Protein AF-0000000084335670 (afdb_homodimer)

Nearest PDB structures (foldseek):
  4fgm-assembly1_A  TM=8.171E-01  e=1.570E-47  Idiomarina loihiensis L2TR
  3mh6-assembly1_A  TM=8.857E-01  e=1.330E-04  Escherichia coli K-12
  7xs0-assembly1_A  TM=7.354E-01  e=5.506E-05  Helicobacter pylori 26695
  3pv2-assembly1_A  TM=9.060E-01  e=5.144E-04  Legionella fallonii
  3pv2-assembly1_B  TM=9.096E-01  e=7.763E-04  Legionella fallonii

Structure (mmCIF, N/CA/C/O backbone):
data_AF-0000000084335670-model_v1
#
loop_
_entity.id
_entity.type
_entity.pdbx_description
1 polymer 'PDZ domain-containing protein'
#
loop_
_atom_site.group_PDB
_atom_site.id
_atom_site.type_symbol
_atom_site.label_atom_id
_atom_site.label_alt_id
_atom_site.label_comp_id
_atom_site.label_asym_id
_atom_site.label_entity_id
_atom_site.label_seq_id
_atom_site.pdbx_PDB_ins_code
_atom_site.Cartn_x
_atom_site.Cartn_y
_atom_site.Cartn_z
_atom_site.occupancy
_atom_site.B_iso_or_equiv
_atom_site.auth_seq_id
_atom_site.auth_comp_id
_atom_site.auth_asym_id
_atom_site.auth_atom_id
_atom_site.pdbx_PDB_model_num
ATOM 1 N N . MET A 1 1 ? -22.891 -69.375 53.219 1 22.2 1 MET A N 1
ATOM 2 C CA . MET A 1 1 ? -23.625 -68.625 52.219 1 22.2 1 MET A CA 1
ATOM 3 C C . MET A 1 1 ? -23.125 -67.188 52.156 1 22.2 1 MET A C 1
ATOM 5 O O . MET A 1 1 ? -23.828 -66.312 51.688 1 22.2 1 MET A O 1
ATOM 9 N N . LYS A 1 2 ? -21.953 -67 52.844 1 28.08 2 LYS A N 1
ATOM 10 C CA . LYS A 1 2 ? -21.406 -65.625 52.938 1 28.08 2 LYS A CA 1
ATOM 11 C C . LYS A 1 2 ? -21.172 -65.062 51.562 1 28.08 2 LYS A C 1
ATOM 13 O O . LYS A 1 2 ? -20.328 -65.562 50.812 1 28.08 2 LYS A O 1
ATOM 18 N N . LYS A 1 3 ? -22.297 -64.375 51.094 1 28.55 3 LYS A N 1
ATOM 19 C CA . LYS A 1 3 ? -22.547 -63.625 49.844 1 28.55 3 LYS A CA 1
ATOM 20 C C . LYS A 1 3 ? -21.562 -62.5 49.656 1 28.55 3 LYS A C 1
ATOM 22 O O . LYS A 1 3 ? -21.328 -61.719 50.562 1 28.55 3 LYS A O 1
ATOM 27 N N . LEU A 1 4 ? -20.594 -62.656 48.719 1 33.5 4 LEU A N 1
ATOM 28 C CA . LEU A 1 4 ? -19.578 -61.75 48.188 1 33.5 4 LEU A CA 1
ATOM 29 C C . LEU A 1 4 ? -20.219 -60.469 47.688 1 33.5 4 LEU A C 1
ATOM 31 O O . LEU A 1 4 ? -21.156 -60.5 46.875 1 33.5 4 LEU A O 1
ATOM 35 N N . LEU A 1 5 ? -20.234 -59.406 48.469 1 34.69 5 LEU A N 1
ATOM 36 C CA . LEU A 1 5 ? -20.609 -58 48.219 1 34.69 5 LEU A CA 1
ATOM 37 C C . LEU A 1 5 ? -19.828 -57.438 47.031 1 34.69 5 LEU A C 1
ATOM 39 O O . LEU A 1 5 ? -18.594 -57.344 47.062 1 34.69 5 LEU A O 1
ATOM 43 N N . LEU A 1 6 ? -20.203 -57.781 45.781 1 31.58 6 LEU A N 1
ATOM 44 C CA . LEU A 1 6 ? -19.641 -57.125 44.594 1 31.58 6 LEU A CA 1
ATOM 45 C C . LEU A 1 6 ? -19.844 -55.625 44.625 1 31.58 6 LEU A C 1
ATOM 47 O O . LEU A 1 6 ? -20.969 -55.125 44.719 1 31.58 6 LEU A O 1
ATOM 51 N N . VAL A 1 7 ? -18.953 -54.875 45.25 1 35.75 7 VAL A N 1
ATOM 52 C CA . VAL A 1 7 ? -18.875 -53.406 45.188 1 35.75 7 VAL A CA 1
ATOM 53 C C . VAL A 1 7 ? -18.812 -52.969 43.719 1 35.75 7 VAL A C 1
ATOM 55 O O . VAL A 1 7 ? -17.891 -53.344 42.969 1 35.75 7 VAL A O 1
ATOM 58 N N . SER A 1 8 ? -19.969 -52.781 43.031 1 33.91 8 SER A N 1
ATOM 59 C CA . SER A 1 8 ? -20.031 -52.156 41.719 1 33.91 8 SER A CA 1
ATOM 60 C C . SER A 1 8 ? -19.453 -50.75 41.75 1 33.91 8 SER A C 1
ATOM 62 O O . SER A 1 8 ? -19.922 -49.906 42.531 1 33.91 8 SER A O 1
ATOM 64 N N . ALA A 1 9 ? -18.141 -50.562 41.625 1 36.66 9 ALA A N 1
ATOM 65 C CA . ALA A 1 9 ? -17.531 -49.25 41.344 1 36.66 9 ALA A CA 1
ATOM 66 C C . ALA A 1 9 ? -18.203 -48.562 40.156 1 36.66 9 ALA A C 1
ATOM 68 O O . ALA A 1 9 ? -18.062 -49.031 39 1 36.66 9 ALA A O 1
ATOM 69 N N . LEU A 1 10 ? -19.422 -48.031 40.281 1 36.09 10 LEU A N 1
ATOM 70 C CA . LEU A 1 10 ? -19.953 -47.125 39.312 1 36.09 10 LEU A CA 1
ATOM 71 C C . LEU A 1 10 ? -18.969 -46 39 1 36.09 10 LEU A C 1
ATOM 73 O O . LEU A 1 10 ? -18.641 -45.188 39.875 1 36.09 10 LEU A O 1
ATOM 77 N N . GLY A 1 11 ? -17.922 -46.25 38.188 1 34.91 11 GLY A N 1
ATOM 78 C CA . GLY A 1 11 ? -17.125 -45.156 37.656 1 34.91 11 GLY A CA 1
ATOM 79 C C . GLY A 1 11 ? -17.969 -44.062 37.062 1 34.91 11 GLY A C 1
ATOM 80 O O . GLY A 1 11 ? -18.781 -44.281 36.156 1 34.91 11 GLY A O 1
ATOM 81 N N . LEU A 1 12 ? -18.312 -43.062 37.875 1 37.19 12 LEU A N 1
ATOM 82 C CA . LEU A 1 12 ? -18.859 -41.781 37.375 1 37.19 12 LEU A CA 1
ATOM 83 C C . LEU A 1 12 ? -18 -41.25 36.219 1 37.19 12 LEU A C 1
ATOM 85 O O . LEU A 1 12 ? -16.844 -40.875 36.438 1 37.19 12 LEU A O 1
ATOM 89 N N . TRP A 1 13 ? -18.219 -41.719 35.031 1 36.41 13 TRP A N 1
ATOM 90 C CA . TRP A 1 13 ? -17.719 -40.938 33.906 1 36.41 13 TRP A CA 1
ATOM 91 C C . TRP A 1 13 ? -18.266 -39.531 33.938 1 36.41 13 TRP A C 1
ATOM 93 O O . TRP A 1 13 ? -19.469 -39.312 33.781 1 36.41 13 TRP A O 1
ATOM 103 N N . SER A 1 14 ? -17.672 -38.656 34.75 1 36.59 14 SER A N 1
ATOM 104 C CA . SER A 1 14 ? -17.922 -37.25 34.531 1 36.59 14 SER A CA 1
ATOM 105 C C . SER A 1 14 ? -17.797 -36.875 33.062 1 36.59 14 SER A C 1
ATOM 107 O O . SER A 1 14 ? -16.703 -36.969 32.5 1 36.59 14 SER A O 1
ATOM 109 N N . VAL A 1 15 ? -18.812 -37.094 32.344 1 37.12 15 VAL A N 1
ATOM 110 C CA . VAL A 1 15 ? -18.859 -36.344 31.078 1 37.12 15 VAL A CA 1
ATOM 111 C C . VAL A 1 15 ? -18.547 -34.875 31.328 1 37.12 15 VAL A C 1
ATOM 113 O O . VAL A 1 15 ? -19.344 -34.188 31.984 1 37.12 15 VAL A O 1
ATOM 116 N N . ALA A 1 16 ? -17.312 -34.531 31.562 1 36.41 16 ALA A N 1
ATOM 117 C CA . ALA A 1 16 ? -17.031 -33.094 31.359 1 36.41 16 ALA A CA 1
ATOM 118 C C . ALA A 1 16 ? -17.797 -32.562 30.156 1 36.41 16 ALA A C 1
ATOM 120 O O . ALA A 1 16 ? -17.562 -33 29.031 1 36.41 16 ALA A O 1
ATOM 121 N N . ALA A 1 17 ? -19.016 -32.25 30.344 1 38.31 17 ALA A N 1
ATOM 122 C CA . ALA A 1 17 ? -19.656 -31.422 29.328 1 38.31 17 ALA A CA 1
ATOM 123 C C . ALA A 1 17 ? -18.703 -30.359 28.812 1 38.31 17 ALA A C 1
ATOM 125 O O . ALA A 1 17 ? -18.328 -29.438 29.547 1 38.31 17 ALA A O 1
ATOM 126 N N . ILE A 1 18 ? -17.797 -30.625 27.969 1 41.66 18 ILE A N 1
ATOM 127 C CA . ILE A 1 18 ? -17.141 -29.531 27.266 1 41.66 18 ILE A CA 1
ATOM 128 C C . ILE A 1 18 ? -18.141 -28.391 27.047 1 41.66 18 ILE A C 1
ATOM 130 O O . ILE A 1 18 ? -19.125 -28.547 26.328 1 41.66 18 ILE A O 1
ATOM 134 N N . ALA A 1 19 ? -18.422 -27.672 28.016 1 45.56 19 ALA A N 1
ATOM 135 C CA . ALA A 1 19 ? -19.219 -26.469 27.828 1 45.56 19 ALA A CA 1
ATOM 136 C C . ALA A 1 19 ? -19.047 -2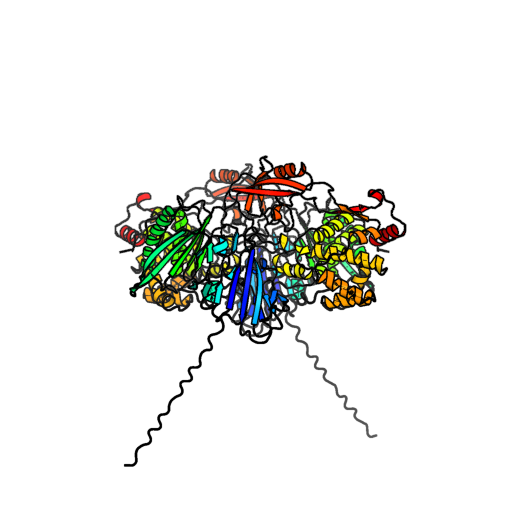5.891 26.422 1 45.56 19 ALA A C 1
ATOM 138 O O . ALA A 1 19 ? -17.938 -25.531 26.031 1 45.56 19 ALA A O 1
ATOM 139 N N . GLN A 1 20 ? -19.844 -26.344 25.562 1 60.56 20 GLN A N 1
ATOM 140 C CA . GLN A 1 20 ? -19.797 -25.797 24.203 1 60.56 20 GLN A CA 1
ATOM 141 C C . GLN A 1 20 ? -19.594 -24.281 24.234 1 60.56 20 GLN A C 1
ATOM 143 O O . GLN A 1 20 ? -20.359 -23.562 24.875 1 60.56 20 GLN A O 1
ATOM 148 N N . GLU A 1 21 ? -18.422 -23.734 23.859 1 78.31 21 GLU A N 1
ATOM 149 C CA . GLU A 1 21 ? -18.156 -22.297 23.812 1 78.31 21 GLU A CA 1
ATOM 150 C C . GLU A 1 21 ? -19.281 -21.547 23.078 1 78.31 21 GLU A C 1
ATOM 152 O O . GLU A 1 21 ? -19.781 -22.031 22.062 1 78.31 21 GLU A O 1
ATOM 157 N N . SER A 1 22 ? -19.875 -20.562 23.75 1 91.81 22 SER A N 1
ATOM 158 C CA . SER A 1 22 ? -20.922 -19.734 23.156 1 91.81 22 SER A CA 1
ATOM 159 C C . SER A 1 22 ? -20.484 -19.172 21.797 1 91.81 22 SER A C 1
ATOM 161 O O . SER A 1 22 ? -19.344 -18.75 21.641 1 91.81 22 SER A O 1
ATOM 163 N N . PRO A 1 23 ? -21.328 -19.297 20.797 1 96.94 23 PRO A N 1
ATOM 164 C CA . PRO A 1 23 ? -20.969 -18.797 19.469 1 96.94 23 PRO A CA 1
ATOM 165 C C . PRO A 1 23 ? -20.797 -17.281 19.422 1 96.94 23 PRO A C 1
ATOM 167 O O . PRO A 1 23 ? -21.312 -16.578 20.297 1 96.94 23 PRO A O 1
ATOM 170 N N . VAL A 1 24 ? -19.953 -16.812 18.562 1 98.5 24 VAL A N 1
ATOM 171 C CA . VAL A 1 24 ? -19.922 -15.414 18.156 1 98.5 24 VAL A CA 1
ATOM 172 C C . VAL A 1 24 ? -20.984 -15.172 17.078 1 98.5 24 VAL A C 1
ATOM 174 O O . VAL A 1 24 ? -21.016 -15.883 16.078 1 98.5 24 VAL A O 1
ATOM 177 N N . TYR A 1 25 ? -21.812 -14.18 17.297 1 98.44 25 TYR A N 1
ATOM 178 C CA . TYR A 1 25 ? -22.891 -13.906 16.344 1 98.44 25 TYR A CA 1
ATOM 179 C C . TYR A 1 25 ? -22.609 -12.641 15.539 1 98.44 25 TYR A C 1
ATOM 181 O O . TYR A 1 25 ? -22.344 -11.586 16.109 1 98.44 25 TYR A O 1
ATOM 189 N N . TYR A 1 26 ? -22.641 -12.758 14.242 1 98.88 26 TYR A N 1
ATOM 190 C CA . TYR A 1 26 ? -22.516 -11.609 13.359 1 98.88 26 TYR A CA 1
ATOM 191 C C . TYR A 1 26 ? -23.812 -11.328 12.633 1 98.88 26 TYR A C 1
ATOM 193 O O . TYR A 1 26 ? -24.562 -12.258 12.312 1 98.88 26 TYR A O 1
ATOM 201 N N . SER A 1 27 ? -24.141 -10.102 12.414 1 98.81 27 SER A N 1
ATOM 202 C CA . SER A 1 27 ? -25.156 -9.625 11.492 1 98.81 27 SER A CA 1
ATOM 203 C C . SER A 1 27 ? -24.594 -8.617 10.508 1 98.81 27 SER A C 1
ATOM 205 O O . SER A 1 27 ? -23.938 -7.652 10.906 1 98.81 27 SER A O 1
ATOM 207 N N . ILE A 1 28 ? -24.75 -8.828 9.219 1 98.88 28 ILE A N 1
ATOM 208 C CA . ILE A 1 28 ? -24.281 -7.914 8.18 1 98.88 28 ILE A CA 1
ATOM 209 C C . ILE A 1 28 ? -25.469 -7.383 7.383 1 98.88 28 ILE A C 1
ATOM 211 O O . ILE A 1 28 ? -26.094 -8.125 6.625 1 98.88 28 ILE A O 1
ATOM 215 N N . ALA A 1 29 ? -25.812 -6.102 7.527 1 98.81 29 ALA A N 1
ATOM 216 C CA . ALA A 1 29 ? -26.922 -5.434 6.84 1 98.81 29 ALA A CA 1
ATOM 217 C C . ALA A 1 29 ? -26.406 -4.43 5.812 1 98.81 29 ALA A C 1
ATOM 219 O O . ALA A 1 29 ? -25.234 -4.043 5.852 1 98.81 29 ALA A O 1
ATOM 220 N N . PHE A 1 30 ? -27.297 -4.055 4.84 1 98.5 30 PHE A N 1
ATOM 221 C CA . PHE A 1 30 ? -26.859 -3.184 3.754 1 98.5 30 PHE A CA 1
ATOM 222 C C . PHE A 1 30 ? -27.844 -2.029 3.564 1 98.5 30 PHE A C 1
ATOM 224 O O . PHE A 1 30 ? -28.391 -1.852 2.48 1 98.5 30 PHE A O 1
ATOM 231 N N . PRO A 1 31 ? -28 -1.181 4.582 1 97.88 31 PRO A N 1
ATOM 232 C CA . PRO A 1 31 ? -28.953 -0.078 4.465 1 97.88 31 PRO A CA 1
ATOM 233 C C . PRO A 1 31 ? -28.5 0.992 3.473 1 97.88 31 PRO A C 1
ATOM 235 O O . PRO A 1 31 ? -29.312 1.8 3.018 1 97.88 31 PRO A O 1
ATOM 238 N N . ASN A 1 32 ? -27.188 1.054 3.119 1 97.88 32 ASN A N 1
ATOM 239 C CA . ASN A 1 32 ? -26.641 2.094 2.262 1 97.88 32 ASN A CA 1
ATOM 240 C C . ASN A 1 32 ? -25.766 1.501 1.151 1 97.88 32 ASN A C 1
ATOM 242 O O . ASN A 1 32 ? -24.656 1.968 0.909 1 97.88 32 ASN A O 1
ATOM 246 N N . ALA A 1 33 ? -26.281 0.446 0.486 1 97.62 33 ALA A N 1
ATOM 247 C CA . ALA A 1 33 ? -25.562 -0.244 -0.585 1 97.62 33 ALA A CA 1
ATOM 248 C C . ALA A 1 33 ? -25.266 0.704 -1.742 1 97.62 33 ALA A C 1
ATOM 250 O O . ALA A 1 33 ? -24.25 0.543 -2.439 1 97.62 33 ALA A O 1
ATOM 251 N N . VAL A 1 34 ? -26.109 1.746 -1.92 1 96.5 34 VAL A N 1
ATOM 252 C CA . VAL A 1 34 ? -25.938 2.691 -3.02 1 96.5 34 VAL A CA 1
ATOM 253 C C . VAL A 1 34 ? -24.609 3.428 -2.873 1 96.5 34 VAL A C 1
ATOM 255 O O . VAL A 1 34 ? -23.984 3.811 -3.869 1 96.5 34 VAL A O 1
ATOM 258 N N . HIS A 1 35 ? -24.156 3.607 -1.642 1 97.25 35 HIS A N 1
ATOM 259 C CA . HIS A 1 35 ? -22.875 4.258 -1.376 1 97.25 35 HIS A CA 1
ATOM 260 C C . HIS A 1 35 ? -21.859 3.264 -0.826 1 97.25 35 HIS A C 1
ATOM 262 O O . HIS A 1 35 ? -21 3.631 -0.021 1 97.25 35 HIS A O 1
ATOM 268 N N . HIS A 1 36 ? -22.016 1.969 -1.097 1 97.75 36 HIS A N 1
ATOM 269 C CA . HIS A 1 36 ? -21.031 0.909 -0.942 1 97.75 36 HIS A CA 1
ATOM 270 C C . HIS A 1 36 ? -20.766 0.616 0.53 1 97.75 36 HIS A C 1
ATOM 272 O O . HIS A 1 36 ? -19.625 0.336 0.914 1 97.75 36 HIS A O 1
ATOM 278 N N . GLU A 1 37 ? -21.797 0.711 1.402 1 98.5 37 GLU A N 1
ATOM 279 C CA . GLU A 1 37 ? -21.609 0.504 2.836 1 98.5 37 GLU A CA 1
ATOM 280 C C . GLU A 1 37 ? -22.406 -0.707 3.32 1 98.5 37 GLU A C 1
ATOM 282 O O . GLU A 1 37 ? -23.484 -1.004 2.793 1 98.5 37 GLU A O 1
ATOM 287 N N . ALA A 1 38 ? -21.844 -1.383 4.285 1 98.81 38 ALA A N 1
ATOM 288 C CA . ALA A 1 38 ? -22.547 -2.35 5.129 1 98.81 38 ALA A CA 1
ATOM 289 C C . ALA A 1 38 ? -22.5 -1.932 6.594 1 98.81 38 ALA A C 1
ATOM 291 O O . ALA A 1 38 ? -21.641 -1.135 6.992 1 98.81 38 ALA A O 1
ATOM 292 N N . GLU A 1 39 ? -23.484 -2.346 7.355 1 98.88 39 GLU A N 1
ATOM 293 C CA . GLU A 1 39 ? -23.469 -2.26 8.812 1 98.88 39 GLU A CA 1
ATOM 294 C C . GLU A 1 39 ? -23.281 -3.637 9.445 1 98.88 39 GLU A C 1
ATOM 296 O O . GLU A 1 39 ? -24.109 -4.535 9.242 1 98.88 39 GLU A O 1
ATOM 301 N N . VAL A 1 40 ? -22.188 -3.811 10.188 1 98.94 40 VAL A N 1
ATOM 302 C CA . VAL A 1 40 ? -21.844 -5.102 10.773 1 98.94 40 VAL A CA 1
ATOM 303 C C . VAL A 1 40 ? -22.031 -5.047 12.289 1 98.94 40 VAL A C 1
ATOM 305 O O . VAL A 1 40 ? -21.656 -4.062 12.93 1 98.94 40 VAL A O 1
ATOM 308 N N . SER A 1 41 ? -22.656 -6.016 12.844 1 98.69 41 SER A N 1
ATOM 309 C CA . SER A 1 41 ? -22.781 -6.195 14.289 1 98.69 41 SER A CA 1
ATOM 310 C C . SER A 1 41 ? -22.172 -7.523 14.734 1 98.69 41 SER A C 1
ATOM 312 O O . SER A 1 41 ? -22.438 -8.562 14.125 1 98.69 41 SER A O 1
ATOM 314 N N . MET A 1 42 ? -21.328 -7.516 15.68 1 98.75 42 MET A N 1
ATOM 315 C CA . MET A 1 42 ? -20.766 -8.688 16.328 1 98.75 42 MET A CA 1
ATOM 316 C C . MET A 1 42 ? -21.234 -8.789 17.781 1 98.75 42 MET A C 1
ATOM 318 O O . MET A 1 42 ? -21.031 -7.863 18.562 1 98.75 42 MET A O 1
ATOM 322 N N . ARG A 1 43 ? -21.828 -9.844 18.141 1 98.5 43 ARG A N 1
ATOM 323 C CA . ARG A 1 43 ? -22.297 -10.062 19.5 1 98.5 43 ARG A CA 1
ATOM 324 C C . ARG A 1 43 ? -21.547 -11.211 20.156 1 98.5 43 ARG A C 1
ATOM 326 O O . ARG A 1 43 ? -21.469 -12.312 19.609 1 98.5 43 ARG A O 1
ATOM 333 N N . LEU A 1 44 ? -21.016 -10.953 21.281 1 98.06 44 LEU A N 1
ATOM 334 C CA . LEU A 1 44 ? -20.281 -11.906 22.109 1 98.06 44 LEU A CA 1
ATOM 335 C C . LEU A 1 44 ? -20.969 -12.125 23.438 1 98.06 44 LEU A C 1
ATOM 337 O O . LEU A 1 44 ? -21.484 -11.18 24.047 1 98.06 44 LEU A O 1
ATOM 341 N N . THR A 1 45 ? -21.062 -13.328 23.844 1 96.88 45 THR A N 1
ATOM 342 C CA . THR A 1 45 ? -21.5 -13.68 25.188 1 96.88 45 THR A CA 1
ATOM 343 C C . THR A 1 45 ? -20.406 -14.453 25.922 1 96.88 45 THR A C 1
ATOM 345 O O . THR A 1 45 ? -19.422 -14.883 25.312 1 96.88 45 THR A O 1
ATOM 348 N N . GLN A 1 46 ? -20.469 -14.492 27.234 1 96.31 46 GLN A N 1
ATOM 349 C CA . GLN A 1 46 ? -19.469 -15.148 28.062 1 96.31 46 GLN A CA 1
ATOM 350 C C . GLN A 1 46 ? -18.078 -14.602 27.781 1 96.31 46 GLN A C 1
ATOM 352 O O . GLN A 1 46 ? -17.125 -15.367 27.562 1 96.31 46 GLN A O 1
ATOM 357 N N . VAL A 1 47 ? -18.047 -13.328 27.672 1 96.62 47 VAL A N 1
ATOM 358 C CA . VAL A 1 47 ? -16.766 -12.672 27.438 1 96.62 47 VAL A CA 1
ATOM 359 C C . VAL A 1 47 ? -15.914 -12.719 28.719 1 96.62 47 VAL A C 1
ATOM 361 O O . VAL A 1 47 ? -16.375 -12.328 29.781 1 96.62 47 VAL A O 1
ATOM 364 N N . PRO A 1 48 ? -14.742 -13.273 28.578 1 94.69 48 PRO A N 1
ATOM 365 C CA . PRO A 1 48 ? -13.891 -13.32 29.766 1 94.69 48 PRO A CA 1
ATOM 366 C C . PRO A 1 48 ? -13.617 -11.938 30.359 1 94.69 48 PRO A C 1
ATOM 368 O O . PRO A 1 48 ? -13.719 -10.93 29.641 1 94.69 48 PRO A O 1
ATOM 371 N N . GLY A 1 49 ? -13.266 -11.883 31.688 1 94.06 49 GLY A N 1
ATOM 372 C CA . GLY A 1 49 ? -12.914 -10.633 32.344 1 94.06 49 GLY A CA 1
ATOM 373 C C . GLY A 1 49 ? -11.672 -9.984 31.75 1 94.06 49 GLY A C 1
ATOM 374 O O . GLY A 1 49 ? -10.961 -10.602 30.953 1 94.06 49 GLY A O 1
ATOM 375 N N . GLY A 1 50 ? -11.445 -8.68 32.094 1 96.06 50 GLY A N 1
ATOM 376 C CA . GLY A 1 50 ? -10.336 -7.93 31.516 1 96.06 50 GLY A CA 1
ATOM 377 C C . GLY A 1 50 ? -10.695 -7.223 30.234 1 96.06 50 GLY A C 1
ATOM 378 O O . GLY A 1 50 ? -11.836 -7.301 29.766 1 96.06 50 GLY A O 1
ATOM 379 N N . PRO A 1 51 ? -9.727 -6.527 29.672 1 98 51 PRO A N 1
ATOM 380 C CA . PRO A 1 51 ? -9.992 -5.801 28.422 1 98 51 PRO A CA 1
ATOM 381 C C . PRO A 1 51 ? -10.281 -6.734 27.25 1 98 51 PRO A C 1
ATOM 383 O O . PRO A 1 51 ? -9.641 -7.777 27.109 1 98 51 PRO A O 1
ATOM 386 N N . LEU A 1 52 ? -11.336 -6.465 26.531 1 98.38 52 LEU A N 1
ATOM 387 C CA . LEU A 1 52 ? -11.648 -7.152 25.297 1 98.38 52 LEU A CA 1
ATOM 388 C C . LEU A 1 52 ? -11 -6.445 24.109 1 98.38 52 LEU A C 1
ATOM 390 O O . LEU A 1 52 ? -11.164 -5.238 23.922 1 98.38 52 LEU A O 1
ATOM 394 N N . ARG A 1 53 ? -10.203 -7.148 23.328 1 98.44 53 ARG A N 1
ATOM 395 C CA . ARG A 1 53 ? -9.609 -6.598 22.109 1 98.44 53 ARG A CA 1
ATOM 396 C C . ARG A 1 53 ? -10.195 -7.27 20.875 1 98.44 53 ARG A C 1
ATOM 398 O O . ARG A 1 53 ? -10.367 -8.492 20.844 1 98.44 53 ARG A O 1
ATOM 405 N N . VAL A 1 54 ? -10.562 -6.484 19.922 1 98.69 54 VAL A N 1
ATOM 406 C CA . VAL A 1 54 ? -11.023 -6.961 18.609 1 98.69 54 VAL A CA 1
ATOM 407 C C . VAL A 1 54 ? -10.211 -6.301 17.5 1 98.69 54 VAL A C 1
ATOM 409 O O . VAL A 1 54 ? -9.648 -5.223 17.703 1 98.69 54 VAL A O 1
ATOM 412 N N . ARG A 1 55 ? -10.141 -6.914 16.344 1 98.19 55 ARG A N 1
ATOM 413 C CA . ARG A 1 55 ? -9.367 -6.336 15.258 1 98.19 55 ARG A CA 1
ATOM 414 C C . ARG A 1 55 ? -9.906 -6.773 13.898 1 98.19 55 ARG A C 1
ATOM 416 O O . ARG A 1 55 ? -10.617 -7.777 13.805 1 98.19 55 ARG A O 1
ATOM 423 N N . MET A 1 56 ? -9.578 -6 12.883 1 98.25 56 MET A N 1
ATOM 424 C CA . MET A 1 56 ? -9.625 -6.449 11.492 1 98.25 56 MET A CA 1
ATOM 425 C C . MET A 1 56 ? -8.344 -7.203 11.125 1 98.25 56 MET A C 1
ATOM 427 O O . MET A 1 56 ? -7.289 -6.961 11.711 1 98.25 56 MET A O 1
ATOM 431 N N . SER A 1 57 ? -8.484 -8.078 10.172 1 97.38 57 SER A N 1
ATOM 432 C CA . SER A 1 57 ? -7.324 -8.82 9.695 1 97.38 57 SER A CA 1
ATOM 433 C C . SER A 1 57 ? -6.371 -7.922 8.914 1 97.38 57 SER A C 1
ATOM 435 O O . SER A 1 57 ? -6.762 -6.852 8.445 1 97.38 57 SER A O 1
ATOM 437 N N . ARG A 1 58 ? -5.078 -8.344 8.859 1 95.19 58 ARG A N 1
ATOM 438 C CA . ARG A 1 58 ? -4.078 -7.715 8.008 1 95.19 58 ARG A CA 1
ATOM 439 C C . ARG A 1 58 ? -3.541 -8.695 6.973 1 95.19 58 ARG A C 1
ATOM 441 O O . ARG A 1 58 ? -2.5 -8.453 6.355 1 95.19 58 ARG A O 1
ATOM 448 N N . SER A 1 59 ? -4.168 -9.789 6.879 1 94.81 59 SER A N 1
ATOM 449 C CA . SER A 1 59 ? -3.844 -10.82 5.902 1 94.81 59 SER A CA 1
ATOM 450 C C . SER A 1 59 ? -5.078 -11.625 5.516 1 94.81 59 SER A C 1
ATOM 452 O O . SER A 1 59 ? -6.105 -11.562 6.199 1 94.81 59 SER A O 1
ATOM 454 N N . SER A 1 60 ? -5.043 -12.25 4.449 1 95.25 60 SER A N 1
ATOM 455 C CA . SER A 1 60 ? -6.145 -13.055 3.932 1 95.25 60 SER A CA 1
ATOM 456 C C . SER A 1 60 ? -5.648 -14.375 3.354 1 95.25 60 SER A C 1
ATOM 458 O O . SER A 1 60 ? -4.668 -14.398 2.604 1 95.25 60 SER A O 1
ATOM 460 N N . PRO A 1 61 ? -6.312 -15.461 3.77 1 92.75 61 PRO A N 1
ATOM 461 C CA . PRO A 1 61 ? -5.953 -16.719 3.111 1 92.75 61 PRO A CA 1
ATOM 462 C C . PRO A 1 61 ? -6.066 -16.641 1.591 1 92.75 61 PRO A C 1
ATOM 464 O O . PRO A 1 61 ? -7 -16.031 1.066 1 92.75 61 PRO A O 1
ATOM 467 N N . GLY A 1 62 ? -5.18 -17.312 0.951 1 89.5 62 GLY A N 1
ATOM 468 C CA . GLY A 1 62 ? -5.141 -17.266 -0.502 1 89.5 62 GLY A CA 1
ATOM 469 C C . GLY A 1 62 ? -4.332 -16.109 -1.045 1 89.5 62 GLY A C 1
ATOM 470 O O . GLY A 1 62 ? -3.914 -16.125 -2.205 1 89.5 62 GLY A O 1
ATOM 471 N N . ARG A 1 63 ? -4.227 -15.094 -0.174 1 90.81 63 ARG A N 1
ATOM 472 C CA . ARG A 1 63 ? -3.357 -13.961 -0.487 1 90.81 63 ARG A CA 1
ATOM 473 C C . ARG A 1 63 ? -2.164 -13.914 0.462 1 90.81 63 ARG A C 1
ATOM 475 O O . ARG A 1 63 ? -2.287 -14.242 1.643 1 90.81 63 ARG A O 1
ATOM 482 N N . TYR A 1 64 ? -0.978 -13.578 0.117 1 90.94 64 TYR A N 1
ATOM 483 C CA . TYR A 1 64 ? 0.213 -13.797 0.93 1 90.94 64 TYR A CA 1
ATOM 484 C C . TYR A 1 64 ? 0.894 -12.477 1.271 1 90.94 64 TYR A C 1
ATOM 486 O O . TYR A 1 64 ? 1.97 -12.469 1.874 1 90.94 64 TYR A O 1
ATOM 494 N N . ALA A 1 65 ? 0.236 -11.367 0.943 1 92.31 65 ALA A N 1
ATOM 495 C CA . ALA A 1 65 ? 0.805 -10.055 1.234 1 92.31 65 ALA A CA 1
ATOM 496 C C . ALA A 1 65 ? 0.07 -9.383 2.389 1 92.31 65 ALA A C 1
ATOM 498 O O . ALA A 1 65 ? -0.956 -9.883 2.855 1 92.31 65 ALA A O 1
ATOM 499 N N . THR A 1 66 ? 0.62 -8.32 2.881 1 91 66 THR A N 1
ATOM 500 C CA . THR A 1 66 ? -0.002 -7.52 3.932 1 91 66 THR A CA 1
ATOM 501 C C . THR A 1 66 ? -1.099 -6.633 3.354 1 91 66 THR A C 1
ATOM 503 O O . THR A 1 66 ? -0.914 -6.008 2.307 1 91 66 THR A O 1
ATOM 506 N N . HIS A 1 67 ? -2.213 -6.645 4.051 1 92.5 67 HIS A N 1
ATOM 507 C CA . HIS A 1 67 ? -3.336 -5.789 3.686 1 92.5 67 HIS A CA 1
ATOM 508 C C . HIS A 1 67 ? -3.82 -4.973 4.879 1 92.5 67 HIS A C 1
ATOM 510 O O . HIS A 1 67 ? -3.807 -5.457 6.012 1 92.5 67 HIS A O 1
ATOM 516 N N . GLU A 1 68 ? -4.168 -3.732 4.699 1 92.69 68 GLU A N 1
ATOM 517 C CA . GLU A 1 68 ? -4.691 -2.871 5.754 1 92.69 68 GLU A CA 1
ATOM 518 C C . GLU A 1 68 ? -6.203 -2.711 5.633 1 92.69 68 GLU A C 1
ATOM 520 O O . GLU A 1 68 ? -6.695 -1.618 5.34 1 92.69 68 GLU A O 1
ATOM 525 N N . PHE A 1 69 ? -6.941 -3.797 6.012 1 96.56 69 PHE A N 1
ATOM 526 C CA . PHE A 1 69 ? -8.391 -3.822 5.824 1 96.56 69 PHE A CA 1
ATOM 527 C C . PHE A 1 69 ? -9.078 -2.836 6.758 1 96.56 69 PHE A C 1
ATOM 529 O O . PHE A 1 69 ? -10.172 -2.354 6.465 1 96.56 69 PHE A O 1
ATOM 536 N N . GLY A 1 70 ? -8.422 -2.514 7.84 1 96.88 70 GLY A N 1
ATOM 537 C CA . GLY A 1 70 ? -9.008 -1.627 8.836 1 96.88 70 GLY A CA 1
ATOM 538 C C . GLY A 1 70 ? -9.281 -0.232 8.305 1 96.88 70 GLY A C 1
ATOM 539 O O . GLY A 1 70 ? -10.086 0.507 8.875 1 96.88 70 GLY A O 1
ATOM 540 N N . LYS A 1 71 ? -8.672 0.158 7.18 1 95.69 71 LYS A N 1
ATOM 541 C CA . LYS A 1 71 ? -8.805 1.498 6.613 1 95.69 71 LYS A CA 1
ATOM 542 C C . LYS A 1 71 ? -10.234 1.761 6.152 1 95.69 71 LYS A C 1
ATOM 544 O O . LYS A 1 71 ? -10.625 2.912 5.945 1 95.69 71 LYS A O 1
ATOM 549 N N . ASN A 1 72 ? -11.039 0.693 5.996 1 97.38 72 ASN A N 1
ATOM 550 C CA . ASN A 1 72 ? -12.391 0.808 5.453 1 97.38 72 ASN A CA 1
ATOM 551 C C . ASN A 1 72 ? -13.445 0.612 6.539 1 97.38 72 ASN A C 1
ATOM 553 O O . ASN A 1 72 ? -14.625 0.418 6.23 1 97.38 72 ASN A O 1
ATOM 557 N N . VAL A 1 73 ? -13.023 0.617 7.801 1 98.25 73 VAL A N 1
ATOM 558 C CA . VAL A 1 73 ? -13.914 0.436 8.945 1 98.25 73 VAL A CA 1
ATOM 559 C C . VAL A 1 73 ? -14.016 1.738 9.734 1 98.25 73 VAL A C 1
ATOM 561 O O . VAL A 1 73 ? -13 2.355 10.055 1 98.25 73 VAL A O 1
ATOM 564 N N . TYR A 1 74 ? -15.227 2.176 10.016 1 97.62 74 TYR A N 1
ATOM 565 C CA . TYR A 1 74 ? -15.438 3.379 10.812 1 97.62 74 TYR A CA 1
ATOM 566 C C . TYR A 1 74 ? -16.766 3.305 11.562 1 97.62 74 TYR A C 1
ATOM 568 O O . TYR A 1 74 ? -17.484 2.314 11.461 1 97.62 74 TYR A O 1
ATOM 576 N N . ASN A 1 75 ? -17.047 4.25 12.547 1 97.88 75 ASN A N 1
ATOM 577 C CA . ASN A 1 75 ? -18.203 4.27 13.438 1 97.88 75 ASN A CA 1
ATOM 578 C C . ASN A 1 75 ? -18.234 3.043 14.344 1 97.88 75 ASN A C 1
ATOM 580 O O . ASN A 1 75 ? -19.281 2.414 14.5 1 97.88 75 ASN A O 1
ATOM 584 N N . VAL A 1 76 ? -17.062 2.676 14.883 1 98.44 76 VAL A N 1
ATOM 585 C CA . VAL A 1 76 ? -16.969 1.525 15.781 1 98.44 76 VAL A CA 1
ATOM 586 C C . VAL A 1 76 ? -17.547 1.882 17.141 1 98.44 76 VAL A C 1
ATOM 588 O O . VAL A 1 76 ? -17.094 2.834 17.781 1 98.44 76 VAL A O 1
ATOM 591 N N . LYS A 1 77 ? -18.469 1.176 17.562 1 98.56 77 LYS A N 1
ATOM 592 C CA . LYS A 1 77 ? -19.109 1.346 18.875 1 98.56 77 LYS A CA 1
ATOM 593 C C . LYS A 1 77 ? -19.281 0.004 19.578 1 98.56 77 LYS A C 1
ATOM 595 O O . LYS A 1 77 ? -19.266 -1.048 18.938 1 98.56 77 LYS A O 1
ATOM 600 N N . ALA A 1 78 ? -19.344 0.075 20.828 1 98.81 78 ALA A N 1
ATOM 601 C CA . ALA A 1 78 ? -19.578 -1.116 21.641 1 98.81 78 ALA A CA 1
ATOM 602 C C . ALA A 1 78 ? -20.672 -0.868 22.672 1 98.81 78 ALA A C 1
ATOM 604 O O . ALA A 1 78 ? -20.844 0.256 23.156 1 98.81 78 ALA A O 1
ATOM 605 N N . TYR A 1 79 ? -21.375 -1.885 22.969 1 98.69 79 TYR A N 1
ATOM 606 C CA . TYR A 1 79 ? -22.484 -1.835 23.922 1 98.69 79 TYR A CA 1
ATOM 607 C C . TYR A 1 79 ? -22.469 -3.047 24.844 1 98.69 79 TYR A C 1
ATOM 609 O O . TYR A 1 79 ? -21.984 -4.117 24.469 1 98.69 79 TYR A O 1
ATOM 617 N N . ASP A 1 80 ? -22.969 -2.887 26.047 1 97.88 80 ASP A N 1
ATOM 618 C CA . ASP A 1 80 ? -23.141 -4.023 26.938 1 97.88 80 ASP A CA 1
ATOM 619 C C . ASP A 1 80 ? -24.484 -4.711 26.703 1 97.88 80 ASP A C 1
ATOM 621 O O . ASP A 1 80 ? -25.172 -4.426 25.734 1 97.88 80 ASP A O 1
ATOM 625 N N . LYS A 1 81 ? -24.828 -5.668 27.516 1 94.25 81 LYS A N 1
ATOM 626 C CA . LYS A 1 81 ? -26.031 -6.488 27.344 1 94.25 81 LYS A CA 1
ATOM 627 C C . LYS A 1 81 ? -27.297 -5.648 27.484 1 94.25 81 LYS A C 1
ATOM 629 O O . LYS A 1 81 ? -28.359 -6.047 27.016 1 94.25 81 LYS A O 1
ATOM 634 N N . ASN A 1 82 ? -27.125 -4.496 28.141 1 95.12 82 ASN A N 1
ATOM 635 C CA . ASN A 1 82 ? -28.266 -3.607 28.344 1 95.12 82 ASN A CA 1
ATOM 636 C C . ASN A 1 82 ? -28.281 -2.469 27.328 1 95.12 82 ASN A C 1
ATOM 638 O O . ASN A 1 82 ? -28.984 -1.473 27.5 1 95.12 82 ASN A O 1
ATOM 642 N N . GLU A 1 83 ? -27.391 -2.57 26.344 1 95.62 83 GLU A N 1
ATOM 643 C CA . GLU A 1 83 ? -27.312 -1.614 25.25 1 95.62 83 GLU A CA 1
ATOM 644 C C . GLU A 1 83 ? -26.734 -0.28 25.703 1 95.62 83 GLU A C 1
ATOM 646 O O . GLU A 1 83 ? -27 0.761 25.109 1 95.62 83 GLU A O 1
ATOM 651 N N . LYS A 1 84 ? -26.156 -0.366 26.828 1 97.56 84 LYS A N 1
ATOM 652 C CA . LYS A 1 84 ? -25.391 0.81 27.234 1 97.56 84 LYS A CA 1
ATOM 653 C C . LYS A 1 84 ? -24.062 0.884 26.5 1 97.56 84 LYS A C 1
ATOM 655 O O . LYS A 1 84 ? -23.328 -0.109 26.422 1 97.56 84 LYS A O 1
ATOM 660 N N . GLN A 1 85 ? -23.844 2.084 26.016 1 97.81 85 GLN A N 1
ATOM 661 C CA . GLN A 1 85 ? -22.625 2.26 25.234 1 97.81 85 GLN A CA 1
ATOM 662 C C . GLN A 1 85 ? -21.375 2.115 26.109 1 97.81 85 GLN A C 1
ATOM 664 O O . GLN A 1 85 ? -21.359 2.617 27.234 1 97.81 85 GLN A O 1
ATOM 669 N N . LEU A 1 86 ? -20.359 1.392 25.656 1 98.31 86 LEU A N 1
ATOM 670 C CA . LEU A 1 86 ? -19.094 1.16 26.328 1 98.31 86 LEU A CA 1
ATOM 671 C C . LEU A 1 86 ? -18 2.029 25.719 1 98.31 86 LEU A C 1
ATOM 673 O O . LEU A 1 86 ? -18.125 2.512 24.594 1 98.31 86 LEU A O 1
ATOM 677 N N . VAL A 1 87 ? -16.938 2.232 26.531 1 97.25 87 VAL A N 1
ATOM 678 C CA . VAL A 1 87 ? -15.758 2.945 26.047 1 97.25 87 VAL A CA 1
ATOM 679 C C . VAL A 1 87 ? -14.992 2.064 25.062 1 97.25 87 VAL A C 1
ATOM 681 O O . VAL A 1 87 ? -14.781 0.876 25.312 1 97.25 87 VAL A O 1
ATOM 684 N N . VAL A 1 88 ? -14.656 2.611 23.906 1 97.88 88 VAL A N 1
ATOM 685 C CA . VAL A 1 88 ? -13.836 1.934 22.906 1 97.88 88 VAL A CA 1
ATOM 686 C C . VAL A 1 88 ? -12.562 2.736 22.656 1 97.88 88 VAL A C 1
ATOM 688 O O . VAL A 1 88 ? -12.625 3.914 22.297 1 97.88 88 VAL A O 1
ATOM 691 N N . ASN A 1 89 ? -11.398 2.111 22.891 1 96.62 89 ASN A N 1
ATOM 692 C CA . ASN A 1 89 ? -10.109 2.719 22.578 1 96.62 89 ASN A CA 1
ATOM 693 C C . ASN A 1 89 ? -9.5 2.117 21.312 1 96.62 89 ASN A C 1
ATOM 695 O O . ASN A 1 89 ? -9.305 0.904 21.234 1 96.62 89 ASN A O 1
ATOM 699 N N . GLN A 1 90 ? -9.281 2.914 20.328 1 96.5 90 GLN A N 1
ATOM 700 C CA . GLN A 1 90 ? -8.516 2.443 19.172 1 96.5 90 GLN A CA 1
ATOM 701 C C . GLN A 1 90 ? -7.02 2.42 19.484 1 96.5 90 GLN A C 1
ATOM 703 O O . GLN A 1 90 ? -6.383 3.471 19.578 1 96.5 90 GLN A O 1
ATOM 708 N N . VAL A 1 91 ? -6.395 1.253 19.516 1 95.62 91 VAL A N 1
ATOM 709 C CA . VAL A 1 91 ? -5.027 1.154 20.016 1 95.62 91 VAL A CA 1
ATOM 710 C C . VAL A 1 91 ? -4.066 0.937 18.859 1 95.62 91 VAL A C 1
ATOM 712 O O . VAL A 1 91 ? -2.863 1.181 18.984 1 95.62 91 VAL A O 1
ATOM 715 N N . GLU A 1 92 ? -4.469 0.389 17.75 1 94.56 92 GLU A N 1
ATOM 716 C CA . GLU A 1 92 ? -3.824 0.354 16.438 1 94.56 92 GLU A CA 1
ATOM 717 C C . GLU A 1 92 ? -4.812 0.69 15.328 1 94.56 92 GLU A C 1
ATOM 719 O O . GLU A 1 92 ? -5.996 0.914 15.594 1 94.56 92 GLU A O 1
ATOM 724 N N . GLY A 1 93 ? -4.285 0.791 14.148 1 93.06 93 GLY A N 1
ATOM 725 C CA . GLY A 1 93 ? -5.184 1.104 13.047 1 93.06 93 GLY A CA 1
ATOM 726 C C . GLY A 1 93 ? -6.359 0.149 12.945 1 93.06 93 GLY A C 1
ATOM 727 O O . GLY A 1 93 ? -7.484 0.569 12.672 1 93.06 93 GLY A O 1
ATOM 728 N N . ASP A 1 94 ? -6.082 -1.114 13.266 1 95.5 94 ASP A N 1
ATOM 729 C CA . ASP A 1 94 ? -7.09 -2.15 13.062 1 95.5 94 ASP A CA 1
ATOM 730 C C . ASP A 1 94 ? -7.426 -2.854 14.383 1 95.5 94 ASP A C 1
ATOM 732 O O . ASP A 1 94 ? -8 -3.941 14.375 1 95.5 94 ASP A O 1
ATOM 736 N N . VAL A 1 95 ? -7.031 -2.32 15.562 1 97.81 95 VAL A N 1
ATOM 737 C CA . VAL A 1 95 ? -7.277 -2.963 16.859 1 97.81 95 VAL A CA 1
ATOM 738 C C . VAL A 1 95 ? -8.039 -2.01 17.766 1 97.81 95 VAL A C 1
ATOM 740 O O . VAL A 1 95 ? -7.625 -0.867 17.969 1 97.81 95 VAL A O 1
ATOM 743 N N . TYR A 1 96 ? -9.094 -2.441 18.328 1 98.44 96 TYR A N 1
ATOM 744 C CA . TYR A 1 96 ? -9.922 -1.715 19.281 1 98.44 96 TYR A CA 1
ATOM 745 C C . TYR A 1 96 ? -9.984 -2.449 20.625 1 98.44 96 TYR A C 1
ATOM 747 O O . TYR A 1 96 ? -10.062 -3.678 20.656 1 98.44 96 TYR A O 1
ATOM 755 N N . GLU A 1 97 ? -9.898 -1.746 21.672 1 98.5 97 GLU A N 1
ATOM 756 C CA . GLU A 1 97 ? -9.938 -2.301 23.031 1 98.5 97 GLU A CA 1
ATOM 757 C C . GLU A 1 97 ? -11.133 -1.77 23.812 1 98.5 97 GLU A C 1
ATOM 759 O O . GLU A 1 97 ? -11.383 -0.563 23.828 1 98.5 97 GLU A O 1
ATOM 764 N N . ILE A 1 98 ? -11.922 -2.592 24.328 1 98.62 98 ILE A N 1
ATOM 765 C CA . ILE A 1 98 ? -12.953 -2.295 25.312 1 98.62 98 ILE A CA 1
ATOM 766 C C . ILE A 1 98 ? -12.445 -2.625 26.719 1 98.62 98 ILE A C 1
ATOM 768 O O . ILE A 1 98 ? -12.484 -3.781 27.141 1 98.62 98 ILE A O 1
ATOM 772 N N . PRO A 1 99 ? -12.023 -1.635 27.453 1 98.12 99 PRO A N 1
ATOM 773 C CA . PRO A 1 99 ? -11.281 -1.883 28.688 1 98.12 99 PRO A CA 1
ATOM 774 C C . PRO A 1 99 ? -12.148 -2.51 29.781 1 98.12 99 PRO A C 1
ATOM 776 O O . PRO A 1 99 ? -11.648 -3.25 30.625 1 98.12 99 PRO A O 1
ATOM 779 N N . SER A 1 100 ? -13.414 -2.123 29.859 1 97.75 100 SER A N 1
ATOM 780 C CA . SER A 1 100 ? -14.344 -2.631 30.859 1 97.75 100 SER A CA 1
ATOM 781 C C . SER A 1 100 ? -15.68 -3.025 30.234 1 97.75 100 SER A C 1
ATOM 783 O O . SER A 1 100 ? -16.234 -2.275 29.422 1 97.75 100 SER A O 1
ATOM 785 N N . HIS A 1 101 ? -16.078 -4.148 30.594 1 97.5 101 HIS A N 1
ATOM 786 C CA . HIS A 1 101 ? -17.312 -4.703 30.047 1 97.5 101 HIS A CA 1
ATOM 787 C C . HIS A 1 101 ? -17.859 -5.793 30.969 1 97.5 101 HIS A C 1
ATOM 789 O O . HIS A 1 101 ? -17.156 -6.305 31.828 1 97.5 101 HIS A O 1
ATOM 795 N N . ASP A 1 102 ? -19.109 -6.117 30.797 1 95 102 ASP A N 1
ATOM 796 C CA . ASP A 1 102 ? -19.688 -7.305 31.422 1 95 102 ASP A CA 1
ATOM 797 C C . ASP A 1 102 ? -19.484 -8.539 30.547 1 95 102 ASP A C 1
ATOM 799 O O . ASP A 1 102 ? -18.562 -8.578 29.719 1 95 102 ASP A O 1
ATOM 803 N N . ASP A 1 103 ? -20.266 -9.609 30.781 1 95 103 ASP A N 1
ATOM 804 C CA . ASP A 1 103 ? -20.016 -10.875 30.094 1 95 103 ASP A CA 1
ATOM 805 C C . ASP A 1 103 ? -20.656 -10.891 28.719 1 95 103 ASP A C 1
ATOM 807 O O . ASP A 1 103 ? -20.547 -11.867 27.984 1 95 103 ASP A O 1
ATOM 811 N N . GLY A 1 104 ? -21.375 -9.828 28.375 1 97.38 104 GLY A N 1
ATOM 812 C CA . GLY A 1 104 ? -21.969 -9.656 27.047 1 97.38 104 GLY A CA 1
ATOM 813 C C . GLY A 1 104 ? -21.578 -8.336 26.391 1 97.38 104 GLY A C 1
ATOM 814 O O . GLY A 1 104 ? -21.703 -7.273 27 1 97.38 104 GLY A O 1
ATOM 815 N N . VAL A 1 105 ? -21.031 -8.391 25.156 1 98.56 105 VAL A N 1
ATOM 816 C CA . VAL A 1 105 ? -20.594 -7.199 24.438 1 98.56 105 VAL A CA 1
ATOM 817 C C . VAL A 1 105 ? -21.109 -7.25 23 1 98.56 105 VAL A C 1
ATOM 819 O O . VAL A 1 105 ? -21.062 -8.297 22.359 1 98.56 105 VAL A O 1
ATOM 822 N N . LYS A 1 106 ? -21.672 -6.195 22.547 1 98.75 106 LYS A N 1
ATOM 823 C CA . LYS A 1 106 ? -22.016 -5.988 21.141 1 98.75 106 LYS A CA 1
ATOM 824 C C . LYS A 1 106 ? -21.141 -4.918 20.5 1 98.75 106 LYS A C 1
ATOM 826 O O . LYS A 1 106 ? -21.016 -3.812 21.031 1 98.75 106 LYS A O 1
ATOM 831 N N . ILE A 1 107 ? -20.516 -5.215 19.453 1 98.88 107 ILE A N 1
ATOM 832 C CA . ILE A 1 107 ? -19.703 -4.262 18.703 1 98.88 107 ILE A CA 1
ATOM 833 C C . ILE A 1 107 ? -20.344 -4.008 17.328 1 98.88 107 ILE A C 1
ATOM 835 O O . ILE A 1 107 ? -20.766 -4.945 16.656 1 98.88 107 ILE A O 1
ATOM 839 N N . THR A 1 108 ? -20.5 -2.785 16.953 1 98.81 108 THR A N 1
ATOM 840 C CA . THR A 1 108 ? -21.016 -2.418 15.641 1 98.81 108 THR A CA 1
ATOM 841 C C . THR A 1 108 ? -20.031 -1.527 14.891 1 98.81 108 THR A C 1
ATOM 843 O O . THR A 1 108 ? -19.266 -0.789 15.508 1 98.81 108 THR A O 1
ATOM 846 N N . TYR A 1 109 ? -20.047 -1.602 13.625 1 98.81 109 TYR A N 1
ATOM 847 C CA . TYR A 1 109 ? -19.234 -0.713 12.789 1 98.81 109 TYR A CA 1
ATOM 848 C C . TYR A 1 109 ? -19.781 -0.657 11.367 1 98.81 109 TYR A C 1
ATOM 850 O O . TYR A 1 109 ? -20.547 -1.535 10.953 1 98.81 109 TYR A O 1
ATOM 858 N N . THR A 1 110 ? -19.484 0.422 10.641 1 98.81 110 THR A N 1
ATOM 859 C CA . THR A 1 110 ? -19.734 0.565 9.219 1 98.81 110 THR A CA 1
ATOM 860 C C . THR A 1 110 ? -18.562 0.053 8.391 1 98.81 110 THR A C 1
ATOM 862 O O . THR A 1 110 ? -17.406 0.301 8.734 1 98.81 110 THR A O 1
ATOM 865 N N . LEU A 1 111 ? -18.859 -0.765 7.43 1 98.81 111 LEU A N 1
ATOM 866 C CA . LEU A 1 111 ? -17.875 -1.293 6.492 1 98.81 111 LEU A CA 1
ATOM 867 C C . LEU A 1 111 ? -18.094 -0.704 5.098 1 98.81 111 LEU A C 1
ATOM 869 O O . LEU A 1 111 ? -19.203 -0.699 4.586 1 98.81 111 LEU A O 1
ATOM 873 N N . PHE A 1 112 ? -17.078 -0.144 4.566 1 98.06 112 PHE A N 1
ATOM 874 C CA . PHE A 1 112 ? -17.078 0.316 3.184 1 98.06 112 PHE A CA 1
ATOM 875 C C . PHE A 1 112 ? -16.359 -0.678 2.279 1 98.06 112 PHE A C 1
ATOM 877 O O . PHE A 1 112 ? -15.328 -1.232 2.656 1 98.06 112 PHE A O 1
ATOM 884 N N . GLY A 1 113 ? -16.906 -0.956 1.091 1 97.38 113 GLY A N 1
ATOM 885 C CA . GLY A 1 113 ? -16.234 -1.788 0.102 1 97.38 113 GLY A CA 1
ATOM 886 C C . GLY A 1 113 ? -16.656 -1.472 -1.322 1 97.38 113 GLY A C 1
ATOM 887 O O . GLY A 1 113 ? -17.844 -1.536 -1.656 1 97.38 113 GLY A O 1
ATOM 888 N N . ASN A 1 114 ? -15.688 -1.157 -2.195 1 95.88 114 ASN A N 1
ATOM 889 C CA . ASN A 1 114 ? -15.953 -0.86 -3.598 1 95.88 114 ASN A CA 1
ATOM 890 C C . ASN A 1 114 ? -14.891 -1.458 -4.512 1 95.88 114 ASN A C 1
ATOM 892 O O . ASN A 1 114 ? -14.43 -0.802 -5.445 1 95.88 114 ASN A O 1
ATOM 896 N N . TRP A 1 115 ? -14.469 -2.648 -4.176 1 95.12 115 TRP A N 1
ATOM 897 C CA . TRP A 1 115 ? -13.453 -3.367 -4.938 1 95.12 115 TRP A CA 1
ATOM 898 C C . TRP A 1 115 ? -13.789 -4.852 -5.027 1 95.12 115 TRP A C 1
ATOM 900 O O . TRP A 1 115 ? -13.68 -5.578 -4.035 1 95.12 115 TRP A O 1
ATOM 910 N N . VAL A 1 116 ? -14.094 -5.273 -6.195 1 96.5 116 VAL A N 1
ATOM 911 C CA . VAL A 1 116 ? -14.516 -6.66 -6.379 1 96.5 116 VAL A CA 1
ATOM 912 C C . VAL A 1 116 ? -13.336 -7.488 -6.891 1 96.5 116 VAL A C 1
ATOM 914 O O . VAL A 1 116 ? -12.953 -7.371 -8.055 1 96.5 116 VAL A O 1
ATOM 917 N N . ASP A 1 117 ? -12.781 -8.273 -6.051 1 95.5 117 ASP A N 1
ATOM 918 C CA . ASP A 1 117 ? -11.719 -9.203 -6.402 1 95.5 117 ASP A CA 1
ATOM 919 C C . ASP A 1 117 ? -11.695 -10.398 -5.441 1 95.5 117 ASP A C 1
ATOM 921 O O . ASP A 1 117 ? -12.711 -10.727 -4.828 1 95.5 117 ASP A O 1
ATOM 925 N N . GLY A 1 118 ? -10.656 -11.141 -5.387 1 95.81 118 GLY A N 1
ATOM 926 C CA . GLY A 1 118 ? -10.602 -12.336 -4.559 1 95.81 118 GLY A CA 1
ATOM 927 C C . GLY A 1 118 ? -10.234 -12.047 -3.115 1 95.81 118 GLY A C 1
ATOM 928 O O . GLY A 1 118 ? -10.258 -12.945 -2.273 1 95.81 118 GLY A O 1
ATOM 929 N N . THR A 1 119 ? -9.984 -10.758 -2.729 1 95.44 119 THR A N 1
ATOM 930 C CA . THR A 1 119 ? -9.406 -10.453 -1.424 1 95.44 119 THR A CA 1
ATOM 931 C C . THR A 1 119 ? -10.227 -9.391 -0.705 1 95.44 119 THR A C 1
ATOM 933 O O . THR A 1 119 ? -10.289 -9.375 0.526 1 95.44 119 THR A O 1
ATOM 936 N N . TYR A 1 120 ? -10.875 -8.57 -1.391 1 96.19 120 TYR A N 1
ATOM 937 C CA . TYR A 1 120 ? -11.508 -7.395 -0.811 1 96.19 120 TYR A CA 1
ATOM 938 C C . TYR A 1 120 ? -13.023 -7.473 -0.928 1 96.19 120 TYR A C 1
ATOM 940 O O . TYR A 1 120 ? -13.586 -8.555 -1.141 1 96.19 120 TYR A O 1
ATOM 948 N N . VAL A 1 121 ? -13.68 -6.309 -0.618 1 97.69 121 VAL A N 1
ATOM 949 C CA . VAL A 1 121 ? -15.133 -6.223 -0.54 1 97.69 121 VAL A CA 1
ATOM 950 C C . VAL A 1 121 ? -15.656 -5.289 -1.629 1 97.69 121 VAL A C 1
ATOM 952 O O . VAL A 1 121 ? -15.016 -4.293 -1.96 1 97.69 121 VAL A O 1
ATOM 955 N N . GLY A 1 122 ? -16.719 -5.676 -2.229 1 97.44 122 GLY A N 1
ATOM 956 C CA . GLY A 1 122 ? -17.484 -4.832 -3.141 1 97.44 122 GLY A CA 1
ATOM 957 C C . GLY A 1 122 ? -18.969 -4.84 -2.863 1 97.44 122 GLY A C 1
ATOM 958 O O . GLY A 1 122 ? -19.594 -5.906 -2.812 1 97.44 122 GLY A O 1
ATOM 959 N N . ILE A 1 123 ? -19.562 -3.645 -2.621 1 98.19 123 ILE A N 1
ATOM 960 C CA . ILE A 1 123 ? -20.969 -3.525 -2.281 1 98.19 123 ILE A CA 1
ATOM 961 C C . ILE A 1 123 ? -21.641 -2.492 -3.191 1 98.19 123 ILE A C 1
ATOM 963 O O . ILE A 1 123 ? -21.156 -1.363 -3.311 1 98.19 123 ILE A O 1
ATOM 967 N N . ASP A 1 124 ? -22.641 -2.824 -3.822 1 96.31 124 ASP A N 1
ATOM 968 C CA . ASP A 1 124 ? -23.531 -1.922 -4.547 1 96.31 124 ASP A CA 1
ATOM 969 C C . ASP A 1 124 ? -24.938 -2.516 -4.664 1 96.31 124 ASP A C 1
ATOM 971 O O . ASP A 1 124 ? -25.234 -3.529 -4.031 1 96.31 124 ASP A O 1
ATOM 975 N N . GLU A 1 125 ? -25.781 -1.901 -5.375 1 95.75 125 GLU A N 1
ATOM 976 C CA . GLU A 1 125 ? -27.188 -2.318 -5.422 1 95.75 125 GLU A CA 1
ATOM 977 C C . GLU A 1 125 ? -27.344 -3.658 -6.133 1 95.75 125 GLU A C 1
ATOM 979 O O . GLU A 1 125 ? -28.359 -4.336 -5.98 1 95.75 125 GLU A O 1
ATOM 984 N N . SER A 1 126 ? -26.328 -4.02 -6.891 1 96.56 126 SER A N 1
ATOM 985 C CA . SER A 1 126 ? -26.391 -5.277 -7.625 1 96.56 126 SER A CA 1
ATOM 986 C C . SER A 1 126 ? -26.016 -6.457 -6.73 1 96.56 126 SER A C 1
ATOM 988 O O . SER A 1 126 ? -26.469 -7.578 -6.949 1 96.56 126 SER A O 1
ATOM 990 N N . HIS A 1 127 ? -25.172 -6.25 -5.793 1 98.12 127 HIS A N 1
ATOM 991 C CA . HIS A 1 127 ? -24.656 -7.371 -5.012 1 98.12 127 HIS A CA 1
ATOM 992 C C . HIS A 1 127 ? -23.812 -6.883 -3.842 1 98.12 127 HIS A C 1
ATOM 994 O O . HIS A 1 127 ? -23.484 -5.699 -3.762 1 98.12 127 HIS A O 1
ATOM 1000 N N . ALA A 1 128 ? -23.516 -7.762 -2.91 1 98.69 128 ALA A N 1
ATOM 1001 C CA . ALA A 1 128 ? -22.453 -7.648 -1.914 1 98.69 128 ALA A CA 1
ATOM 1002 C C . ALA A 1 128 ? -21.453 -8.789 -2.047 1 98.69 128 ALA A C 1
ATOM 1004 O O . ALA A 1 128 ? -21.797 -9.953 -1.834 1 98.69 128 ALA A O 1
ATOM 1005 N N . HIS A 1 129 ? -20.312 -8.484 -2.486 1 98.56 129 HIS A N 1
ATOM 1006 C CA . HIS A 1 129 ? -19.172 -9.383 -2.584 1 98.56 129 HIS A CA 1
ATOM 1007 C C . HIS A 1 129 ? -18.297 -9.297 -1.336 1 98.56 129 HIS A C 1
ATOM 1009 O O . HIS A 1 129 ? -17.594 -8.305 -1.127 1 98.56 129 HIS A O 1
ATOM 1015 N N . LEU A 1 130 ? -18.266 -10.359 -0.511 1 98.81 130 LEU A N 1
ATOM 1016 C CA . LEU A 1 130 ? -17.656 -10.273 0.812 1 98.81 130 LEU A CA 1
ATOM 1017 C C . LEU A 1 130 ? -16.531 -11.297 0.964 1 98.81 130 LEU A C 1
ATOM 1019 O O . LEU A 1 130 ? -16.781 -12.508 0.944 1 98.81 130 LEU A O 1
ATOM 1023 N N . ASN A 1 131 ? -15.312 -10.883 1.068 1 98.12 131 ASN A N 1
ATOM 1024 C CA . ASN A 1 131 ? -14.234 -11.688 1.633 1 98.12 131 ASN A CA 1
ATOM 1025 C C . ASN A 1 131 ? -14.094 -11.461 3.135 1 98.12 131 ASN A C 1
ATOM 1027 O O . ASN A 1 131 ? -13.883 -10.328 3.578 1 98.12 131 ASN A O 1
ATOM 1031 N N . MET A 1 132 ? -14.133 -12.445 3.896 1 98.56 132 MET A N 1
ATOM 1032 C CA . MET A 1 132 ? -14.43 -12.352 5.324 1 98.56 132 MET A CA 1
ATOM 1033 C C . MET A 1 132 ? -13.289 -11.672 6.07 1 98.56 132 MET A C 1
ATOM 1035 O O . MET A 1 132 ? -13.523 -10.906 7.008 1 98.56 132 MET A O 1
ATOM 1039 N N . PRO A 1 133 ? -11.992 -11.906 5.711 1 98.19 133 PRO A N 1
ATOM 1040 C CA . PRO A 1 133 ? -10.938 -11.148 6.398 1 98.19 133 PRO A CA 1
ATOM 1041 C C . PRO A 1 133 ? -11.094 -9.641 6.23 1 98.19 133 PRO A C 1
ATOM 1043 O O . PRO A 1 133 ? -10.719 -8.875 7.125 1 98.19 133 PRO A O 1
ATOM 1046 N N . ALA A 1 134 ? -11.633 -9.18 5.125 1 98.12 134 ALA A N 1
ATOM 1047 C CA . ALA A 1 134 ? -11.859 -7.762 4.859 1 98.12 134 ALA A CA 1
ATOM 1048 C C . ALA A 1 134 ? -13.234 -7.32 5.348 1 98.12 134 ALA A C 1
ATOM 1050 O O . ALA A 1 134 ? -13.641 -6.176 5.137 1 98.12 134 ALA A O 1
ATOM 1051 N N . THR A 1 135 ? -14.008 -8.227 5.98 1 98.81 135 THR A N 1
ATOM 1052 C CA . THR A 1 135 ? -15.398 -7.934 6.336 1 98.81 135 THR A CA 1
ATOM 1053 C C . THR A 1 135 ? -15.578 -7.949 7.852 1 98.81 135 THR A C 1
ATOM 1055 O O . THR A 1 135 ? -16.234 -7.074 8.414 1 98.81 135 THR A O 1
ATOM 1058 N N . LEU A 1 136 ? -14.961 -8.938 8.516 1 98.88 136 LEU A N 1
ATOM 1059 C CA . LEU A 1 136 ? -15.312 -9.188 9.914 1 98.88 136 LEU A CA 1
ATOM 1060 C C . LEU A 1 136 ? -14.156 -8.82 10.836 1 98.88 136 LEU A C 1
ATOM 1062 O O . LEU A 1 136 ? -13.031 -9.297 10.656 1 98.88 136 LEU A O 1
ATOM 1066 N N . MET A 1 137 ? -14.477 -8.047 11.883 1 98.75 137 MET A N 1
ATOM 1067 C CA . MET A 1 137 ? -13.594 -8.016 13.039 1 98.75 137 MET A CA 1
ATOM 1068 C C . MET A 1 137 ? -13.688 -9.32 13.828 1 98.75 137 MET A C 1
ATOM 1070 O O . MET A 1 137 ? -14.719 -9.992 13.797 1 98.75 137 MET A O 1
ATOM 1074 N N . TRP A 1 138 ? -12.656 -9.688 14.477 1 98.5 138 TRP A N 1
ATOM 1075 C CA . TRP A 1 138 ? -12.703 -10.859 15.344 1 98.5 138 TRP A CA 1
ATOM 1076 C C . TRP A 1 138 ? -12.086 -10.562 16.703 1 98.5 138 TRP A C 1
ATOM 1078 O O . TRP A 1 138 ? -11.328 -9.602 16.844 1 98.5 138 TRP A O 1
ATOM 1088 N N . ALA A 1 139 ? -12.438 -11.289 17.734 1 98.38 139 ALA A N 1
ATOM 1089 C CA . ALA A 1 139 ? -12.016 -11.078 19.125 1 98.38 139 ALA A CA 1
ATOM 1090 C C . ALA A 1 139 ? -10.828 -11.961 19.469 1 98.38 139 ALA A C 1
ATOM 1092 O O . ALA A 1 139 ? -10.828 -13.164 19.188 1 98.38 139 ALA A O 1
ATOM 1093 N N . TYR A 1 140 ? -9.844 -11.344 20.141 1 97.44 140 TYR A N 1
ATOM 1094 C CA . TYR A 1 140 ? -8.688 -12.094 20.594 1 97.44 140 TYR A CA 1
ATOM 1095 C C . TYR A 1 140 ? -9.102 -13.172 21.594 1 97.44 140 TYR A C 1
ATOM 1097 O O . TYR A 1 140 ? -9.898 -12.914 22.5 1 97.44 140 TYR A O 1
ATOM 1105 N N . GLY A 1 141 ? -8.539 -14.32 21.406 1 96.12 141 GLY A N 1
ATOM 1106 C CA . GLY A 1 141 ? -8.703 -15.375 22.391 1 96.12 141 GLY A CA 1
ATOM 1107 C C . GLY A 1 141 ? -9.984 -16.172 22.219 1 96.12 141 GLY A C 1
ATOM 1108 O O . GLY A 1 141 ? -10.281 -17.062 23 1 96.12 141 GLY A O 1
ATOM 1109 N N . MET A 1 142 ? -10.766 -15.875 21.141 1 97 142 MET A N 1
ATOM 1110 C CA . MET A 1 142 ? -12.039 -16.562 20.938 1 97 142 MET A CA 1
ATOM 1111 C C . MET A 1 142 ? -12.078 -17.25 19.578 1 97 142 MET A C 1
ATOM 1113 O O . MET A 1 142 ? -13.148 -17.422 19 1 97 142 MET A O 1
ATOM 1117 N N . ASP A 1 143 ? -10.938 -17.641 19.109 1 96.56 143 ASP A N 1
ATOM 1118 C CA . ASP A 1 143 ? -10.758 -18.156 17.75 1 96.56 143 ASP A CA 1
ATOM 1119 C C . ASP A 1 143 ? -11.438 -19.516 17.578 1 96.56 143 ASP A C 1
ATOM 1121 O O . ASP A 1 143 ? -11.797 -19.891 16.469 1 96.56 143 ASP A O 1
ATOM 1125 N N . LYS A 1 144 ? -11.594 -20.234 18.625 1 97.12 144 LYS A N 1
ATOM 1126 C CA . LYS A 1 144 ? -12.109 -21.594 18.531 1 97.12 144 LYS A CA 1
ATOM 1127 C C . LYS A 1 144 ? -13.625 -21.625 18.672 1 97.12 144 LYS A C 1
ATOM 1129 O O . LYS A 1 144 ? -14.258 -22.656 18.469 1 97.12 144 LYS A O 1
ATOM 1134 N N . ARG A 1 145 ? -14.227 -20.438 18.984 1 97.88 145 ARG A N 1
ATOM 1135 C CA . ARG A 1 145 ? -15.68 -20.391 19.141 1 97.88 145 ARG A CA 1
ATOM 1136 C C . ARG A 1 145 ? -16.359 -20.562 17.781 1 97.88 145 ARG A C 1
ATOM 1138 O O . ARG A 1 145 ? -15.891 -20.031 16.766 1 97.88 145 ARG A O 1
ATOM 1145 N N . PRO A 1 146 ? -17.516 -21.328 17.797 1 98.19 146 PRO A N 1
ATOM 1146 C CA . PRO A 1 146 ? -18.297 -21.328 16.562 1 98.19 146 PRO A CA 1
ATOM 1147 C C . PRO A 1 146 ? -18.812 -19.938 16.203 1 98.19 146 PRO A C 1
ATOM 1149 O O . PRO A 1 146 ? -18.875 -19.062 17.062 1 98.19 146 PRO A O 1
ATOM 1152 N N . ILE A 1 147 ? -19.125 -19.781 14.969 1 98.69 147 ILE A N 1
ATOM 1153 C CA . ILE A 1 147 ? -19.562 -18.484 14.469 1 98.69 147 ILE A CA 1
ATOM 1154 C C . ILE A 1 147 ? -20.875 -18.625 13.695 1 98.69 147 ILE A C 1
ATOM 1156 O O . ILE A 1 147 ? -21.047 -19.594 12.938 1 98.69 147 ILE A O 1
ATOM 1160 N N . ARG A 1 148 ? -21.766 -17.766 13.93 1 98.69 148 ARG A N 1
ATOM 1161 C CA . ARG A 1 148 ? -23 -17.641 13.148 1 98.69 148 ARG A CA 1
ATOM 1162 C C . ARG A 1 148 ? -23.094 -16.266 12.5 1 98.69 148 ARG A C 1
ATOM 1164 O O . ARG A 1 148 ? -22.859 -15.242 13.156 1 98.69 148 ARG A O 1
ATOM 1171 N N . ILE A 1 149 ? -23.375 -16.219 11.211 1 98.88 149 ILE A N 1
ATOM 1172 C CA . ILE A 1 149 ? -23.516 -14.969 10.469 1 98.88 149 ILE A CA 1
ATOM 1173 C C . ILE A 1 149 ? -24.938 -14.883 9.883 1 98.88 149 ILE A C 1
ATOM 1175 O O . ILE A 1 149 ? -25.359 -15.781 9.156 1 98.88 149 ILE A O 1
ATOM 1179 N N . GLN A 1 150 ? -25.625 -13.836 10.164 1 98.75 150 GLN A N 1
ATOM 1180 C CA . GLN A 1 150 ? -26.938 -13.57 9.578 1 98.75 150 GLN A CA 1
ATOM 1181 C C . GLN A 1 150 ? -26.875 -12.445 8.555 1 98.75 150 GLN A C 1
ATOM 1183 O O . GLN A 1 150 ? -26.188 -11.438 8.781 1 98.75 150 GLN A O 1
ATOM 1188 N N . PHE A 1 151 ? -27.531 -12.562 7.438 1 98.75 151 PHE A N 1
ATOM 1189 C CA . PHE A 1 151 ? -27.734 -11.523 6.434 1 98.75 151 PHE A CA 1
ATOM 1190 C C . PHE A 1 151 ? -29.188 -11.094 6.375 1 98.75 151 PHE A C 1
ATOM 1192 O O . PHE A 1 151 ? -29.969 -11.602 5.562 1 98.75 151 PHE A O 1
ATOM 1199 N N . PRO A 1 152 ? -29.5 -10.055 7.082 1 97.56 152 PRO A N 1
ATOM 1200 C CA . PRO A 1 152 ? -30.922 -9.742 7.27 1 97.56 152 PRO A CA 1
ATOM 1201 C C . PRO A 1 152 ? -31.547 -9.078 6.043 1 97.56 152 PRO A C 1
ATOM 1203 O O . PRO A 1 152 ? -32.781 -9.062 5.906 1 97.56 152 PRO A O 1
ATOM 1206 N N . ASP A 1 153 ? -30.75 -8.508 5.102 1 94.75 153 ASP A N 1
ATOM 1207 C CA . ASP A 1 153 ? -31.281 -7.664 4.035 1 94.75 153 ASP A CA 1
ATOM 1208 C C . ASP A 1 153 ? -31.375 -8.438 2.723 1 94.75 153 ASP A C 1
ATOM 1210 O O . ASP A 1 153 ? -31.641 -7.855 1.668 1 94.75 153 ASP A O 1
ATOM 1214 N N . VAL A 1 154 ? -31.156 -9.68 2.717 1 95.81 154 VAL A N 1
ATOM 1215 C CA . VAL A 1 154 ? -31.031 -10.469 1.493 1 95.81 154 VAL A CA 1
ATOM 1216 C C . VAL A 1 154 ? -32.312 -10.344 0.677 1 95.81 154 VAL A C 1
ATOM 1218 O O . VAL A 1 154 ? -32.281 -10.047 -0.519 1 95.81 154 VAL A O 1
ATOM 1221 N N . GLU A 1 155 ? -33.5 -10.523 1.291 1 94.69 155 GLU A N 1
ATOM 1222 C CA . GLU A 1 155 ? -34.781 -10.477 0.589 1 94.69 155 GLU A CA 1
ATOM 1223 C C . GLU A 1 155 ? -35.094 -9.062 0.119 1 94.69 155 GLU A C 1
ATOM 1225 O O . GLU A 1 155 ? -35.625 -8.875 -0.974 1 94.69 155 GLU A O 1
ATOM 1230 N N . LYS A 1 156 ? -34.75 -8.164 0.943 1 95.12 156 LYS A N 1
ATOM 1231 C CA . LYS A 1 156 ? -35 -6.758 0.617 1 95.12 156 LYS A CA 1
ATOM 1232 C C . LYS A 1 156 ? -34.344 -6.383 -0.707 1 95.12 156 LYS A C 1
ATOM 1234 O O . LYS A 1 156 ? -34.875 -5.594 -1.479 1 95.12 156 LYS A O 1
ATOM 1239 N N . HIS A 1 157 ? -33.219 -6.914 -1.045 1 96 157 HIS A N 1
ATOM 1240 C CA . HIS A 1 157 ? -32.438 -6.547 -2.223 1 96 157 HIS A CA 1
ATOM 1241 C C . HIS A 1 157 ? -32.688 -7.531 -3.365 1 96 157 HIS A C 1
ATOM 1243 O O . HIS A 1 157 ? -32.125 -7.367 -4.453 1 96 157 HIS A O 1
ATOM 1249 N N . GLY A 1 158 ? -33.531 -8.547 -3.115 1 96.88 158 GLY A N 1
ATOM 1250 C CA . GLY A 1 158 ? -33.75 -9.578 -4.117 1 96.88 158 GLY A CA 1
ATOM 1251 C C . GLY A 1 158 ? -32.531 -10.453 -4.332 1 96.88 158 GLY A C 1
ATOM 1252 O O . GLY A 1 158 ? -32.281 -10.93 -5.441 1 96.88 158 GLY A O 1
ATOM 1253 N N . TRP A 1 159 ? -31.656 -10.594 -3.332 1 98.06 159 TRP A N 1
ATOM 1254 C CA . TRP A 1 159 ? -30.406 -11.344 -3.428 1 98.06 159 TRP A CA 1
ATOM 1255 C C . TRP A 1 159 ? -30.594 -12.766 -2.891 1 98.06 159 TRP A C 1
ATOM 1257 O O . TRP A 1 159 ? -31.609 -13.078 -2.275 1 98.06 159 TRP A O 1
ATOM 1267 N N . LYS A 1 160 ? -29.719 -13.594 -3.217 1 97.5 160 LYS A N 1
ATOM 1268 C CA . LYS A 1 160 ? -29.422 -14.906 -2.646 1 97.5 160 LYS A CA 1
ATOM 1269 C C . LYS A 1 160 ? -28.016 -14.953 -2.078 1 97.5 160 LYS A C 1
ATOM 1271 O O . LYS A 1 160 ? -27.203 -14.047 -2.318 1 97.5 160 LYS A O 1
ATOM 1276 N N . VAL A 1 161 ? -27.812 -15.953 -1.192 1 98.5 161 VAL A N 1
ATOM 1277 C CA . VAL A 1 161 ? -26.5 -16.062 -0.565 1 98.5 161 VAL A CA 1
ATOM 1278 C C . VAL A 1 161 ? -25.75 -17.281 -1.118 1 98.5 161 VAL A C 1
ATOM 1280 O O . VAL A 1 161 ? -26.266 -18.406 -1.057 1 98.5 161 VAL A O 1
ATOM 1283 N N . ALA A 1 162 ? -24.625 -17.094 -1.74 1 98.44 162 ALA A N 1
ATOM 1284 C CA . ALA A 1 162 ? -23.719 -18.156 -2.16 1 98.44 162 ALA A CA 1
ATOM 1285 C C . ALA A 1 162 ? -22.469 -18.188 -1.289 1 98.44 162 ALA A C 1
ATOM 1287 O O . ALA A 1 162 ? -21.75 -17.188 -1.188 1 98.44 162 ALA A O 1
ATOM 1288 N N . THR A 1 163 ? -22.188 -19.25 -0.606 1 98.5 163 THR A N 1
ATOM 1289 C CA . THR A 1 163 ? -21.047 -19.406 0.301 1 98.5 163 THR A CA 1
ATOM 1290 C C . THR A 1 163 ? -20.781 -20.875 0.602 1 98.5 163 THR A C 1
ATOM 1292 O O . THR A 1 163 ? -21.594 -21.734 0.257 1 98.5 163 THR A O 1
ATOM 1295 N N . GLN A 1 164 ? -19.547 -21.156 1.129 1 98.31 164 GLN A N 1
ATOM 1296 C CA . GLN A 1 164 ? -19.266 -22.516 1.586 1 98.31 164 GLN A CA 1
ATOM 1297 C C . GLN A 1 164 ? -19.781 -22.734 3.01 1 98.31 164 GLN A C 1
ATOM 1299 O O . GLN A 1 164 ? -19.766 -23.859 3.514 1 98.31 164 GLN A O 1
ATOM 1304 N N . LEU A 1 165 ? -20.25 -21.688 3.732 1 98.56 165 LEU A N 1
ATOM 1305 C CA . LEU A 1 165 ? -20.766 -21.812 5.094 1 98.56 165 LEU A CA 1
ATOM 1306 C C . LEU A 1 165 ? -22 -22.703 5.137 1 98.56 165 LEU A C 1
ATOM 1308 O O . LEU A 1 165 ? -22.719 -22.812 4.145 1 98.56 165 LEU A O 1
ATOM 1312 N N . LYS A 1 166 ? -22.234 -23.281 6.277 1 98.19 166 LYS A N 1
ATOM 1313 C CA . LYS A 1 166 ? -23.391 -24.156 6.441 1 98.19 166 LYS A CA 1
ATOM 1314 C C . LYS A 1 166 ? -24.672 -23.359 6.66 1 98.19 166 LYS A C 1
ATOM 1316 O O . LYS A 1 166 ? -24.781 -22.609 7.633 1 98.19 166 LYS A O 1
ATOM 1321 N N . PRO A 1 167 ? -25.609 -23.516 5.793 1 97.44 167 PRO A N 1
ATOM 1322 C CA . PRO A 1 167 ? -26.875 -22.828 6.027 1 97.44 167 PRO A CA 1
ATOM 1323 C C . PRO A 1 167 ? -27.625 -23.359 7.234 1 97.44 167 PRO A C 1
ATOM 1325 O O . PRO A 1 167 ? -27.656 -24.578 7.453 1 97.44 167 PRO A O 1
ATOM 1328 N N . GLU A 1 168 ? -28.188 -22.469 8.039 1 97.12 168 GLU A N 1
ATOM 1329 C CA . GLU A 1 168 ? -28.969 -22.859 9.203 1 97.12 168 GLU A CA 1
ATOM 1330 C C . GLU A 1 168 ? -30.391 -22.297 9.125 1 97.12 168 GLU A C 1
ATOM 1332 O O . GLU A 1 168 ? -31.141 -22.391 10.094 1 97.12 168 GLU A O 1
ATOM 1337 N N . GLY A 1 169 ? -30.781 -21.719 8.07 1 93.75 169 GLY A N 1
ATOM 1338 C CA . GLY A 1 169 ? -32.094 -21.125 7.902 1 93.75 169 GLY A CA 1
ATOM 1339 C C . GLY A 1 169 ? -32.156 -19.656 8.227 1 93.75 169 GLY A C 1
ATOM 1340 O O . GLY A 1 169 ? -31.219 -19.125 8.852 1 93.75 169 GLY A O 1
ATOM 1341 N N . TYR A 1 170 ? -33.125 -18.953 7.648 1 93.06 170 TYR A N 1
ATOM 1342 C CA . TYR A 1 170 ? -33.375 -17.531 7.898 1 93.06 170 TYR A CA 1
ATOM 1343 C C . TYR A 1 170 ? -32.125 -16.688 7.559 1 93.06 170 TYR A C 1
ATOM 1345 O O . TYR A 1 170 ? -31.75 -15.812 8.328 1 93.06 170 TYR A O 1
ATOM 1353 N N . ASN A 1 171 ? -31.5 -17.078 6.465 1 96.88 171 ASN A N 1
ATOM 1354 C CA . ASN A 1 171 ? -30.312 -16.375 5.973 1 96.88 171 ASN A CA 1
ATOM 1355 C C . ASN A 1 171 ? -29.203 -16.359 7.012 1 96.88 171 ASN A C 1
ATOM 1357 O O . ASN A 1 171 ? -28.5 -15.359 7.156 1 96.88 171 ASN A O 1
ATOM 1361 N N . THR A 1 172 ? -29.172 -17.391 7.848 1 98.25 172 THR A N 1
ATOM 1362 C CA . THR A 1 172 ? -28.125 -17.562 8.836 1 98.25 172 THR A CA 1
ATOM 1363 C C . THR A 1 172 ? -27.188 -18.719 8.43 1 98.25 172 THR A C 1
ATOM 1365 O O . THR A 1 172 ? -27.656 -19.734 7.926 1 98.25 172 THR A O 1
ATOM 1368 N N . TYR A 1 173 ? -25.984 -18.562 8.664 1 98.69 173 TYR A N 1
ATOM 1369 C CA . TYR A 1 173 ? -24.969 -19.5 8.25 1 98.69 173 TYR A CA 1
ATOM 1370 C C . TYR A 1 173 ? -23.969 -19.766 9.383 1 98.69 173 TYR A C 1
ATOM 1372 O O . TYR A 1 173 ? -23.75 -18.906 10.234 1 98.69 173 TYR A O 1
ATOM 1380 N N . PHE A 1 174 ? -23.375 -20.906 9.336 1 98.25 174 PHE A N 1
ATOM 1381 C CA . PHE A 1 174 ? -22.594 -21.406 10.453 1 98.25 174 PHE A CA 1
ATOM 1382 C C . PHE A 1 174 ? -21.172 -21.734 10.016 1 98.25 174 PHE A C 1
ATOM 1384 O O . PHE A 1 174 ? -20.953 -22.234 8.906 1 98.25 174 PHE A O 1
ATOM 1391 N N . ALA A 1 175 ? -20.188 -21.438 10.789 1 98.31 175 ALA A N 1
ATOM 1392 C CA . ALA A 1 175 ? -18.797 -21.859 10.688 1 98.31 175 ALA A CA 1
ATOM 1393 C C . ALA A 1 175 ? -18.297 -22.453 12.008 1 98.31 175 ALA A C 1
ATOM 1395 O O . ALA A 1 175 ? -18.703 -22 13.086 1 98.31 175 ALA A O 1
ATOM 1396 N N . THR A 1 176 ? -17.344 -23.344 11.961 1 97.44 176 THR A N 1
ATOM 1397 C CA . THR A 1 176 ? -16.875 -24.078 13.133 1 97.44 176 THR A CA 1
ATOM 1398 C C . THR A 1 176 ? -15.945 -23.219 13.984 1 97.44 176 THR A C 1
ATOM 1400 O O . THR A 1 176 ? -15.812 -23.438 15.188 1 97.44 176 THR A O 1
ATOM 1403 N N . ASP A 1 177 ? -15.32 -22.312 13.453 1 97.94 177 ASP A N 1
ATOM 1404 C CA . ASP A 1 177 ? -14.359 -21.469 14.148 1 97.94 177 ASP A CA 1
ATOM 1405 C C . ASP A 1 177 ? -13.914 -20.312 13.266 1 97.94 177 ASP A C 1
ATOM 1407 O O . ASP A 1 177 ? -14.461 -20.094 12.188 1 97.94 177 ASP A O 1
ATOM 1411 N N . LEU A 1 178 ? -12.93 -19.531 13.773 1 98.19 178 LEU A N 1
ATOM 1412 C CA . LEU A 1 178 ? -12.445 -18.344 13.094 1 98.19 178 LEU A CA 1
ATOM 1413 C C . LEU A 1 178 ? -11.742 -18.703 11.789 1 98.19 178 LEU A C 1
ATOM 1415 O O . LEU A 1 178 ? -11.93 -18.031 10.773 1 98.19 178 LEU A O 1
ATOM 1419 N N . GLN A 1 179 ? -10.898 -19.75 11.773 1 97.81 179 GLN A N 1
ATOM 1420 C CA . GLN A 1 179 ? -10.195 -20.156 10.562 1 97.81 179 GLN A CA 1
ATOM 1421 C C . GLN A 1 179 ? -11.172 -20.453 9.43 1 97.81 179 GLN A C 1
ATOM 1423 O O . GLN A 1 179 ? -10.953 -20.031 8.289 1 97.81 179 GLN A O 1
ATOM 1428 N N . TYR A 1 180 ? -12.195 -21.094 9.789 1 97.81 180 TYR A N 1
ATOM 1429 C CA . TYR A 1 180 ? -13.156 -21.516 8.773 1 97.81 180 TYR A CA 1
ATOM 1430 C C . TYR A 1 180 ? -13.914 -20.312 8.211 1 97.81 180 TYR A C 1
ATOM 1432 O O . TYR A 1 180 ? -14.055 -20.172 6.996 1 97.81 180 TYR A O 1
ATOM 1440 N N . VAL A 1 181 ? -14.398 -19.438 9.102 1 98.44 181 VAL A N 1
ATOM 1441 C CA . VAL A 1 181 ? -15.211 -18.328 8.633 1 98.44 181 VAL A CA 1
ATOM 1442 C C . VAL A 1 181 ? -14.352 -17.391 7.793 1 98.44 181 VAL A C 1
ATOM 1444 O O . VAL A 1 181 ? -14.812 -16.859 6.777 1 98.44 181 VAL A O 1
ATOM 1447 N N . MET A 1 182 ? -13.109 -17.203 8.18 1 98.38 182 MET A N 1
ATOM 1448 C CA . MET A 1 182 ? -12.219 -16.281 7.469 1 98.38 182 MET A CA 1
ATOM 1449 C C . MET A 1 182 ? -11.844 -16.844 6.102 1 98.38 182 MET A C 1
ATOM 1451 O O . MET A 1 182 ? -11.414 -16.094 5.219 1 98.38 182 MET A O 1
ATOM 1455 N N . ASP A 1 183 ? -12.023 -18.094 5.906 1 97.88 183 ASP A N 1
ATOM 1456 C CA . ASP A 1 183 ? -11.75 -18.766 4.641 1 97.88 183 ASP A CA 1
ATOM 1457 C C . ASP A 1 183 ? -13.031 -18.984 3.85 1 97.88 183 ASP A C 1
ATOM 1459 O O . ASP A 1 183 ? -13.094 -19.891 3.004 1 97.88 183 ASP A O 1
ATOM 1463 N N . SER A 1 184 ? -14.102 -18.234 4.133 1 98.44 184 SER A N 1
ATOM 1464 C CA . SER A 1 184 ? -15.398 -18.5 3.516 1 98.44 184 SER A CA 1
ATOM 1465 C C . SER A 1 184 ? -15.945 -17.25 2.822 1 98.44 184 SER A C 1
ATOM 1467 O O . SER A 1 184 ? -16.891 -16.625 3.314 1 98.44 184 SER A O 1
ATOM 1469 N N . PRO A 1 185 ? -15.43 -16.922 1.647 1 98.31 185 PRO A N 1
ATOM 1470 C CA . PRO A 1 185 ? -16.016 -15.805 0.918 1 98.31 185 PRO A CA 1
ATOM 1471 C C . PRO A 1 185 ? -17.516 -16 0.642 1 98.31 185 PRO A C 1
ATOM 1473 O O . PRO A 1 185 ? -17.984 -17.141 0.596 1 98.31 185 PRO A O 1
ATOM 1476 N N . THR A 1 186 ? -18.203 -14.867 0.537 1 98.75 186 THR A N 1
ATOM 1477 C CA . THR A 1 186 ? -19.656 -14.922 0.369 1 98.75 186 THR A CA 1
ATOM 1478 C C . THR A 1 186 ? -20.109 -13.898 -0.668 1 98.75 186 THR A C 1
ATOM 1480 O O . THR A 1 186 ? -19.688 -12.742 -0.637 1 98.75 186 THR A O 1
ATOM 1483 N N . GLU A 1 187 ? -20.891 -14.359 -1.619 1 98.69 187 GLU A N 1
ATOM 1484 C CA . GLU A 1 187 ? -21.516 -13.508 -2.625 1 98.69 187 GLU A CA 1
ATOM 1485 C C . GLU A 1 187 ? -23.016 -13.422 -2.42 1 98.69 187 GLU A C 1
ATOM 1487 O O . GLU A 1 187 ? -23.703 -14.445 -2.383 1 98.69 187 GLU A O 1
ATOM 1492 N N . LEU A 1 188 ? -23.516 -12.234 -2.164 1 98.75 188 LEU A N 1
ATOM 1493 C CA . LEU A 1 188 ? -24.953 -11.969 -2.125 1 98.75 188 LEU A CA 1
ATOM 1494 C C . LEU A 1 188 ? -25.406 -11.281 -3.404 1 98.75 188 LEU A C 1
ATOM 1496 O O . LEU A 1 188 ? -24.969 -10.164 -3.703 1 98.75 188 LEU A O 1
ATOM 1500 N N . ALA A 1 189 ? -26.188 -11.883 -4.168 1 98.31 189 ALA A N 1
ATOM 1501 C CA . ALA A 1 189 ? -26.656 -11.398 -5.469 1 98.31 189 ALA A CA 1
ATOM 1502 C C . ALA A 1 189 ? -27.812 -12.234 -5.977 1 98.31 189 ALA A C 1
ATOM 1504 O O . ALA A 1 189 ? -28.141 -13.273 -5.398 1 98.31 189 ALA A O 1
ATOM 1505 N N . ASP A 1 190 ? -28.531 -11.719 -6.961 1 97.81 190 ASP A N 1
ATOM 1506 C CA . ASP A 1 190 ? -29.438 -12.57 -7.703 1 97.81 190 ASP A CA 1
ATOM 1507 C C . ASP A 1 190 ? -28.688 -13.43 -8.719 1 97.81 190 ASP A C 1
ATOM 1509 O O . ASP A 1 190 ? -28.906 -13.297 -9.93 1 97.81 190 ASP A O 1
ATOM 1513 N N . TYR A 1 191 ? -27.906 -14.352 -8.195 1 98.19 191 TYR A N 1
ATOM 1514 C CA . TYR A 1 191 ? -27.016 -15.141 -9.031 1 98.19 191 TYR A CA 1
ATOM 1515 C C . TYR A 1 191 ? -27.766 -16.281 -9.711 1 98.19 191 TYR A C 1
ATOM 1517 O O . TYR A 1 191 ? -28.875 -16.625 -9.305 1 98.19 191 TYR A O 1
ATOM 1525 N N . LYS A 1 192 ? -27.219 -16.797 -10.773 1 98.56 192 LYS A N 1
ATOM 1526 C CA . LYS A 1 192 ? -27.656 -18.031 -11.398 1 98.56 192 LYS A CA 1
ATOM 1527 C C . LYS A 1 192 ? -26.781 -19.203 -10.953 1 98.56 192 LYS A C 1
ATOM 1529 O O . LYS A 1 192 ? -25.641 -19.016 -10.523 1 98.56 192 LYS A O 1
ATOM 1534 N N . GLU A 1 193 ? -27.375 -20.375 -11.062 1 98.44 193 GLU A N 1
ATOM 1535 C CA . GLU A 1 193 ? -26.656 -21.516 -10.516 1 98.44 193 GLU A CA 1
ATOM 1536 C C . GLU A 1 193 ? -26.766 -22.734 -11.445 1 98.44 193 GLU A C 1
ATOM 1538 O O . GLU A 1 193 ? -27.797 -22.922 -12.086 1 98.44 193 GLU A O 1
ATOM 1543 N N . TYR A 1 194 ? -25.75 -23.406 -11.617 1 98.62 194 TYR A N 1
ATOM 1544 C CA . TYR A 1 194 ? -25.672 -24.781 -12.125 1 98.62 194 TYR A CA 1
ATOM 1545 C C . TYR A 1 194 ? -25.031 -25.703 -11.109 1 98.62 194 TYR A C 1
ATOM 1547 O O . TYR A 1 194 ? -23.984 -25.375 -10.531 1 98.62 194 TYR A O 1
ATOM 1555 N N . SER A 1 195 ? -25.656 -26.844 -10.758 1 98.44 195 SER A N 1
ATOM 1556 C CA . SER A 1 195 ? -25.062 -27.766 -9.797 1 98.44 195 SER A CA 1
ATOM 1557 C C . SER A 1 195 ? -25.188 -29.203 -10.273 1 98.44 195 SER A C 1
ATOM 1559 O O . SER A 1 195 ? -26.031 -29.516 -11.117 1 98.44 195 SER A O 1
ATOM 1561 N N . TRP A 1 196 ? -24.328 -30.062 -9.836 1 98.12 196 TRP A N 1
ATOM 1562 C CA . TRP A 1 196 ? -24.359 -31.484 -10.156 1 98.12 196 TRP A CA 1
ATOM 1563 C C . TRP A 1 196 ? -23.781 -32.312 -9.016 1 98.12 196 TRP A C 1
ATOM 1565 O O . TRP A 1 196 ? -22.969 -31.828 -8.234 1 98.12 196 TRP A O 1
ATOM 1575 N N . ASP A 1 197 ? -24.234 -33.5 -8.914 1 97.12 197 ASP A N 1
ATOM 1576 C CA . ASP A 1 197 ? -23.75 -34.438 -7.902 1 97.12 197 ASP A CA 1
ATOM 1577 C C . ASP A 1 197 ? -22.484 -35.156 -8.367 1 97.12 197 ASP A C 1
ATOM 1579 O O . ASP A 1 197 ? -22.297 -35.375 -9.562 1 97.12 197 ASP A O 1
ATOM 1583 N N . VAL A 1 198 ? -21.688 -35.375 -7.402 1 95.5 198 VAL A N 1
ATOM 1584 C CA . VAL A 1 198 ? -20.5 -36.188 -7.621 1 95.5 198 VAL A CA 1
ATOM 1585 C C . VAL A 1 198 ? -20.438 -37.281 -6.566 1 95.5 198 VAL A C 1
ATOM 1587 O O . VAL A 1 198 ? -20.984 -37.156 -5.469 1 95.5 198 VAL A O 1
ATOM 1590 N N . VAL A 1 199 ? -19.891 -38.375 -6.891 1 91.75 199 VAL A N 1
ATOM 1591 C CA . VAL A 1 199 ? -19.703 -39.5 -5.957 1 91.75 199 VAL A CA 1
ATOM 1592 C C . VAL A 1 199 ? -18.219 -39.719 -5.699 1 91.75 199 VAL A C 1
ATOM 1594 O O . VAL A 1 199 ? -17.453 -39.906 -6.633 1 91.75 199 VAL A O 1
ATOM 1597 N N . ASN A 1 200 ? -17.844 -39.562 -4.484 1 88.56 200 ASN A N 1
ATOM 1598 C CA . ASN A 1 200 ? -16.453 -39.781 -4.105 1 88.56 200 ASN A CA 1
ATOM 1599 C C . ASN A 1 200 ? -16.094 -41.281 -4.098 1 88.56 200 ASN A C 1
ATOM 1601 O O . ASN A 1 200 ? -16.984 -42.125 -4.219 1 88.56 200 ASN A O 1
ATOM 1605 N N . THR A 1 201 ? -14.883 -41.594 -3.973 1 85.56 201 THR A N 1
ATOM 1606 C CA . THR A 1 201 ? -14.383 -42.938 -4.07 1 85.56 201 THR A CA 1
ATOM 1607 C C . THR A 1 201 ? -14.883 -43.812 -2.908 1 85.56 201 THR A C 1
ATOM 1609 O O . THR A 1 201 ? -14.961 -45.031 -3.014 1 85.56 201 THR A O 1
ATOM 1612 N N . ASP A 1 202 ? -15.211 -43.125 -1.826 1 88.19 202 ASP A N 1
ATOM 1613 C CA . ASP A 1 202 ? -15.742 -43.875 -0.677 1 88.19 202 ASP A CA 1
ATOM 1614 C C . ASP A 1 202 ? -17.266 -44.031 -0.785 1 88.19 202 ASP A C 1
ATOM 1616 O O . ASP A 1 202 ? -17.906 -44.531 0.146 1 88.19 202 ASP A O 1
ATOM 1620 N N . GLY A 1 203 ? -17.844 -43.562 -1.832 1 90.88 203 GLY A N 1
ATOM 1621 C CA . GLY A 1 203 ? -19.266 -43.719 -2.078 1 90.88 203 GLY A CA 1
ATOM 1622 C C . GLY A 1 203 ? -20.094 -42.562 -1.612 1 90.88 203 GLY A C 1
ATOM 1623 O O . GLY A 1 203 ? -21.281 -42.469 -1.92 1 90.88 203 GLY A O 1
ATOM 1624 N N . LYS A 1 204 ? -19.484 -41.656 -0.984 1 92 204 LYS A N 1
ATOM 1625 C CA . LYS A 1 204 ? -20.203 -40.5 -0.48 1 92 204 LYS A CA 1
ATOM 1626 C C . LYS A 1 204 ? -20.641 -39.562 -1.62 1 92 204 LYS A C 1
ATOM 1628 O O . LYS A 1 204 ? -19.859 -39.312 -2.537 1 92 204 LYS A O 1
ATOM 1633 N N . LYS A 1 205 ? -21.875 -39.219 -1.551 1 95.44 205 LYS A N 1
ATOM 1634 C CA . LYS A 1 205 ? -22.406 -38.25 -2.521 1 95.44 205 LYS A CA 1
ATOM 1635 C C . LYS A 1 205 ? -22.156 -36.812 -2.068 1 95.44 205 LYS A C 1
ATOM 1637 O O . LYS A 1 205 ? -22.391 -36.5 -0.906 1 95.44 205 LYS A O 1
ATOM 1642 N N . GLU A 1 206 ? -21.594 -36.062 -2.877 1 96.75 206 GLU A N 1
ATOM 1643 C CA . GLU A 1 206 ? -21.344 -34.656 -2.682 1 96.75 206 GLU A CA 1
ATOM 1644 C C . GLU A 1 206 ? -21.828 -33.844 -3.871 1 96.75 206 GLU A C 1
ATOM 1646 O O . GLU A 1 206 ? -22.281 -34.406 -4.875 1 96.75 206 GLU A O 1
ATOM 1651 N N . ALA A 1 207 ? -21.906 -32.562 -3.697 1 97.81 207 ALA A N 1
ATOM 1652 C CA . ALA A 1 207 ? -22.391 -31.719 -4.777 1 97.81 207 ALA A CA 1
ATOM 1653 C C . ALA A 1 207 ? -21.422 -30.578 -5.059 1 97.81 207 ALA A C 1
ATOM 1655 O O . ALA A 1 207 ? -20.766 -30.078 -4.145 1 97.81 207 ALA A O 1
ATOM 1656 N N . ILE A 1 208 ? -21.297 -30.234 -6.293 1 98.56 208 ILE A N 1
ATOM 1657 C CA . ILE A 1 208 ? -20.531 -29.078 -6.727 1 98.56 208 ILE A CA 1
ATOM 1658 C C . ILE A 1 208 ? -21.469 -28.031 -7.344 1 98.56 208 ILE A C 1
ATOM 1660 O O . ILE A 1 208 ? -22.359 -28.375 -8.133 1 98.56 208 ILE A O 1
ATOM 1664 N N . HIS A 1 209 ? -21.312 -26.812 -6.93 1 98.56 209 HIS A N 1
ATOM 1665 C CA . HIS A 1 209 ? -22.172 -25.703 -7.367 1 98.56 209 HIS A CA 1
ATOM 1666 C C . HIS A 1 209 ? -21.359 -24.641 -8.086 1 98.56 209 HIS A C 1
ATOM 1668 O O . HIS A 1 209 ? -20.266 -24.281 -7.641 1 98.56 209 HIS A O 1
ATOM 1674 N N . LEU A 1 210 ? -21.828 -24.234 -9.242 1 98.81 210 LEU A N 1
ATOM 1675 C CA . LEU A 1 210 ? -21.406 -23 -9.875 1 98.81 210 LEU A CA 1
ATOM 1676 C C . LEU A 1 210 ? -22.438 -21.891 -9.656 1 98.81 210 LEU A C 1
ATOM 1678 O O . LEU A 1 210 ? -23.578 -22 -10.109 1 98.81 210 LEU A O 1
ATOM 1682 N N . THR A 1 211 ? -22.078 -20.938 -8.883 1 98.69 211 THR A N 1
ATOM 1683 C CA . THR A 1 211 ? -22.906 -19.734 -8.734 1 98.69 211 THR A CA 1
ATOM 1684 C C . THR A 1 211 ? -22.281 -18.547 -9.461 1 98.69 211 THR A C 1
ATOM 1686 O O . THR A 1 211 ? -21.062 -18.328 -9.352 1 98.69 211 THR A O 1
ATOM 1689 N N . THR A 1 212 ? -23.078 -17.859 -10.281 1 98.38 212 THR A N 1
ATOM 1690 C CA . THR A 1 212 ? -22.5 -16.797 -11.102 1 98.38 212 THR A CA 1
ATOM 1691 C C . THR A 1 212 ? -23.359 -15.539 -11.031 1 98.38 212 THR A C 1
ATOM 1693 O O . THR A 1 212 ? -24.547 -15.57 -11.312 1 98.38 212 THR A O 1
ATOM 1696 N N . HIS A 1 213 ? -22.75 -14.469 -10.602 1 98.25 213 HIS A N 1
ATOM 1697 C CA . HIS A 1 213 ? -23.312 -13.141 -10.797 1 98.25 213 HIS A CA 1
ATOM 1698 C C . HIS A 1 213 ? -22.844 -12.531 -12.117 1 98.25 213 HIS A C 1
ATOM 1700 O O . HIS A 1 213 ? -21.75 -11.977 -12.203 1 98.25 213 HIS A O 1
ATOM 1706 N N . SER A 1 214 ? -23.531 -12.703 -13.156 1 97.19 214 SER A N 1
ATOM 1707 C CA . SER A 1 214 ? -23.312 -12.227 -14.516 1 97.19 214 SER A CA 1
ATOM 1708 C C . SER A 1 214 ? -24.625 -11.891 -15.211 1 97.19 214 SER A C 1
ATOM 1710 O O . SER A 1 214 ? -25.688 -12.242 -14.727 1 97.19 214 SER A O 1
ATOM 1712 N N . ASP A 1 215 ? -24.562 -11.211 -16.312 1 95.06 215 ASP A N 1
ATOM 1713 C CA . ASP A 1 215 ? -25.75 -10.836 -17.062 1 95.06 215 ASP A CA 1
ATOM 1714 C C . ASP A 1 215 ? -26.156 -11.938 -18.047 1 95.06 215 ASP A C 1
ATOM 1716 O O . ASP A 1 215 ? -27.125 -11.789 -18.781 1 95.06 215 ASP A O 1
ATOM 1720 N N . ASP A 1 216 ? -25.547 -13.039 -18.016 1 97.88 216 ASP A N 1
ATOM 1721 C CA . ASP A 1 216 ? -25.844 -14.148 -18.922 1 97.88 216 ASP A CA 1
ATOM 1722 C C . ASP A 1 216 ? -27.172 -14.82 -18.578 1 97.88 216 ASP A C 1
ATOM 1724 O O . ASP A 1 216 ? -27.625 -14.719 -17.438 1 97.88 216 ASP A O 1
ATOM 1728 N N . ASP A 1 217 ? -27.828 -15.469 -19.531 1 97.69 217 ASP A N 1
ATOM 1729 C CA . ASP A 1 217 ? -29.016 -16.25 -19.219 1 97.69 217 ASP A CA 1
ATOM 1730 C C . ASP A 1 217 ? -28.641 -17.625 -18.656 1 97.69 217 ASP A C 1
ATOM 1732 O O . ASP A 1 217 ? -27.469 -17.984 -18.625 1 97.69 217 ASP A O 1
ATOM 1736 N N . GLN A 1 218 ? -29.625 -18.312 -18.172 1 98.38 218 GLN A N 1
ATOM 1737 C CA . GLN A 1 218 ? -29.422 -19.578 -17.5 1 98.38 218 GLN A CA 1
ATOM 1738 C C . GLN A 1 218 ? -28.797 -20.609 -18.438 1 98.38 218 GLN A C 1
ATOM 1740 O O . GLN A 1 218 ? -28 -21.438 -18.016 1 98.38 218 GLN A O 1
ATOM 1745 N N . ALA A 1 219 ? -29.094 -20.516 -19.672 1 98.5 219 ALA A N 1
ATOM 1746 C CA . ALA A 1 219 ? -28.578 -21.484 -20.641 1 98.5 219 ALA A CA 1
ATOM 1747 C C . ALA A 1 219 ? -27.062 -21.375 -20.766 1 98.5 219 ALA A C 1
ATOM 1749 O O . ALA A 1 219 ? -26.359 -22.391 -20.891 1 98.5 219 ALA A O 1
ATOM 1750 N N . VAL A 1 220 ? -26.594 -20.141 -20.828 1 98.56 220 VAL A N 1
ATOM 1751 C CA . VAL A 1 220 ? -25.156 -19.906 -20.906 1 98.56 220 VAL A CA 1
ATOM 1752 C C . VAL A 1 220 ? -24.469 -20.453 -19.656 1 98.56 220 VAL A C 1
ATOM 1754 O O . VAL A 1 220 ? -23.438 -21.125 -19.75 1 98.56 220 VAL A O 1
ATOM 1757 N N . VAL A 1 221 ? -25.047 -20.234 -18.484 1 98.69 221 VAL A N 1
ATOM 1758 C CA . VAL A 1 221 ? -24.5 -20.703 -17.219 1 98.69 221 VAL A CA 1
ATOM 1759 C C . VAL A 1 221 ? -24.484 -22.234 -17.188 1 98.69 221 VAL A C 1
ATOM 1761 O O . VAL A 1 221 ? -23.516 -22.844 -16.75 1 98.69 221 VAL A O 1
ATOM 1764 N N . ASP A 1 222 ? -25.594 -22.844 -17.703 1 98.62 222 ASP A N 1
ATOM 1765 C CA . ASP A 1 222 ? -25.656 -24.297 -17.781 1 98.62 222 ASP A CA 1
ATOM 1766 C C . ASP A 1 222 ? -24.531 -24.859 -18.656 1 98.62 222 ASP A C 1
ATOM 1768 O O . ASP A 1 222 ? -23.891 -25.844 -18.281 1 98.62 222 ASP A O 1
ATOM 1772 N N . GLY A 1 223 ? -24.406 -24.234 -19.812 1 98.31 223 GLY A N 1
ATOM 1773 C CA . GLY A 1 223 ? -23.344 -24.656 -20.688 1 98.31 223 GLY A CA 1
ATOM 1774 C C . GLY A 1 223 ? -21.969 -24.562 -20.062 1 98.31 223 GLY A C 1
ATOM 1775 O O . GLY A 1 223 ? -21.141 -25.469 -20.203 1 98.31 223 GLY A O 1
ATOM 1776 N N . PHE A 1 224 ? -21.703 -23.469 -19.422 1 98.56 224 PHE A N 1
ATOM 1777 C CA . PHE A 1 224 ? -20.438 -23.266 -18.734 1 98.56 224 PHE A CA 1
ATOM 1778 C C . PHE A 1 224 ? -20.25 -24.297 -17.641 1 98.56 224 PHE A C 1
ATOM 1780 O O . PHE A 1 224 ? -19.156 -24.844 -17.469 1 98.56 224 PHE A O 1
ATOM 1787 N N . GLY A 1 225 ? -21.281 -24.594 -16.844 1 98.5 225 GLY A N 1
ATOM 1788 C CA . GLY A 1 225 ? -21.266 -25.609 -15.812 1 98.5 225 GLY A CA 1
ATOM 1789 C C . GLY A 1 225 ? -20.891 -26.984 -16.344 1 98.5 225 GLY A C 1
ATOM 1790 O O . GLY A 1 225 ? -20.141 -27.719 -15.711 1 98.5 225 GLY A O 1
ATOM 1791 N N . LYS A 1 226 ? -21.391 -27.344 -17.5 1 97.75 226 LYS A N 1
ATOM 1792 C CA . LYS A 1 226 ? -21.062 -28.625 -18.125 1 97.75 226 LYS A CA 1
ATOM 1793 C C . LYS A 1 226 ? -19.578 -28.703 -18.469 1 97.75 226 LYS A C 1
ATOM 1795 O O . LYS A 1 226 ? -18.969 -29.766 -18.344 1 97.75 226 LYS A O 1
ATOM 1800 N N . SER A 1 227 ? -19.141 -27.609 -18.938 1 97.69 227 SER A N 1
ATOM 1801 C CA . SER A 1 227 ? -17.703 -27.547 -19.188 1 97.69 227 SER A CA 1
ATOM 1802 C C . SER A 1 227 ? -16.906 -27.781 -17.906 1 97.69 227 SER A C 1
ATOM 1804 O O . SER A 1 227 ? -15.906 -28.5 -17.906 1 97.69 227 SER A O 1
ATOM 1806 N N . LEU A 1 228 ? -17.344 -27.219 -16.812 1 97.94 228 LEU A N 1
ATOM 1807 C CA . LEU A 1 228 ? -16.672 -27.359 -15.523 1 97.94 228 LEU A CA 1
ATOM 1808 C C . LEU A 1 228 ? -16.703 -28.812 -15.055 1 97.94 228 LEU A C 1
ATOM 1810 O O . LEU A 1 228 ? -15.766 -29.281 -14.406 1 97.94 228 LEU A O 1
ATOM 1814 N N . GLN A 1 229 ? -17.797 -29.484 -15.383 1 97.12 229 GLN A N 1
ATOM 1815 C CA . GLN A 1 229 ? -17.891 -30.906 -15.023 1 97.12 229 GLN A CA 1
ATOM 1816 C C . GLN A 1 229 ? -16.734 -31.703 -15.609 1 97.12 229 GLN A C 1
ATOM 1818 O O . GLN A 1 229 ? -16.125 -32.531 -14.922 1 97.12 229 GLN A O 1
ATOM 1823 N N . ARG A 1 230 ? -16.438 -31.406 -16.812 1 95.88 230 ARG A N 1
ATOM 1824 C CA . ARG A 1 230 ? -15.344 -32.094 -17.484 1 95.88 230 ARG A CA 1
ATOM 1825 C C . ARG A 1 230 ? -14 -31.766 -16.844 1 95.88 230 ARG A C 1
ATOM 1827 O O . ARG A 1 230 ? -13.141 -32.625 -16.688 1 95.88 230 ARG A O 1
ATOM 1834 N N . LEU A 1 231 ? -13.867 -30.516 -16.547 1 97.56 231 LEU A N 1
ATOM 1835 C CA . LEU A 1 231 ? -12.625 -30.062 -15.922 1 97.56 231 LEU A CA 1
ATOM 1836 C C . LEU A 1 231 ? -12.438 -30.734 -14.562 1 97.56 231 LEU A C 1
ATOM 1838 O O . LEU A 1 231 ? -11.336 -31.188 -14.234 1 97.56 231 LEU A O 1
ATOM 1842 N N . VAL A 1 232 ? -13.5 -30.828 -13.766 1 97.5 232 VAL A N 1
ATOM 1843 C CA . VAL A 1 232 ? -13.477 -31.422 -12.438 1 97.5 232 VAL A CA 1
ATOM 1844 C C . VAL A 1 232 ? -13.047 -32.906 -12.547 1 97.5 232 VAL A C 1
ATOM 1846 O O . VAL A 1 232 ? -12.25 -33.375 -11.742 1 97.5 232 VAL A O 1
ATOM 1849 N N . LEU A 1 233 ? -13.531 -33.594 -13.57 1 96.31 233 LEU A N 1
ATOM 1850 C CA . LEU A 1 233 ? -13.195 -35 -13.773 1 96.31 233 LEU A CA 1
ATOM 1851 C C . LEU A 1 233 ? -11.703 -35.156 -14.07 1 96.31 233 LEU A C 1
ATOM 1853 O O . LEU A 1 233 ? -11.07 -36.094 -13.586 1 96.31 233 LEU A O 1
ATOM 1857 N N . GLU A 1 234 ? -11.211 -34.281 -14.883 1 97.25 234 GLU A N 1
ATOM 1858 C CA . GLU A 1 234 ? -9.797 -34.375 -15.219 1 97.25 234 GLU A CA 1
ATOM 1859 C C . GLU A 1 234 ? -8.922 -34.125 -13.984 1 97.25 234 GLU A C 1
ATOM 1861 O O . GLU A 1 234 ? -7.871 -34.75 -13.836 1 97.25 234 GLU A O 1
ATOM 1866 N N . GLU A 1 235 ? -9.289 -33.188 -13.148 1 97.69 235 GLU A N 1
ATOM 1867 C CA . GLU A 1 235 ? -8.5 -32.906 -11.945 1 97.69 235 GLU A CA 1
ATOM 1868 C C . GLU A 1 235 ? -8.633 -34.062 -10.93 1 97.69 235 GLU A C 1
ATOM 1870 O O . GLU A 1 235 ? -7.668 -34.406 -10.25 1 97.69 235 GLU A O 1
ATOM 1875 N N . LYS A 1 236 ? -9.859 -34.625 -10.797 1 96.69 236 LYS A N 1
ATOM 1876 C CA . LYS A 1 236 ? -10.039 -35.812 -9.977 1 96.69 236 LYS A CA 1
ATOM 1877 C C . LYS A 1 236 ? -9.109 -36.938 -10.422 1 96.69 236 LYS A C 1
ATOM 1879 O O . LYS A 1 236 ? -8.578 -37.656 -9.594 1 96.69 236 LYS A O 1
ATOM 1884 N N . ALA A 1 237 ? -8.914 -37.062 -11.703 1 96.81 237 ALA A N 1
ATOM 1885 C CA . ALA A 1 237 ? -8.07 -38.125 -12.258 1 96.81 237 ALA A CA 1
ATOM 1886 C C . ALA A 1 237 ? -6.625 -37.969 -11.797 1 96.81 237 ALA A C 1
ATOM 1888 O O . ALA A 1 237 ? -5.914 -38.969 -11.641 1 96.81 237 ALA A O 1
ATOM 1889 N N . VAL A 1 238 ? -6.133 -36.781 -11.578 1 98 238 VAL A N 1
ATOM 1890 C CA . VAL A 1 238 ? -4.773 -36.531 -11.102 1 98 238 VAL A CA 1
ATOM 1891 C C . VAL A 1 238 ? -4.598 -37.156 -9.719 1 98 238 VAL A C 1
ATOM 1893 O O . VAL A 1 238 ? -3.617 -37.844 -9.469 1 98 238 VAL A O 1
ATOM 1896 N N . PHE A 1 239 ? -5.551 -36.969 -8.867 1 97.69 239 PHE A N 1
ATOM 1897 C CA . PHE A 1 239 ? -5.383 -37.375 -7.465 1 97.69 239 PHE A CA 1
ATOM 1898 C C . PHE A 1 239 ? -6.059 -38.688 -7.18 1 97.69 239 PHE A C 1
ATOM 1900 O O . PHE A 1 239 ? -5.836 -39.312 -6.125 1 97.69 239 PHE A O 1
ATOM 1907 N N . GLY A 1 240 ? -6.902 -39.188 -8.109 1 95.25 240 GLY A N 1
ATOM 1908 C CA . GLY A 1 240 ? -7.543 -40.5 -8 1 95.25 240 GLY A CA 1
ATOM 1909 C C . GLY A 1 240 ? -8.836 -40.438 -7.203 1 95.25 240 GLY A C 1
ATOM 1910 O O . GLY A 1 240 ? -9.602 -41.406 -7.219 1 95.25 240 GLY A O 1
ATOM 1911 N N . GLU A 1 241 ? -9.109 -39.406 -6.535 1 96.38 241 GLU A N 1
ATOM 1912 C CA . GLU A 1 241 ? -10.328 -39.219 -5.754 1 96.38 241 GLU A CA 1
ATOM 1913 C C . GLU A 1 241 ? -10.609 -37.75 -5.512 1 96.38 241 GLU A C 1
ATOM 1915 O O . GLU A 1 241 ? -9.75 -36.906 -5.766 1 96.38 241 GLU A O 1
ATOM 1920 N N . LEU A 1 242 ? -11.812 -37.406 -5.152 1 96.31 242 LEU A N 1
ATOM 1921 C CA . LEU A 1 242 ? -12.172 -36.062 -4.715 1 96.31 242 LEU A CA 1
ATOM 1922 C C . LEU A 1 242 ? -11.867 -35.875 -3.23 1 96.31 242 LEU A C 1
ATOM 1924 O O . LEU A 1 242 ? -11.883 -36.844 -2.463 1 96.31 242 LEU A O 1
ATOM 1928 N N . PRO A 1 243 ? -11.539 -34.625 -2.807 1 96.06 243 PRO A N 1
ATOM 1929 C CA . PRO A 1 243 ? -11.586 -34.375 -1.365 1 96.06 243 PRO A CA 1
ATOM 1930 C C . PRO A 1 243 ? -12.984 -34.562 -0.776 1 96.06 243 PRO A C 1
ATOM 1932 O 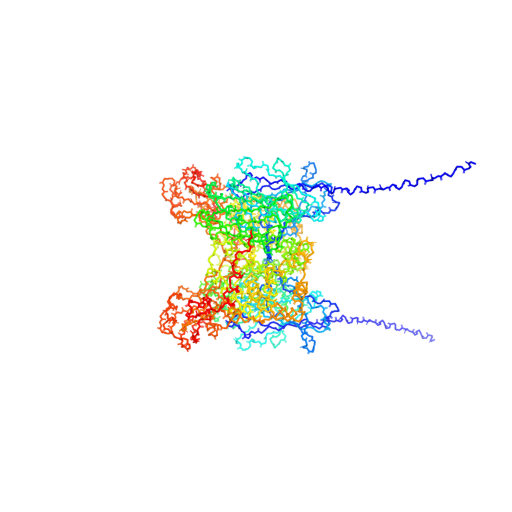O . PRO A 1 243 ? -13.977 -34.5 -1.504 1 96.06 243 PRO A O 1
ATOM 1935 N N . THR A 1 244 ? -13 -34.844 0.493 1 95.56 244 THR A N 1
ATOM 1936 C CA . THR A 1 244 ? -14.258 -34.75 1.211 1 95.56 244 THR A CA 1
ATOM 1937 C C . THR A 1 244 ? -14.586 -33.281 1.499 1 95.56 244 THR A C 1
ATOM 1939 O O . THR A 1 244 ? -13.859 -32.625 2.232 1 95.56 244 THR A O 1
ATOM 1942 N N . TYR A 1 245 ? -15.641 -32.812 0.938 1 96.69 245 TYR A N 1
ATOM 1943 C CA . TYR A 1 245 ? -16.031 -31.422 1.149 1 96.69 245 TYR A CA 1
ATOM 1944 C C . TYR A 1 245 ? -16.828 -31.266 2.438 1 96.69 245 TYR A C 1
ATOM 1946 O O . TYR A 1 245 ? -17.672 -32.094 2.752 1 96.69 245 TYR A O 1
ATOM 1954 N N . ASP A 1 246 ? -16.547 -30.219 3.168 1 95.44 246 ASP A N 1
ATOM 1955 C CA . ASP A 1 246 ? -17.297 -29.938 4.383 1 95.44 246 ASP A CA 1
ATOM 1956 C C . ASP A 1 246 ? -18.781 -29.688 4.059 1 95.44 246 ASP A C 1
ATOM 1958 O O . ASP A 1 246 ? -19.094 -28.984 3.098 1 95.44 246 ASP A O 1
ATOM 1962 N N . PHE A 1 247 ? -19.609 -30.344 4.758 1 94.12 247 PHE A N 1
ATOM 1963 C CA . PHE A 1 247 ? -21.062 -30.281 4.621 1 94.12 247 PHE A CA 1
ATOM 1964 C C . PHE A 1 247 ? -21.5 -30.797 3.254 1 94.12 247 PHE A C 1
ATOM 1966 O O . PHE A 1 247 ? -22.578 -30.453 2.768 1 94.12 247 PHE A O 1
ATOM 1973 N N . GLY A 1 248 ? -20.625 -31.422 2.498 1 96 248 GLY A N 1
ATOM 1974 C CA . GLY A 1 248 ? -20.922 -32.156 1.274 1 96 248 GLY A CA 1
ATOM 1975 C C . GLY A 1 248 ? -20.969 -31.25 0.049 1 96 248 GLY A C 1
ATOM 1976 O O . GLY A 1 248 ? -21.469 -31.656 -1.006 1 96 248 GLY A O 1
ATOM 1977 N N . ASN A 1 249 ? -20.516 -30.062 0.182 1 97.44 249 ASN A N 1
ATOM 1978 C CA . ASN A 1 249 ? -20.688 -29.125 -0.925 1 97.44 249 ASN A CA 1
ATOM 1979 C C . ASN A 1 249 ? -19.391 -28.406 -1.258 1 97.44 249 ASN A C 1
ATOM 1981 O O . ASN A 1 249 ? -18.625 -28.047 -0.358 1 97.44 249 ASN A O 1
ATOM 1985 N N . TYR A 1 250 ? -19.078 -28.266 -2.486 1 98.25 250 TYR A N 1
ATOM 1986 C CA . TYR A 1 250 ? -18.094 -27.328 -3.01 1 98.25 250 TYR A CA 1
ATOM 1987 C C . TYR A 1 250 ? -18.734 -26.266 -3.879 1 98.25 250 TYR A C 1
ATOM 1989 O O . TYR A 1 250 ? -19.594 -26.562 -4.711 1 98.25 250 TYR A O 1
ATOM 1997 N N . THR A 1 251 ? -18.344 -24.984 -3.738 1 98.62 251 THR A N 1
ATOM 1998 C CA . THR A 1 251 ? -19.031 -23.922 -4.465 1 98.62 251 THR A CA 1
ATOM 1999 C C . THR A 1 251 ? -18.031 -23.047 -5.211 1 98.62 251 THR A C 1
ATOM 2001 O O . THR A 1 251 ? -17.156 -22.438 -4.598 1 98.62 251 THR A O 1
ATOM 2004 N N . PHE A 1 252 ? -18.156 -23 -6.566 1 98.69 252 PHE A N 1
ATOM 2005 C CA . PHE A 1 252 ? -17.516 -21.938 -7.348 1 98.69 252 PHE A CA 1
ATOM 2006 C C . PHE A 1 252 ? -18.312 -20.641 -7.258 1 98.69 252 PHE A C 1
ATOM 2008 O O . PHE A 1 252 ? -19.438 -20.578 -7.734 1 98.69 252 PHE A O 1
ATOM 2015 N N . LEU A 1 253 ? -17.75 -19.625 -6.613 1 98.69 253 LEU A N 1
ATOM 2016 C CA . LEU A 1 253 ? -18.344 -18.297 -6.57 1 98.69 253 LEU A CA 1
ATOM 2017 C C . LEU A 1 253 ? -17.781 -17.406 -7.668 1 98.69 253 LEU A C 1
ATOM 2019 O O . LEU A 1 253 ? -16.656 -16.906 -7.551 1 98.69 253 LEU A O 1
ATOM 2023 N N . GLN A 1 254 ? -18.578 -17.156 -8.688 1 98.62 254 GLN A N 1
ATOM 2024 C CA . GLN A 1 254 ? -18.094 -16.391 -9.828 1 98.62 254 GLN A CA 1
ATOM 2025 C C . GLN A 1 254 ? -18.812 -15.047 -9.945 1 98.62 254 GLN A C 1
ATOM 2027 O O . GLN A 1 254 ? -20.031 -14.969 -9.742 1 98.62 254 GLN A O 1
ATOM 2032 N N . ASP A 1 255 ? -18.062 -14.023 -10.133 1 98.5 255 ASP A N 1
ATOM 2033 C CA . ASP A 1 255 ? -18.578 -12.703 -10.5 1 98.5 255 ASP A CA 1
ATOM 2034 C C . ASP A 1 255 ? -17.938 -12.219 -11.797 1 98.5 255 ASP A C 1
ATOM 2036 O O . ASP A 1 255 ? -16.719 -12.07 -11.891 1 98.5 255 ASP A O 1
ATOM 2040 N N . VAL A 1 256 ? -18.781 -11.977 -12.883 1 97.94 256 VAL A N 1
ATOM 2041 C CA . VAL A 1 256 ? -18.297 -11.562 -14.195 1 97.94 256 VAL A CA 1
ATOM 2042 C C . VAL A 1 256 ? -18.891 -10.211 -14.57 1 97.94 256 VAL A C 1
ATOM 2044 O O . VAL A 1 256 ? -20.109 -10.086 -14.75 1 97.94 256 VAL A O 1
ATOM 2047 N N . TYR A 1 257 ? -18.078 -9.266 -14.664 1 95.94 257 TYR A N 1
ATOM 2048 C CA . TYR A 1 257 ? -18.469 -7.922 -15.07 1 95.94 257 TYR A CA 1
ATOM 2049 C C . TYR A 1 257 ? -17.25 -7.109 -15.5 1 95.94 257 TYR A C 1
ATOM 2051 O O . TYR A 1 257 ? -16.172 -7.254 -14.922 1 95.94 257 TYR A O 1
ATOM 2059 N N . PRO A 1 258 ? -17.375 -6.207 -16.453 1 93.69 258 PRO A N 1
ATOM 2060 C CA . PRO A 1 258 ? -16.219 -5.516 -17.016 1 93.69 258 PRO A CA 1
ATOM 2061 C C . PRO A 1 258 ? -15.469 -4.676 -16 1 93.69 258 PRO A C 1
ATOM 2063 O O . PRO A 1 258 ? -14.258 -4.469 -16.141 1 93.69 258 PRO A O 1
ATOM 2066 N N . THR A 1 259 ? -16.109 -4.191 -14.977 1 91.31 259 THR A N 1
ATOM 2067 C CA . THR A 1 259 ? -15.469 -3.258 -14.055 1 91.31 259 THR A CA 1
ATOM 2068 C C . THR A 1 259 ? -14.867 -4 -12.867 1 91.31 259 THR A C 1
ATOM 2070 O O . THR A 1 259 ? -14.297 -3.381 -11.961 1 91.31 259 THR A O 1
ATOM 2073 N N . ASN A 1 260 ? -15.008 -5.328 -12.867 1 94.5 260 ASN A N 1
ATOM 2074 C CA . ASN A 1 260 ? -14.367 -6.109 -11.82 1 94.5 260 ASN A CA 1
ATOM 2075 C C . ASN A 1 260 ? -12.844 -5.965 -11.867 1 94.5 260 ASN A C 1
ATOM 2077 O O . ASN A 1 260 ? -12.273 -5.758 -12.938 1 94.5 260 ASN A O 1
ATOM 2081 N N . SER A 1 261 ? -12.211 -5.996 -10.695 1 91.62 261 SER A N 1
ATOM 2082 C CA . SER A 1 261 ? -10.758 -5.891 -10.633 1 91.62 261 SER A CA 1
ATOM 2083 C C . SER A 1 261 ? -10.094 -7.211 -11.008 1 91.62 261 SER A C 1
ATOM 2085 O O . SER A 1 261 ? -8.922 -7.234 -11.391 1 91.62 261 SER A O 1
ATOM 2087 N N . GLY A 1 262 ? -10.812 -8.32 -10.891 1 92.44 262 GLY A N 1
ATOM 2088 C CA . GLY A 1 262 ? -10.305 -9.609 -11.32 1 92.44 262 GLY A CA 1
ATOM 2089 C C . GLY A 1 262 ? -9.461 -10.305 -10.273 1 92.44 262 GLY A C 1
ATOM 2090 O O . GLY A 1 262 ? -8.773 -9.648 -9.484 1 92.44 262 GLY A O 1
ATOM 2091 N N . ASP A 1 263 ? -9.555 -11.531 -10.133 1 93.62 263 ASP A N 1
ATOM 2092 C CA . ASP A 1 263 ? -8.758 -12.367 -9.242 1 93.62 263 ASP A CA 1
ATOM 2093 C C . ASP A 1 263 ? -9.414 -13.719 -9.016 1 93.62 263 ASP A C 1
ATOM 2095 O O . ASP A 1 263 ? -10.625 -13.875 -9.211 1 93.62 263 ASP A O 1
ATOM 2099 N N . GLY A 1 264 ? -8.672 -14.719 -8.773 1 96.69 264 GLY A N 1
ATOM 2100 C CA . GLY A 1 264 ? -9.109 -15.992 -8.219 1 96.69 264 GLY A CA 1
ATOM 2101 C C . GLY A 1 264 ? -8.492 -16.297 -6.867 1 96.69 264 GLY A C 1
ATOM 2102 O O . GLY A 1 264 ? -7.301 -16.047 -6.652 1 96.69 264 GLY A O 1
ATOM 2103 N N . MET A 1 265 ? -9.336 -16.734 -6.027 1 97.25 265 MET A N 1
ATOM 2104 C CA . MET A 1 265 ? -8.859 -17.078 -4.691 1 97.25 265 MET A CA 1
ATOM 2105 C C . MET A 1 265 ? -9.43 -18.406 -4.227 1 97.25 265 MET A C 1
ATOM 2107 O O . MET A 1 265 ? -10.648 -18.625 -4.281 1 97.25 265 MET A O 1
ATOM 2111 N N . GLU A 1 266 ? -8.547 -19.25 -3.775 1 97.69 266 GLU A N 1
ATOM 2112 C CA . GLU A 1 266 ? -8.945 -20.594 -3.344 1 97.69 266 GLU A CA 1
ATOM 2113 C C . GLU A 1 266 ? -9.375 -20.594 -1.878 1 97.69 266 GLU A C 1
ATOM 2115 O O . GLU A 1 266 ? -8.82 -19.859 -1.063 1 97.69 266 GLU A O 1
ATOM 2120 N N . HIS A 1 267 ? -10.297 -21.391 -1.566 1 97.62 267 HIS A N 1
ATOM 2121 C CA . HIS A 1 267 ? -10.773 -21.672 -0.218 1 97.62 267 HIS A CA 1
ATOM 2122 C C . HIS A 1 267 ? -11.062 -23.172 -0.04 1 97.62 267 HIS A C 1
ATOM 2124 O O . HIS A 1 267 ? -11.07 -23.922 -1.015 1 97.62 267 HIS A O 1
ATOM 2130 N N . ARG A 1 268 ? -11.188 -23.578 1.176 1 97.06 268 ARG A N 1
ATOM 2131 C CA . ARG A 1 268 ? -11.234 -25 1.494 1 97.06 268 ARG A CA 1
ATOM 2132 C C . ARG A 1 268 ? -12.352 -25.688 0.729 1 97.06 268 ARG A C 1
ATOM 2134 O O . ARG A 1 268 ? -12.148 -26.766 0.165 1 97.06 268 ARG A O 1
ATOM 2141 N N . ASN A 1 269 ? -13.562 -25.078 0.699 1 98.12 269 ASN A N 1
ATOM 2142 C CA . ASN A 1 269 ? -14.703 -25.703 0.038 1 98.12 269 ASN A CA 1
ATOM 2143 C C . ASN A 1 269 ? -15.375 -24.75 -0.947 1 98.12 269 ASN A C 1
ATOM 2145 O O . ASN A 1 269 ? -16.594 -24.797 -1.12 1 98.12 269 ASN A O 1
ATOM 2149 N N . SER A 1 270 ? -14.578 -23.844 -1.472 1 98.38 270 SER A N 1
ATOM 2150 C CA . SER A 1 270 ? -15.055 -22.938 -2.5 1 98.38 270 SER A CA 1
ATOM 2151 C C . SER A 1 270 ? -13.891 -22.219 -3.182 1 98.38 270 SER A C 1
ATOM 2153 O O . SER A 1 270 ? -12.727 -22.438 -2.83 1 98.38 270 SER A O 1
ATOM 2155 N N . THR A 1 271 ? -14.148 -21.484 -4.168 1 98.06 271 THR A N 1
ATOM 2156 C CA . THR A 1 271 ? -13.258 -20.516 -4.777 1 98.06 271 THR A CA 1
ATOM 2157 C C . THR A 1 271 ? -14.016 -19.219 -5.105 1 98.06 271 THR A C 1
ATOM 2159 O O . THR A 1 271 ? -15.195 -19.266 -5.441 1 98.06 271 THR A O 1
ATOM 2162 N N . CYS A 1 272 ? -13.398 -18.156 -4.836 1 98.19 272 CYS A N 1
ATOM 2163 C CA . CYS A 1 272 ? -13.883 -16.859 -5.301 1 98.19 272 CYS A CA 1
ATOM 2164 C C . CYS A 1 272 ? -13.227 -16.469 -6.613 1 98.19 272 CYS A C 1
ATOM 2166 O O . CYS A 1 272 ? -12.023 -16.219 -6.656 1 98.19 272 CYS A O 1
ATOM 2168 N N . ILE A 1 273 ? -13.969 -16.422 -7.707 1 98.38 273 ILE A N 1
ATOM 2169 C CA . ILE A 1 273 ? -13.438 -16.156 -9.039 1 98.38 273 ILE A CA 1
ATOM 2170 C C . ILE A 1 273 ? -14.086 -14.914 -9.625 1 98.38 273 ILE A C 1
ATOM 2172 O O . ILE A 1 273 ? -15.25 -14.945 -10.039 1 98.38 273 ILE A O 1
ATOM 2176 N N . VAL A 1 274 ? -13.344 -13.875 -9.672 1 97.81 274 VAL A N 1
ATOM 2177 C CA . VAL A 1 274 ? -13.805 -12.578 -10.18 1 97.81 274 VAL A CA 1
ATOM 2178 C C . VAL A 1 274 ? -13.125 -12.273 -11.508 1 97.81 274 VAL A C 1
ATOM 2180 O O . VAL A 1 274 ? -11.891 -12.25 -11.594 1 97.81 274 VAL A O 1
ATOM 2183 N N . GLN A 1 275 ? -13.898 -11.992 -12.555 1 97.25 275 GLN A N 1
ATOM 2184 C CA . GLN A 1 275 ? -13.312 -11.852 -13.883 1 97.25 275 GLN A CA 1
ATOM 2185 C C . GLN A 1 275 ? -13.812 -10.586 -14.578 1 97.25 275 GLN A C 1
ATOM 2187 O O . GLN A 1 275 ? -15.016 -10.367 -14.688 1 97.25 275 GLN A O 1
ATOM 2192 N N . PRO A 1 276 ? -12.914 -9.758 -15.047 1 95.62 276 PRO A N 1
ATOM 2193 C CA . PRO A 1 276 ? -13.281 -8.539 -15.773 1 95.62 276 PRO A CA 1
ATOM 2194 C C . PRO A 1 276 ? -13.648 -8.805 -17.234 1 95.62 276 PRO A C 1
ATOM 2196 O O . PRO A 1 276 ? -12.852 -8.539 -18.125 1 95.62 276 PRO A O 1
ATOM 2199 N N . ALA A 1 277 ? -14.766 -9.352 -17.484 1 95.88 277 ALA A N 1
ATOM 2200 C CA . ALA A 1 277 ? -15.32 -9.617 -18.812 1 95.88 277 ALA A CA 1
ATOM 2201 C C . ALA A 1 277 ? -16.766 -9.141 -18.922 1 95.88 277 ALA A C 1
ATOM 2203 O O . ALA A 1 277 ? -17.453 -8.984 -17.906 1 95.88 277 ALA A O 1
ATOM 2204 N N . ALA A 1 278 ? -17.203 -8.906 -20.125 1 93.44 278 ALA A N 1
ATOM 2205 C CA . ALA A 1 278 ? -18.562 -8.422 -20.344 1 93.44 278 ALA A CA 1
ATOM 2206 C C . ALA A 1 278 ? -19.594 -9.516 -20.047 1 93.44 278 ALA A C 1
ATOM 2208 O O . ALA A 1 278 ? -20.672 -9.234 -19.516 1 93.44 278 ALA A O 1
ATOM 2209 N N . HIS A 1 279 ? -19.312 -10.742 -20.422 1 95.69 279 HIS A N 1
ATOM 2210 C CA . HIS A 1 279 ? -20.188 -11.898 -20.234 1 95.69 279 HIS A CA 1
ATOM 2211 C C . HIS A 1 279 ? -19.391 -13.203 -20.328 1 95.69 279 HIS A C 1
ATOM 2213 O O . HIS A 1 279 ? -18.219 -13.195 -20.688 1 95.69 279 HIS A O 1
ATOM 2219 N N . ILE A 1 280 ? -20 -14.25 -19.875 1 98.12 280 ILE A N 1
ATOM 2220 C CA . ILE A 1 280 ? -19.438 -15.594 -20.016 1 98.12 280 ILE A CA 1
ATOM 2221 C C . ILE A 1 280 ? -19.484 -16.016 -21.484 1 98.12 280 ILE A C 1
ATOM 2223 O O . ILE A 1 280 ? -18.5 -16.531 -22.031 1 98.12 280 ILE A O 1
ATOM 2227 N N . ALA A 1 281 ? -20.672 -15.766 -22.078 1 98.19 281 ALA A N 1
ATOM 2228 C CA . ALA A 1 281 ? -20.875 -16.172 -23.469 1 98.19 281 ALA A CA 1
ATOM 2229 C C . ALA A 1 281 ? -19.797 -15.594 -24.375 1 98.19 281 ALA A C 1
ATOM 2231 O O . ALA A 1 281 ? -19.562 -14.383 -24.391 1 98.19 281 ALA A O 1
ATOM 2232 N N . GLY A 1 282 ? -19.172 -16.438 -25.078 1 96.75 282 GLY A N 1
ATOM 2233 C CA . GLY A 1 282 ? -18.125 -16.016 -25.984 1 96.75 282 GLY A CA 1
ATOM 2234 C C . GLY A 1 282 ? -16.75 -15.938 -25.328 1 96.75 282 GLY A C 1
ATOM 2235 O O . GLY A 1 282 ? -15.734 -15.836 -26.016 1 96.75 282 GLY A O 1
ATOM 2236 N N . ASN A 1 283 ? -16.703 -15.977 -24.016 1 97.25 283 ASN A N 1
ATOM 2237 C CA . ASN A 1 283 ? -15.445 -15.852 -23.297 1 97.25 283 ASN A CA 1
ATOM 2238 C C . ASN A 1 283 ? -15.141 -17.109 -22.484 1 97.25 283 ASN A C 1
ATOM 2240 O O . ASN A 1 283 ? -14.266 -17.078 -21.609 1 97.25 283 ASN A O 1
ATOM 2244 N N . GLU A 1 284 ? -15.789 -18.188 -22.734 1 96.88 284 GLU A N 1
ATOM 2245 C CA . GLU A 1 284 ? -15.742 -19.391 -21.906 1 96.88 284 GLU A CA 1
ATOM 2246 C C . GLU A 1 284 ? -14.312 -19.906 -21.781 1 96.88 284 GLU A C 1
ATOM 2248 O O . GLU A 1 284 ? -13.844 -20.203 -20.688 1 96.88 284 GLU A O 1
ATOM 2253 N N . LYS A 1 285 ? -13.648 -20.031 -22.859 1 94.44 285 LYS A N 1
ATOM 2254 C CA . LYS A 1 285 ? -12.289 -20.578 -22.859 1 94.44 285 LYS A CA 1
ATOM 2255 C C . LYS A 1 285 ? -11.375 -19.75 -21.953 1 94.44 285 LYS A C 1
ATOM 2257 O O . LYS A 1 285 ? -10.656 -20.312 -21.125 1 94.44 285 LYS A O 1
ATOM 2262 N N . ARG A 1 286 ? -11.422 -18.5 -22.156 1 94.81 286 ARG A N 1
ATOM 2263 C CA . ARG A 1 286 ? -10.602 -17.594 -21.375 1 94.81 286 ARG A CA 1
ATOM 2264 C C . ARG A 1 286 ? -10.938 -17.703 -19.891 1 94.81 286 ARG A C 1
ATOM 2266 O O . ARG A 1 286 ? -10.039 -17.75 -19.047 1 94.81 286 ARG A O 1
ATOM 2273 N N . LEU A 1 287 ? -12.188 -17.781 -19.578 1 97.06 287 LEU A N 1
ATOM 2274 C CA . LEU A 1 287 ? -12.641 -17.766 -18.188 1 97.06 287 LEU A CA 1
ATOM 2275 C C . LEU A 1 287 ? -12.32 -19.078 -17.484 1 97.06 287 LEU A C 1
ATOM 2277 O O . LEU A 1 287 ? -12.039 -19.109 -16.297 1 97.06 287 LEU A O 1
ATOM 2281 N N . LEU A 1 288 ? -12.289 -20.188 -18.25 1 98 288 LEU A N 1
ATOM 2282 C CA . LEU A 1 288 ? -12.039 -21.516 -17.688 1 98 288 LEU A CA 1
ATOM 2283 C C . LEU A 1 288 ? -10.625 -21.609 -17.125 1 98 288 LEU A C 1
ATOM 2285 O O . LEU A 1 288 ? -10.359 -22.438 -16.25 1 98 288 LEU A O 1
ATOM 2289 N N . GLY A 1 289 ? -9.695 -20.766 -17.609 1 97.69 289 GLY A N 1
ATOM 2290 C CA . GLY A 1 289 ? -8.328 -20.781 -17.109 1 97.69 289 GLY A CA 1
ATOM 2291 C C . GLY A 1 289 ? -8.234 -20.562 -15.617 1 97.69 289 GLY A C 1
ATOM 2292 O O . GLY A 1 289 ? -7.52 -21.281 -14.922 1 97.69 289 GLY A O 1
ATOM 2293 N N . THR A 1 290 ? -9 -19.594 -15.133 1 98 290 THR A N 1
ATOM 2294 C CA . THR A 1 290 ? -8.992 -19.297 -13.703 1 98 290 THR A CA 1
ATOM 2295 C C . THR A 1 290 ? -9.625 -20.438 -12.914 1 98 290 THR A C 1
ATOM 2297 O O . THR A 1 290 ? -9.164 -20.781 -11.82 1 98 290 THR A O 1
ATOM 2300 N N . PHE A 1 291 ? -10.656 -21.078 -13.484 1 98.5 291 PHE A N 1
ATOM 2301 C CA . PHE A 1 291 ? -11.328 -22.172 -12.805 1 98.5 291 PHE A CA 1
ATOM 2302 C C . PHE A 1 291 ? -10.391 -23.375 -12.664 1 98.5 291 PHE A C 1
ATOM 2304 O O . PHE A 1 291 ? -10.352 -24.016 -11.609 1 98.5 291 PHE A O 1
ATOM 2311 N N . ALA A 1 292 ? -9.695 -23.656 -13.766 1 98.5 292 ALA A N 1
ATOM 2312 C CA . ALA A 1 292 ? -8.766 -24.781 -13.734 1 98.5 292 ALA A CA 1
ATOM 2313 C C . ALA A 1 292 ? -7.719 -24.609 -12.633 1 98.5 292 ALA A C 1
ATOM 2315 O O . ALA A 1 292 ? -7.449 -25.531 -11.867 1 98.5 292 ALA A O 1
ATOM 2316 N N . HIS A 1 293 ? -7.188 -23.438 -12.531 1 98.38 293 HIS A N 1
ATOM 2317 C CA . HIS A 1 293 ? -6.203 -23.109 -11.508 1 98.38 293 HIS A CA 1
ATOM 2318 C C . HIS A 1 293 ? -6.805 -23.203 -10.109 1 98.38 293 HIS A C 1
ATOM 2320 O O . HIS A 1 293 ? -6.246 -23.859 -9.227 1 98.38 293 HIS A O 1
ATOM 2326 N N . GLU A 1 294 ? -7.961 -22.609 -9.922 1 98.5 294 GLU A N 1
ATOM 2327 C CA . GLU A 1 294 ? -8.555 -22.453 -8.594 1 98.5 294 GLU A CA 1
ATOM 2328 C C . GLU A 1 294 ? -9.078 -23.781 -8.07 1 98.5 294 GLU A C 1
ATOM 2330 O O . GLU A 1 294 ? -8.984 -24.062 -6.875 1 98.5 294 GLU A O 1
ATOM 2335 N N . TYR A 1 295 ? -9.695 -24.547 -8.914 1 98.56 295 TYR A N 1
ATOM 2336 C CA . TYR A 1 295 ? -10.25 -25.812 -8.43 1 98.56 295 TYR A CA 1
ATOM 2337 C C . TYR A 1 295 ? -9.141 -26.766 -8 1 98.56 295 TYR A C 1
ATOM 2339 O O . TYR A 1 295 ? -9.312 -27.547 -7.059 1 98.56 295 TYR A O 1
ATOM 2347 N N . PHE A 1 296 ? -7.977 -26.703 -8.711 1 98.75 296 PHE A N 1
ATOM 2348 C CA . PHE A 1 296 ? -6.852 -27.562 -8.359 1 98.75 296 PHE A CA 1
ATOM 2349 C C . PHE A 1 296 ? -6.414 -27.312 -6.918 1 98.75 296 PHE A C 1
ATOM 2351 O O . PHE A 1 296 ? -5.945 -28.219 -6.238 1 98.75 296 PHE A O 1
ATOM 2358 N N . HIS A 1 297 ? -6.68 -26.172 -6.43 1 98.56 297 HIS A N 1
ATOM 2359 C CA . HIS A 1 297 ? -6.359 -25.781 -5.059 1 98.56 297 HIS A CA 1
ATOM 2360 C C . HIS A 1 297 ? -7.203 -26.562 -4.055 1 98.56 297 HIS A C 1
ATOM 2362 O O . HIS A 1 297 ? -6.883 -26.609 -2.867 1 98.56 297 HIS A O 1
ATOM 2368 N N . SER A 1 298 ? -8.289 -27.203 -4.504 1 97.75 298 SER A N 1
ATOM 2369 C CA . SER A 1 298 ? -9.055 -28.047 -3.598 1 97.75 298 SER A CA 1
ATOM 2370 C C . SER A 1 298 ? -8.172 -29.094 -2.928 1 97.75 298 SER A C 1
ATOM 2372 O O . SER A 1 298 ? -8.438 -29.516 -1.801 1 97.75 298 SER A O 1
ATOM 2374 N N . TRP A 1 299 ? -7.203 -29.578 -3.648 1 98.44 299 TRP A N 1
ATOM 2375 C CA . TRP A 1 299 ? -6.18 -30.484 -3.119 1 98.44 299 TRP A CA 1
ATOM 2376 C C . TRP A 1 299 ? -4.953 -29.703 -2.66 1 98.44 299 TRP A C 1
ATOM 2378 O O . TRP A 1 299 ? -4.641 -29.656 -1.469 1 98.44 299 TRP A O 1
ATOM 2388 N N . ASN A 1 300 ? -4.312 -28.969 -3.631 1 98.56 300 ASN A N 1
ATOM 2389 C CA . ASN A 1 300 ? -3.043 -28.297 -3.381 1 98.56 300 ASN A CA 1
ATOM 2390 C C . ASN A 1 300 ? -3.252 -26.938 -2.689 1 98.56 300 ASN A C 1
ATOM 2392 O O . ASN A 1 300 ? -3.945 -26.078 -3.217 1 98.56 300 ASN A O 1
ATOM 2396 N N . VAL A 1 301 ? -2.721 -26.734 -1.572 1 97.69 301 VAL A N 1
ATOM 2397 C CA . VAL A 1 301 ? -2.627 -25.578 -0.686 1 97.69 301 VAL A CA 1
ATOM 2398 C C . VAL A 1 301 ? -3.809 -25.578 0.283 1 97.69 301 VAL A C 1
ATOM 2400 O O . VAL A 1 301 ? -3.689 -25.094 1.414 1 97.69 301 VAL A O 1
ATOM 2403 N N . GLU A 1 302 ? -5.023 -26.031 -0.071 1 97.56 302 GLU A N 1
ATOM 2404 C CA . GLU A 1 302 ? -6.133 -26.016 0.878 1 97.56 302 GLU A CA 1
ATOM 2405 C C . GLU A 1 302 ? -6.121 -27.266 1.76 1 97.56 302 GLU A C 1
ATOM 2407 O O . GLU A 1 302 ? -6.605 -27.234 2.893 1 97.56 302 GLU A O 1
ATOM 2412 N N . ARG A 1 303 ? -5.617 -28.422 1.214 1 98.12 303 ARG A N 1
ATOM 2413 C CA . ARG A 1 303 ? -5.492 -29.641 1.996 1 98.12 303 ARG A CA 1
ATOM 2414 C C . ARG A 1 303 ? -4.047 -30.125 2.043 1 98.12 303 ARG A C 1
ATOM 2416 O O . ARG A 1 303 ? -3.549 -30.516 3.104 1 98.12 303 ARG A O 1
ATOM 2423 N N . ILE A 1 304 ? -3.361 -30.219 0.865 1 98.56 304 ILE A N 1
ATOM 2424 C CA . ILE A 1 304 ? -1.903 -30.266 0.889 1 98.56 304 ILE A CA 1
ATOM 2425 C C . ILE A 1 304 ? -1.346 -28.922 1.343 1 98.56 304 ILE A C 1
ATOM 2427 O O . ILE A 1 304 ? -0.928 -28.109 0.518 1 98.56 304 ILE A O 1
ATOM 2431 N N . ARG A 1 305 ? -1.384 -28.766 2.586 1 97.19 305 ARG A N 1
ATOM 2432 C CA . ARG A 1 305 ? -1.179 -27.438 3.176 1 97.19 305 ARG A CA 1
ATOM 2433 C C . ARG A 1 305 ? 0.255 -27.281 3.67 1 97.19 305 ARG A C 1
ATOM 2435 O O . ARG A 1 305 ? 0.748 -28.109 4.441 1 97.19 305 ARG A O 1
ATOM 2442 N N . PRO A 1 306 ? 0.947 -26.141 3.182 1 97.81 306 PRO A N 1
ATOM 2443 C CA . PRO A 1 306 ? 2.254 -25.875 3.787 1 97.81 306 PRO A CA 1
ATOM 2444 C C . PRO A 1 306 ? 2.16 -25.578 5.285 1 97.81 306 PRO A C 1
ATOM 2446 O O . PRO A 1 306 ? 1.233 -24.906 5.73 1 97.81 306 PRO A O 1
ATOM 2449 N N . LYS A 1 307 ? 3.104 -26.062 6.035 1 97.88 307 LYS A N 1
ATOM 2450 C CA . LYS A 1 307 ? 3.162 -25.797 7.469 1 97.88 307 LYS A CA 1
ATOM 2451 C C . LYS A 1 307 ? 3.223 -24.297 7.746 1 97.88 307 LYS A C 1
ATOM 2453 O O . LYS A 1 307 ? 2.686 -23.812 8.75 1 97.88 307 LYS A O 1
ATOM 2458 N N . THR A 1 308 ? 3.785 -23.5 6.867 1 96.25 308 THR A N 1
ATOM 2459 C CA . THR A 1 308 ? 3.953 -22.062 7.027 1 96.25 308 THR A CA 1
ATOM 2460 C C . THR A 1 308 ? 2.611 -21.344 6.902 1 96.25 308 THR A C 1
ATOM 2462 O O . THR A 1 308 ? 2.5 -20.156 7.234 1 96.25 308 THR A O 1
ATOM 2465 N N . LEU A 1 309 ? 1.516 -22.016 6.492 1 96.31 309 LEU A N 1
ATOM 2466 C CA . LEU A 1 309 ? 0.217 -21.391 6.293 1 96.31 309 LEU A CA 1
ATOM 2467 C C . LEU A 1 309 ? -0.831 -21.984 7.223 1 96.31 309 LEU A C 1
ATOM 2469 O O . LEU A 1 309 ? -2.027 -21.734 7.062 1 96.31 309 LEU A O 1
ATOM 2473 N N . GLU A 1 310 ? -0.432 -22.859 8.188 1 94.19 310 GLU A N 1
ATOM 2474 C CA . GLU A 1 310 ? -1.378 -23.562 9.055 1 94.19 310 GLU A CA 1
ATOM 2475 C C . GLU A 1 310 ? -0.882 -23.578 10.5 1 94.19 310 GLU A C 1
ATOM 2477 O O . GLU A 1 310 ? 0.161 -24.172 10.797 1 94.19 310 GLU A O 1
ATOM 2482 N N . PRO A 1 311 ? -1.65 -22.969 11.516 1 94.5 311 PRO A N 1
ATOM 2483 C CA . PRO A 1 311 ? -2.84 -22.141 11.305 1 94.5 311 PRO A CA 1
ATOM 2484 C C . PRO A 1 311 ? -2.521 -20.812 10.641 1 94.5 311 PRO A C 1
ATOM 2486 O O . PRO A 1 311 ? -1.402 -20.297 10.766 1 94.5 311 PRO A O 1
ATOM 2489 N N . PHE A 1 312 ? -3.432 -20.359 9.883 1 96.06 312 PHE A N 1
ATOM 2490 C CA . PHE A 1 312 ? -3.236 -19.094 9.203 1 96.06 312 PHE A CA 1
ATOM 2491 C C . PHE A 1 312 ? -3.215 -17.938 10.203 1 96.06 312 PHE A C 1
ATOM 2493 O O . PHE A 1 312 ? -4.004 -17.922 11.148 1 96.06 312 PHE A O 1
ATOM 2500 N N . ASN A 1 313 ? -2.266 -17.016 10 1 95.81 313 ASN A N 1
ATOM 2501 C CA . ASN A 1 313 ? -2.158 -15.836 10.852 1 95.81 313 ASN A CA 1
ATOM 2502 C C . ASN A 1 313 ? -2.91 -14.648 10.258 1 95.81 313 ASN A C 1
ATOM 2504 O O . ASN A 1 313 ? -2.602 -14.203 9.148 1 95.81 313 ASN A O 1
ATOM 2508 N N . PHE A 1 314 ? -3.842 -14.133 11.016 1 96.88 314 PHE A N 1
ATOM 2509 C CA . PHE A 1 314 ? -4.66 -13.039 10.5 1 96.88 314 PHE A CA 1
ATOM 2510 C C . PHE A 1 314 ? -4.09 -11.688 10.922 1 96.88 314 PHE A C 1
ATOM 2512 O O . PHE A 1 314 ? -4.555 -10.641 10.461 1 96.88 314 PHE A O 1
ATOM 2519 N N . GLU A 1 315 ? -3.045 -11.68 11.766 1 94.44 315 GLU A N 1
ATOM 2520 C CA . GLU A 1 315 ? -2.484 -10.438 12.289 1 94.44 315 GLU A CA 1
ATOM 2521 C C . GLU A 1 315 ? -1.338 -9.938 11.414 1 94.44 315 GLU A C 1
ATOM 2523 O O . GLU A 1 315 ? -0.955 -8.773 11.492 1 94.44 315 GLU A O 1
ATOM 2528 N N . HIS A 1 316 ? -0.75 -10.891 10.688 1 91.38 316 HIS A N 1
ATOM 2529 C CA . HIS A 1 316 ? 0.405 -10.594 9.844 1 91.38 316 HIS A CA 1
ATOM 2530 C C . HIS A 1 316 ? 0.45 -11.516 8.633 1 91.38 316 HIS A C 1
ATOM 2532 O O . HIS A 1 316 ? -0.047 -12.641 8.68 1 91.38 316 HIS A O 1
ATOM 2538 N N . ALA A 1 317 ? 1.101 -10.977 7.535 1 92.31 317 ALA A N 1
ATOM 2539 C CA . ALA A 1 317 ? 1.312 -11.852 6.387 1 92.31 317 ALA A CA 1
ATOM 2540 C C . ALA A 1 317 ? 2.166 -13.055 6.766 1 92.31 317 ALA A C 1
ATOM 2542 O O . ALA A 1 317 ? 3.221 -12.906 7.387 1 92.31 317 ALA A O 1
ATOM 2543 N N . ASN A 1 318 ? 1.762 -14.219 6.41 1 93.19 318 ASN A N 1
ATOM 2544 C CA . ASN A 1 318 ? 2.539 -15.438 6.629 1 93.19 318 ASN A CA 1
ATOM 2545 C C . ASN A 1 318 ? 3.758 -15.492 5.711 1 93.19 318 ASN A C 1
ATOM 2547 O O . ASN A 1 318 ? 3.641 -15.281 4.504 1 93.19 318 ASN A O 1
ATOM 2551 N N . MET A 1 319 ? 4.926 -15.758 6.336 1 94.19 319 MET A N 1
ATOM 2552 C CA . MET A 1 319 ? 6.078 -16.109 5.512 1 94.19 319 MET A CA 1
ATOM 2553 C C . MET A 1 319 ? 5.98 -17.547 5.027 1 94.19 319 MET A C 1
ATOM 2555 O O . MET A 1 319 ? 5.891 -18.469 5.836 1 94.19 319 MET A O 1
ATOM 2559 N N . SER A 1 320 ? 5.898 -17.703 3.732 1 95.44 320 SER A N 1
ATOM 2560 C CA . SER A 1 320 ? 5.844 -19.047 3.174 1 95.44 320 SER A CA 1
ATOM 2561 C C . SER A 1 320 ? 7.043 -19.328 2.273 1 95.44 320 SER A C 1
ATOM 2563 O O . SER A 1 320 ? 7.445 -18.469 1.486 1 95.44 320 SER A O 1
ATOM 2565 N N . HIS A 1 321 ? 7.586 -20.5 2.422 1 97.06 321 HIS A N 1
ATOM 2566 C CA . HIS A 1 321 ? 8.734 -20.922 1.627 1 97.06 321 HIS A CA 1
ATOM 2567 C C . HIS A 1 321 ? 8.312 -21.891 0.522 1 97.06 321 HIS A C 1
ATOM 2569 O O . HIS A 1 321 ? 9.148 -22.312 -0.279 1 97.06 321 HIS A O 1
ATOM 2575 N N . GLU A 1 322 ? 7.016 -22.219 0.456 1 98.25 322 GLU A N 1
ATOM 2576 C CA . GLU A 1 322 ? 6.586 -23.375 -0.336 1 98.25 322 GLU A CA 1
ATOM 2577 C C . GLU A 1 322 ? 5.652 -22.953 -1.466 1 98.25 322 GLU A C 1
ATOM 2579 O O . GLU A 1 322 ? 5.043 -23.797 -2.127 1 98.25 322 GLU A O 1
ATOM 2584 N N . LEU A 1 323 ? 5.539 -21.672 -1.805 1 98.31 323 LEU A N 1
ATOM 2585 C CA . LEU A 1 323 ? 4.547 -21.219 -2.777 1 98.31 323 LEU A CA 1
ATOM 2586 C C . LEU A 1 323 ? 4.91 -21.688 -4.18 1 98.31 323 LEU A C 1
ATOM 2588 O O . LEU A 1 323 ? 4.043 -21.812 -5.051 1 98.31 323 LEU A O 1
ATOM 2592 N N . TRP A 1 324 ? 6.219 -22.016 -4.414 1 98.69 324 TRP A N 1
ATOM 2593 C CA . TRP A 1 324 ? 6.605 -22.609 -5.684 1 98.69 324 TRP A CA 1
ATOM 2594 C C . TRP A 1 324 ? 5.863 -23.922 -5.91 1 98.69 324 TRP A C 1
ATOM 2596 O O . TRP A 1 324 ? 5.602 -24.312 -7.051 1 98.69 324 TRP A O 1
ATOM 2606 N N . PHE A 1 325 ? 5.555 -24.625 -4.879 1 98.88 325 PHE A N 1
ATOM 2607 C CA . PHE A 1 325 ? 4.797 -25.875 -4.957 1 98.88 325 PHE A CA 1
ATOM 2608 C C . PHE A 1 325 ? 3.299 -25.594 -4.898 1 98.88 325 PHE A C 1
ATOM 2610 O O . PHE A 1 325 ? 2.545 -26.047 -5.762 1 98.88 325 PHE A O 1
ATOM 2617 N N . ALA A 1 326 ? 2.838 -24.828 -3.93 1 98.44 326 ALA A N 1
ATOM 2618 C CA . ALA A 1 326 ? 1.417 -24.562 -3.711 1 98.44 326 ALA A CA 1
ATOM 2619 C C . ALA A 1 326 ? 0.801 -23.844 -4.902 1 98.44 326 ALA A C 1
ATOM 2621 O O . ALA A 1 326 ? -0.244 -24.25 -5.414 1 98.44 326 ALA A O 1
ATOM 2622 N N . GLU A 1 327 ? 1.441 -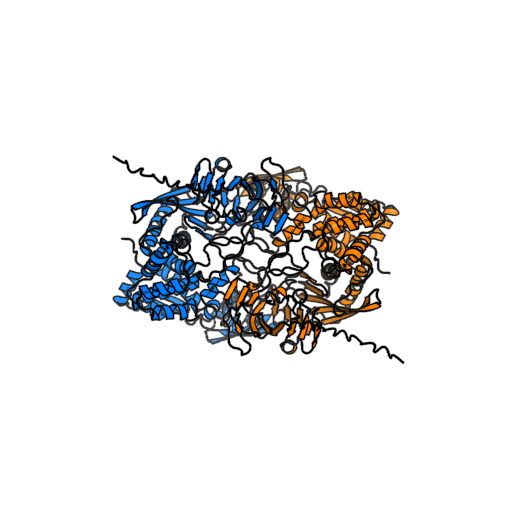22.828 -5.34 1 98.25 327 GLU A N 1
ATOM 2623 C CA . GLU A 1 327 ? 0.939 -22.016 -6.445 1 98.25 327 GLU A CA 1
ATOM 2624 C C . GLU A 1 327 ? 1.588 -22.422 -7.766 1 98.25 327 GLU A C 1
ATOM 2626 O O . GLU A 1 327 ? 0.917 -22.484 -8.797 1 98.25 327 GLU A O 1
ATOM 2631 N N . GLY A 1 328 ? 2.869 -22.688 -7.75 1 98.62 328 GLY A N 1
ATOM 2632 C CA . GLY A 1 328 ? 3.6 -22.984 -8.977 1 98.62 328 GLY A CA 1
ATOM 2633 C C . GLY A 1 328 ? 3.156 -24.281 -9.633 1 98.62 328 GLY A C 1
ATOM 2634 O O . GLY A 1 328 ? 2.859 -24.297 -10.828 1 98.62 328 GLY A O 1
ATOM 2635 N N . PHE A 1 329 ? 3.146 -25.344 -8.844 1 98.94 329 PHE A N 1
ATOM 2636 C CA . PHE A 1 329 ? 2.684 -26.609 -9.406 1 98.94 329 PHE A CA 1
ATOM 2637 C C . PHE A 1 329 ? 1.239 -26.484 -9.875 1 98.94 329 PHE A C 1
ATOM 2639 O O . PHE A 1 329 ? 0.872 -27.047 -10.914 1 98.94 329 PHE A O 1
ATOM 2646 N N . THR A 1 330 ? 0.454 -25.688 -9.125 1 98.81 330 THR A N 1
ATOM 2647 C CA . THR A 1 330 ? -0.919 -25.453 -9.547 1 98.81 330 THR A CA 1
ATOM 2648 C C . THR A 1 330 ? -0.948 -24.703 -10.883 1 98.81 330 THR A C 1
ATOM 2650 O O . THR A 1 330 ? -1.786 -25 -11.742 1 98.81 330 THR A O 1
ATOM 2653 N N . GLN A 1 331 ? -0.082 -23.797 -11.023 1 98.5 331 GLN A N 1
ATOM 2654 C CA . GLN A 1 331 ? 0.011 -23.062 -12.273 1 98.5 331 GLN A CA 1
ATOM 2655 C C . GLN A 1 331 ? 0.278 -24 -13.453 1 98.5 331 GLN A C 1
ATOM 2657 O O . GLN A 1 331 ? -0.345 -23.859 -14.508 1 98.5 331 GLN A O 1
ATOM 2662 N N . TYR A 1 332 ? 1.194 -24.922 -13.328 1 98.69 332 TYR A N 1
ATOM 2663 C CA . TYR A 1 332 ? 1.504 -25.906 -14.352 1 98.69 332 TYR A CA 1
ATOM 2664 C C . TYR A 1 332 ? 0.28 -26.766 -14.68 1 98.69 332 TYR A C 1
ATOM 2666 O O . TYR A 1 332 ? -0.084 -26.906 -15.852 1 98.69 332 TYR A O 1
ATOM 2674 N N . TYR A 1 333 ? -0.402 -27.25 -13.688 1 98.81 333 TYR A N 1
ATOM 2675 C CA . TYR A 1 333 ? -1.539 -28.141 -13.883 1 98.81 333 TYR A CA 1
ATOM 2676 C C . TYR A 1 333 ? -2.719 -27.391 -14.492 1 98.81 333 TYR A C 1
ATOM 2678 O O . TYR A 1 333 ? -3.484 -27.969 -15.273 1 98.81 333 TYR A O 1
ATOM 2686 N N . GLY A 1 334 ? -2.875 -26.094 -14.078 1 98.19 334 GLY A N 1
ATOM 2687 C CA . GLY A 1 334 ? -3.979 -25.328 -14.633 1 98.19 334 GLY A CA 1
ATOM 2688 C C . GLY A 1 334 ? -4.059 -25.391 -16.141 1 98.19 334 GLY A C 1
ATOM 2689 O O . GLY A 1 334 ? -5.094 -25.766 -16.703 1 98.19 334 GLY A O 1
ATOM 2690 N N . ASP A 1 335 ? -2.982 -25.172 -16.781 1 97.56 335 ASP A N 1
ATOM 2691 C CA . ASP A 1 335 ? -2.955 -25.156 -18.234 1 97.56 335 ASP A CA 1
ATOM 2692 C C . ASP A 1 335 ? -2.979 -26.578 -18.797 1 97.56 335 ASP A C 1
ATOM 2694 O O . ASP A 1 335 ? -3.645 -26.859 -19.797 1 97.56 335 ASP A O 1
ATOM 2698 N N . LEU A 1 336 ? -2.26 -27.484 -18.188 1 98.5 336 LEU A N 1
ATOM 2699 C CA . LEU A 1 336 ? -2.197 -28.859 -18.656 1 98.5 336 LEU A CA 1
ATOM 2700 C C . LEU A 1 336 ? -3.584 -29.5 -18.656 1 98.5 336 LEU A C 1
ATOM 2702 O O . LEU A 1 336 ? -3.955 -30.172 -19.625 1 98.5 336 LEU A O 1
ATOM 2706 N N . LEU A 1 337 ? -4.34 -29.234 -17.656 1 98.44 337 LEU A N 1
ATOM 2707 C CA . LEU A 1 337 ? -5.613 -29.938 -17.484 1 98.44 337 LEU A CA 1
ATOM 2708 C C . LEU A 1 337 ? -6.688 -29.328 -18.375 1 98.44 337 LEU A C 1
ATOM 2710 O O . LEU A 1 337 ? -7.672 -30 -18.703 1 98.44 337 LEU A O 1
ATOM 2714 N N . LEU A 1 338 ? -6.523 -28.078 -18.766 1 98.12 338 LEU A N 1
ATOM 2715 C CA . LEU A 1 338 ? -7.395 -27.516 -19.797 1 98.12 338 LEU A CA 1
ATOM 2716 C C . LEU A 1 338 ? -7.199 -28.25 -21.125 1 98.12 338 LEU A C 1
ATOM 2718 O O . LEU A 1 338 ? -8.164 -28.484 -21.859 1 98.12 338 LEU A O 1
ATOM 2722 N N . SER A 1 339 ? -5.945 -28.594 -21.406 1 97.44 339 SER A N 1
ATOM 2723 C CA . SER A 1 339 ? -5.652 -29.359 -22.609 1 97.44 339 SER A CA 1
ATOM 2724 C C . SER A 1 339 ? -6.191 -30.781 -22.516 1 97.44 339 SER A C 1
ATOM 2726 O O . SER A 1 339 ? -6.844 -31.266 -23.438 1 97.44 339 SER A O 1
ATOM 2728 N N . ARG A 1 340 ? -5.957 -31.422 -21.406 1 98.06 340 ARG A N 1
ATOM 2729 C CA . ARG A 1 340 ? -6.438 -32.781 -21.203 1 98.06 340 ARG A CA 1
ATOM 2730 C C . ARG A 1 340 ? -7.957 -32.844 -21.281 1 98.06 340 ARG A C 1
ATOM 2732 O O . ARG A 1 340 ? -8.523 -33.844 -21.75 1 98.06 340 ARG A O 1
ATOM 2739 N N . ALA A 1 341 ? -8.578 -31.766 -20.812 1 97.38 341 ALA A N 1
ATOM 2740 C CA . ALA A 1 341 ? -10.031 -31.703 -20.797 1 97.38 341 ALA A CA 1
ATOM 2741 C C . ALA A 1 341 ? -10.578 -31.344 -22.172 1 97.38 341 ALA A C 1
ATOM 2743 O O . ALA A 1 341 ? -11.797 -31.328 -22.375 1 97.38 341 ALA A O 1
ATOM 2744 N N . GLY A 1 342 ? -9.742 -30.969 -23.094 1 96.44 342 GLY A N 1
ATOM 2745 C CA . GLY A 1 342 ? -10.148 -30.703 -24.469 1 96.44 342 GLY A CA 1
ATOM 2746 C C . GLY A 1 342 ? -10.523 -29.266 -24.734 1 96.44 342 GLY A C 1
ATOM 2747 O O . GLY A 1 342 ? -11.07 -28.938 -25.781 1 96.44 342 GLY A O 1
ATOM 2748 N N . PHE A 1 343 ? -10.289 -28.375 -23.797 1 97.12 343 PHE A N 1
ATOM 2749 C CA . PHE A 1 343 ? -10.664 -26.984 -23.969 1 97.12 343 PHE A CA 1
ATOM 2750 C C . PHE A 1 343 ? -9.555 -26.188 -24.641 1 97.12 343 PHE A C 1
ATOM 2752 O O . PHE A 1 343 ? -9.82 -25.219 -25.359 1 97.12 343 PHE A O 1
ATOM 2759 N N . ASN A 1 344 ? -8.266 -26.531 -24.391 1 96.19 344 ASN A N 1
ATOM 2760 C CA . ASN A 1 344 ? -7.102 -25.984 -25.062 1 96.19 344 ASN A CA 1
ATOM 2761 C C . ASN A 1 344 ? -6.477 -26.984 -26.016 1 96.19 344 ASN A C 1
ATOM 2763 O O . ASN A 1 344 ? -6.566 -28.203 -25.797 1 96.19 344 ASN A O 1
ATOM 2767 N N . THR A 1 345 ? -5.879 -26.453 -27.047 1 96.25 345 THR A N 1
ATOM 2768 C CA . THR A 1 345 ? -5.086 -27.312 -27.922 1 96.25 345 THR A CA 1
ATOM 2769 C C . THR A 1 345 ? -3.725 -27.609 -27.297 1 96.25 345 THR A C 1
ATOM 2771 O O . THR A 1 345 ? -3.316 -26.938 -26.344 1 96.25 345 THR A O 1
ATOM 2774 N N . ASN A 1 346 ? -3.129 -28.641 -27.828 1 96.19 346 ASN A N 1
ATOM 2775 C CA . ASN A 1 346 ? -1.764 -28.906 -27.391 1 96.19 346 ASN A CA 1
ATOM 2776 C C . ASN A 1 346 ? -0.843 -27.719 -27.688 1 96.19 346 ASN A C 1
ATOM 2778 O O . ASN A 1 346 ? 0.081 -27.453 -26.922 1 96.19 346 ASN A O 1
ATOM 2782 N N . GLU A 1 347 ? -1.073 -27.016 -28.766 1 96.69 347 GLU A N 1
ATOM 2783 C CA . GLU A 1 347 ? -0.291 -25.844 -29.109 1 96.69 347 GLU A CA 1
ATOM 2784 C C . GLU A 1 347 ? -0.453 -24.75 -28.062 1 96.69 347 GLU A C 1
ATOM 2786 O O . GLU A 1 347 ? 0.505 -24.031 -27.734 1 96.69 347 GLU A O 1
ATOM 2791 N N . ASP A 1 348 ? -1.692 -24.594 -27.578 1 96.88 348 ASP A N 1
ATOM 2792 C CA . ASP A 1 348 ? -1.929 -23.641 -26.5 1 96.88 348 ASP A CA 1
ATOM 2793 C C . ASP A 1 348 ? -1.064 -23.969 -25.281 1 96.88 348 ASP A C 1
ATOM 2795 O O . ASP A 1 348 ? -0.46 -23.078 -24.688 1 96.88 348 ASP A O 1
ATOM 2799 N N . PHE A 1 349 ? -1.075 -25.234 -25.031 1 97.75 349 PHE A N 1
ATOM 2800 C CA . PHE A 1 349 ? -0.281 -25.656 -23.875 1 97.75 349 PHE A CA 1
ATOM 2801 C C . PHE A 1 349 ? 1.202 -25.406 -24.125 1 97.75 349 PHE A C 1
ATOM 2803 O O . PHE A 1 349 ? 1.931 -25.016 -23.219 1 97.75 349 PHE A O 1
ATOM 2810 N N . TYR A 1 350 ? 1.704 -25.703 -25.359 1 98.5 350 TYR A N 1
ATOM 2811 C CA . TYR A 1 350 ? 3.104 -25.438 -25.688 1 98.5 350 TYR A CA 1
ATOM 2812 C C . TYR A 1 350 ? 3.447 -23.969 -25.484 1 98.5 350 TYR A C 1
ATOM 2814 O O . TYR A 1 350 ? 4.547 -23.641 -25.031 1 98.5 350 TYR A O 1
ATOM 2822 N N . GLY A 1 351 ? 2.527 -23.062 -25.844 1 98.31 351 GLY A N 1
ATOM 2823 C CA . GLY A 1 351 ? 2.727 -21.656 -25.594 1 98.31 351 GLY A CA 1
ATOM 2824 C C . GLY A 1 351 ? 2.881 -21.328 -24.109 1 98.31 351 GLY A C 1
ATOM 2825 O O . GLY A 1 351 ? 3.779 -20.578 -23.734 1 98.31 351 GLY A O 1
ATOM 2826 N N . SER A 1 352 ? 1.983 -21.906 -23.266 1 98 352 SER A N 1
ATOM 2827 C CA . SER A 1 352 ? 2.062 -21.703 -21.828 1 98 352 SER A CA 1
ATOM 2828 C C . SER A 1 352 ? 3.369 -22.25 -21.266 1 98 352 SER A C 1
ATOM 2830 O O . SER A 1 352 ? 4 -21.609 -20.406 1 98 352 SER A O 1
ATOM 2832 N N . ALA A 1 353 ? 3.75 -23.422 -21.703 1 98.75 353 ALA A N 1
ATOM 2833 C CA . ALA A 1 353 ? 4.996 -24.047 -21.266 1 98.75 353 ALA A CA 1
ATOM 2834 C C . ALA A 1 353 ? 6.203 -23.188 -21.641 1 98.75 353 ALA A C 1
ATOM 2836 O O . ALA A 1 353 ? 7.137 -23.047 -20.859 1 98.75 353 ALA A O 1
ATOM 2837 N N . ALA A 1 354 ? 6.176 -22.672 -22.859 1 98.75 354 ALA A N 1
ATOM 2838 C CA . ALA A 1 354 ? 7.25 -21.781 -23.266 1 98.75 354 ALA A CA 1
ATOM 2839 C C . ALA A 1 354 ? 7.332 -20.562 -22.359 1 98.75 354 ALA A C 1
ATOM 2841 O O . ALA A 1 354 ? 8.43 -20.094 -22.031 1 98.75 354 ALA A O 1
ATOM 2842 N N . GLY A 1 355 ? 6.168 -20.016 -21.984 1 98.44 355 GLY A N 1
ATOM 2843 C CA . GLY A 1 355 ? 6.141 -18.906 -21.047 1 98.44 355 GLY A CA 1
ATOM 2844 C C . GLY A 1 355 ? 6.793 -19.234 -19.719 1 98.44 355 GLY A C 1
ATOM 2845 O O . GLY A 1 355 ? 7.547 -18.438 -19.172 1 98.44 355 GLY A O 1
ATOM 2846 N N . LEU A 1 356 ? 6.512 -20.422 -19.188 1 98.69 356 LEU A N 1
ATOM 2847 C CA . LEU A 1 356 ? 7.137 -20.875 -17.953 1 98.69 356 LEU A CA 1
ATOM 2848 C C . LEU A 1 356 ? 8.656 -20.938 -18.094 1 98.69 356 LEU A C 1
ATOM 2850 O O . LEU A 1 356 ? 9.383 -20.438 -17.234 1 98.69 356 LEU A O 1
ATOM 2854 N N . ILE A 1 357 ? 9.086 -21.531 -19.188 1 98.75 357 ILE A N 1
ATOM 2855 C CA . ILE A 1 357 ? 10.508 -21.734 -19.438 1 98.75 357 ILE A CA 1
ATOM 2856 C C . ILE A 1 357 ? 11.211 -20.391 -19.578 1 98.75 357 ILE A C 1
ATOM 2858 O O . ILE A 1 357 ? 12.266 -20.172 -18.984 1 98.75 357 ILE A O 1
ATOM 2862 N N . ASN A 1 358 ? 10.641 -19.484 -20.344 1 98.19 358 ASN A N 1
ATOM 2863 C CA . ASN A 1 358 ? 11.227 -18.156 -20.531 1 98.19 358 ASN A CA 1
ATOM 2864 C C . ASN A 1 358 ? 11.344 -17.422 -19.203 1 98.19 358 ASN A C 1
ATOM 2866 O O . ASN A 1 358 ? 12.312 -16.688 -18.984 1 98.19 358 ASN A O 1
ATOM 2870 N N . SER A 1 359 ? 10.383 -17.594 -18.344 1 97.12 359 SER A N 1
ATOM 2871 C CA . SER A 1 359 ? 10.391 -16.906 -17.047 1 97.12 359 SER A CA 1
ATOM 2872 C C . SER A 1 359 ? 11.602 -17.297 -16.219 1 97.12 359 SER A C 1
ATOM 2874 O O . SER A 1 359 ? 12.164 -16.469 -15.492 1 97.12 359 SER A O 1
ATOM 2876 N N . VAL A 1 360 ? 12.039 -18.547 -16.297 1 97.62 360 VAL A N 1
ATOM 2877 C CA . VAL A 1 360 ? 13.102 -18.984 -15.391 1 97.62 360 VAL A CA 1
ATOM 2878 C C . VAL A 1 360 ? 14.453 -18.875 -16.094 1 97.62 360 VAL A C 1
ATOM 2880 O O . VAL A 1 360 ? 15.484 -18.719 -15.438 1 97.62 360 VAL A O 1
ATOM 2883 N N . LEU A 1 361 ? 14.453 -18.906 -17.438 1 97.56 361 LEU A N 1
ATOM 2884 C CA . LEU A 1 361 ? 15.734 -18.891 -18.141 1 97.56 361 LEU A CA 1
ATOM 2885 C C . LEU A 1 361 ? 16.141 -17.469 -18.5 1 97.56 361 LEU A C 1
ATOM 2887 O O . LEU A 1 361 ? 17.328 -17.172 -18.672 1 97.56 361 LEU A O 1
ATOM 2891 N N . ASN A 1 362 ? 15.125 -16.547 -18.594 1 96 362 ASN A N 1
ATOM 2892 C CA . ASN A 1 362 ? 15.438 -15.25 -19.203 1 96 362 ASN A CA 1
ATOM 2893 C C . ASN A 1 362 ? 15.195 -14.102 -18.234 1 96 362 ASN A C 1
ATOM 2895 O O . ASN A 1 362 ? 15.086 -12.945 -18.656 1 96 362 ASN A O 1
ATOM 2899 N N . THR A 1 363 ? 15.078 -14.32 -16.906 1 95.5 363 THR A N 1
ATOM 2900 C CA . THR A 1 363 ? 14.844 -13.227 -15.977 1 95.5 363 THR A CA 1
ATOM 2901 C C . THR A 1 363 ? 15.922 -13.203 -14.891 1 95.5 363 THR A C 1
ATOM 2903 O O . THR A 1 363 ? 16.359 -14.258 -14.422 1 95.5 363 THR A O 1
ATOM 2906 N N . PRO A 1 364 ? 16.391 -11.984 -14.461 1 96.12 364 PRO A N 1
ATOM 2907 C CA . PRO A 1 364 ? 17.375 -11.906 -13.383 1 96.12 364 PRO A CA 1
ATOM 2908 C C . PRO A 1 364 ? 16.844 -12.43 -12.055 1 96.12 364 PRO A C 1
ATOM 2910 O O . PRO A 1 364 ? 17.594 -12.977 -11.25 1 96.12 364 PRO A O 1
ATOM 2913 N N . GLY A 1 365 ? 15.547 -12.258 -11.797 1 96.31 365 GLY A N 1
ATOM 2914 C CA . GLY A 1 365 ? 14.945 -12.797 -10.594 1 96.31 365 GLY A CA 1
ATOM 2915 C C . GLY A 1 365 ? 15.195 -14.289 -10.414 1 96.31 365 GLY A C 1
ATOM 2916 O O . GLY A 1 365 ? 15.57 -14.734 -9.328 1 96.31 365 GLY A O 1
ATOM 2917 N N . ALA A 1 366 ? 15.008 -15.008 -11.484 1 97.25 366 ALA A N 1
ATOM 2918 C CA . ALA A 1 366 ? 15.203 -16.453 -11.406 1 97.25 366 ALA A CA 1
ATOM 2919 C C . ALA A 1 366 ? 16.688 -16.812 -11.445 1 97.25 366 ALA A C 1
ATOM 2921 O O . ALA A 1 366 ? 17.094 -17.828 -10.883 1 97.25 366 ALA A O 1
ATOM 2922 N N . ALA A 1 367 ? 17.516 -15.992 -12.109 1 97.31 367 ALA A N 1
ATOM 2923 C CA . ALA A 1 367 ? 18.938 -16.25 -12.219 1 97.31 367 ALA A CA 1
ATOM 2924 C C . ALA A 1 367 ? 19.641 -16.062 -10.875 1 97.31 367 ALA A C 1
ATOM 2926 O O . ALA A 1 367 ? 20.641 -16.719 -10.586 1 97.31 367 ALA A O 1
ATOM 2927 N N . ASN A 1 368 ? 19.078 -15.172 -10.078 1 97.19 368 ASN A N 1
ATOM 2928 C CA . ASN A 1 368 ? 19.844 -14.742 -8.914 1 97.19 368 ASN A CA 1
ATOM 2929 C C . ASN A 1 368 ? 19.141 -15.109 -7.609 1 97.19 368 ASN A C 1
ATOM 2931 O O . ASN A 1 368 ? 19.734 -15.031 -6.531 1 97.19 368 ASN A O 1
ATOM 2935 N N . PHE A 1 369 ? 17.922 -15.539 -7.648 1 97.62 369 PHE A N 1
ATOM 2936 C CA . PHE A 1 369 ? 17.141 -15.867 -6.461 1 97.62 369 PHE A CA 1
ATOM 2937 C C . PHE A 1 369 ? 16.406 -17.188 -6.637 1 97.62 369 PHE A C 1
ATOM 2939 O O . PHE A 1 369 ? 15.859 -17.469 -7.707 1 97.62 369 PHE A O 1
ATOM 2946 N N . SER A 1 370 ? 16.406 -18.016 -5.59 1 98 370 SER A N 1
ATOM 2947 C CA . SER A 1 370 ? 15.859 -19.359 -5.645 1 98 370 SER A CA 1
ATOM 2948 C C . SER A 1 370 ? 14.336 -19.359 -5.613 1 98 370 SER A C 1
ATOM 2950 O O . SER A 1 370 ? 13.727 -18.312 -5.375 1 98 370 SER A O 1
ATOM 2952 N N . ALA A 1 371 ? 13.742 -20.531 -5.836 1 98.5 371 ALA A N 1
ATOM 2953 C CA . ALA A 1 371 ? 12.289 -20.688 -5.754 1 98.5 371 ALA A CA 1
ATOM 2954 C C . ALA A 1 371 ? 11.781 -20.391 -4.348 1 98.5 371 ALA A C 1
ATOM 2956 O O . ALA A 1 371 ? 10.695 -19.844 -4.176 1 98.5 371 ALA A O 1
ATOM 2957 N N . VAL A 1 372 ? 12.578 -20.75 -3.328 1 98.12 372 VAL A N 1
ATOM 2958 C CA . VAL A 1 372 ? 12.227 -20.469 -1.939 1 98.12 372 VAL A CA 1
ATOM 2959 C C . VAL A 1 372 ? 12.195 -18.953 -1.708 1 98.12 372 VAL A C 1
ATOM 2961 O O . VAL A 1 372 ? 11.25 -18.438 -1.117 1 98.12 372 VAL A O 1
ATOM 2964 N N . GLN A 1 373 ? 13.195 -18.266 -2.215 1 97.12 373 GLN A N 1
ATOM 2965 C CA . GLN A 1 373 ? 13.266 -16.828 -2.035 1 97.12 373 GLN A CA 1
ATOM 2966 C C . GLN A 1 373 ? 12.141 -16.125 -2.789 1 97.12 373 GLN A C 1
ATOM 2968 O O . GLN A 1 373 ? 11.609 -15.109 -2.32 1 97.12 373 GLN A O 1
ATOM 2973 N N . ALA A 1 374 ? 11.82 -16.641 -3.979 1 97.44 374 ALA A N 1
ATOM 2974 C CA . ALA A 1 374 ? 10.68 -16.109 -4.711 1 97.44 374 ALA A CA 1
ATOM 2975 C C . ALA A 1 374 ? 9.391 -16.281 -3.914 1 97.44 374 ALA A C 1
ATOM 2977 O O . ALA A 1 374 ? 8.539 -15.383 -3.895 1 97.44 374 ALA A O 1
ATOM 2978 N N . SER A 1 375 ? 9.25 -17.391 -3.229 1 97.69 375 SER A N 1
ATOM 2979 C CA . SER A 1 375 ? 8.086 -17.641 -2.373 1 97.69 375 SER A CA 1
ATOM 2980 C C . SER A 1 375 ? 8.055 -16.656 -1.207 1 97.69 375 SER A C 1
ATOM 2982 O O . SER A 1 375 ? 6.992 -16.109 -0.872 1 97.69 375 SER A O 1
ATOM 2984 N N . ASN A 1 376 ? 9.195 -16.391 -0.631 1 96.5 376 ASN A N 1
ATOM 2985 C CA . ASN A 1 376 ? 9.289 -15.453 0.49 1 96.5 376 ASN A CA 1
ATOM 2986 C C . ASN A 1 376 ? 8.867 -14.047 0.087 1 96.5 376 ASN A C 1
ATOM 2988 O O . ASN A 1 376 ? 8.234 -13.336 0.874 1 96.5 376 ASN A O 1
ATOM 2992 N N . TYR A 1 377 ? 9.172 -13.703 -1.117 1 95.88 377 TYR A N 1
ATOM 2993 C CA . TYR A 1 377 ? 8.945 -12.336 -1.565 1 95.88 377 TYR A CA 1
ATOM 2994 C C . TYR A 1 377 ? 7.465 -12.086 -1.813 1 95.88 377 TYR A C 1
ATOM 2996 O O . TYR A 1 377 ? 7.055 -10.938 -2.025 1 95.88 377 TYR A O 1
ATOM 3004 N N . ALA A 1 378 ? 6.613 -13.094 -1.696 1 95.19 378 ALA A N 1
ATOM 3005 C CA . ALA A 1 378 ? 5.176 -12.961 -1.907 1 95.19 378 ALA A CA 1
ATOM 3006 C C . ALA A 1 378 ? 4.574 -11.922 -0.964 1 95.19 378 ALA A C 1
ATOM 3008 O O . ALA A 1 378 ? 3.613 -11.234 -1.319 1 95.19 378 ALA A O 1
ATOM 3009 N N . VAL A 1 379 ? 5.164 -11.703 0.164 1 94.31 379 VAL A N 1
ATOM 3010 C CA . VAL A 1 379 ? 4.633 -10.805 1.183 1 94.31 379 VAL A CA 1
ATOM 3011 C C . VAL A 1 379 ? 4.652 -9.367 0.665 1 94.31 379 VAL A C 1
ATOM 3013 O O . VAL A 1 379 ? 3.959 -8.5 1.2 1 94.31 379 VAL A O 1
ATOM 3016 N N . TYR A 1 380 ? 5.422 -9.086 -0.441 1 92.56 380 TYR A N 1
ATOM 3017 C CA . TYR A 1 380 ? 5.508 -7.742 -1.004 1 92.56 380 TYR A CA 1
ATOM 3018 C C . TYR A 1 380 ? 4.887 -7.695 -2.395 1 92.56 380 TYR A C 1
ATOM 3020 O O . TYR A 1 380 ? 4.723 -6.617 -2.973 1 92.56 380 TYR A O 1
ATOM 3028 N N . ALA A 1 381 ? 4.555 -8.852 -3.01 1 89.69 381 ALA A N 1
ATOM 3029 C CA . ALA A 1 381 ? 4.262 -8.867 -4.441 1 89.69 381 ALA A CA 1
ATOM 3030 C C . ALA A 1 381 ? 2.799 -9.211 -4.695 1 89.69 381 ALA A C 1
ATOM 3032 O O . ALA A 1 381 ? 2.191 -8.711 -5.645 1 89.69 381 ALA A O 1
ATOM 3033 N N . ASP A 1 382 ? 2.15 -10.078 -3.928 1 87.81 382 ASP A N 1
ATOM 3034 C CA . ASP A 1 382 ? 0.822 -10.625 -4.184 1 87.81 382 ASP A CA 1
ATOM 3035 C C . ASP A 1 382 ? -0.268 -9.633 -3.783 1 87.81 382 ASP A C 1
ATOM 3037 O O . ASP A 1 382 ? -1.021 -9.875 -2.838 1 87.81 382 ASP A O 1
ATOM 3041 N N . ALA A 1 383 ? -0.475 -8.562 -4.668 1 81.12 383 ALA A N 1
ATOM 3042 C CA . ALA A 1 383 ? -1.41 -7.461 -4.457 1 81.12 383 ALA A CA 1
ATOM 3043 C C . ALA A 1 383 ? -0.851 -6.445 -3.467 1 81.12 383 ALA A C 1
ATOM 3045 O O . ALA A 1 383 ? -1.604 -5.68 -2.861 1 81.12 383 ALA A O 1
ATOM 3046 N N . GLY A 1 384 ? 0.498 -6.562 -3.275 1 82.62 384 GLY A N 1
ATOM 3047 C CA . GLY A 1 384 ? 1.162 -5.516 -2.516 1 82.62 384 GLY A CA 1
ATOM 3048 C C . GLY A 1 384 ? 1.269 -4.203 -3.275 1 82.62 384 GLY A C 1
ATOM 3049 O O . GLY A 1 384 ? 1.348 -4.199 -4.504 1 82.62 384 GLY A O 1
ATOM 3050 N N . VAL A 1 385 ? 1.211 -3.096 -2.52 1 81.75 385 VAL A N 1
ATOM 3051 C CA . VAL A 1 385 ? 1.318 -1.779 -3.141 1 81.75 385 VAL A CA 1
ATOM 3052 C C . VAL A 1 385 ? 2.48 -1.008 -2.521 1 81.75 385 VAL A C 1
ATOM 3054 O O . VAL A 1 385 ? 2.809 -1.202 -1.348 1 81.75 385 VAL A O 1
ATOM 3057 N N . ALA A 1 386 ? 3.129 -0.237 -3.385 1 85.56 386 ALA A N 1
ATOM 3058 C CA . ALA A 1 386 ? 4.215 0.634 -2.941 1 85.56 386 ALA A CA 1
ATOM 3059 C C . ALA A 1 386 ? 4.09 2.025 -3.557 1 85.56 386 ALA A C 1
ATOM 3061 O O . ALA A 1 386 ? 3.607 2.17 -4.684 1 85.56 386 ALA A O 1
ATOM 3062 N N . ILE A 1 387 ? 4.465 3.002 -2.883 1 85 387 ILE A N 1
ATOM 3063 C CA . ILE A 1 387 ? 4.438 4.367 -3.395 1 85 387 ILE A CA 1
ATOM 3064 C C . ILE A 1 387 ? 5.664 4.617 -4.27 1 85 387 ILE A C 1
ATOM 3066 O O . ILE A 1 387 ? 5.625 5.438 -5.188 1 85 387 ILE A O 1
ATOM 3070 N N . ASP A 1 388 ? 6.75 3.838 -3.998 1 90.31 388 ASP A N 1
ATOM 3071 C CA . ASP A 1 388 ? 8.023 4.039 -4.676 1 90.31 388 ASP A CA 1
ATOM 3072 C C . ASP A 1 388 ? 8.266 2.961 -5.73 1 90.31 388 ASP A C 1
ATOM 3074 O O . ASP A 1 388 ? 7.746 1.848 -5.617 1 90.31 388 ASP A O 1
ATOM 3078 N N . PRO A 1 389 ? 9.109 3.338 -6.797 1 90.75 389 PRO A N 1
ATOM 3079 C CA . PRO A 1 389 ? 9.609 2.258 -7.648 1 90.75 389 PRO A CA 1
ATOM 3080 C C . PRO A 1 389 ? 10.414 1.22 -6.875 1 90.75 389 PRO A C 1
ATOM 3082 O O . PRO A 1 389 ? 11.148 1.569 -5.945 1 90.75 389 PRO A O 1
ATOM 3085 N N . THR A 1 390 ? 10.297 0.005 -7.242 1 92.19 390 THR A N 1
ATOM 3086 C CA . THR A 1 390 ? 11.07 -1.087 -6.652 1 92.19 390 THR A CA 1
ATOM 3087 C C . THR A 1 390 ? 11.938 -1.771 -7.707 1 92.19 390 THR A C 1
ATOM 3089 O O . THR A 1 390 ? 11.797 -1.501 -8.906 1 92.19 390 THR A O 1
ATOM 3092 N N . ASN A 1 391 ? 12.781 -2.592 -7.316 1 94.38 391 ASN A N 1
ATOM 3093 C CA . ASN A 1 391 ? 13.609 -3.387 -8.219 1 94.38 391 ASN A CA 1
ATOM 3094 C C . ASN A 1 391 ? 13.023 -4.777 -8.438 1 94.38 391 ASN A C 1
ATOM 3096 O O . ASN A 1 391 ? 13.758 -5.734 -8.695 1 94.38 391 ASN A O 1
ATOM 3100 N N . LYS A 1 392 ? 11.773 -4.91 -8.281 1 92.25 392 LYS A N 1
ATOM 3101 C CA . LYS A 1 392 ? 11.047 -6.176 -8.312 1 92.25 392 LYS A CA 1
ATOM 3102 C C . LYS A 1 392 ? 11.383 -6.969 -9.57 1 92.25 392 LYS A C 1
ATOM 3104 O O . LYS A 1 392 ? 11.578 -8.188 -9.516 1 92.25 392 LYS A O 1
ATOM 3109 N N . ASN A 1 393 ? 11.508 -6.344 -10.695 1 90 393 ASN A N 1
ATOM 3110 C CA . ASN A 1 393 ? 11.75 -7.027 -11.961 1 90 393 ASN A CA 1
ATOM 3111 C C . ASN A 1 393 ? 13.086 -7.758 -11.953 1 90 393 ASN A C 1
ATOM 3113 O O . ASN A 1 393 ? 13.273 -8.734 -12.688 1 90 393 ASN A O 1
ATOM 3117 N N . ASN A 1 394 ? 13.977 -7.23 -11.141 1 95.38 394 ASN A N 1
ATOM 3118 C CA . ASN A 1 394 ? 15.312 -7.82 -11.125 1 95.38 394 ASN A CA 1
ATOM 3119 C C . ASN A 1 394 ? 15.477 -8.805 -9.969 1 95.38 394 ASN A C 1
ATOM 3121 O O . ASN A 1 394 ? 16.391 -9.625 -9.977 1 95.38 394 ASN A O 1
ATOM 3125 N N . ILE A 1 395 ? 14.586 -8.719 -9 1 95.81 395 ILE A N 1
ATOM 3126 C CA . ILE A 1 395 ? 14.898 -9.508 -7.812 1 95.81 395 ILE A CA 1
ATOM 3127 C C . ILE A 1 395 ? 13.805 -10.539 -7.574 1 95.81 395 ILE A C 1
ATOM 3129 O O . ILE A 1 395 ? 13.938 -11.406 -6.711 1 95.81 395 ILE A O 1
ATOM 3133 N N . PHE A 1 396 ? 12.734 -10.516 -8.344 1 95.12 396 PHE A N 1
ATOM 3134 C CA . PHE A 1 396 ? 11.594 -11.383 -8.094 1 95.12 396 PHE A CA 1
ATOM 3135 C C . PHE A 1 396 ? 11.156 -12.078 -9.383 1 95.12 396 PHE A C 1
ATOM 3137 O O . PHE A 1 396 ? 10.969 -11.43 -10.414 1 95.12 396 PHE A O 1
ATOM 3144 N N . ASN A 1 397 ? 11.062 -13.328 -9.375 1 95.94 397 ASN A N 1
ATOM 3145 C CA . ASN A 1 397 ? 10.312 -14.148 -10.312 1 95.94 397 ASN A CA 1
ATOM 3146 C C . ASN A 1 397 ? 9.078 -14.766 -9.648 1 95.94 397 ASN A C 1
ATOM 3148 O O . ASN A 1 397 ? 9.203 -15.5 -8.664 1 95.94 397 ASN A O 1
ATOM 3152 N N . SER A 1 398 ? 7.938 -14.531 -10.227 1 96.31 398 SER A N 1
ATOM 3153 C CA . SER A 1 398 ? 6.707 -14.992 -9.602 1 96.31 398 SER A CA 1
ATOM 3154 C C . SER A 1 398 ? 6.797 -16.469 -9.227 1 96.31 398 SER A C 1
ATOM 3156 O O . SER A 1 398 ? 7.234 -17.297 -10.039 1 96.31 398 SER A O 1
ATOM 3158 N N . TYR A 1 399 ? 6.355 -16.797 -8.023 1 97.31 399 TYR A N 1
ATOM 3159 C CA . TYR A 1 399 ? 6.355 -18.172 -7.562 1 97.31 399 TYR A CA 1
ATOM 3160 C C . TYR A 1 399 ? 5.391 -19.031 -8.391 1 97.31 399 TYR A C 1
ATOM 3162 O O . TYR A 1 399 ? 5.508 -20.25 -8.43 1 97.31 399 TYR A O 1
ATOM 3170 N N . TYR A 1 400 ? 4.457 -18.375 -9.117 1 97.56 400 TYR A N 1
ATOM 3171 C CA . TYR A 1 400 ? 3.58 -19.094 -10.039 1 97.56 400 TYR A CA 1
ATOM 3172 C C . TYR A 1 400 ? 4.375 -19.688 -11.195 1 97.56 400 TYR A C 1
ATOM 3174 O O . TYR A 1 400 ? 4.41 -20.922 -11.359 1 97.56 400 TYR A O 1
ATOM 3182 N N . VAL A 1 401 ? 5.078 -18.812 -11.914 1 98.19 401 VAL A N 1
ATOM 3183 C CA . VAL A 1 401 ? 5.75 -19.266 -13.125 1 98.19 401 VAL A CA 1
ATOM 3184 C C . VAL A 1 401 ? 7.035 -20 -12.766 1 98.19 401 VAL A C 1
ATOM 3186 O O . VAL A 1 401 ? 7.434 -20.938 -13.461 1 98.19 401 VAL A O 1
ATOM 3189 N N . TYR A 1 402 ? 7.695 -19.578 -11.711 1 98.5 402 TYR A N 1
ATOM 3190 C CA . TYR A 1 402 ? 8.883 -20.281 -11.258 1 98.5 402 TYR A CA 1
ATOM 3191 C C . TYR A 1 402 ? 8.555 -21.734 -10.898 1 98.5 402 TYR A C 1
ATOM 3193 O O . TYR A 1 402 ? 9.172 -22.656 -11.43 1 98.5 402 TYR A O 1
ATOM 3201 N N . GLY A 1 403 ? 7.562 -21.891 -10.031 1 98.75 403 GLY A N 1
ATOM 3202 C CA . GLY A 1 403 ? 7.125 -23.219 -9.648 1 98.75 403 GLY A CA 1
ATOM 3203 C C . GLY A 1 403 ? 6.562 -24.016 -10.812 1 98.75 403 GLY A C 1
ATOM 3204 O O . GLY A 1 403 ? 6.773 -25.234 -10.898 1 98.75 403 GLY A O 1
ATOM 3205 N N . GLY A 1 404 ? 5.848 -23.328 -11.703 1 98.88 404 GLY A N 1
ATOM 3206 C CA . GLY A 1 404 ? 5.324 -23.984 -12.883 1 98.88 404 GLY A CA 1
ATOM 3207 C C . GLY A 1 404 ? 6.414 -24.578 -13.766 1 98.88 404 GLY A C 1
ATOM 3208 O O . GLY A 1 404 ? 6.266 -25.703 -14.273 1 98.88 404 GLY A O 1
ATOM 3209 N N . ALA A 1 405 ? 7.512 -23.844 -13.945 1 98.88 405 ALA A N 1
ATOM 3210 C CA . ALA A 1 405 ? 8.633 -24.3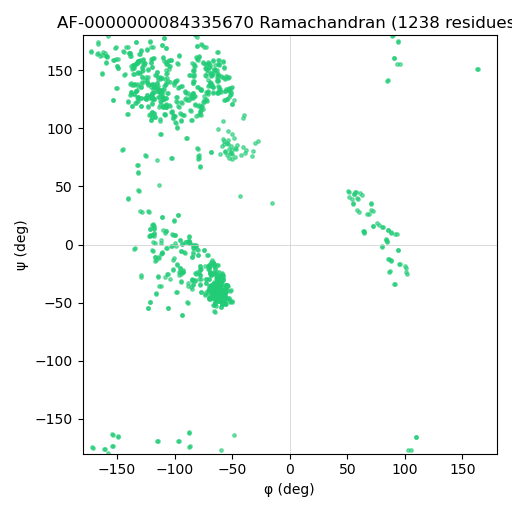44 -14.734 1 98.88 405 ALA A CA 1
ATOM 3211 C C . ALA A 1 405 ? 9.273 -25.562 -14.07 1 98.88 405 ALA A C 1
ATOM 3213 O O . ALA A 1 405 ? 9.672 -26.516 -14.75 1 98.88 405 ALA A O 1
ATOM 3214 N N . ILE A 1 406 ? 9.398 -25.516 -12.789 1 98.88 406 ILE A N 1
ATOM 3215 C CA . ILE A 1 406 ? 9.961 -26.641 -12.039 1 98.88 406 ILE A CA 1
ATOM 3216 C C . ILE A 1 406 ? 9.062 -27.859 -12.188 1 98.88 406 ILE A C 1
ATOM 3218 O O . ILE A 1 406 ? 9.547 -28.984 -12.406 1 98.88 406 ILE A O 1
ATOM 3222 N N . ALA A 1 407 ? 7.766 -27.672 -12.086 1 98.94 407 ALA A N 1
ATOM 3223 C CA . ALA A 1 407 ? 6.793 -28.75 -12.234 1 98.94 407 ALA A CA 1
ATOM 3224 C C . ALA A 1 407 ? 6.887 -29.375 -13.617 1 98.94 407 ALA A C 1
ATOM 3226 O O . ALA A 1 407 ? 6.867 -30.609 -13.75 1 98.94 407 ALA A O 1
ATOM 3227 N N . LEU A 1 408 ? 6.961 -28.547 -14.625 1 98.94 408 LEU A N 1
ATOM 3228 C CA . LEU A 1 408 ? 7.098 -29.031 -16 1 98.94 408 LEU A CA 1
ATOM 3229 C C . LEU A 1 408 ? 8.312 -29.938 -16.141 1 98.94 408 LEU A C 1
ATOM 3231 O O . LEU A 1 408 ? 8.203 -31.047 -16.672 1 98.94 408 LEU A O 1
ATOM 3235 N N . ALA A 1 409 ? 9.484 -29.5 -15.688 1 98.88 409 ALA A N 1
ATOM 3236 C CA . ALA A 1 409 ? 10.719 -30.281 -15.789 1 98.88 409 ALA A CA 1
ATOM 3237 C C . ALA A 1 409 ? 10.625 -31.578 -15 1 98.88 409 ALA A C 1
ATOM 3239 O O . ALA A 1 409 ? 11.039 -32.625 -15.477 1 98.88 409 ALA A O 1
ATOM 3240 N N . LEU A 1 410 ? 10.117 -31.484 -13.781 1 98.94 410 LEU A N 1
ATOM 3241 C CA . LEU A 1 410 ? 10.008 -32.688 -12.953 1 98.94 410 LEU A CA 1
ATOM 3242 C C . LEU A 1 410 ? 9.102 -33.719 -13.617 1 98.94 410 LEU A C 1
ATOM 3244 O O . LEU A 1 410 ? 9.391 -34.906 -13.57 1 98.94 410 LEU A O 1
ATOM 3248 N N . ASP A 1 411 ? 7.949 -33.312 -14.18 1 98.94 411 ASP A N 1
ATOM 3249 C CA . ASP A 1 411 ? 7.047 -34.25 -14.859 1 98.94 411 ASP A CA 1
ATOM 3250 C C . ASP A 1 411 ? 7.766 -35 -15.977 1 98.94 411 ASP A C 1
ATOM 3252 O O . ASP A 1 411 ? 7.699 -36.219 -16.047 1 98.94 411 ASP A O 1
ATOM 3256 N N . LEU A 1 412 ? 8.469 -34.25 -16.781 1 98.81 412 LEU A N 1
ATOM 3257 C CA . LEU A 1 412 ? 9.164 -34.875 -17.906 1 98.81 412 LEU A CA 1
ATOM 3258 C C . LEU A 1 412 ? 10.273 -35.781 -17.422 1 98.81 412 LEU A C 1
ATOM 3260 O O . LEU A 1 412 ? 10.523 -36.844 -18.016 1 98.81 412 LEU A O 1
ATOM 3264 N N . ARG A 1 413 ? 10.977 -35.406 -16.422 1 98.75 413 ARG A N 1
ATOM 3265 C CA . ARG A 1 413 ? 12.023 -36.25 -15.867 1 98.75 413 ARG A CA 1
ATOM 3266 C C . ARG A 1 413 ? 11.438 -37.531 -15.273 1 98.75 413 ARG A C 1
ATOM 3268 O O . ARG A 1 413 ? 11.977 -38.625 -15.469 1 98.75 413 ARG A O 1
ATOM 3275 N N . LEU A 1 414 ? 10.352 -37.406 -14.492 1 98.88 414 LEU A N 1
ATOM 3276 C CA . LEU A 1 414 ? 9.695 -38.594 -13.938 1 98.88 414 LEU A CA 1
ATOM 3277 C C . LEU A 1 414 ? 9.266 -39.531 -15.047 1 98.88 414 LEU A C 1
ATOM 3279 O O . LEU A 1 414 ? 9.445 -40.75 -14.93 1 98.88 414 LEU A O 1
ATOM 3283 N N . ARG A 1 415 ? 8.719 -39.062 -16.109 1 98.44 415 ARG A N 1
ATOM 3284 C CA . ARG A 1 415 ? 8.25 -39.875 -17.219 1 98.44 415 ARG A CA 1
ATOM 3285 C C . ARG A 1 415 ? 9.414 -40.594 -17.906 1 98.44 415 ARG A C 1
ATOM 3287 O O . ARG A 1 415 ? 9.305 -41.781 -18.25 1 98.44 415 ARG A O 1
ATOM 3294 N N . THR A 1 416 ? 10.492 -39.906 -18.078 1 97.81 416 THR A N 1
ATOM 3295 C CA . THR A 1 416 ? 11.539 -40.438 -18.953 1 97.81 416 THR A CA 1
ATOM 3296 C C . THR A 1 416 ? 12.586 -41.188 -18.156 1 97.81 416 THR A C 1
ATOM 3298 O O . THR A 1 416 ? 13.195 -42.156 -18.656 1 97.81 416 THR A O 1
ATOM 3301 N N . GLU A 1 417 ? 12.82 -40.781 -16.922 1 97.56 417 GLU A N 1
ATOM 3302 C CA . GLU A 1 417 ? 13.883 -41.406 -16.125 1 97.56 417 GLU A CA 1
ATOM 3303 C C . GLU A 1 417 ? 13.344 -42.5 -15.234 1 97.56 417 GLU A C 1
ATOM 3305 O O . GLU A 1 417 ? 14.086 -43.406 -14.844 1 97.56 417 GLU A O 1
ATOM 3310 N N . PHE A 1 418 ? 12.039 -42.5 -14.961 1 98.19 418 PHE A N 1
ATOM 3311 C CA . PHE A 1 418 ? 11.531 -43.438 -13.953 1 98.19 418 PHE A CA 1
ATOM 3312 C C . PHE A 1 418 ? 10.266 -44.125 -14.445 1 98.19 418 PHE A C 1
ATOM 3314 O O . PHE A 1 418 ? 9.727 -45 -13.766 1 98.19 418 PHE A O 1
ATOM 3321 N N . ASN A 1 419 ? 9.734 -43.781 -15.656 1 97.5 419 ASN A N 1
ATOM 3322 C CA . ASN A 1 419 ? 8.438 -44.25 -16.125 1 97.5 419 ASN A CA 1
ATOM 3323 C C . ASN A 1 419 ? 7.34 -44 -15.094 1 97.5 419 ASN A C 1
ATOM 3325 O O . ASN A 1 419 ? 6.547 -44.875 -14.773 1 97.5 419 ASN A O 1
ATOM 3329 N N . LEU A 1 420 ? 7.402 -42.812 -14.469 1 98.5 420 LEU A N 1
ATOM 3330 C CA . LEU A 1 420 ? 6.434 -42.25 -13.531 1 98.5 420 LEU A CA 1
ATOM 3331 C C . LEU A 1 420 ? 5.887 -40.906 -14.039 1 98.5 420 LEU A C 1
ATOM 3333 O O . LEU A 1 420 ? 6.281 -40.438 -15.109 1 98.5 420 LEU A O 1
ATOM 3337 N N . THR A 1 421 ? 4.918 -40.344 -13.344 1 98.62 421 THR A N 1
ATOM 3338 C CA . THR A 1 421 ? 4.355 -39.031 -13.742 1 98.62 421 THR A CA 1
ATOM 3339 C C . THR A 1 421 ? 4.266 -38.094 -12.539 1 98.62 421 THR A C 1
ATOM 3341 O O . THR A 1 421 ? 4.297 -38.562 -11.391 1 98.62 421 THR A O 1
ATOM 3344 N N . LEU A 1 422 ? 4.227 -36.844 -12.844 1 98.88 422 LEU A N 1
ATOM 3345 C CA . LEU A 1 422 ? 3.98 -35.875 -11.781 1 98.88 422 LEU A CA 1
ATOM 3346 C C . LEU A 1 422 ? 2.609 -36.094 -11.156 1 98.88 422 LEU A C 1
ATOM 3348 O O . LEU A 1 422 ? 2.42 -35.844 -9.961 1 98.88 422 LEU A O 1
ATOM 3352 N N . ASP A 1 423 ? 1.576 -36.594 -11.914 1 98.75 423 ASP A N 1
ATOM 3353 C CA . ASP A 1 423 ? 0.288 -36.969 -11.344 1 98.75 423 ASP A CA 1
ATOM 3354 C C . ASP A 1 423 ? 0.468 -37.906 -10.164 1 98.75 423 ASP A C 1
ATOM 3356 O O . ASP A 1 423 ? -0.1 -37.688 -9.094 1 98.75 423 ASP A O 1
ATOM 3360 N N . ASP A 1 424 ? 1.276 -38.906 -10.438 1 98.31 424 ASP A N 1
ATOM 3361 C CA . ASP A 1 424 ? 1.496 -39.906 -9.414 1 98.31 424 ASP A CA 1
ATOM 3362 C C . ASP A 1 424 ? 2.191 -39.312 -8.188 1 98.31 424 ASP A C 1
ATOM 3364 O O . ASP A 1 424 ? 1.893 -39.688 -7.055 1 98.31 424 ASP A O 1
ATOM 3368 N N . TYR A 1 425 ? 3.166 -38.531 -8.461 1 98.75 425 TYR A N 1
ATOM 3369 C CA . TYR A 1 425 ? 3.84 -37.875 -7.336 1 98.75 425 TYR A CA 1
ATOM 3370 C C . TYR A 1 425 ? 2.861 -37.031 -6.52 1 98.75 425 TYR A C 1
ATOM 3372 O O . TYR A 1 425 ? 2.848 -37.125 -5.289 1 98.75 425 TYR A O 1
ATOM 3380 N N . MET A 1 426 ? 2.066 -36.156 -7.195 1 98.88 426 MET A N 1
ATOM 3381 C CA . MET A 1 426 ? 1.078 -35.344 -6.5 1 98.88 426 MET A CA 1
ATOM 3382 C C . MET A 1 426 ? 0.107 -36.219 -5.711 1 98.88 426 MET A C 1
ATOM 3384 O O . MET A 1 426 ? -0.324 -35.844 -4.621 1 98.88 426 MET A O 1
ATOM 3388 N N . ARG A 1 427 ? -0.272 -37.344 -6.27 1 98.44 427 ARG A N 1
ATOM 3389 C CA . ARG A 1 427 ? -1.137 -38.281 -5.566 1 98.44 427 ARG A CA 1
ATOM 3390 C C . ARG A 1 427 ? -0.462 -38.812 -4.301 1 98.44 427 ARG A C 1
ATOM 3392 O O . ARG A 1 427 ? -1.113 -38.969 -3.27 1 98.44 427 ARG A O 1
ATOM 3399 N N . GLN A 1 428 ? 0.892 -39.125 -4.383 1 98.69 428 GLN A N 1
ATOM 3400 C CA . GLN A 1 428 ? 1.612 -39.531 -3.188 1 98.69 428 GLN A CA 1
ATOM 3401 C C . GLN A 1 428 ? 1.594 -38.469 -2.119 1 98.69 428 GLN A C 1
ATOM 3403 O O . GLN A 1 428 ? 1.438 -38.75 -0.931 1 98.69 428 GLN A O 1
ATOM 3408 N N . VAL A 1 429 ? 1.801 -37.219 -2.527 1 98.88 429 VAL A N 1
ATOM 3409 C CA . VAL A 1 429 ? 1.758 -36.094 -1.587 1 98.88 429 VAL A CA 1
ATOM 3410 C C . VAL A 1 429 ? 0.361 -35.969 -0.98 1 98.88 429 VAL A C 1
ATOM 3412 O O . VAL A 1 429 ? 0.217 -35.75 0.223 1 98.88 429 VAL A O 1
ATOM 3415 N N . TRP A 1 430 ? -0.687 -36.125 -1.831 1 98.62 430 TRP A N 1
ATOM 3416 C CA . TRP A 1 430 ? -2.072 -36.125 -1.373 1 98.62 430 TRP A CA 1
ATOM 3417 C C . TRP A 1 430 ? -2.305 -37.188 -0.303 1 98.62 430 TRP A C 1
ATOM 3419 O O . TRP A 1 430 ? -2.809 -36.875 0.781 1 98.62 430 TRP A O 1
ATOM 3429 N N . LEU A 1 431 ? -1.906 -38.406 -0.56 1 98.06 431 LEU A N 1
ATOM 3430 C CA . LEU A 1 431 ? -2.15 -39.531 0.338 1 98.06 431 LEU A CA 1
ATOM 3431 C C . LEU A 1 431 ? -1.338 -39.375 1.621 1 98.06 431 LEU A C 1
ATOM 3433 O O . LEU A 1 431 ? -1.823 -39.719 2.707 1 98.06 431 LEU A O 1
ATOM 3437 N N . ALA A 1 432 ? -0.13 -38.812 1.499 1 98.5 432 ALA A N 1
ATOM 3438 C CA . ALA A 1 432 ? 0.782 -38.75 2.639 1 98.5 432 ALA A CA 1
ATOM 3439 C C . ALA A 1 432 ? 0.481 -37.562 3.514 1 98.5 432 ALA A C 1
ATOM 3441 O O . ALA A 1 432 ? 0.688 -37.594 4.73 1 98.5 432 ALA A O 1
ATOM 3442 N N . GLN A 1 433 ? 0.057 -36.469 2.9 1 98.38 433 GLN A N 1
ATOM 3443 C CA . GLN A 1 433 ? -0.049 -35.188 3.631 1 98.38 433 GLN A CA 1
ATOM 3444 C C . GLN A 1 433 ? -1.466 -34.625 3.555 1 98.38 433 GLN A C 1
ATOM 3446 O O . GLN A 1 433 ? -2.096 -34.375 4.586 1 98.38 433 GLN A O 1
ATOM 3451 N N . GLY A 1 434 ? -2.033 -34.438 2.35 1 97.81 434 GLY A N 1
ATOM 3452 C CA . GLY A 1 434 ? -3.299 -33.781 2.123 1 97.81 434 GLY A CA 1
ATOM 3453 C C . GLY A 1 434 ? -4.484 -34.5 2.725 1 97.81 434 GLY A C 1
ATOM 3454 O O . GLY A 1 434 ? -5.203 -33.938 3.561 1 97.81 434 GLY A O 1
ATOM 3455 N N . LYS A 1 435 ? -4.605 -35.75 2.408 1 96.75 435 LYS A N 1
ATOM 3456 C CA . LYS A 1 435 ? -5.766 -36.531 2.809 1 96.75 435 LYS A CA 1
ATOM 3457 C C . LYS A 1 435 ? -5.84 -36.688 4.328 1 96.75 435 LYS A C 1
ATOM 3459 O O . LYS A 1 435 ? -6.93 -36.688 4.906 1 96.75 435 LYS A O 1
ATOM 3464 N N . VAL A 1 436 ? -4.656 -36.781 4.961 1 97.25 436 VAL A N 1
ATOM 3465 C CA . VAL A 1 436 ? -4.629 -36.969 6.406 1 97.25 436 VAL A CA 1
ATOM 3466 C C . VAL A 1 436 ? -4.465 -35.625 7.105 1 97.25 436 VAL A C 1
ATOM 3468 O O . VAL A 1 436 ? -4.305 -35.594 8.328 1 97.25 436 VAL A O 1
ATOM 3471 N N . GLU A 1 437 ? -4.457 -34.562 6.371 1 95.75 437 GLU A N 1
ATOM 3472 C CA . GLU A 1 437 ? -4.418 -33.188 6.852 1 95.75 437 GLU A CA 1
ATOM 3473 C C . GLU A 1 437 ? -3.205 -32.938 7.742 1 95.75 437 GLU A C 1
ATOM 3475 O O . GLU A 1 437 ? -3.334 -32.406 8.852 1 95.75 437 GLU A O 1
ATOM 3480 N N . LYS A 1 438 ? -2.107 -33.375 7.34 1 98.19 438 LYS A N 1
ATOM 3481 C CA . LYS A 1 438 ? -0.812 -33.094 7.941 1 98.19 438 LYS A CA 1
ATOM 3482 C C . LYS A 1 438 ? -0.061 -32.031 7.125 1 98.19 438 LYS A C 1
ATOM 3484 O O . LYS A 1 438 ? 0.354 -32.312 5.996 1 98.19 438 LYS A O 1
ATOM 3489 N N . ALA A 1 439 ? 0.043 -30.844 7.723 1 98.25 439 ALA A N 1
ATOM 3490 C CA . ALA A 1 439 ? 0.759 -29.781 7.023 1 98.25 439 ALA A CA 1
ATOM 3491 C C . ALA A 1 439 ? 2.182 -30.219 6.68 1 98.25 439 ALA A C 1
ATOM 3493 O O . ALA A 1 439 ? 2.836 -30.906 7.465 1 98.25 439 ALA A O 1
ATOM 3494 N N . TYR A 1 440 ? 2.709 -29.812 5.523 1 98.62 440 TYR A N 1
ATOM 3495 C CA . TYR A 1 440 ? 4 -30.312 5.066 1 98.62 440 TYR A CA 1
ATOM 3496 C C . TYR A 1 440 ? 5.066 -29.234 5.148 1 98.62 440 TYR A C 1
ATOM 3498 O O . TYR A 1 440 ? 4.742 -28.031 5.195 1 98.62 440 TYR A O 1
ATOM 3506 N N . THR A 1 441 ? 6.328 -29.609 5.203 1 98.25 441 THR A N 1
ATOM 3507 C CA . THR A 1 441 ? 7.523 -28.797 5 1 98.25 441 THR A CA 1
ATOM 3508 C C . THR A 1 441 ? 8.227 -29.188 3.709 1 98.25 441 THR A C 1
ATOM 3510 O O . THR A 1 441 ? 7.871 -30.188 3.08 1 98.25 441 THR A O 1
ATOM 3513 N N . ILE A 1 442 ? 9.219 -28.484 3.262 1 98.56 442 ILE A N 1
ATOM 3514 C CA . ILE A 1 442 ? 9.961 -28.797 2.043 1 98.56 442 ILE A CA 1
ATOM 3515 C C . ILE A 1 442 ? 10.633 -30.156 2.182 1 98.56 442 ILE A C 1
ATOM 3517 O O . ILE A 1 442 ? 10.57 -30.984 1.269 1 98.56 442 ILE A O 1
ATOM 3521 N N . PRO A 1 443 ? 11.227 -30.453 3.396 1 98.62 443 PRO A N 1
ATOM 3522 C CA . PRO A 1 443 ? 11.805 -31.797 3.545 1 98.62 443 PRO A CA 1
ATOM 3523 C C . PRO A 1 443 ? 10.773 -32.906 3.379 1 98.62 443 PRO A C 1
ATOM 3525 O O . PRO A 1 443 ? 11.094 -33.969 2.861 1 98.62 443 PRO A O 1
ATOM 3528 N N . ASP A 1 444 ? 9.555 -32.688 3.752 1 98.81 444 ASP A N 1
ATOM 3529 C CA . ASP A 1 444 ? 8.516 -33.688 3.545 1 98.81 444 ASP A CA 1
ATOM 3530 C C . ASP A 1 444 ? 8.305 -33.969 2.059 1 98.81 444 ASP A C 1
ATOM 3532 O O . ASP A 1 444 ? 8.195 -35.125 1.647 1 98.81 444 ASP A O 1
ATOM 3536 N N . LEU A 1 445 ? 8.25 -32.906 1.248 1 98.94 445 LEU A N 1
ATOM 3537 C CA . LEU A 1 445 ? 8.094 -33.062 -0.194 1 98.94 445 LEU A CA 1
ATOM 3538 C C . LEU A 1 445 ? 9.266 -33.844 -0.783 1 98.94 445 LEU A C 1
ATOM 3540 O O . LEU A 1 445 ? 9.078 -34.688 -1.644 1 98.94 445 LEU A O 1
ATOM 3544 N N . GLN A 1 446 ? 10.492 -33.5 -0.326 1 98.88 446 GLN A N 1
ATOM 3545 C CA . GLN A 1 446 ? 11.695 -34.188 -0.779 1 98.88 446 GLN A CA 1
ATOM 3546 C C . GLN A 1 446 ? 11.641 -35.688 -0.417 1 98.88 446 GLN A C 1
ATOM 3548 O O . GLN A 1 446 ? 11.969 -36.531 -1.239 1 98.88 446 GLN A O 1
ATOM 3553 N N . ASN A 1 447 ? 11.266 -36 0.818 1 98.88 447 ASN A N 1
ATOM 3554 C CA . ASN A 1 447 ? 11.203 -37.375 1.291 1 98.88 447 ASN A CA 1
ATOM 3555 C C . ASN A 1 447 ? 10.18 -38.188 0.504 1 98.88 447 ASN A C 1
ATOM 3557 O O . ASN A 1 447 ? 10.422 -39.344 0.184 1 98.88 447 ASN A O 1
ATOM 3561 N N . ILE A 1 448 ? 9.07 -37.594 0.203 1 98.94 448 ILE A N 1
ATOM 3562 C CA . ILE A 1 448 ? 8.031 -38.281 -0.564 1 98.94 448 ILE A CA 1
ATOM 3563 C C . ILE A 1 448 ? 8.547 -38.562 -1.973 1 98.94 448 ILE A C 1
ATOM 3565 O O . ILE A 1 448 ? 8.32 -39.656 -2.508 1 98.94 448 ILE A O 1
ATOM 3569 N N . LEU A 1 449 ? 9.227 -37.594 -2.582 1 98.94 449 LEU A N 1
ATOM 3570 C CA . LEU A 1 449 ? 9.797 -37.812 -3.904 1 98.94 449 LEU A CA 1
ATOM 3571 C C . LEU A 1 449 ? 10.82 -38.938 -3.869 1 98.94 449 LEU A C 1
ATOM 3573 O O . LEU A 1 449 ? 10.875 -39.75 -4.785 1 98.94 449 LEU A O 1
ATOM 3577 N N . ALA A 1 450 ? 11.648 -39 -2.789 1 98.88 450 ALA A N 1
ATOM 3578 C CA . ALA A 1 450 ? 12.656 -40.031 -2.615 1 98.88 450 ALA A CA 1
ATOM 3579 C C . ALA A 1 450 ? 12.016 -41.406 -2.555 1 98.88 450 ALA A C 1
ATOM 3581 O O . ALA A 1 450 ? 12.469 -42.344 -3.227 1 98.88 450 ALA A O 1
ATOM 3582 N N . LYS A 1 451 ? 11.031 -41.531 -1.773 1 98.81 451 LYS A N 1
ATOM 3583 C CA . LYS A 1 451 ? 10.336 -42.812 -1.627 1 98.81 451 LYS A CA 1
ATOM 3584 C C . LYS A 1 451 ? 9.641 -43.219 -2.928 1 98.81 451 LYS A C 1
ATOM 3586 O O . LYS A 1 451 ? 9.703 -44.375 -3.338 1 98.81 451 LYS A O 1
ATOM 3591 N N . PHE A 1 452 ? 9.023 -42.312 -3.535 1 98.44 452 PHE A N 1
ATOM 3592 C CA . PHE A 1 452 ? 8.234 -42.531 -4.742 1 98.44 452 PHE A CA 1
ATOM 3593 C C . PHE A 1 452 ? 9.117 -43 -5.887 1 98.44 452 PHE A C 1
ATOM 3595 O O . PHE A 1 452 ? 8.766 -43.969 -6.602 1 98.44 452 PHE A O 1
ATOM 3602 N N . THR A 1 453 ? 10.25 -42.344 -6.062 1 98.75 453 THR A N 1
ATOM 3603 C CA . THR A 1 453 ? 11.156 -42.688 -7.156 1 98.75 453 THR A CA 1
ATOM 3604 C C . THR A 1 453 ? 12.078 -43.844 -6.754 1 98.75 453 THR A C 1
ATOM 3606 O O . THR A 1 453 ? 12.797 -44.375 -7.594 1 98.75 453 THR A O 1
ATOM 3609 N N . LYS A 1 454 ? 12.07 -44.188 -5.477 1 98.62 454 LYS A N 1
ATOM 3610 C CA . LYS A 1 454 ? 13.023 -45.156 -4.91 1 98.62 454 LYS A CA 1
ATOM 3611 C C . LYS A 1 454 ? 14.461 -44.719 -5.207 1 98.62 454 LYS A C 1
ATOM 3613 O O . LYS A 1 454 ? 15.305 -45.562 -5.523 1 98.62 454 LYS A O 1
ATOM 3618 N N . ASN A 1 455 ? 14.664 -43.438 -5.184 1 98.75 455 ASN A N 1
ATOM 3619 C CA . ASN A 1 455 ? 15.969 -42.875 -5.473 1 98.75 455 ASN A CA 1
ATOM 3620 C C . ASN A 1 455 ? 16.219 -41.625 -4.625 1 98.75 455 ASN A C 1
ATOM 3622 O O . ASN A 1 455 ? 16.094 -40.5 -5.117 1 98.75 455 ASN A O 1
ATOM 3626 N N . PRO A 1 456 ? 16.641 -41.781 -3.363 1 98.56 456 PRO A N 1
ATOM 3627 C CA . PRO A 1 456 ? 16.875 -40.656 -2.461 1 98.56 456 PRO A CA 1
ATOM 3628 C C . PRO A 1 456 ? 17.906 -39.656 -3.004 1 98.56 456 PRO A C 1
ATOM 3630 O O . PRO A 1 456 ? 17.812 -38.469 -2.742 1 98.56 456 PRO A O 1
ATOM 3633 N N . ALA A 1 457 ? 18.859 -40.188 -3.779 1 98.56 457 ALA A N 1
ATOM 3634 C CA . ALA A 1 457 ? 19.891 -39.312 -4.336 1 98.56 457 ALA A CA 1
ATOM 3635 C C . ALA A 1 457 ? 19.281 -38.312 -5.352 1 98.56 457 ALA A C 1
ATOM 3637 O O . ALA A 1 457 ? 19.641 -37.156 -5.371 1 98.56 457 ALA A O 1
ATOM 3638 N N . PHE A 1 458 ? 18.406 -38.844 -6.207 1 98.56 458 PHE A N 1
ATOM 3639 C CA . PHE A 1 458 ? 17.719 -38 -7.168 1 98.56 458 PHE A CA 1
ATOM 3640 C C . PHE A 1 458 ? 16.922 -36.906 -6.457 1 98.56 458 PHE A C 1
ATOM 3642 O O . PHE A 1 458 ? 17.016 -35.719 -6.82 1 98.56 458 PHE A O 1
ATOM 3649 N N . ALA A 1 459 ? 16.172 -37.281 -5.473 1 98.88 459 ALA A N 1
ATOM 3650 C CA . ALA A 1 459 ? 15.336 -36.344 -4.746 1 98.88 459 ALA A CA 1
ATOM 3651 C C . ALA A 1 459 ? 16.188 -35.281 -4.074 1 98.88 459 ALA A C 1
ATOM 3653 O O . ALA A 1 459 ? 15.898 -34.062 -4.184 1 98.88 459 ALA A O 1
ATOM 3654 N N . ALA A 1 460 ? 17.203 -35.656 -3.385 1 98.75 460 ALA A N 1
ATOM 3655 C CA . ALA A 1 460 ? 18.078 -34.719 -2.689 1 98.75 460 ALA A CA 1
ATOM 3656 C C . ALA A 1 460 ? 18.719 -33.75 -3.668 1 98.75 460 ALA A C 1
ATOM 3658 O O . ALA A 1 460 ? 18.781 -32.562 -3.395 1 98.75 460 ALA A O 1
ATOM 3659 N N . ASP A 1 461 ? 19.219 -34.312 -4.793 1 98.62 461 ASP A N 1
ATOM 3660 C CA . ASP A 1 461 ? 19.859 -33.469 -5.809 1 98.62 461 ASP A CA 1
ATOM 3661 C C . ASP A 1 461 ? 18.875 -32.5 -6.418 1 98.62 461 ASP A C 1
ATOM 3663 O O . ASP A 1 461 ? 19.203 -31.328 -6.637 1 98.62 461 ASP A O 1
ATOM 3667 N N . PHE A 1 462 ? 17.703 -33 -6.691 1 98.69 462 PHE A N 1
ATOM 3668 C CA . PHE A 1 462 ? 16.672 -32.156 -7.285 1 98.69 462 PHE A CA 1
ATOM 3669 C C . PHE A 1 462 ? 16.375 -30.969 -6.395 1 98.69 462 PHE A C 1
ATOM 3671 O O . PHE A 1 462 ? 16.344 -29.828 -6.863 1 98.69 462 PHE A O 1
ATOM 3678 N N . PHE A 1 463 ? 16.109 -31.141 -5.145 1 98.81 463 PHE A N 1
ATOM 3679 C CA . PHE A 1 463 ? 15.727 -30.062 -4.234 1 98.81 463 PHE A CA 1
ATOM 3680 C C . PHE A 1 463 ? 16.906 -29.141 -3.971 1 98.81 463 PHE A C 1
ATOM 3682 O O . PHE A 1 463 ? 16.734 -27.922 -3.873 1 98.81 463 PHE A O 1
ATOM 3689 N N . LYS A 1 464 ? 18.078 -29.672 -3.846 1 98.62 464 LYS A N 1
ATOM 3690 C CA . LYS A 1 464 ? 19.281 -28.859 -3.658 1 98.62 464 LYS A CA 1
ATOM 3691 C C . LYS A 1 464 ? 19.484 -27.906 -4.832 1 98.62 464 LYS A C 1
ATOM 3693 O O . LYS A 1 464 ? 19.75 -26.719 -4.637 1 98.62 464 LYS A O 1
ATOM 3698 N N . LYS A 1 465 ? 19.297 -28.406 -6.055 1 98.69 465 LYS A N 1
ATOM 3699 C CA . LYS A 1 465 ? 19.672 -27.656 -7.262 1 98.69 465 LYS A CA 1
ATOM 3700 C C . LYS A 1 465 ? 18.547 -26.719 -7.684 1 98.69 465 LYS A C 1
ATOM 3702 O O . LYS A 1 465 ? 18.812 -25.594 -8.117 1 98.69 465 LYS A O 1
ATOM 3707 N N . TYR A 1 466 ? 17.281 -27.156 -7.527 1 98.62 466 TYR A N 1
ATOM 3708 C CA . TYR A 1 466 ? 16.219 -26.453 -8.258 1 98.62 466 TYR A CA 1
ATOM 3709 C C . TYR A 1 466 ? 15.242 -25.797 -7.293 1 98.62 466 TYR A C 1
ATOM 3711 O O . TYR A 1 466 ? 14.422 -24.984 -7.707 1 98.62 466 TYR A O 1
ATOM 3719 N N . ILE A 1 467 ? 15.25 -26.141 -5.953 1 98.69 467 ILE A N 1
ATOM 3720 C CA . ILE A 1 467 ? 14.367 -25.516 -4.973 1 98.69 467 ILE A CA 1
ATOM 3721 C C . ILE A 1 467 ? 15.164 -24.547 -4.109 1 98.69 467 ILE A C 1
ATOM 3723 O O . ILE A 1 467 ? 14.844 -23.344 -4.062 1 98.69 467 ILE A O 1
ATOM 3727 N N . TYR A 1 468 ? 16.25 -25.047 -3.494 1 97.69 468 TYR A N 1
ATOM 3728 C CA . TYR A 1 468 ? 17.125 -24.219 -2.658 1 97.69 468 TYR A CA 1
ATOM 3729 C C . TYR A 1 468 ? 18.172 -23.5 -3.5 1 97.69 468 TYR A C 1
ATOM 3731 O O . TYR A 1 468 ? 18.656 -22.422 -3.121 1 97.69 468 TYR A O 1
ATOM 3739 N N . GLY A 1 469 ? 18.547 -24.141 -4.629 1 97.69 469 GLY A N 1
ATOM 3740 C CA . GLY A 1 469 ? 19.625 -23.641 -5.461 1 97.69 469 GLY A CA 1
ATOM 3741 C C . GLY A 1 469 ? 19.125 -22.812 -6.637 1 97.69 469 GLY A C 1
ATOM 3742 O O . GLY A 1 469 ? 17.938 -22.484 -6.715 1 97.69 469 GLY A O 1
ATOM 3743 N N . LEU A 1 470 ? 20.031 -22.516 -7.555 1 97.81 470 LEU A N 1
ATOM 3744 C CA . LEU A 1 470 ? 19.75 -21.578 -8.648 1 97.81 470 LEU A CA 1
ATOM 3745 C C . LEU A 1 470 ? 19.875 -22.281 -10 1 97.81 470 LEU A C 1
ATOM 3747 O O . LEU A 1 470 ? 19.656 -21.656 -11.039 1 97.81 470 LEU A O 1
ATOM 3751 N N . GLU A 1 471 ? 20.156 -23.547 -9.953 1 98.31 471 GLU A N 1
ATOM 3752 C CA . GLU A 1 471 ? 20.312 -24.266 -11.211 1 98.31 471 GLU A CA 1
ATOM 3753 C C . GLU A 1 471 ? 18.984 -24.406 -11.938 1 98.31 471 GLU A C 1
ATOM 3755 O O . GLU A 1 471 ? 17.922 -24.312 -11.32 1 98.31 471 GLU A O 1
ATOM 3760 N N . LYS A 1 472 ? 19.078 -24.516 -13.281 1 98.25 472 LYS A N 1
ATOM 3761 C CA . LYS A 1 472 ? 17.906 -24.734 -14.109 1 98.25 472 LYS A CA 1
ATOM 3762 C C . LYS A 1 472 ? 17.969 -26.094 -14.812 1 98.25 472 LYS A C 1
ATOM 3764 O O . LYS A 1 472 ? 19.062 -26.578 -15.133 1 98.25 472 LYS A O 1
ATOM 3769 N N . ASN A 1 473 ? 16.797 -26.656 -15.023 1 97.88 473 ASN A N 1
ATOM 3770 C CA . ASN A 1 473 ? 16.734 -27.922 -15.758 1 97.88 473 ASN A CA 1
ATOM 3771 C C . ASN A 1 473 ? 17.062 -27.734 -17.234 1 97.88 473 ASN A C 1
ATOM 3773 O O . ASN A 1 473 ? 16.969 -26.625 -17.766 1 97.88 473 ASN A O 1
ATOM 3777 N N . ASN A 1 474 ? 17.531 -28.812 -17.875 1 98.38 474 ASN A N 1
ATOM 3778 C CA . ASN A 1 474 ? 17.75 -28.797 -19.312 1 98.38 474 ASN A CA 1
ATOM 3779 C C . ASN A 1 474 ? 16.438 -29.016 -20.078 1 98.38 474 ASN A C 1
ATOM 3781 O O . ASN A 1 474 ? 16.188 -30.094 -20.609 1 98.38 474 ASN A O 1
ATOM 3785 N N . TYR A 1 475 ? 15.672 -28 -20.281 1 98.81 475 TYR A N 1
ATOM 3786 C CA . TYR A 1 475 ? 14.336 -28.078 -20.844 1 98.81 475 TYR A CA 1
ATOM 3787 C C . TYR A 1 475 ? 14.375 -28.594 -22.281 1 98.81 475 TYR A C 1
ATOM 3789 O O . TYR A 1 475 ? 13.484 -29.312 -22.719 1 98.81 475 TYR A O 1
ATOM 3797 N N . ALA A 1 476 ? 15.398 -28.125 -23.031 1 98.62 476 ALA A N 1
ATOM 3798 C CA . ALA A 1 476 ? 15.516 -28.594 -24.406 1 98.62 476 ALA A CA 1
ATOM 3799 C C . ALA A 1 476 ? 15.625 -30.109 -24.469 1 98.62 476 ALA A C 1
ATOM 3801 O O . ALA A 1 476 ? 14.938 -30.766 -25.266 1 98.62 476 ALA A O 1
ATOM 3802 N N . ALA A 1 477 ? 16.516 -30.641 -23.703 1 98.69 477 ALA A N 1
ATOM 3803 C CA . ALA A 1 477 ? 16.703 -32.094 -23.672 1 98.69 477 ALA A CA 1
ATOM 3804 C C . ALA A 1 477 ? 15.438 -32.812 -23.203 1 98.69 477 ALA A C 1
ATOM 3806 O O . ALA A 1 477 ? 15.102 -33.875 -23.719 1 98.69 477 ALA A O 1
ATOM 3807 N N . LEU A 1 478 ? 14.781 -32.25 -22.25 1 98.75 478 LEU A N 1
ATOM 3808 C CA . LEU A 1 478 ? 13.578 -32.844 -21.703 1 98.75 478 LEU A CA 1
ATOM 3809 C C . LEU A 1 478 ? 12.445 -32.844 -22.734 1 98.75 478 LEU A C 1
ATOM 3811 O O . LEU A 1 478 ? 11.75 -33.844 -22.906 1 98.75 478 LEU A O 1
ATOM 3815 N N . LEU A 1 479 ? 12.258 -31.719 -23.391 1 98.81 479 LEU A N 1
ATOM 3816 C CA . LEU A 1 479 ? 11.211 -31.578 -24.391 1 98.81 479 LEU A CA 1
ATOM 3817 C C . LEU A 1 479 ? 11.484 -32.469 -25.594 1 98.81 479 LEU A C 1
ATOM 3819 O O . LEU A 1 479 ? 10.555 -32.969 -26.234 1 98.81 479 LEU A O 1
ATOM 3823 N N . ASP A 1 480 ? 12.766 -32.656 -25.875 1 98.5 480 ASP A N 1
ATOM 3824 C CA . ASP A 1 480 ? 13.18 -33.531 -26.969 1 98.5 480 ASP A CA 1
ATOM 3825 C C . ASP A 1 480 ? 12.594 -34.938 -26.812 1 98.5 480 ASP A C 1
ATOM 3827 O O . ASP A 1 480 ? 12.242 -35.594 -27.797 1 98.5 480 ASP A O 1
ATOM 3831 N N . LYS A 1 481 ? 12.461 -35.406 -25.594 1 98.31 481 LYS A N 1
ATOM 3832 C CA . LYS A 1 481 ? 11.945 -36.75 -25.312 1 98.31 481 LYS A CA 1
ATOM 3833 C C . LYS A 1 481 ? 10.477 -36.844 -25.688 1 98.31 481 LYS A C 1
ATOM 3835 O O . LYS A 1 481 ? 9.945 -37.969 -25.828 1 98.31 481 LYS A O 1
ATOM 3840 N N . ALA A 1 482 ? 9.836 -35.75 -25.922 1 98.44 482 ALA A N 1
ATOM 3841 C CA . ALA A 1 482 ? 8.43 -35.75 -26.328 1 98.44 482 ALA A CA 1
ATOM 3842 C C . ALA A 1 482 ? 8.281 -35.312 -27.781 1 98.44 482 ALA A C 1
ATOM 3844 O O . ALA A 1 482 ? 7.172 -35.031 -28.234 1 98.44 482 ALA A O 1
ATOM 3845 N N . GLY A 1 483 ? 9.359 -35.25 -28.484 1 98.56 483 GLY A N 1
ATOM 3846 C CA . GLY A 1 483 ? 9.312 -34.812 -29.875 1 98.56 483 GLY A CA 1
ATOM 3847 C C . GLY A 1 483 ? 9.023 -33.344 -30.031 1 98.56 483 GLY A C 1
ATOM 3848 O O . GLY A 1 483 ? 8.359 -32.938 -30.984 1 98.56 483 GLY A O 1
ATOM 3849 N N . LEU A 1 484 ? 9.391 -32.562 -29.125 1 98.75 484 LEU A N 1
ATOM 3850 C CA . LEU A 1 484 ? 9.227 -31.094 -29.141 1 98.75 484 LEU A CA 1
ATOM 3851 C C . LEU A 1 484 ? 10.578 -30.406 -29.203 1 98.75 484 LEU A C 1
ATOM 3853 O O . LEU A 1 484 ? 11.555 -30.859 -28.594 1 98.75 484 LEU A O 1
ATOM 3857 N N . LEU A 1 485 ? 10.609 -29.328 -29.938 1 98.62 485 LEU A N 1
ATOM 3858 C CA . LEU A 1 485 ? 11.82 -28.547 -30.109 1 98.62 485 LEU A CA 1
ATOM 3859 C C . LEU A 1 485 ? 11.719 -27.203 -29.406 1 98.62 485 LEU A C 1
ATOM 3861 O O . LEU A 1 485 ? 10.766 -26.453 -29.609 1 98.62 485 LEU A O 1
ATOM 3865 N N . LEU A 1 486 ? 12.594 -26.984 -28.469 1 98.56 486 LEU A N 1
ATOM 3866 C CA . LEU A 1 486 ? 12.781 -25.656 -27.875 1 98.56 486 LEU A CA 1
ATOM 3867 C C . LEU A 1 486 ? 13.766 -24.828 -28.703 1 98.56 486 LEU A C 1
ATOM 3869 O O . LEU A 1 486 ? 14.938 -25.188 -28.812 1 98.56 486 LEU A O 1
ATOM 3873 N N . GLN A 1 487 ? 13.281 -23.781 -29.266 1 97.88 487 GLN A N 1
ATOM 3874 C CA . GLN A 1 487 ? 14.148 -22.953 -30.109 1 97.88 487 GLN A CA 1
ATOM 3875 C C . GLN A 1 487 ? 13.891 -21.469 -29.875 1 97.88 487 GLN A C 1
ATOM 3877 O O . GLN A 1 487 ? 12.914 -21.094 -29.234 1 97.88 487 GLN A O 1
ATOM 3882 N N . ARG A 1 488 ? 14.844 -20.656 -30.359 1 97.25 488 ARG A N 1
ATOM 3883 C CA . ARG A 1 488 ? 14.656 -19.219 -30.266 1 97.25 488 ARG A CA 1
ATOM 3884 C C . ARG A 1 488 ? 13.406 -18.766 -31.031 1 97.25 488 ARG A C 1
ATOM 3886 O O . ARG A 1 488 ? 13.164 -19.219 -32.156 1 97.25 488 ARG A O 1
ATOM 3893 N N . ALA A 1 489 ? 12.641 -17.938 -30.391 1 96.62 489 ALA A N 1
ATOM 3894 C CA . ALA A 1 489 ? 11.383 -17.484 -30.969 1 96.62 489 ALA A CA 1
ATOM 3895 C C . ALA A 1 489 ? 11.625 -16.5 -32.125 1 96.62 489 ALA A C 1
ATOM 3897 O O . ALA A 1 489 ? 10.852 -16.438 -33.062 1 96.62 489 ALA A O 1
ATOM 3898 N N . ASN A 1 490 ? 12.703 -15.711 -31.984 1 94.31 490 ASN A N 1
ATOM 3899 C CA . ASN A 1 490 ? 13.039 -14.688 -32.969 1 94.31 490 ASN A CA 1
ATOM 3900 C C . ASN A 1 490 ? 14.516 -14.75 -33.375 1 94.31 490 ASN A C 1
ATOM 3902 O O . ASN A 1 490 ? 15.258 -13.797 -33.156 1 94.31 490 ASN A O 1
ATOM 3906 N N . PRO A 1 491 ? 14.859 -15.82 -34.062 1 94.88 491 PRO A N 1
ATOM 3907 C CA . PRO A 1 491 ? 16.266 -15.984 -34.406 1 94.88 491 PRO A CA 1
ATOM 3908 C C . PRO A 1 491 ? 16.797 -14.867 -35.312 1 94.88 491 PRO A C 1
ATOM 3910 O O . PRO A 1 491 ? 16.125 -14.469 -36.25 1 94.88 491 PRO A O 1
ATOM 3913 N N . GLY A 1 492 ? 17.891 -14.344 -34.938 1 95.25 492 GLY A N 1
ATOM 3914 C CA . GLY A 1 492 ? 18.594 -13.367 -35.781 1 95.25 492 GLY A CA 1
ATOM 3915 C C . GLY A 1 492 ? 18.062 -11.953 -35.594 1 95.25 492 GLY A C 1
ATOM 3916 O O . GLY A 1 492 ? 18.562 -11.023 -36.25 1 95.25 492 GLY A O 1
ATOM 3917 N N . LYS A 1 493 ? 17.141 -11.742 -34.75 1 95.62 493 LYS A N 1
ATOM 3918 C CA . LYS A 1 493 ? 16.594 -10.406 -34.531 1 95.62 493 LYS A CA 1
ATOM 3919 C C . LYS A 1 493 ? 17.297 -9.688 -33.375 1 95.62 493 LYS A C 1
ATOM 3921 O O . LYS A 1 493 ? 17.531 -10.281 -32.344 1 95.62 493 LYS A O 1
ATOM 3926 N N . ALA A 1 494 ? 17.594 -8.383 -33.625 1 96.69 494 ALA A N 1
ATOM 3927 C CA . ALA A 1 494 ? 18.266 -7.578 -32.594 1 96.69 494 ALA A CA 1
ATOM 3928 C C . ALA A 1 494 ? 17.312 -7.23 -31.469 1 96.69 494 ALA A C 1
ATOM 3930 O O . ALA A 1 494 ? 16.094 -7.105 -31.688 1 96.69 494 ALA A O 1
ATOM 3931 N N . TRP A 1 495 ? 17.891 -7.051 -30.344 1 96.25 495 TRP A N 1
ATOM 3932 C CA . TRP A 1 495 ? 17.141 -6.805 -29.109 1 96.25 495 TRP A CA 1
ATOM 3933 C C . TRP A 1 495 ? 17.938 -5.953 -28.141 1 96.25 495 TRP A C 1
ATOM 3935 O O . TRP A 1 495 ? 19.141 -6.16 -27.969 1 96.25 495 TRP A O 1
ATOM 3945 N N . ALA A 1 496 ? 17.344 -4.941 -27.531 1 96.62 496 ALA A N 1
ATOM 3946 C CA . ALA A 1 496 ? 18.016 -4.059 -26.578 1 96.62 496 ALA A CA 1
ATOM 3947 C C . ALA A 1 496 ? 17.562 -4.344 -25.156 1 96.62 496 ALA A C 1
ATOM 3949 O O . ALA A 1 496 ? 18.109 -3.783 -24.203 1 96.62 496 ALA A O 1
ATOM 3950 N N . GLY A 1 497 ? 16.672 -5.207 -24.906 1 93.19 497 GLY A N 1
ATOM 3951 C CA . GLY A 1 497 ? 15.938 -5.344 -23.656 1 93.19 497 GLY A CA 1
ATOM 3952 C C . GLY A 1 497 ? 14.617 -4.602 -23.656 1 93.19 497 GLY A C 1
ATOM 3953 O O . GLY A 1 497 ? 14.266 -3.951 -24.656 1 93.19 497 GLY A O 1
ATOM 3954 N N . ARG A 1 498 ? 13.828 -4.746 -22.609 1 83.31 498 ARG A N 1
ATOM 3955 C CA . ARG A 1 498 ? 12.57 -4.02 -22.484 1 83.31 498 ARG A CA 1
ATOM 3956 C C . ARG A 1 498 ? 12.797 -2.602 -21.984 1 83.31 498 ARG A C 1
ATOM 3958 O O . ARG A 1 498 ? 13.266 -2.406 -20.859 1 83.31 498 ARG A O 1
ATOM 3965 N N . ILE A 1 499 ? 12.625 -1.561 -22.719 1 82.12 499 ILE A N 1
ATOM 3966 C CA . ILE A 1 499 ? 12.875 -0.175 -22.344 1 82.12 499 ILE A CA 1
ATOM 3967 C C . ILE A 1 499 ? 11.547 0.531 -22.062 1 82.12 499 ILE A C 1
ATOM 3969 O O . ILE A 1 499 ? 11.508 1.529 -21.344 1 82.12 499 ILE A O 1
ATOM 3973 N N . ALA A 1 500 ? 10.383 0.205 -22.656 1 64.69 500 ALA A N 1
ATOM 3974 C CA . ALA A 1 500 ? 9.117 0.898 -22.438 1 64.69 500 ALA A CA 1
ATOM 3975 C C . ALA A 1 500 ? 8.094 -0.021 -21.781 1 64.69 500 ALA A C 1
ATOM 3977 O O . ALA A 1 500 ? 7.641 -0.994 -22.391 1 64.69 500 ALA A O 1
ATOM 3978 N N . ALA A 1 501 ? 8.344 -0.275 -20.453 1 56.56 501 ALA A N 1
ATOM 3979 C CA . ALA A 1 501 ? 7.234 -1.087 -19.953 1 56.56 501 ALA A CA 1
ATOM 3980 C C . ALA A 1 501 ? 6.359 -0.29 -19 1 56.56 501 ALA A C 1
ATOM 3982 O O . ALA A 1 501 ? 6.871 0.367 -18.078 1 56.56 501 ALA A O 1
ATOM 3983 N N . PRO A 1 502 ? 5.051 -0.02 -19.5 1 52.31 502 PRO A N 1
ATOM 3984 C CA . PRO A 1 502 ? 4.184 0.589 -18.484 1 52.31 502 PRO A CA 1
ATOM 3985 C C . PRO A 1 502 ? 4.172 -0.189 -17.172 1 52.31 502 PRO A C 1
ATOM 3987 O O . PRO A 1 502 ? 4.383 -1.404 -17.172 1 52.31 502 PRO A O 1
ATOM 3990 N N . SER A 1 503 ? 4.395 0.569 -16.062 1 49.03 503 SER A N 1
ATOM 3991 C CA . SER A 1 503 ? 4.184 -0.096 -14.789 1 49.03 503 SER A CA 1
ATOM 3992 C C . SER A 1 503 ? 2.834 -0.805 -14.742 1 49.03 503 SER A C 1
ATOM 3994 O O . SER A 1 503 ? 1.873 -0.36 -15.375 1 49.03 503 SER A O 1
ATOM 3996 N N . PHE A 1 504 ? 2.939 -2.125 -14.516 1 46.5 504 PHE A N 1
ATOM 3997 C CA . PHE A 1 504 ? 1.697 -2.869 -14.344 1 46.5 504 PHE A CA 1
ATOM 3998 C C . PHE A 1 504 ? 0.774 -2.16 -13.359 1 46.5 504 PHE A C 1
ATOM 4000 O O . PHE A 1 504 ? 1.202 -1.258 -12.641 1 46.5 504 PHE A O 1
ATOM 4007 N N . ARG A 1 505 ? -0.232 -2.803 -12.836 1 47.94 505 ARG A N 1
ATOM 4008 C CA . ARG A 1 505 ? -1.442 -2.512 -12.07 1 47.94 505 ARG A CA 1
ATOM 4009 C C . ARG A 1 505 ? -1.162 -1.501 -10.969 1 47.94 505 ARG A C 1
ATOM 4011 O O . ARG A 1 505 ? -1.574 -1.696 -9.82 1 47.94 505 ARG A O 1
ATOM 4018 N N . GLY A 1 506 ? -0.332 -0.431 -11.32 1 55.62 506 GLY A N 1
ATOM 4019 C CA . GLY A 1 506 ? -0.274 0.611 -10.305 1 55.62 506 GLY A CA 1
ATOM 4020 C C . GLY A 1 506 ? 0.343 0.142 -9 1 55.62 506 GLY A C 1
ATOM 4021 O O . GLY A 1 506 ? 0.216 0.81 -7.973 1 55.62 506 GLY A O 1
ATOM 4022 N N . SER A 1 507 ? 0.989 -1.023 -8.906 1 60.94 507 SER A N 1
ATOM 4023 C CA . SER A 1 507 ? 1.471 -1.661 -7.688 1 60.94 507 SER A CA 1
ATOM 4024 C C . SER A 1 507 ? 2.754 -1.006 -7.191 1 60.94 507 SER A C 1
ATOM 4026 O O . SER A 1 507 ? 3.102 -1.122 -6.016 1 60.94 507 SER A O 1
ATOM 4028 N N . GLU A 1 508 ? 3.363 -0.365 -8.109 1 73 508 GLU A N 1
ATOM 4029 C CA . GLU A 1 508 ? 4.582 0.319 -7.688 1 73 508 GLU A CA 1
ATOM 4030 C C . GLU A 1 508 ? 4.648 1.732 -8.258 1 73 508 GLU A C 1
ATOM 4032 O O . GLU A 1 508 ? 4.023 2.023 -9.281 1 73 508 GLU A O 1
ATOM 4037 N N . GLY A 1 509 ? 5.32 2.562 -7.527 1 70.56 509 GLY A N 1
ATOM 4038 C CA . GLY A 1 509 ? 5.539 3.91 -8.031 1 70.56 509 GLY A CA 1
ATOM 4039 C C . GLY A 1 509 ? 6.355 3.947 -9.305 1 70.56 509 GLY A C 1
ATOM 4040 O O . GLY A 1 509 ? 7.082 2.998 -9.609 1 70.56 509 GLY A O 1
ATOM 4041 N N . MET A 1 510 ? 6.086 4.891 -10.133 1 69.81 510 MET A N 1
ATOM 4042 C CA . MET A 1 510 ? 6.836 5.086 -11.375 1 69.81 510 MET A CA 1
ATOM 4043 C C . MET A 1 510 ? 7.906 6.16 -11.195 1 69.81 510 MET A C 1
ATOM 4045 O O . MET A 1 510 ? 7.691 7.145 -10.484 1 69.81 510 MET A O 1
ATOM 4049 N N . ALA A 1 511 ? 8.969 5.824 -11.828 1 71.19 511 ALA A N 1
ATOM 4050 C CA . ALA A 1 511 ? 9.984 6.871 -11.859 1 71.19 511 ALA A CA 1
ATOM 4051 C C . ALA A 1 511 ? 9.523 8.062 -12.688 1 71.19 511 ALA A C 1
ATOM 4053 O O . ALA A 1 511 ? 8.812 7.898 -13.68 1 71.19 511 ALA A O 1
ATOM 4054 N N . ARG A 1 512 ? 9.914 9.266 -12.305 1 73.25 512 ARG A N 1
ATOM 4055 C CA . ARG A 1 512 ? 9.539 10.508 -12.969 1 73.25 512 ARG A CA 1
ATOM 4056 C C . ARG A 1 512 ? 10.695 11.047 -13.805 1 73.25 512 ARG A C 1
ATOM 4058 O O . ARG A 1 512 ? 11.867 10.812 -13.484 1 73.25 512 ARG A O 1
ATOM 4065 N N . SER A 1 513 ? 10.445 11.547 -14.953 1 71.62 513 SER A N 1
ATOM 4066 C CA . SER A 1 513 ? 11.422 12.219 -15.805 1 71.62 513 SER A CA 1
ATOM 4067 C C . SER A 1 513 ? 10.93 13.602 -16.219 1 71.62 513 SER A C 1
ATOM 4069 O O . SER A 1 513 ? 9.727 13.883 -16.156 1 71.62 513 SER A O 1
ATOM 4071 N N . THR A 1 514 ? 11.984 14.344 -16.484 1 72.88 514 THR A N 1
ATOM 4072 C CA . THR A 1 514 ? 11.633 15.695 -16.922 1 72.88 514 THR A CA 1
ATOM 4073 C C . THR A 1 514 ? 11.312 15.719 -18.406 1 72.88 514 THR A C 1
ATOM 4075 O O . THR A 1 514 ? 11.828 14.906 -19.172 1 72.88 514 THR A O 1
ATOM 4078 N N . GLY A 1 515 ? 10.445 16.516 -18.828 1 72.31 515 GLY A N 1
ATOM 4079 C CA . GLY A 1 515 ? 10.188 16.766 -20.234 1 72.31 515 GLY A CA 1
ATOM 4080 C C . GLY A 1 515 ? 9.133 15.859 -20.828 1 72.31 515 GLY A C 1
ATOM 4081 O O . GLY A 1 515 ? 8.711 14.891 -20.188 1 72.31 515 GLY A O 1
ATOM 4082 N N . THR A 1 516 ? 8.672 16.281 -21.828 1 71.38 516 THR A N 1
ATOM 4083 C CA . THR A 1 516 ? 7.57 15.555 -22.453 1 71.38 516 THR A CA 1
ATOM 4084 C C . THR A 1 516 ? 8.008 14.922 -23.766 1 71.38 516 THR A C 1
ATOM 4086 O O . THR A 1 516 ? 7.289 14.094 -24.328 1 71.38 516 THR A O 1
ATOM 4089 N N . ASN A 1 517 ? 9.258 15.289 -24.172 1 83.5 517 ASN A N 1
ATOM 4090 C CA . ASN A 1 517 ? 9.711 14.719 -25.438 1 83.5 517 ASN A CA 1
ATOM 4091 C C . ASN A 1 517 ? 10.633 13.523 -25.234 1 83.5 517 ASN A C 1
ATOM 4093 O O . ASN A 1 517 ? 11.336 13.453 -24.219 1 83.5 517 ASN A O 1
ATOM 4097 N N . GLY A 1 518 ? 10.445 12.484 -26.125 1 91.19 518 GLY A N 1
ATOM 4098 C CA . GLY A 1 518 ? 11.328 11.328 -26.062 1 91.19 518 GLY A CA 1
ATOM 4099 C C . GLY A 1 518 ? 10.688 10.125 -25.391 1 91.19 518 GLY A C 1
ATOM 4100 O O . GLY A 1 518 ? 9.484 10.133 -25.109 1 91.19 518 GLY A O 1
ATOM 4101 N N . LEU A 1 519 ? 11.539 9.109 -25.297 1 92.44 519 LEU A N 1
ATOM 4102 C CA . LEU A 1 519 ? 11.109 7.867 -24.672 1 92.44 519 LEU A CA 1
ATOM 4103 C C . LEU A 1 519 ? 11.609 7.789 -23.219 1 92.44 519 LEU A C 1
ATOM 4105 O O . LEU A 1 519 ? 12.812 7.66 -22.984 1 92.44 519 LEU A O 1
ATOM 4109 N N . ILE A 1 520 ? 10.688 7.883 -22.281 1 90.25 520 ILE A N 1
ATOM 4110 C CA . ILE A 1 520 ? 11.039 7.777 -20.875 1 90.25 520 ILE A CA 1
ATOM 4111 C C . ILE A 1 520 ? 11.062 6.305 -20.453 1 90.25 520 ILE A C 1
ATOM 4113 O O . ILE A 1 520 ? 10.117 5.559 -20.734 1 90.25 520 ILE A O 1
ATOM 4117 N N . ILE A 1 521 ? 12.156 5.887 -19.891 1 91.38 521 ILE A N 1
ATOM 4118 C CA . ILE A 1 521 ? 12.188 4.574 -19.266 1 91.38 521 ILE A CA 1
ATOM 4119 C C . ILE A 1 521 ? 11.477 4.637 -17.906 1 91.38 521 ILE A C 1
ATOM 4121 O O . ILE A 1 521 ? 11.945 5.305 -16.984 1 91.38 521 ILE A O 1
ATOM 4125 N N . THR A 1 522 ? 10.43 3.914 -17.688 1 86.06 522 THR A N 1
ATOM 4126 C CA . THR A 1 522 ? 9.555 4.121 -16.547 1 86.06 522 THR A CA 1
ATOM 4127 C C . THR A 1 522 ? 9.844 3.098 -15.453 1 86.06 522 THR A C 1
ATOM 4129 O O . THR A 1 522 ? 9.469 3.291 -14.297 1 86.06 522 THR A O 1
ATOM 4132 N N . SER A 1 523 ? 10.438 1.975 -15.82 1 88.81 523 SER A N 1
ATOM 4133 C CA . SER A 1 523 ? 10.766 0.929 -14.852 1 88.81 523 SER A CA 1
ATOM 4134 C C . SER A 1 523 ? 12.211 0.476 -15 1 88.81 523 SER A C 1
ATOM 4136 O O . SER A 1 523 ? 12.859 0.751 -16.016 1 88.81 523 SER A O 1
ATOM 4138 N N . SER A 1 524 ? 12.672 -0.196 -14 1 91.81 524 SER A N 1
ATOM 4139 C CA . SER A 1 524 ? 14.055 -0.669 -14.016 1 91.81 524 SER A CA 1
ATOM 4140 C C . SER A 1 524 ? 14.328 -1.529 -15.25 1 91.81 524 SER A C 1
ATOM 4142 O O . SER A 1 524 ? 13.492 -2.344 -15.641 1 91.81 524 SER A O 1
ATOM 4144 N N . THR A 1 525 ? 15.414 -1.227 -15.898 1 93.88 525 THR A N 1
ATOM 4145 C CA . THR A 1 525 ? 15.891 -2.168 -16.906 1 93.88 525 THR A CA 1
ATOM 4146 C C . THR A 1 525 ? 16.344 -3.471 -16.266 1 93.88 525 THR A C 1
ATOM 4148 O O . THR A 1 525 ? 16.641 -3.504 -15.062 1 93.88 525 THR A O 1
ATOM 4151 N N . LEU A 1 526 ? 16.375 -4.531 -17.031 1 95.31 526 LEU A N 1
ATOM 4152 C CA . LEU A 1 526 ? 16.656 -5.852 -16.469 1 95.31 526 LEU A CA 1
ATOM 4153 C C . LEU A 1 526 ? 18.156 -6.148 -16.5 1 95.31 526 LEU A C 1
ATOM 4155 O O . LEU A 1 526 ? 18.812 -5.957 -17.531 1 95.31 526 LEU A O 1
ATOM 4159 N N . GLN A 1 527 ? 18.672 -6.609 -15.352 1 96.38 527 GLN A N 1
ATOM 4160 C CA . GLN A 1 527 ? 20.062 -7.02 -15.266 1 96.38 527 GLN A CA 1
ATOM 4161 C C . GLN A 1 527 ? 20.406 -8.031 -16.344 1 96.38 527 GLN A C 1
ATOM 4163 O O . GLN A 1 527 ? 19.641 -8.969 -16.609 1 96.38 527 GLN A O 1
ATOM 4168 N N . GLY A 1 528 ? 21.516 -7.805 -17 1 95.12 528 GLY A N 1
ATOM 4169 C CA . GLY A 1 528 ? 21.969 -8.734 -18.016 1 95.12 528 GLY A CA 1
ATOM 4170 C C . GLY A 1 528 ? 21.547 -8.328 -19.422 1 95.12 528 GLY A C 1
ATOM 4171 O O . GLY A 1 528 ? 22.094 -8.836 -20.406 1 95.12 528 GLY A O 1
ATOM 4172 N N . THR A 1 529 ? 20.594 -7.449 -19.641 1 96.38 529 THR A N 1
ATOM 4173 C CA . THR A 1 529 ? 20.156 -7 -20.953 1 96.38 529 THR A CA 1
ATOM 4174 C C . THR A 1 529 ? 21.078 -5.922 -21.5 1 96.38 529 THR A C 1
ATOM 4176 O O . THR A 1 529 ? 21.812 -5.289 -20.734 1 96.38 529 THR A O 1
ATOM 4179 N N . PRO A 1 530 ? 21.016 -5.723 -22.828 1 97.81 530 PRO A N 1
ATOM 4180 C CA . PRO A 1 530 ? 21.875 -4.707 -23.453 1 97.81 530 PRO A CA 1
ATOM 4181 C C . PRO A 1 530 ? 21.625 -3.309 -22.891 1 97.81 530 PRO A C 1
ATOM 4183 O O . PRO A 1 530 ? 22.578 -2.568 -22.625 1 97.81 530 PRO A O 1
ATOM 4186 N N . ALA A 1 531 ? 20.391 -2.947 -22.641 1 97.12 531 ALA A N 1
ATOM 4187 C CA . ALA A 1 531 ? 20.062 -1.628 -22.109 1 97.12 531 ALA A CA 1
ATOM 4188 C C . ALA A 1 531 ? 20.641 -1.445 -20.719 1 97.12 531 ALA A C 1
ATOM 4190 O O . ALA A 1 531 ? 21.188 -0.385 -20.391 1 97.12 531 ALA A O 1
ATOM 4191 N N . TYR A 1 532 ? 20.516 -2.479 -19.875 1 97.06 532 TYR A N 1
ATOM 4192 C CA . TYR A 1 532 ? 21.062 -2.439 -18.531 1 97.06 532 TYR A CA 1
ATOM 4193 C C . TYR A 1 532 ? 22.578 -2.275 -18.562 1 97.06 532 TYR A C 1
ATOM 4195 O O . TYR A 1 532 ? 23.141 -1.444 -17.844 1 97.06 532 TYR A O 1
ATOM 4203 N N . LYS A 1 533 ? 23.219 -3.043 -19.438 1 97.88 533 LYS A N 1
ATOM 4204 C CA . LYS A 1 533 ? 24.672 -3.008 -19.562 1 97.88 533 LYS A CA 1
ATOM 4205 C C . LYS A 1 533 ? 25.141 -1.64 -20.047 1 97.88 533 LYS A C 1
ATOM 4207 O O . LYS A 1 533 ? 26.266 -1.226 -19.75 1 97.88 533 LYS A O 1
ATOM 4212 N N . ALA A 1 534 ? 24.266 -0.992 -20.797 1 98.06 534 ALA A N 1
ATOM 4213 C CA . ALA A 1 534 ? 24.594 0.327 -21.328 1 98.06 534 ALA A CA 1
ATOM 4214 C C . ALA A 1 534 ? 24.391 1.411 -20.281 1 98.06 534 ALA A C 1
ATOM 4216 O O . ALA A 1 534 ? 24.656 2.59 -20.531 1 98.06 534 ALA A O 1
ATOM 4217 N N . GLY A 1 535 ? 23.891 1.075 -19.094 1 97 535 GLY A N 1
ATOM 4218 C CA . GLY A 1 535 ? 23.734 2.014 -18 1 97 535 GLY A CA 1
ATOM 4219 C C . GLY A 1 535 ? 22.406 2.75 -18.016 1 97 535 GLY A C 1
ATOM 4220 O O . GLY A 1 535 ? 22.234 3.729 -17.297 1 97 535 GLY A O 1
ATOM 4221 N N . LEU A 1 536 ? 21.453 2.332 -18.875 1 96.19 536 LEU A N 1
ATOM 4222 C CA . LEU A 1 536 ? 20.141 2.947 -18.953 1 96.19 536 LEU A CA 1
ATOM 4223 C C . LEU A 1 536 ? 19.219 2.379 -17.875 1 96.19 536 LEU A C 1
ATOM 4225 O O . LEU A 1 536 ? 19.25 1.177 -17.594 1 96.19 536 LEU A O 1
ATOM 4229 N N . ASP A 1 537 ? 18.406 3.225 -17.281 1 93.81 537 ASP A N 1
ATOM 4230 C CA . ASP A 1 537 ? 17.484 2.756 -16.266 1 93.81 537 ASP A CA 1
ATOM 4231 C C . ASP A 1 537 ? 16.312 3.721 -16.109 1 93.81 537 ASP A C 1
ATOM 4233 O O . ASP A 1 537 ? 16.203 4.707 -16.828 1 93.81 537 ASP A O 1
ATOM 4237 N N . ALA A 1 538 ? 15.438 3.328 -15.172 1 91.75 538 ALA A N 1
ATOM 4238 C CA . ALA A 1 538 ? 14.234 4.109 -14.906 1 91.75 538 ALA A CA 1
ATOM 4239 C C . ALA A 1 538 ? 14.578 5.57 -14.633 1 91.75 538 ALA A C 1
ATOM 4241 O O . ALA A 1 538 ? 15.477 5.863 -13.844 1 91.75 538 ALA A O 1
ATOM 4242 N N . GLY A 1 539 ? 13.836 6.492 -15.273 1 89.94 539 GLY A N 1
ATOM 4243 C CA . GLY A 1 539 ? 14.039 7.926 -15.117 1 89.94 539 GLY A CA 1
ATOM 4244 C C . GLY A 1 539 ? 14.805 8.547 -16.266 1 89.94 539 GLY A C 1
ATOM 4245 O O . GLY A 1 539 ? 14.781 9.766 -16.453 1 89.94 539 GLY A O 1
ATOM 4246 N N . ASP A 1 540 ? 15.539 7.73 -17.031 1 93.44 540 ASP A N 1
ATOM 4247 C CA . ASP A 1 540 ? 16.219 8.227 -18.219 1 93.44 540 ASP A CA 1
ATOM 4248 C C . ASP A 1 540 ? 15.227 8.516 -19.344 1 93.44 540 ASP A C 1
ATOM 4250 O O . ASP A 1 540 ? 14.234 7.812 -19.484 1 93.44 540 ASP A O 1
ATOM 4254 N N . ARG A 1 541 ? 15.531 9.531 -20.078 1 93.81 541 ARG A N 1
ATOM 4255 C CA . ARG A 1 541 ? 14.758 9.891 -21.266 1 93.81 541 ARG A CA 1
ATOM 4256 C C . ARG A 1 541 ? 15.602 9.805 -22.531 1 93.81 541 ARG A C 1
ATOM 4258 O O . ARG A 1 541 ? 16.516 10.609 -22.734 1 93.81 541 ARG A O 1
ATOM 4265 N N . ILE A 1 542 ? 15.281 8.883 -23.391 1 95.81 542 ILE A N 1
ATOM 4266 C CA . ILE A 1 542 ? 16 8.703 -24.641 1 95.81 542 ILE A CA 1
ATOM 4267 C C . ILE A 1 542 ? 15.445 9.656 -25.703 1 95.81 542 ILE A C 1
ATOM 4269 O O . ILE A 1 542 ? 14.242 9.656 -25.969 1 95.81 542 ILE A O 1
ATOM 4273 N N . THR A 1 543 ? 16.344 10.398 -26.328 1 95.88 543 THR A N 1
ATOM 4274 C CA . THR A 1 543 ? 15.883 11.367 -27.312 1 95.88 543 THR A CA 1
ATOM 4275 C C . THR A 1 543 ? 16.359 10.984 -28.719 1 95.88 543 THR A C 1
ATOM 4277 O O . THR A 1 543 ? 15.75 11.367 -29.703 1 95.88 543 THR A O 1
ATOM 4280 N N . GLN A 1 544 ? 17.453 10.305 -28.781 1 97.25 544 GLN A N 1
ATOM 4281 C CA . GLN A 1 544 ? 18 9.891 -30.062 1 97.25 544 GLN A CA 1
ATOM 4282 C C . GLN A 1 544 ? 18.625 8.5 -29.984 1 97.25 544 GLN A C 1
ATOM 4284 O O . GLN A 1 544 ? 19.172 8.125 -28.938 1 97.25 544 GLN A O 1
ATOM 4289 N N . ALA A 1 545 ? 18.531 7.77 -31.047 1 97.31 545 ALA A N 1
ATOM 4290 C CA . ALA A 1 545 ? 19.203 6.492 -31.219 1 97.31 545 ALA A CA 1
ATOM 4291 C C . ALA A 1 545 ? 19.734 6.336 -32.625 1 97.31 545 ALA A C 1
ATOM 4293 O O . ALA A 1 545 ? 18.984 6.465 -33.594 1 97.31 545 ALA A O 1
ATOM 4294 N N . ASP A 1 546 ? 21.016 6.121 -32.688 1 97.62 546 ASP A N 1
ATOM 4295 C CA . ASP A 1 546 ? 21.719 5.965 -33.969 1 97.62 546 ASP A CA 1
ATOM 4296 C C . ASP A 1 546 ? 21.391 7.117 -34.906 1 97.62 546 ASP A C 1
ATOM 4298 O O . ASP A 1 546 ? 21.062 6.895 -36.062 1 97.62 546 ASP A O 1
ATOM 4302 N N . GLY A 1 547 ? 21.438 8.242 -34.344 1 96.69 547 GLY A N 1
ATOM 4303 C CA . GLY A 1 547 ? 21.312 9.469 -35.125 1 96.69 547 GLY A CA 1
ATOM 4304 C C . GLY A 1 547 ? 19.875 9.82 -35.469 1 96.69 547 GLY A C 1
ATOM 4305 O O . GLY A 1 547 ? 19.609 10.867 -36.062 1 96.69 547 GLY A O 1
ATOM 4306 N N . GLN A 1 548 ? 18.922 9.016 -35.094 1 97.19 548 GLN A N 1
ATOM 4307 C CA . GLN A 1 548 ? 17.516 9.258 -35.375 1 97.19 548 GLN A CA 1
ATOM 4308 C C . GLN A 1 548 ? 16.766 9.695 -34.125 1 97.19 548 GLN A C 1
ATOM 4310 O O . GLN A 1 548 ? 17.016 9.195 -33.031 1 97.19 548 GLN A O 1
ATOM 4315 N N . PRO A 1 549 ? 15.789 10.531 -34.375 1 96.38 549 PRO A N 1
ATOM 4316 C CA . PRO A 1 549 ? 14.992 10.945 -33.219 1 96.38 549 PRO A CA 1
ATOM 4317 C C . PRO A 1 549 ? 14.125 9.812 -32.656 1 96.38 549 PRO A C 1
ATOM 4319 O O . PRO A 1 549 ? 13.57 9.023 -33.406 1 96.38 549 PRO A O 1
ATOM 4322 N N . VAL A 1 550 ? 14.047 9.719 -31.375 1 95.88 550 VAL A N 1
ATOM 4323 C CA . VAL A 1 550 ? 13.211 8.75 -30.672 1 95.88 550 VAL A CA 1
ATOM 4324 C C . VAL A 1 550 ? 12.086 9.477 -29.938 1 95.88 550 VAL A C 1
ATOM 4326 O O . VAL A 1 550 ? 12.305 10.062 -28.875 1 95.88 550 VAL A O 1
ATOM 4329 N N . LYS A 1 551 ? 10.875 9.391 -30.438 1 92.56 551 LYS A N 1
ATOM 4330 C CA . LYS A 1 551 ? 9.742 10.078 -29.828 1 92.56 551 LYS A CA 1
ATOM 4331 C C . LYS A 1 551 ? 8.992 9.156 -28.875 1 92.56 551 LYS A C 1
ATOM 4333 O O . LYS A 1 551 ? 8.266 9.625 -28 1 92.56 551 LYS A O 1
ATOM 4338 N N . ASP A 1 552 ? 9.094 7.844 -29.109 1 90.19 552 ASP A N 1
ATOM 4339 C CA . ASP A 1 552 ? 8.398 6.859 -28.281 1 90.19 552 ASP A CA 1
ATOM 4340 C C . ASP A 1 552 ? 9.016 5.469 -28.453 1 90.19 552 ASP A C 1
ATOM 4342 O O . ASP A 1 552 ? 10.062 5.324 -29.094 1 90.19 552 ASP A O 1
ATOM 4346 N N . GLY A 1 553 ? 8.398 4.527 -27.812 1 90.88 553 GLY A N 1
ATOM 4347 C CA . GLY A 1 553 ? 8.891 3.16 -27.844 1 90.88 553 GLY A CA 1
ATOM 4348 C C . GLY A 1 553 ? 8.883 2.551 -29.234 1 90.88 553 GLY A C 1
ATOM 4349 O O . GLY A 1 553 ? 9.781 1.785 -29.578 1 90.88 553 GLY A O 1
ATOM 4350 N N . ASP A 1 554 ? 7.883 2.824 -30 1 91.81 554 ASP A N 1
ATOM 4351 C CA . ASP A 1 554 ? 7.781 2.287 -31.344 1 91.81 554 ASP A CA 1
ATOM 4352 C C . ASP A 1 554 ? 8.93 2.777 -32.219 1 91.81 554 ASP A C 1
ATOM 4354 O O . ASP A 1 554 ? 9.5 2.008 -33 1 91.81 554 ASP A O 1
ATOM 4358 N N . ALA A 1 555 ? 9.172 4.082 -32.062 1 94 555 ALA A N 1
ATOM 4359 C CA . ALA A 1 555 ? 10.289 4.641 -32.812 1 94 555 ALA A CA 1
ATOM 4360 C C . ALA A 1 555 ? 11.602 3.951 -32.438 1 94 555 ALA A C 1
ATOM 4362 O O . ALA A 1 555 ? 12.398 3.602 -33.312 1 94 555 ALA A O 1
ATOM 4363 N N . PHE A 1 556 ? 11.852 3.768 -31.203 1 95.44 556 PHE A N 1
ATOM 4364 C CA . PHE A 1 556 ? 13.062 3.096 -30.719 1 95.44 556 PHE A CA 1
ATOM 4365 C C . PHE A 1 556 ? 13.133 1.671 -31.266 1 95.44 556 PHE A C 1
ATOM 4367 O O . PHE A 1 556 ? 14.18 1.237 -31.75 1 95.44 556 PHE A O 1
ATOM 4374 N N . ASN A 1 557 ? 12.031 0.958 -31.156 1 94.06 557 ASN A N 1
ATOM 4375 C CA . ASN A 1 557 ? 11.977 -0.433 -31.594 1 94.06 557 ASN A CA 1
ATOM 4376 C C . ASN A 1 557 ? 12.219 -0.557 -33.094 1 94.06 557 ASN A C 1
ATOM 4378 O O . ASN A 1 557 ? 12.805 -1.538 -33.562 1 94.06 557 ASN A O 1
ATOM 4382 N N . THR A 1 558 ? 11.719 0.378 -33.844 1 95.56 558 THR A N 1
ATOM 4383 C CA . THR A 1 558 ? 11.945 0.387 -35.281 1 95.56 558 THR A CA 1
ATOM 4384 C C . THR A 1 558 ? 13.43 0.495 -35.594 1 95.56 558 THR A C 1
ATOM 4386 O O . THR A 1 558 ? 13.93 -0.183 -36.5 1 95.56 558 THR A O 1
ATOM 4389 N N . ILE A 1 559 ? 14.102 1.328 -34.844 1 96.75 559 ILE A N 1
ATOM 4390 C CA . ILE A 1 559 ? 15.539 1.501 -35.031 1 96.75 559 ILE A CA 1
ATOM 4391 C C . ILE A 1 559 ? 16.266 0.198 -34.719 1 96.75 559 ILE A C 1
ATOM 4393 O O . ILE A 1 559 ? 17.141 -0.244 -35.469 1 96.75 559 ILE A O 1
ATOM 4397 N N . VAL A 1 560 ? 15.914 -0.438 -33.656 1 96.88 560 VAL A N 1
ATOM 4398 C CA . VAL A 1 560 ? 16.531 -1.685 -33.219 1 96.88 560 VAL A CA 1
ATOM 4399 C C . VAL A 1 560 ? 16.25 -2.785 -34.25 1 96.88 560 VAL A C 1
ATOM 4401 O O . VAL A 1 560 ? 17.141 -3.572 -34.562 1 96.88 560 VAL A O 1
ATOM 4404 N N . ALA A 1 561 ? 15.023 -2.828 -34.719 1 95.44 561 ALA A N 1
ATOM 4405 C CA . ALA A 1 561 ? 14.594 -3.875 -35.656 1 95.44 561 ALA A CA 1
ATOM 4406 C C . ALA A 1 561 ? 15.391 -3.826 -36.969 1 95.44 561 ALA A C 1
ATOM 4408 O O . ALA A 1 561 ? 15.5 -4.832 -37.656 1 95.44 561 ALA A O 1
ATOM 4409 N N . ALA A 1 562 ? 15.938 -2.668 -37.281 1 96.75 562 ALA A N 1
ATOM 4410 C CA . ALA A 1 562 ? 16.688 -2.486 -38.5 1 96.75 562 ALA A CA 1
ATOM 4411 C C . ALA A 1 562 ? 18.125 -2.979 -38.344 1 96.75 562 ALA A C 1
ATOM 4413 O O . ALA A 1 562 ? 18.891 -2.992 -39.312 1 96.75 562 ALA A O 1
ATOM 4414 N N . LYS A 1 563 ? 18.469 -3.441 -37.188 1 97.44 563 LYS A N 1
ATOM 4415 C CA . LYS A 1 563 ? 19.828 -3.865 -36.875 1 97.44 563 LYS A CA 1
ATOM 4416 C C . LYS A 1 563 ? 19.922 -5.383 -36.719 1 97.44 563 LYS A C 1
ATOM 4418 O O . LYS A 1 563 ? 18.922 -6.086 -36.938 1 97.44 563 LYS A O 1
ATOM 4423 N N . LYS A 1 564 ? 21.125 -5.906 -36.469 1 97.38 564 LYS A N 1
ATOM 4424 C CA . LYS A 1 564 ? 21.391 -7.312 -36.188 1 97.38 564 LYS A CA 1
ATOM 4425 C C . LYS A 1 564 ? 22.047 -7.488 -34.812 1 97.38 564 LYS A C 1
ATOM 4427 O O . LYS A 1 564 ? 22.641 -6.551 -34.281 1 97.38 564 LYS A O 1
ATOM 4432 N N . PRO A 1 565 ? 21.875 -8.711 -34.312 1 98 565 PRO A N 1
ATOM 4433 C CA . PRO A 1 565 ? 22.625 -8.969 -33.062 1 98 565 PRO A CA 1
ATOM 4434 C C . PRO A 1 565 ? 24.125 -8.695 -33.219 1 98 565 PRO A C 1
ATOM 4436 O O . PRO A 1 565 ? 24.719 -9.062 -34.25 1 98 565 PRO A O 1
ATOM 4439 N N . GLY A 1 566 ? 24.625 -8.008 -32.25 1 98 566 GLY A N 1
ATOM 4440 C CA . GLY A 1 566 ? 26.031 -7.633 -32.312 1 98 566 GLY A CA 1
ATOM 4441 C C . GLY A 1 566 ? 26.25 -6.191 -32.75 1 98 566 GLY A C 1
ATOM 4442 O O . GLY A 1 566 ? 27.281 -5.602 -32.438 1 98 566 GLY A O 1
ATOM 4443 N N . ASP A 1 567 ? 25.266 -5.605 -33.469 1 98.38 567 ASP A N 1
ATOM 4444 C CA . ASP A 1 567 ? 25.359 -4.203 -33.875 1 98.38 567 ASP A CA 1
ATOM 4445 C C . ASP A 1 567 ? 25.328 -3.283 -32.656 1 98.38 567 ASP A C 1
ATOM 4447 O O . ASP A 1 567 ? 24.797 -3.66 -31.594 1 98.38 567 ASP A O 1
ATOM 4451 N N . LYS A 1 568 ? 25.969 -2.201 -32.844 1 98.38 568 LYS A N 1
ATOM 4452 C CA . LYS A 1 568 ? 25.969 -1.164 -31.812 1 98.38 568 LYS A CA 1
ATOM 4453 C C . LYS A 1 568 ? 25.141 0.039 -32.25 1 98.38 568 LYS A C 1
ATOM 4455 O O . LYS A 1 568 ? 25.172 0.43 -33.406 1 98.38 568 LYS A O 1
ATOM 4460 N N . ILE A 1 569 ? 24.359 0.532 -31.328 1 97.94 569 ILE A N 1
ATOM 4461 C CA . ILE A 1 569 ? 23.656 1.779 -31.609 1 97.94 569 ILE A CA 1
ATOM 4462 C C . ILE A 1 569 ? 24.016 2.818 -30.547 1 97.94 569 ILE A C 1
ATOM 4464 O O . ILE A 1 569 ? 24.125 2.49 -29.359 1 97.94 569 ILE A O 1
ATOM 4468 N N . GLU A 1 570 ? 24.234 4.004 -30.953 1 98.44 570 GLU A N 1
ATOM 4469 C CA . GLU A 1 570 ? 24.469 5.125 -30.047 1 98.44 570 GLU A CA 1
ATOM 4470 C C . GLU A 1 570 ? 23.156 5.723 -29.562 1 98.44 570 GLU A C 1
ATOM 4472 O O . GLU A 1 570 ? 22.234 5.973 -30.359 1 98.44 570 GLU A O 1
ATOM 4477 N N . VAL A 1 571 ? 23.062 5.891 -28.281 1 98.19 571 VAL A N 1
ATOM 4478 C CA . VAL A 1 571 ? 21.844 6.426 -27.672 1 98.19 571 VAL A CA 1
ATOM 4479 C C . VAL A 1 571 ? 22.172 7.734 -26.953 1 98.19 571 VAL A C 1
ATOM 4481 O O . VAL A 1 571 ? 23.109 7.805 -26.172 1 98.19 571 VAL A O 1
ATOM 4484 N N . ILE A 1 572 ? 21.469 8.789 -27.25 1 98.12 572 ILE A N 1
ATOM 4485 C CA . ILE A 1 572 ? 21.5 10.031 -26.484 1 98.12 572 ILE A CA 1
ATOM 4486 C C . ILE A 1 572 ? 20.312 10.086 -25.531 1 98.12 572 ILE A C 1
ATOM 4488 O O . ILE A 1 572 ? 19.172 9.867 -25.922 1 98.12 572 ILE A O 1
ATOM 4492 N N . TYR A 1 573 ? 20.609 10.242 -24.234 1 95.75 573 TYR A N 1
ATOM 4493 C CA . TYR A 1 573 ? 19.562 10.305 -23.234 1 95.75 573 TYR A CA 1
ATOM 4494 C C . TYR A 1 573 ? 19.875 11.375 -22.188 1 95.75 573 TYR A C 1
ATOM 4496 O O . TYR A 1 573 ? 20.969 11.93 -22.156 1 95.75 573 TYR A O 1
ATOM 4504 N N . SER A 1 574 ? 18.875 11.773 -21.453 1 94.44 574 SER A N 1
ATOM 4505 C CA . SER A 1 574 ? 19.047 12.773 -20.406 1 94.44 574 SER A CA 1
ATOM 4506 C C . SER A 1 574 ? 18.438 12.312 -19.094 1 94.44 574 SER A C 1
ATOM 4508 O O . SER A 1 574 ? 17.516 11.5 -19.078 1 94.44 574 SER A O 1
ATOM 4510 N N . ASN A 1 575 ? 19.016 12.711 -18.047 1 93.38 575 ASN A N 1
ATOM 4511 C CA . ASN A 1 575 ? 18.5 12.57 -16.688 1 93.38 575 ASN A CA 1
ATOM 4512 C C . ASN A 1 575 ? 18.969 13.719 -15.797 1 93.38 575 ASN A C 1
ATOM 4514 O O . ASN A 1 575 ? 19.359 14.773 -16.297 1 93.38 575 ASN A O 1
ATOM 4518 N N . ARG A 1 576 ? 18.859 13.617 -14.539 1 91.5 576 ARG A N 1
ATOM 4519 C CA . ARG A 1 576 ? 19.141 14.711 -13.617 1 91.5 576 ARG A CA 1
ATOM 4520 C C . ARG A 1 576 ? 20.578 15.188 -13.758 1 91.5 576 ARG A C 1
ATOM 4522 O O . ARG A 1 576 ? 20.891 16.344 -13.438 1 91.5 576 ARG A O 1
ATOM 4529 N N . THR A 1 577 ? 21.5 14.305 -14.211 1 94.12 577 THR A N 1
ATOM 4530 C CA . THR A 1 577 ? 22.906 14.672 -14.328 1 94.12 577 THR A CA 1
ATOM 4531 C C . THR A 1 577 ? 23.188 15.305 -15.68 1 94.12 577 THR A C 1
ATOM 4533 O O . THR A 1 577 ? 24.328 15.641 -15.992 1 94.12 577 THR A O 1
ATOM 4536 N N . GLY A 1 578 ? 22.156 15.469 -16.5 1 93.69 578 GLY A N 1
ATOM 4537 C CA . GLY A 1 578 ? 22.312 16.141 -17.781 1 93.69 578 GLY A CA 1
ATOM 4538 C C . GLY A 1 578 ? 22.188 15.211 -18.969 1 93.69 578 GLY A C 1
ATOM 4539 O O . GLY A 1 578 ? 21.484 14.195 -18.891 1 93.69 578 GLY A O 1
ATOM 4540 N N . GLU A 1 579 ? 22.594 15.68 -20.078 1 95.44 579 GLU A N 1
ATOM 4541 C CA . GLU A 1 579 ? 22.578 14.891 -21.312 1 95.44 579 GLU A CA 1
ATOM 4542 C C . GLU A 1 579 ? 23.766 13.93 -21.375 1 95.44 579 GLU A C 1
ATOM 4544 O O . GLU A 1 579 ? 24.891 14.305 -21.031 1 95.44 579 GLU A O 1
ATOM 4549 N N . HIS A 1 580 ? 23.469 12.773 -21.75 1 96.88 580 HIS A N 1
ATOM 4550 C CA . HIS A 1 580 ? 24.484 11.734 -21.812 1 96.88 580 HIS A CA 1
ATOM 4551 C C . HIS A 1 580 ? 24.422 10.977 -23.141 1 96.88 580 HIS A C 1
ATOM 4553 O O . HIS A 1 580 ? 23.422 11.07 -23.859 1 96.88 580 HIS A O 1
ATOM 4559 N N . LYS A 1 581 ? 25.484 10.406 -23.453 1 97.94 581 LYS A N 1
ATOM 4560 C CA . LYS A 1 581 ? 25.594 9.484 -24.578 1 97.94 581 LYS A CA 1
ATOM 4561 C C . LYS A 1 581 ? 26.062 8.102 -24.109 1 97.94 581 LYS A C 1
ATOM 4563 O O . LYS A 1 581 ? 26.938 7.996 -23.25 1 97.94 581 LYS A O 1
ATOM 4568 N N . THR A 1 582 ? 25.438 7.094 -24.609 1 98.25 582 THR A N 1
ATOM 4569 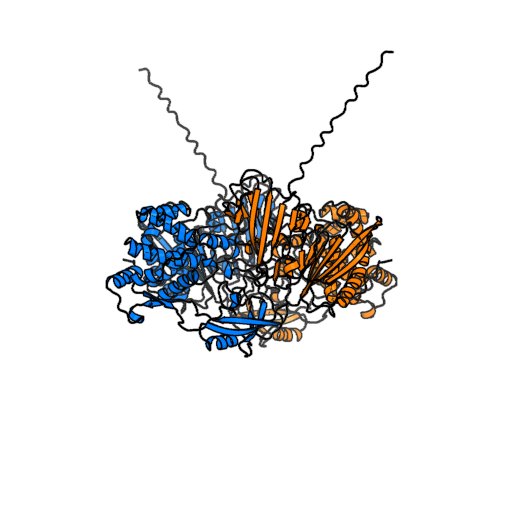C CA . THR A 1 582 ? 25.891 5.73 -24.344 1 98.25 582 THR A CA 1
ATOM 4570 C C . THR A 1 582 ? 25.719 4.855 -25.594 1 98.25 582 THR A C 1
ATOM 4572 O O . THR A 1 582 ? 25.234 5.32 -26.625 1 98.25 582 THR A O 1
ATOM 4575 N N . THR A 1 583 ? 26.281 3.635 -25.547 1 98.5 583 THR A N 1
ATOM 4576 C CA . THR A 1 583 ? 26.188 2.68 -26.641 1 98.5 583 THR A CA 1
ATOM 4577 C C . THR A 1 583 ? 25.547 1.378 -26.172 1 98.5 583 THR A C 1
ATOM 4579 O O . THR A 1 583 ? 25.953 0.803 -25.172 1 98.5 583 THR A O 1
ATOM 4582 N N . ILE A 1 584 ? 24.531 0.991 -26.875 1 98.38 584 ILE A N 1
ATOM 4583 C CA . ILE A 1 584 ? 23.922 -0.314 -26.641 1 98.38 584 ILE A CA 1
ATOM 4584 C C . ILE A 1 584 ? 24.484 -1.329 -27.625 1 98.38 584 ILE A C 1
ATOM 4586 O O . ILE A 1 584 ? 24.406 -1.124 -28.844 1 98.38 584 ILE A O 1
ATOM 4590 N N . THR A 1 585 ? 25.109 -2.332 -27.188 1 98.69 585 THR A N 1
ATOM 4591 C CA . THR A 1 585 ? 25.422 -3.477 -28.031 1 98.69 585 THR A CA 1
ATOM 4592 C C . THR A 1 585 ? 24.25 -4.457 -28.078 1 98.69 585 THR A C 1
ATOM 4594 O O . THR A 1 585 ? 23.984 -5.148 -27.109 1 98.69 585 THR A O 1
ATOM 4597 N N . LEU A 1 586 ? 23.594 -4.473 -29.188 1 98.31 586 LEU A N 1
ATOM 4598 C CA . LEU A 1 586 ? 22.375 -5.254 -29.328 1 98.31 586 LEU A CA 1
ATOM 4599 C C . LEU A 1 586 ? 22.672 -6.746 -29.297 1 98.31 586 LEU A C 1
ATOM 4601 O O . LEU A 1 586 ? 23.75 -7.176 -29.734 1 98.31 586 LEU A O 1
ATOM 4605 N N . GLU A 1 587 ? 21.781 -7.48 -28.75 1 98 587 GLU A N 1
ATOM 4606 C CA . GLU A 1 587 ? 21.875 -8.938 -28.703 1 98 587 GLU A CA 1
ATOM 4607 C C . GLU A 1 587 ? 20.656 -9.602 -29.312 1 98 587 GLU A C 1
ATOM 4609 O O . GLU A 1 587 ? 19.703 -8.914 -29.703 1 98 587 GLU A O 1
ATOM 4614 N N . GLU A 1 588 ? 20.797 -10.898 -29.516 1 96.75 588 GLU A N 1
ATOM 4615 C CA . GLU A 1 588 ? 19.625 -11.641 -29.969 1 96.75 588 GLU A CA 1
ATOM 4616 C C . GLU A 1 588 ? 18.594 -11.766 -28.859 1 96.75 588 GLU A C 1
ATOM 4618 O O . GLU A 1 588 ? 18.938 -11.984 -27.703 1 96.75 588 GLU A O 1
ATOM 4623 N N . ASN A 1 589 ? 17.328 -11.562 -29.219 1 94.25 589 ASN A N 1
ATOM 4624 C CA . ASN A 1 589 ? 16.266 -11.789 -28.234 1 94.25 589 ASN A CA 1
ATOM 4625 C C . ASN A 1 589 ? 16.312 -13.211 -27.688 1 94.25 589 ASN A C 1
ATOM 4627 O O . ASN A 1 589 ? 16.234 -14.18 -28.438 1 94.25 589 ASN A O 1
ATOM 4631 N N . PRO A 1 590 ? 16.406 -13.32 -26.422 1 95.5 590 PRO A N 1
ATOM 4632 C CA . PRO A 1 590 ? 16.641 -14.641 -25.844 1 95.5 590 PRO A CA 1
ATOM 4633 C C . PRO A 1 590 ? 15.375 -15.477 -25.719 1 95.5 590 PRO A C 1
ATOM 4635 O O . PRO A 1 590 ? 15.43 -16.641 -25.312 1 95.5 590 PRO A O 1
ATOM 4638 N N . ALA A 1 591 ? 14.234 -15.039 -26.078 1 96.44 591 ALA A N 1
ATOM 4639 C CA . ALA A 1 591 ? 12.961 -15.727 -25.891 1 96.44 591 ALA A CA 1
ATOM 4640 C C . ALA A 1 591 ? 12.922 -17.031 -26.672 1 96.44 591 ALA A C 1
ATOM 4642 O O . ALA A 1 591 ? 13.422 -17.094 -27.797 1 96.44 591 ALA A O 1
ATOM 4643 N N . TYR A 1 592 ? 12.328 -18.016 -26.016 1 98.19 592 TYR A N 1
ATOM 4644 C CA . TYR A 1 592 ? 12.156 -19.312 -26.641 1 98.19 592 TYR A CA 1
ATOM 4645 C C . TYR A 1 592 ? 10.695 -19.547 -27.031 1 98.19 592 TYR A C 1
ATOM 4647 O O . TYR A 1 592 ? 9.797 -18.906 -26.484 1 98.19 592 TYR A O 1
ATOM 4655 N N . GLU A 1 593 ? 10.492 -20.375 -27.984 1 98.5 593 GLU A N 1
ATOM 4656 C CA . GLU A 1 593 ? 9.203 -20.984 -28.297 1 98.5 593 GLU A CA 1
ATOM 4657 C C . GLU A 1 593 ? 9.328 -22.516 -28.375 1 98.5 593 GLU A C 1
ATOM 4659 O O . GLU A 1 593 ? 10.438 -23.047 -28.5 1 98.5 593 GLU A O 1
ATOM 4664 N N . ILE A 1 594 ? 8.242 -23.219 -28.234 1 98.81 594 ILE A N 1
ATOM 4665 C CA . ILE A 1 594 ? 8.172 -24.672 -28.375 1 98.81 594 ILE A CA 1
ATOM 4666 C C . ILE A 1 594 ? 7.383 -25.016 -29.641 1 98.81 594 ILE A C 1
ATOM 4668 O O . ILE A 1 594 ? 6.25 -24.562 -29.812 1 98.81 594 ILE A O 1
ATOM 4672 N N . ILE A 1 595 ? 7.961 -25.828 -30.5 1 98.25 595 ILE A N 1
ATOM 4673 C CA . ILE A 1 595 ? 7.242 -26.328 -31.656 1 98.25 595 ILE A CA 1
ATOM 4674 C C . ILE A 1 595 ? 7.395 -27.844 -31.75 1 98.25 595 ILE A C 1
ATOM 4676 O O . ILE A 1 595 ? 8.328 -28.422 -31.172 1 98.25 595 ILE A O 1
ATOM 4680 N N . THR A 1 596 ? 6.477 -28.484 -32.438 1 98.31 596 THR A N 1
ATOM 4681 C CA . THR A 1 596 ? 6.578 -29.938 -32.594 1 98.31 596 THR A CA 1
ATOM 4682 C C . THR A 1 596 ? 7.664 -30.281 -33.625 1 98.31 596 THR A C 1
ATOM 4684 O O . THR A 1 596 ? 8.008 -29.469 -34.469 1 98.31 596 THR A O 1
ATOM 4687 N N . TYR A 1 597 ? 8.156 -31.516 -33.469 1 98.19 597 TYR A N 1
ATOM 4688 C CA . TYR A 1 597 ? 9.086 -32.031 -34.469 1 98.19 597 TYR A CA 1
ATOM 4689 C C . TYR A 1 597 ? 8.469 -31.953 -35.844 1 98.19 597 TYR A C 1
ATOM 4691 O O . TYR A 1 597 ? 9.133 -31.562 -36.812 1 98.19 597 TYR A O 1
ATOM 4699 N N . GLU A 1 598 ? 7.266 -32.25 -35.938 1 97.69 598 GLU A N 1
ATOM 4700 C CA . GLU A 1 598 ? 6.555 -32.188 -37.219 1 97.69 598 GLU A CA 1
ATOM 4701 C C . GLU A 1 598 ? 6.625 -30.812 -37.844 1 97.69 598 GLU A C 1
ATOM 4703 O O . GLU A 1 598 ? 6.938 -30.656 -39.031 1 97.69 598 GLU A O 1
ATOM 4708 N N . LYS A 1 599 ? 6.355 -29.766 -37.031 1 97.31 599 LYS A N 1
ATOM 4709 C CA . LYS A 1 599 ? 6.391 -28.391 -37.5 1 97.31 599 LYS A CA 1
ATOM 4710 C C . LYS A 1 599 ? 7.816 -27.953 -37.812 1 97.31 599 LYS A C 1
ATOM 4712 O O . LYS A 1 599 ? 8.031 -27.062 -38.656 1 97.31 599 LYS A O 1
ATOM 4717 N N . ALA A 1 600 ? 8.812 -28.594 -37.188 1 97.25 600 ALA A N 1
ATOM 4718 C CA . ALA A 1 600 ? 10.227 -28.266 -37.406 1 97.25 600 ALA A CA 1
ATOM 4719 C C . ALA A 1 600 ? 10.797 -29.062 -38.594 1 97.25 600 ALA A C 1
ATOM 4721 O O . ALA A 1 600 ? 11.992 -28.984 -38.875 1 97.25 600 ALA A O 1
ATOM 4722 N N . GLY A 1 601 ? 9.984 -29.906 -39.281 1 97.31 601 GLY A N 1
ATOM 4723 C CA . GLY A 1 601 ? 10.43 -30.719 -40.375 1 97.31 601 GLY A CA 1
ATOM 4724 C C . GLY A 1 601 ? 11.141 -31.984 -39.969 1 97.31 601 GLY A C 1
ATOM 4725 O O . GLY A 1 601 ? 11.875 -32.594 -40.75 1 97.31 601 GLY A O 1
ATOM 4726 N N . LYS A 1 602 ? 10.953 -32.281 -38.688 1 97.69 602 LYS A N 1
ATOM 4727 C CA . LYS A 1 602 ? 11.484 -33.5 -38.156 1 97.69 602 LYS A CA 1
ATOM 4728 C C . LYS A 1 602 ? 10.383 -34.531 -37.938 1 97.69 602 LYS A C 1
ATOM 4730 O O . LYS A 1 602 ? 9.195 -34.219 -38 1 97.69 602 LYS A O 1
ATOM 4735 N N . THR A 1 603 ? 10.781 -35.812 -37.875 1 97.56 603 THR A N 1
ATOM 4736 C CA . THR A 1 603 ? 9.836 -36.875 -37.594 1 97.56 603 THR A CA 1
ATOM 4737 C C . THR A 1 603 ? 10.047 -37.438 -36.188 1 97.56 603 THR A C 1
ATOM 4739 O O . THR A 1 603 ? 11.094 -38.031 -35.906 1 97.56 603 THR A O 1
ATOM 4742 N N . PRO A 1 604 ? 9.125 -37.219 -35.344 1 98.12 604 PRO A N 1
ATOM 4743 C CA . PRO A 1 604 ? 9.266 -37.844 -34.031 1 98.12 604 PRO A CA 1
ATOM 4744 C C . PRO A 1 604 ? 9.242 -39.375 -34.125 1 98.12 604 PRO A C 1
ATOM 4746 O O . PRO A 1 604 ? 8.539 -39.938 -34.938 1 98.12 604 PRO A O 1
ATOM 4749 N N . ASN A 1 605 ? 9.969 -40.062 -33.344 1 97.94 605 ASN A N 1
ATOM 4750 C CA . ASN A 1 605 ? 9.898 -41.531 -33.281 1 97.94 605 ASN A CA 1
ATOM 4751 C C . ASN A 1 605 ? 8.727 -42 -32.438 1 97.94 605 ASN A C 1
ATOM 4753 O O . ASN A 1 605 ? 7.984 -41.188 -31.875 1 97.94 605 ASN A O 1
ATOM 4757 N N . GLU A 1 606 ? 8.609 -43.281 -32.375 1 97.81 606 GLU A N 1
ATOM 4758 C CA . GLU A 1 606 ? 7.449 -43.875 -31.719 1 97.81 606 GLU A CA 1
ATOM 4759 C C . GLU A 1 606 ? 7.457 -43.594 -30.219 1 97.81 606 GLU A C 1
ATOM 4761 O O . GLU A 1 606 ? 6.406 -43.344 -29.609 1 97.81 606 GLU A O 1
ATOM 4766 N N . LEU A 1 607 ? 8.578 -43.656 -29.641 1 97.69 607 LEU A N 1
ATOM 4767 C CA . LEU A 1 607 ? 8.703 -43.406 -28.203 1 97.69 607 LEU A CA 1
ATOM 4768 C C . LEU A 1 607 ? 8.359 -41.938 -27.875 1 97.69 607 LEU A C 1
ATOM 4770 O O . LEU A 1 607 ? 7.719 -41.688 -26.859 1 97.69 607 LEU A O 1
ATOM 4774 N N . GLN A 1 608 ? 8.758 -41 -28.656 1 98.19 608 GLN A N 1
ATOM 4775 C CA . GLN A 1 608 ? 8.461 -39.562 -28.484 1 98.19 608 GLN A CA 1
ATOM 4776 C C . GLN A 1 608 ? 6.961 -39.312 -28.578 1 98.19 608 GLN A C 1
ATOM 4778 O O . GLN A 1 608 ? 6.402 -38.594 -27.75 1 98.19 608 GLN A O 1
ATOM 4783 N N . LEU A 1 609 ? 6.402 -39.875 -29.547 1 98 609 LEU A N 1
ATOM 4784 C CA . LEU A 1 609 ? 4.969 -39.719 -29.75 1 98 609 LEU A CA 1
ATOM 4785 C C . LEU A 1 609 ? 4.176 -40.344 -28.609 1 98 609 LEU A C 1
ATOM 4787 O O . LEU A 1 609 ? 3.176 -39.781 -28.156 1 98 609 LEU A O 1
ATOM 4791 N N . ALA A 1 610 ? 4.625 -41.531 -28.234 1 97.88 610 ALA A N 1
ATOM 4792 C CA . ALA A 1 610 ? 3.951 -42.219 -27.125 1 97.88 610 ALA A CA 1
ATOM 4793 C C . ALA A 1 610 ? 4.012 -41.406 -25.859 1 97.88 610 ALA A C 1
ATOM 4795 O O . ALA A 1 610 ? 3.02 -41.281 -25.125 1 97.88 610 ALA A O 1
ATOM 4796 N N . LEU A 1 611 ? 5.137 -40.844 -25.578 1 98.12 611 LEU A N 1
ATOM 4797 C CA . LEU A 1 611 ? 5.297 -40 -24.391 1 98.12 611 LEU A CA 1
ATOM 4798 C C . LEU A 1 611 ? 4.422 -38.75 -24.5 1 98.12 611 LEU A C 1
ATOM 4800 O O . LEU A 1 611 ? 3.727 -38.406 -23.531 1 98.12 611 LEU A O 1
ATOM 4804 N N . ARG A 1 612 ? 4.484 -38.031 -25.625 1 98.12 612 ARG A N 1
ATOM 4805 C CA . ARG A 1 612 ? 3.707 -36.812 -25.828 1 98.12 612 ARG A CA 1
ATOM 4806 C C . ARG A 1 612 ? 2.217 -37.062 -25.641 1 98.12 612 ARG A C 1
ATOM 4808 O O . ARG A 1 612 ? 1.524 -36.281 -24.984 1 98.12 612 ARG A O 1
ATOM 4815 N N . ASN A 1 613 ? 1.765 -38.125 -26.172 1 96.94 613 ASN A N 1
ATOM 4816 C CA . ASN A 1 613 ? 0.355 -38.5 -26.062 1 96.94 613 ASN A CA 1
ATOM 4817 C C . ASN A 1 613 ? -0.028 -38.844 -24.641 1 96.94 613 ASN A C 1
ATOM 4819 O O . ASN A 1 613 ? -1.072 -38.438 -24.141 1 96.94 613 ASN A O 1
ATOM 4823 N N . ALA A 1 614 ? 0.81 -39.656 -23.984 1 97.25 614 ALA A N 1
ATOM 4824 C CA . ALA A 1 614 ? 0.538 -40.031 -22.609 1 97.25 614 ALA A CA 1
ATOM 4825 C C . ALA A 1 614 ? 0.533 -38.844 -21.672 1 97.25 614 ALA A C 1
ATOM 4827 O O . ALA A 1 614 ? -0.191 -38.812 -20.672 1 97.25 614 ALA A O 1
ATOM 4828 N N . TRP A 1 615 ? 1.323 -37.844 -22.062 1 98.12 615 TRP A N 1
ATOM 4829 C CA . TRP A 1 615 ? 1.476 -36.625 -21.297 1 98.12 615 TRP A CA 1
ATOM 4830 C C . TRP A 1 615 ? 0.235 -35.75 -21.406 1 98.12 615 TRP A C 1
ATOM 4832 O O . TRP A 1 615 ? -0.273 -35.25 -20.406 1 98.12 615 TRP A O 1
ATOM 4842 N N . LEU A 1 616 ? -0.325 -35.594 -22.562 1 97.69 616 LEU A N 1
ATOM 4843 C CA . LEU A 1 616 ? -1.24 -34.5 -22.844 1 97.69 616 LEU A CA 1
ATOM 4844 C C . LEU A 1 616 ? -2.666 -35 -23.031 1 97.69 616 LEU A C 1
ATOM 4846 O O . LEU A 1 616 ? -3.617 -34.219 -23.016 1 97.69 616 LEU A O 1
ATOM 4850 N N . SER A 1 617 ? -2.834 -36.312 -23.062 1 96.62 617 SER A N 1
ATOM 4851 C CA . SER A 1 617 ? -4.16 -36.875 -23.297 1 96.62 617 SER A CA 1
ATOM 4852 C C . SER A 1 617 ? -4.977 -36.938 -22.016 1 96.62 617 SER A C 1
ATOM 4854 O O . SER A 1 617 ? -4.418 -36.969 -20.922 1 96.62 617 SER A O 1
ATOM 4856 N N . THR A 1 618 ? -6.246 -36.938 -22.156 1 97.62 618 THR A N 1
ATOM 4857 C CA . THR A 1 618 ? -7.184 -37.094 -21.047 1 97.62 618 THR A CA 1
ATOM 4858 C C . THR A 1 618 ? -6.867 -38.344 -20.219 1 97.62 618 THR A C 1
ATOM 4860 O O . THR A 1 618 ? -6.387 -39.344 -20.766 1 97.62 618 THR A O 1
ATOM 4863 N N . LYS A 1 619 ? -7.07 -38.219 -18.984 1 96.19 619 LYS A N 1
ATOM 4864 C CA . LYS A 1 619 ? -6.867 -39.344 -18.094 1 96.19 619 LYS A CA 1
ATOM 4865 C C . LYS A 1 619 ? -8.188 -39.844 -17.516 1 96.19 619 LYS A C 1
ATOM 4867 O O . LYS A 1 619 ? -8.211 -40.719 -16.656 1 96.19 619 LYS A O 1
ATOM 4872 N N . VAL A 1 620 ? -9.242 -39.188 -17.953 1 93.69 620 VAL A N 1
ATOM 4873 C CA . VAL A 1 620 ? -10.57 -39.594 -17.531 1 93.69 620 VAL A CA 1
ATOM 4874 C C . VAL A 1 620 ? -10.945 -40.906 -18.234 1 93.69 620 VAL A C 1
ATOM 4876 O O . VAL A 1 620 ? -10.82 -41 -19.469 1 93.69 620 VAL A O 1
ATOM 4879 N N . LYS A 1 621 ? -11.312 -41.969 -17.562 1 80.38 621 LYS A N 1
ATOM 4880 C CA . LYS A 1 621 ? -11.719 -43.281 -18.078 1 80.38 621 LYS A CA 1
ATOM 4881 C C . LYS A 1 621 ? -13.234 -43.344 -18.266 1 80.38 621 LYS A C 1
ATOM 4883 O O . LYS A 1 621 ? -13.984 -42.719 -17.516 1 80.38 621 LYS A O 1
ATOM 4888 N N . MET B 1 1 ? 49.375 10.469 75.188 1 21.98 1 MET B N 1
ATOM 4889 C CA . MET B 1 1 ? 49.688 10.609 73.812 1 21.98 1 MET B CA 1
ATOM 4890 C C . MET B 1 1 ? 48.969 9.555 72.938 1 21.98 1 MET B C 1
ATOM 4892 O O . MET B 1 1 ? 49.531 8.961 72.062 1 21.98 1 MET B O 1
ATOM 4896 N N . LYS B 1 2 ? 47.844 9.039 73.562 1 27.3 2 LYS B N 1
ATOM 4897 C CA . LYS B 1 2 ? 47.031 7.996 72.938 1 27.3 2 LYS B CA 1
ATOM 4898 C C . LYS B 1 2 ? 46.469 8.469 71.625 1 27.3 2 LYS B C 1
ATOM 4900 O O . LYS B 1 2 ? 45.594 9.328 71.562 1 27.3 2 LYS B O 1
ATOM 4905 N N . LYS B 1 3 ? 47.469 8.406 70.625 1 28.45 3 LYS B N 1
ATOM 4906 C CA . LYS B 1 3 ? 47.25 8.859 69.25 1 28.45 3 LYS B CA 1
ATOM 4907 C C . LYS B 1 3 ? 46.156 8.055 68.562 1 28.45 3 LYS B C 1
ATOM 4909 O O . LYS B 1 3 ? 46.188 6.824 68.562 1 28.45 3 LYS B O 1
ATOM 4914 N N . LEU B 1 4 ? 44.906 8.625 68.5 1 33.19 4 LEU B N 1
ATOM 4915 C CA . LEU B 1 4 ? 43.688 8.188 67.812 1 33.19 4 LEU B CA 1
ATOM 4916 C C . LEU B 1 4 ? 43.969 7.91 66.312 1 33.19 4 LEU B C 1
ATOM 4918 O O . LEU B 1 4 ? 44.438 8.805 65.625 1 33.19 4 LEU B O 1
ATOM 4922 N N . LEU B 1 5 ? 44.5 6.723 65.938 1 35.84 5 LEU B N 1
ATOM 4923 C CA . LEU B 1 5 ? 44.625 6.227 64.562 1 35.84 5 LEU B CA 1
ATOM 4924 C C . LEU B 1 5 ? 43.312 6.324 63.812 1 35.84 5 LEU B C 1
ATOM 4926 O O . LEU B 1 5 ? 42.312 5.723 64.25 1 35.84 5 LEU B O 1
ATOM 4930 N N . LEU B 1 6 ? 43 7.488 63.219 1 32.22 6 LEU B N 1
ATOM 4931 C CA . LEU B 1 6 ? 41.906 7.695 62.25 1 32.22 6 LEU B CA 1
ATOM 4932 C C . LEU B 1 6 ? 42.031 6.711 61.094 1 32.22 6 LEU B C 1
ATOM 4934 O O . LEU B 1 6 ? 43.031 6.691 60.375 1 32.22 6 LEU B O 1
ATOM 4938 N N . VAL B 1 7 ? 41.469 5.523 61.219 1 37.34 7 VAL B N 1
ATOM 4939 C CA . VAL B 1 7 ? 41.281 4.578 60.125 1 37.34 7 VAL B CA 1
ATOM 4940 C C . VAL B 1 7 ? 40.531 5.258 58.969 1 37.34 7 VAL B C 1
ATOM 4942 O O . VAL B 1 7 ? 39.406 5.746 59.156 1 37.34 7 VAL B O 1
ATOM 4945 N N . SER B 1 8 ? 41.25 5.891 58 1 34.66 8 SER B N 1
ATOM 4946 C CA . SER B 1 8 ? 40.688 6.379 56.75 1 34.66 8 SER B CA 1
ATOM 4947 C C . SER B 1 8 ? 40 5.258 55.969 1 34.66 8 SER B C 1
ATOM 4949 O O . SER B 1 8 ? 40.594 4.23 55.688 1 34.66 8 SER B O 1
ATOM 4951 N N . ALA B 1 9 ? 38.688 5 56.188 1 37.84 9 ALA B N 1
ATOM 4952 C CA . ALA B 1 9 ? 37.844 4.18 55.312 1 37.84 9 ALA B CA 1
ATOM 4953 C C . ALA B 1 9 ? 37.906 4.652 53.875 1 37.84 9 ALA B C 1
ATOM 4955 O O . ALA B 1 9 ? 37.438 5.734 53.531 1 37.84 9 ALA B O 1
ATOM 4956 N N . LEU B 1 10 ? 39 4.391 53.156 1 37.06 10 LEU B N 1
ATOM 4957 C CA . LEU B 1 10 ? 39 4.547 51.719 1 37.06 10 LEU B CA 1
ATOM 4958 C C . LEU B 1 10 ? 37.812 3.797 51.094 1 37.06 10 LEU B C 1
ATOM 4960 O O . LEU B 1 10 ? 37.75 2.568 51.188 1 37.06 10 LEU B O 1
ATOM 4964 N N . GLY B 1 11 ? 36.594 4.391 51.156 1 34.97 11 GLY B N 1
ATOM 4965 C CA . GLY B 1 11 ? 35.531 3.848 50.312 1 34.97 11 GLY B CA 1
ATOM 4966 C C . GLY B 1 11 ? 35.938 3.67 48.875 1 34.97 11 GLY B C 1
ATOM 4967 O O . GLY B 1 11 ? 36.375 4.617 48.219 1 34.97 11 GLY B O 1
ATOM 4968 N N . LEU B 1 12 ? 36.375 2.471 48.5 1 38.12 12 LEU B N 1
ATOM 4969 C CA . LEU B 1 12 ? 36.5 2.059 47.094 1 38.12 12 LEU B CA 1
ATOM 4970 C C . LEU B 1 12 ? 35.219 2.346 46.312 1 38.12 12 LEU B C 1
ATOM 4972 O O . LEU B 1 12 ? 34.188 1.728 46.562 1 38.12 12 LEU B O 1
ATOM 4976 N N . TRP B 1 13 ? 35.031 3.547 45.875 1 36.16 13 TRP B N 1
ATOM 4977 C CA . TRP B 1 13 ? 34.062 3.75 44.812 1 36.16 13 TRP B CA 1
ATOM 4978 C C . TRP B 1 13 ? 34.375 2.893 43.594 1 36.16 13 TRP B C 1
ATOM 4980 O O . TRP B 1 13 ? 35.406 3.096 42.938 1 36.16 13 TRP B O 1
ATOM 4990 N N . SER B 1 14 ? 34 1.606 43.688 1 37.84 14 SER B N 1
ATOM 4991 C CA . SER B 1 14 ? 33.969 0.883 42.406 1 37.84 14 SER B CA 1
ATOM 4992 C C . SER B 1 14 ? 33.281 1.691 41.344 1 37.84 14 SER B C 1
ATOM 4994 O O . SER B 1 14 ? 32.062 1.941 41.438 1 37.84 14 SER B O 1
ATOM 4996 N N . VAL B 1 15 ? 33.969 2.51 40.719 1 38.62 15 VAL B N 1
ATOM 4997 C CA . VAL B 1 15 ? 33.438 2.986 39.469 1 38.62 15 VAL B CA 1
ATOM 4998 C C . VAL B 1 15 ? 33.031 1.797 38.594 1 38.62 15 VAL B C 1
ATOM 5000 O O . VAL B 1 15 ? 33.875 1.01 38.156 1 38.62 15 VAL B O 1
ATOM 5003 N N . ALA B 1 16 ? 31.922 1.219 38.844 1 38.28 16 ALA B N 1
ATOM 5004 C CA . ALA B 1 16 ? 31.391 0.392 37.781 1 38.28 16 ALA B CA 1
ATOM 5005 C C . ALA B 1 16 ? 31.594 1.052 36.438 1 38.28 16 ALA B C 1
ATOM 5007 O O . ALA B 1 16 ? 31.031 2.113 36.156 1 38.28 16 ALA B O 1
ATOM 5008 N N . ALA B 1 17 ? 32.719 0.893 35.875 1 37.81 17 ALA B N 1
ATOM 5009 C CA . ALA B 1 17 ? 32.812 1.223 34.469 1 37.81 17 ALA B CA 1
ATOM 5010 C C . ALA B 1 17 ? 31.594 0.726 33.688 1 37.81 17 ALA B C 1
ATOM 5012 O O . ALA B 1 17 ? 31.359 -0.482 33.594 1 37.81 17 ALA B O 1
ATOM 5013 N N . ILE B 1 18 ? 30.484 1.312 33.719 1 42.22 18 ILE B N 1
ATOM 5014 C CA . ILE B 1 18 ? 29.469 0.999 32.719 1 42.22 18 ILE B CA 1
ATOM 5015 C C . ILE B 1 18 ? 30.141 0.623 31.406 1 42.22 18 ILE B C 1
ATOM 5017 O O . ILE B 1 18 ? 30.828 1.446 30.797 1 42.22 18 ILE B O 1
ATOM 5021 N N . ALA B 1 19 ? 30.531 -0.553 31.438 1 46.09 19 ALA B N 1
ATOM 5022 C CA . ALA B 1 19 ? 31.047 -1.07 30.188 1 46.09 19 ALA B CA 1
ATOM 5023 C C . ALA B 1 19 ? 30.375 -0.402 28.984 1 46.09 19 ALA B C 1
ATOM 5025 O O . ALA B 1 19 ? 29.156 -0.518 28.812 1 46.09 19 ALA B O 1
ATOM 5026 N N . GLN B 1 20 ? 30.891 0.688 28.547 1 60.84 20 GLN B N 1
ATOM 5027 C CA . GLN B 1 20 ? 30.344 1.331 27.359 1 60.84 20 GLN B CA 1
ATOM 5028 C C . GLN B 1 20 ? 29.969 0.3 26.297 1 60.84 20 GLN B C 1
ATOM 5030 O O . GLN B 1 20 ? 30.797 -0.53 25.922 1 60.84 20 GLN B O 1
ATOM 5035 N N . GLU B 1 21 ? 28.641 0.098 26 1 78.38 21 GLU B N 1
ATOM 5036 C CA . GLU B 1 21 ? 28.203 -0.854 25 1 78.38 21 GLU B CA 1
ATOM 5037 C C . GLU B 1 21 ? 28.906 -0.627 23.672 1 78.38 21 GLU B C 1
ATOM 5039 O O . GLU B 1 21 ? 29.125 0.516 23.266 1 78.38 21 GLU B O 1
ATOM 5044 N N . SER B 1 22 ? 29.516 -1.689 23.125 1 91.88 22 SER B N 1
ATOM 5045 C CA . SER B 1 22 ? 30.203 -1.643 21.844 1 91.88 22 SER B CA 1
ATOM 5046 C C . SER B 1 22 ? 29.297 -1.052 20.766 1 91.88 22 SER B C 1
ATOM 5048 O O . SER B 1 22 ? 28.109 -1.375 20.688 1 91.88 22 SER B O 1
ATOM 5050 N N . PRO B 1 23 ? 29.781 -0.105 20 1 96.94 23 PRO B N 1
ATOM 5051 C CA . PRO B 1 23 ? 28.969 0.519 18.953 1 96.94 23 PRO B CA 1
ATOM 5052 C C . PRO B 1 23 ? 28.578 -0.464 17.844 1 96.94 23 PRO B C 1
ATOM 5054 O O . PRO B 1 23 ? 29.234 -1.49 17.672 1 96.94 23 PRO B O 1
ATOM 5057 N N . VAL B 1 24 ? 27.438 -0.23 17.234 1 98.5 24 VAL B N 1
ATOM 5058 C CA . VAL B 1 24 ? 27.094 -0.839 15.961 1 98.5 24 VAL B CA 1
ATOM 5059 C C . VAL B 1 24 ? 27.719 -0.042 14.82 1 98.5 24 VAL B C 1
ATOM 5061 O O . VAL B 1 24 ? 27.562 1.178 14.742 1 98.5 24 VAL B O 1
ATOM 5064 N N . TYR B 1 25 ? 28.438 -0.727 13.945 1 98.44 25 TYR B N 1
ATOM 5065 C CA . TYR B 1 25 ? 29.109 -0.04 12.852 1 98.44 25 TYR B CA 1
ATOM 5066 C C . TYR B 1 25 ? 28.422 -0.303 11.523 1 98.44 25 TYR B C 1
ATOM 5068 O O . TYR B 1 25 ? 28.188 -1.456 11.148 1 98.44 25 TYR B O 1
ATOM 5076 N N . TYR B 1 26 ? 28.062 0.742 10.828 1 98.88 26 TYR B N 1
ATOM 5077 C CA . TYR B 1 26 ? 27.5 0.636 9.484 1 98.88 26 TYR B CA 1
ATOM 5078 C C . TYR B 1 26 ? 28.469 1.186 8.445 1 98.88 26 TYR B C 1
ATOM 5080 O O . TYR B 1 26 ? 29.219 2.135 8.719 1 98.88 26 TYR B O 1
ATOM 5088 N N . SER B 1 27 ? 28.531 0.603 7.309 1 98.81 27 SER B N 1
ATOM 5089 C CA . SER B 1 27 ? 29.141 1.131 6.098 1 98.81 27 SER B CA 1
ATOM 5090 C C . SER B 1 27 ? 28.156 1.129 4.93 1 98.81 27 SER B C 1
ATOM 5092 O O . SER B 1 27 ? 27.531 0.112 4.648 1 98.81 27 SER B O 1
ATOM 5094 N N . ILE B 1 28 ? 27.938 2.25 4.281 1 98.88 28 ILE B N 1
ATOM 5095 C CA . ILE B 1 28 ? 27.047 2.365 3.135 1 98.88 28 ILE B CA 1
ATOM 5096 C C . ILE B 1 28 ? 27.844 2.783 1.901 1 98.88 28 ILE B C 1
ATOM 5098 O O . ILE B 1 28 ? 28.312 3.922 1.812 1 98.88 28 ILE B O 1
ATOM 5102 N N . ALA B 1 29 ? 28.031 1.902 0.923 1 98.81 29 ALA B N 1
ATOM 5103 C CA . ALA B 1 29 ? 28.766 2.139 -0.318 1 98.81 29 ALA B CA 1
ATOM 5104 C C . ALA B 1 29 ? 27.812 2.18 -1.515 1 98.81 29 ALA B C 1
ATOM 5106 O O . ALA B 1 29 ? 26.672 1.732 -1.425 1 98.81 29 ALA B O 1
ATOM 5107 N N . PHE B 1 30 ? 28.312 2.785 -2.641 1 98.5 30 PHE B N 1
ATOM 5108 C CA . PHE B 1 30 ? 27.453 2.975 -3.801 1 98.5 30 PHE B CA 1
ATOM 5109 C C . PHE B 1 30 ? 28.141 2.51 -5.074 1 98.5 30 PHE B C 1
ATOM 5111 O O . PHE B 1 30 ? 28.312 3.287 -6.02 1 98.5 30 PHE B O 1
ATOM 5118 N N . PRO B 1 31 ? 28.484 1.233 -5.16 1 97.88 31 PRO B N 1
ATOM 5119 C CA . PRO B 1 31 ? 29.188 0.747 -6.348 1 97.88 31 PRO B CA 1
ATOM 5120 C C . PRO B 1 31 ? 28.297 0.728 -7.594 1 97.88 31 PRO B C 1
ATOM 5122 O O . PRO B 1 31 ? 28.812 0.667 -8.711 1 97.88 31 PRO B O 1
ATOM 5125 N N . ASN B 1 32 ? 26.953 0.752 -7.438 1 97.88 32 ASN B N 1
ATOM 5126 C CA . ASN B 1 32 ? 26.016 0.638 -8.555 1 97.88 32 ASN B CA 1
ATOM 5127 C C . ASN B 1 32 ? 24.953 1.729 -8.5 1 97.88 32 ASN B C 1
ATOM 5129 O O . ASN B 1 32 ? 23.75 1.449 -8.656 1 97.88 32 ASN B O 1
ATOM 5133 N N . ALA B 1 33 ? 25.375 2.98 -8.258 1 97.62 33 ALA B N 1
ATOM 5134 C CA . ALA B 1 33 ? 24.469 4.125 -8.156 1 97.62 33 ALA B CA 1
ATOM 5135 C C . ALA B 1 33 ? 23.703 4.336 -9.453 1 97.62 33 ALA B C 1
ATOM 5137 O O . ALA B 1 33 ? 22.562 4.816 -9.438 1 97.62 33 ALA B O 1
ATOM 5138 N N . VAL B 1 34 ? 24.297 3.918 -10.602 1 96.44 34 VAL B N 1
ATOM 5139 C CA . VAL B 1 34 ? 23.672 4.105 -11.906 1 96.44 34 VAL B CA 1
ATOM 5140 C C . VAL B 1 34 ? 22.359 3.328 -11.961 1 96.44 34 VAL B C 1
ATOM 5142 O O . VAL B 1 34 ? 21.422 3.736 -12.648 1 96.44 34 VAL B O 1
ATOM 5145 N N . HIS B 1 35 ? 22.281 2.229 -11.227 1 97.19 35 HIS B N 1
ATOM 5146 C CA . HIS B 1 35 ? 21.062 1.427 -11.172 1 97.19 35 HIS B CA 1
ATOM 5147 C C . HIS B 1 35 ? 20.406 1.514 -9.789 1 97.19 35 HIS B C 1
ATOM 5149 O O . HIS B 1 35 ? 19.797 0.552 -9.328 1 97.19 35 HIS B O 1
ATOM 5155 N N . HIS B 1 36 ? 20.672 2.57 -9.031 1 97.75 36 HIS B N 1
ATOM 5156 C CA . HIS B 1 36 ? 19.938 3 -7.848 1 97.75 36 HIS B CA 1
ATOM 5157 C C . HIS B 1 36 ? 20.172 2.049 -6.68 1 97.75 36 HIS B C 1
ATOM 5159 O O . HIS B 1 36 ? 19.266 1.779 -5.895 1 97.75 36 HIS B O 1
ATOM 5165 N N . GLU B 1 37 ? 21.391 1.485 -6.547 1 98.5 37 GLU B N 1
ATOM 5166 C CA . GLU B 1 37 ? 21.703 0.521 -5.492 1 98.5 37 GLU B CA 1
ATOM 5167 C C . GLU B 1 37 ? 22.766 1.056 -4.547 1 98.5 37 GLU B C 1
ATOM 5169 O O . GLU B 1 37 ? 23.672 1.795 -4.965 1 98.5 37 GLU B O 1
ATOM 5174 N N . ALA B 1 38 ? 22.641 0.698 -3.303 1 98.81 38 ALA B N 1
ATOM 5175 C CA . ALA B 1 38 ? 23.688 0.793 -2.297 1 98.81 38 ALA B CA 1
ATOM 5176 C C . ALA B 1 38 ? 24.031 -0.581 -1.729 1 98.81 38 ALA B C 1
ATOM 5178 O O . ALA B 1 38 ? 23.234 -1.518 -1.831 1 98.81 38 ALA B O 1
ATOM 5179 N N . GLU B 1 39 ? 25.25 -0.744 -1.271 1 98.81 39 GLU B N 1
ATOM 5180 C CA . GLU B 1 39 ? 25.672 -1.891 -0.469 1 98.81 39 GLU B CA 1
ATOM 5181 C C . GLU B 1 39 ? 25.891 -1.496 0.99 1 98.81 39 GLU B C 1
ATOM 5183 O O . GLU B 1 39 ? 26.719 -0.644 1.291 1 98.81 39 GLU B O 1
ATOM 5188 N N . VAL B 1 40 ? 25.109 -2.092 1.891 1 98.94 40 VAL B N 1
ATOM 5189 C CA . VAL B 1 40 ? 25.156 -1.742 3.307 1 98.94 40 VAL B CA 1
ATOM 5190 C C . VAL B 1 40 ? 25.781 -2.887 4.102 1 98.94 40 VAL B C 1
ATOM 5192 O O . VAL B 1 40 ? 25.484 -4.059 3.857 1 98.94 40 VAL B O 1
ATOM 5195 N N . SER B 1 41 ? 26.672 -2.584 4.961 1 98.75 41 SER B N 1
ATOM 5196 C CA . SER B 1 41 ? 27.266 -3.525 5.906 1 98.75 41 SER B CA 1
ATOM 5197 C C . SER B 1 41 ? 27.031 -3.084 7.348 1 98.75 41 SER B C 1
ATOM 5199 O O . SER B 1 41 ? 27.266 -1.923 7.691 1 98.75 41 SER B O 1
ATOM 5201 N N . MET B 1 42 ? 26.516 -3.918 8.156 1 98.81 42 MET B N 1
ATOM 5202 C CA . MET B 1 42 ? 26.344 -3.729 9.594 1 98.81 42 MET B CA 1
ATOM 5203 C C . MET B 1 42 ? 27.25 -4.676 10.375 1 98.81 42 MET B C 1
ATOM 5205 O O . MET B 1 42 ? 27.172 -5.895 10.211 1 98.81 42 MET B O 1
ATOM 5209 N N . ARG B 1 43 ? 28.078 -4.168 11.188 1 98.5 43 ARG B N 1
ATOM 5210 C CA . ARG B 1 43 ? 28.969 -4.973 12.016 1 98.5 43 ARG B CA 1
ATOM 5211 C C . ARG B 1 43 ? 28.625 -4.832 13.492 1 98.5 43 ARG B C 1
ATOM 5213 O O . ARG B 1 43 ? 28.531 -3.715 14.008 1 98.5 43 ARG B O 1
ATOM 5220 N N . LEU B 1 44 ? 28.438 -5.926 14.117 1 98.06 44 LEU B N 1
ATOM 5221 C CA . LEU B 1 44 ? 28.125 -6.027 15.539 1 98.06 44 LEU B CA 1
ATOM 5222 C C . LEU B 1 44 ? 29.219 -6.785 16.281 1 98.06 44 LEU B C 1
ATOM 5224 O O . LEU B 1 44 ? 29.75 -7.773 15.781 1 98.06 44 LEU B O 1
ATOM 5228 N N . THR B 1 45 ? 29.594 -6.281 17.391 1 96.88 45 THR B N 1
ATOM 5229 C CA . THR B 1 45 ? 30.484 -6.996 18.312 1 96.88 45 THR B CA 1
ATOM 5230 C C . THR B 1 45 ? 29.797 -7.199 19.672 1 96.88 45 THR B C 1
ATOM 5232 O O . THR B 1 45 ? 28.75 -6.602 19.938 1 96.88 45 THR B O 1
ATOM 5235 N N . GLN B 1 46 ? 30.266 -8.156 20.453 1 96.31 46 GLN B N 1
ATOM 5236 C CA . GLN B 1 46 ? 29.672 -8.492 21.734 1 96.31 46 GLN B CA 1
ATOM 5237 C C . GLN B 1 46 ? 28.188 -8.836 21.594 1 96.31 46 GLN B C 1
ATOM 5239 O O . GLN B 1 46 ? 27.344 -8.312 22.328 1 96.31 46 GLN B O 1
ATOM 5244 N N . VAL B 1 47 ? 27.938 -9.586 20.594 1 96.56 47 VAL B N 1
ATOM 5245 C CA . VAL B 1 47 ? 26.562 -10.023 20.359 1 96.56 47 VAL B CA 1
ATOM 5246 C C . VAL B 1 47 ? 26.172 -11.07 21.391 1 96.56 47 VAL B C 1
ATOM 5248 O O . VAL B 1 47 ? 26.875 -12.062 21.594 1 96.56 47 VAL B O 1
ATOM 5251 N N . PRO B 1 48 ? 25.094 -10.781 22.078 1 94.62 48 PRO B N 1
ATOM 5252 C CA . PRO B 1 48 ? 24.672 -11.766 23.078 1 94.62 48 PRO B CA 1
ATOM 5253 C C . PRO B 1 48 ? 24.406 -13.141 22.469 1 94.62 48 PRO B C 1
ATOM 5255 O O . PRO B 1 48 ? 24.141 -13.242 21.266 1 94.62 48 PRO B O 1
ATOM 5258 N N . GLY B 1 49 ? 24.469 -14.227 23.328 1 94.06 49 GLY B N 1
ATOM 5259 C CA . GLY B 1 49 ? 24.156 -15.57 22.875 1 94.06 49 GLY B CA 1
ATOM 5260 C C . GLY B 1 49 ? 22.719 -15.734 22.422 1 94.06 49 GLY B C 1
ATOM 5261 O O . GLY B 1 49 ? 21.891 -14.844 22.656 1 94.06 49 GLY B O 1
ATOM 5262 N N . GLY B 1 50 ? 22.422 -16.859 21.719 1 96.06 50 GLY B N 1
ATOM 5263 C CA . GLY B 1 50 ? 21.094 -17.078 21.172 1 96.06 50 GLY B CA 1
ATOM 5264 C C . GLY B 1 50 ? 20.922 -16.516 19.766 1 96.06 50 GLY B C 1
ATOM 5265 O O . GLY B 1 50 ? 21.875 -15.969 19.203 1 96.06 50 GLY B O 1
ATOM 5266 N N . PRO B 1 51 ? 19.734 -16.688 19.219 1 98 51 PRO B N 1
ATOM 5267 C CA . PRO B 1 51 ? 19.5 -16.188 17.859 1 98 51 PRO B CA 1
ATOM 5268 C C . PRO B 1 51 ? 19.547 -14.656 17.766 1 98 51 PRO B C 1
ATOM 5270 O O . PRO B 1 51 ? 19.062 -13.969 18.672 1 98 51 PRO B O 1
ATOM 5273 N N . LEU B 1 52 ? 20.297 -14.148 16.828 1 98.38 52 LEU B N 1
ATOM 5274 C CA . LEU B 1 52 ? 20.297 -12.727 16.516 1 98.38 52 LEU B CA 1
ATOM 5275 C C . LEU B 1 52 ? 19.219 -12.391 15.492 1 98.38 52 LEU B C 1
ATOM 5277 O O . LEU B 1 52 ? 19.156 -13.023 14.438 1 98.38 52 LEU B O 1
ATOM 5281 N N . ARG B 1 53 ? 18.344 -11.469 15.805 1 98.44 53 ARG B N 1
ATOM 5282 C CA . ARG B 1 53 ? 17.344 -11 14.859 1 98.44 53 ARG B CA 1
ATOM 5283 C C . ARG B 1 53 ? 17.594 -9.555 14.445 1 98.44 53 ARG B C 1
ATOM 5285 O O . ARG B 1 53 ? 17.938 -8.719 15.289 1 98.44 53 ARG B O 1
ATOM 5292 N N . VAL B 1 54 ? 17.531 -9.297 13.18 1 98.69 54 VAL B N 1
ATOM 5293 C CA . VAL B 1 54 ? 17.641 -7.949 12.625 1 98.69 54 VAL B CA 1
ATOM 5294 C C . VAL B 1 54 ? 16.438 -7.664 11.727 1 98.69 54 VAL B C 1
ATOM 5296 O O . VAL B 1 54 ? 15.812 -8.594 11.211 1 98.69 54 VAL B O 1
ATOM 5299 N N . ARG B 1 55 ? 16.109 -6.406 11.523 1 98.25 55 ARG B N 1
ATOM 5300 C CA . ARG B 1 55 ? 14.961 -6.082 10.688 1 98.25 55 ARG B CA 1
ATOM 5301 C C . ARG B 1 55 ? 15.117 -4.707 10.055 1 98.25 55 ARG B C 1
ATOM 5303 O O . ARG B 1 55 ? 15.898 -3.881 10.523 1 98.25 55 ARG B O 1
ATOM 5310 N N . MET B 1 56 ? 14.391 -4.5 8.969 1 98.25 56 MET B N 1
ATOM 5311 C CA . MET B 1 56 ? 14.062 -3.164 8.477 1 98.25 56 MET B CA 1
ATOM 5312 C C . MET B 1 56 ? 12.859 -2.584 9.211 1 98.25 56 MET B C 1
ATOM 5314 O O . MET B 1 56 ? 12.016 -3.328 9.703 1 98.25 56 MET B O 1
ATOM 5318 N N . SER B 1 57 ? 12.812 -1.285 9.258 1 97.38 57 SER B N 1
ATOM 5319 C CA . SER B 1 57 ? 11.68 -0.613 9.891 1 97.38 57 SER B CA 1
ATOM 5320 C C . SER B 1 57 ? 10.414 -0.752 9.055 1 97.38 57 SER B C 1
ATOM 5322 O O . SER B 1 57 ? 10.492 -1.037 7.855 1 97.38 57 SER B O 1
ATOM 5324 N N . ARG B 1 58 ? 9.25 -0.617 9.727 1 95.25 58 ARG B N 1
ATOM 5325 C CA . ARG B 1 58 ? 7.953 -0.533 9.062 1 95.25 58 ARG B CA 1
ATOM 5326 C C . ARG B 1 58 ? 7.27 0.799 9.352 1 95.25 58 ARG B C 1
ATOM 5328 O O . ARG B 1 58 ? 6.07 0.954 9.109 1 95.25 58 ARG B O 1
ATOM 5335 N N . SER B 1 59 ? 7.98 1.662 9.938 1 94.81 59 SER B N 1
ATOM 5336 C CA . SER B 1 59 ? 7.527 3.018 10.234 1 94.81 59 SER B CA 1
ATOM 5337 C C . SER B 1 59 ? 8.695 4 10.227 1 94.81 59 SER B C 1
ATOM 5339 O O . SER B 1 59 ? 9.859 3.594 10.266 1 94.81 59 SER B O 1
ATOM 5341 N N . SER B 1 60 ? 8.43 5.203 10.078 1 95.31 60 SER B N 1
ATOM 5342 C CA . SER B 1 60 ? 9.438 6.262 10.031 1 95.31 60 SER B CA 1
ATOM 5343 C C . SER B 1 60 ? 8.984 7.484 10.828 1 95.31 60 SER B C 1
ATOM 5345 O O . SER B 1 60 ? 7.848 7.934 10.695 1 95.31 60 SER B O 1
ATOM 5347 N N . PRO B 1 61 ? 9.891 7.961 11.688 1 93 61 PRO B N 1
ATOM 5348 C CA . PRO B 1 61 ? 9.539 9.219 12.344 1 93 61 PRO B CA 1
ATOM 5349 C C . PRO B 1 61 ? 9.172 10.32 11.352 1 93 61 PRO B C 1
ATOM 5351 O O . PRO B 1 61 ? 9.812 10.445 10.305 1 93 61 PRO B O 1
ATOM 5354 N N . GLY B 1 62 ? 8.234 11.102 11.719 1 89.69 62 GLY B N 1
ATOM 5355 C CA . GLY B 1 62 ? 7.754 12.156 10.844 1 89.69 62 GLY B CA 1
ATOM 5356 C C . GLY B 1 62 ? 6.66 11.688 9.898 1 89.69 62 GLY B C 1
ATOM 5357 O O . GLY B 1 62 ? 5.918 12.508 9.352 1 89.69 62 GLY B O 1
ATOM 5358 N N . ARG B 1 63 ? 6.664 10.367 9.695 1 91.12 63 ARG B N 1
ATOM 5359 C CA . ARG B 1 63 ? 5.582 9.734 8.938 1 91.12 63 ARG B CA 1
ATOM 5360 C C . ARG B 1 63 ? 4.742 8.836 9.836 1 91.12 63 ARG B C 1
ATOM 5362 O O . ARG B 1 63 ? 5.262 8.219 10.766 1 91.12 63 ARG B O 1
ATOM 5369 N N . TYR B 1 64 ? 3.445 8.688 9.703 1 91.25 64 TYR B N 1
ATOM 5370 C CA . TYR B 1 64 ? 2.602 8.062 10.711 1 91.25 64 TYR B CA 1
ATOM 5371 C C . TYR B 1 64 ? 1.871 6.855 10.141 1 91.25 64 TYR B C 1
ATOM 5373 O O . TYR B 1 64 ? 1.025 6.258 10.812 1 91.25 64 TYR B O 1
ATOM 5381 N N . ALA B 1 65 ? 2.227 6.469 8.914 1 92.56 65 ALA B N 1
ATOM 5382 C CA . ALA B 1 65 ? 1.592 5.312 8.289 1 92.56 65 ALA B CA 1
ATOM 5383 C C . ALA B 1 65 ? 2.549 4.121 8.234 1 92.56 65 ALA B C 1
ATOM 5385 O O . ALA B 1 65 ? 3.732 4.254 8.555 1 92.56 65 ALA B O 1
ATOM 5386 N N . THR B 1 66 ? 2.033 2.982 7.898 1 91.19 66 THR B N 1
ATOM 5387 C CA . THR B 1 66 ? 2.83 1.774 7.727 1 91.19 66 THR B CA 1
ATOM 5388 C C . THR B 1 66 ? 3.566 1.8 6.391 1 91.19 66 THR B C 1
ATOM 5390 O O . THR B 1 66 ? 2.984 2.148 5.359 1 91.19 66 THR B O 1
ATOM 5393 N N . HIS B 1 67 ? 4.824 1.462 6.477 1 92.56 67 HIS B N 1
ATOM 5394 C CA . HIS B 1 67 ? 5.652 1.35 5.281 1 92.56 67 HIS B CA 1
ATOM 5395 C C . HIS B 1 67 ? 6.371 0.005 5.23 1 92.56 67 HIS B C 1
ATOM 5397 O O . HIS B 1 67 ? 6.789 -0.518 6.27 1 92.56 67 HIS B O 1
ATOM 5403 N N . GLU B 1 68 ? 6.465 -0.629 4.098 1 92.69 68 GLU B N 1
ATOM 5404 C CA . GLU B 1 68 ? 7.164 -1.899 3.918 1 92.69 68 GLU B CA 1
ATOM 5405 C C . GLU B 1 68 ? 8.523 -1.691 3.268 1 92.69 68 GLU B C 1
ATOM 5407 O O . GLU B 1 68 ? 8.742 -2.107 2.127 1 92.69 68 GLU B O 1
ATOM 5412 N N . PHE B 1 69 ? 9.492 -1.163 4.082 1 96.56 69 PHE B N 1
ATOM 5413 C CA . PHE B 1 69 ? 10.797 -0.796 3.545 1 96.56 69 PHE B CA 1
ATOM 5414 C C . PHE B 1 69 ? 11.586 -2.037 3.148 1 96.56 69 PHE B C 1
ATOM 5416 O O . PHE B 1 69 ? 12.461 -1.972 2.283 1 96.56 69 PHE B O 1
ATOM 5423 N N . GLY B 1 70 ? 11.258 -3.146 3.752 1 96.81 70 GLY B N 1
ATOM 5424 C CA . GLY B 1 70 ? 11.977 -4.383 3.496 1 96.81 70 GLY B CA 1
ATOM 5425 C C . GLY B 1 70 ? 11.867 -4.852 2.057 1 96.81 70 GLY B C 1
ATOM 5426 O O . GLY B 1 70 ? 12.695 -5.641 1.591 1 96.81 70 GLY B O 1
ATOM 5427 N N . LYS B 1 71 ? 10.898 -4.355 1.289 1 95.62 71 LYS B N 1
ATOM 5428 C CA . LYS B 1 71 ? 10.656 -4.781 -0.087 1 95.62 71 LYS B CA 1
ATOM 5429 C C . LYS B 1 71 ? 11.82 -4.402 -0.994 1 95.62 71 LYS B C 1
ATOM 5431 O O . LYS B 1 71 ? 11.961 -4.945 -2.092 1 95.62 71 LYS B O 1
ATOM 5436 N N . ASN B 1 72 ? 12.688 -3.475 -0.539 1 97.38 72 ASN B N 1
ATOM 5437 C CA . ASN B 1 72 ? 13.773 -2.951 -1.357 1 97.38 72 ASN B CA 1
ATOM 5438 C C . ASN B 1 72 ? 15.125 -3.482 -0.897 1 97.38 72 ASN B C 1
ATOM 5440 O O . ASN B 1 72 ? 16.172 -2.957 -1.29 1 97.38 72 ASN B O 1
ATOM 5444 N N . VAL B 1 73 ? 15.109 -4.492 -0.029 1 98.25 73 VAL B N 1
ATOM 5445 C CA . VAL B 1 73 ? 16.328 -5.094 0.506 1 98.25 73 VAL B CA 1
ATOM 5446 C C . VAL B 1 73 ? 16.484 -6.516 -0.028 1 98.25 73 VAL B C 1
ATOM 5448 O O . VAL B 1 73 ? 15.531 -7.305 0.013 1 98.25 73 VAL B O 1
ATOM 5451 N N . TYR B 1 74 ? 17.641 -6.84 -0.561 1 97.56 74 TYR B N 1
ATOM 5452 C CA . TYR B 1 74 ? 17.906 -8.188 -1.048 1 97.56 74 TYR B CA 1
ATOM 5453 C C . TYR B 1 74 ? 19.391 -8.516 -0.948 1 97.56 74 TYR B C 1
ATOM 5455 O O . TYR B 1 74 ? 20.188 -7.695 -0.483 1 97.56 74 TYR B O 1
ATOM 5463 N N . ASN B 1 75 ? 19.828 -9.812 -1.169 1 97.94 75 ASN B N 1
ATOM 5464 C CA . ASN B 1 75 ? 21.172 -10.328 -1.012 1 97.94 75 ASN B CA 1
ATOM 5465 C C . ASN B 1 75 ? 21.656 -10.195 0.429 1 97.94 75 ASN B C 1
ATOM 5467 O O . ASN B 1 75 ? 22.781 -9.758 0.674 1 97.94 75 ASN B O 1
ATOM 5471 N N . VAL B 1 76 ? 20.781 -10.547 1.387 1 98.5 76 VAL B N 1
ATOM 5472 C CA . VAL B 1 76 ? 21.125 -10.477 2.803 1 98.5 76 VAL B CA 1
ATOM 5473 C C . VAL B 1 76 ? 22.047 -11.648 3.166 1 98.5 76 VAL B C 1
ATOM 5475 O O . VAL B 1 76 ? 21.672 -12.812 2.973 1 98.5 76 VAL B O 1
ATOM 5478 N N . LYS B 1 77 ? 23.156 -11.375 3.654 1 98.56 77 LYS B N 1
ATOM 5479 C CA . LYS B 1 77 ? 24.125 -12.375 4.105 1 98.56 77 LYS B CA 1
ATOM 5480 C C . LYS B 1 77 ? 24.688 -12.008 5.469 1 98.56 77 LYS B C 1
ATOM 5482 O O . LYS B 1 77 ? 24.625 -10.844 5.887 1 98.56 77 LYS B O 1
ATOM 5487 N N . ALA B 1 78 ? 25.125 -12.977 6.133 1 98.81 78 ALA B N 1
ATOM 5488 C CA . ALA B 1 78 ? 25.766 -12.773 7.43 1 98.81 78 ALA B CA 1
ATOM 5489 C C . ALA B 1 78 ? 27.078 -13.555 7.516 1 98.81 78 ALA B C 1
ATOM 5491 O O . ALA B 1 78 ? 27.219 -14.617 6.91 1 98.81 78 ALA B O 1
ATOM 5492 N N . TYR B 1 79 ? 27.984 -13.008 8.227 1 98.69 79 TYR B N 1
ATOM 5493 C CA . TYR B 1 79 ? 29.312 -13.594 8.414 1 98.69 79 TYR B CA 1
ATOM 5494 C C . TYR B 1 79 ? 29.75 -13.5 9.867 1 98.69 79 TYR B C 1
ATOM 5496 O O . TYR B 1 79 ? 29.344 -12.586 10.594 1 98.69 79 TYR B O 1
ATOM 5504 N N . ASP B 1 80 ? 30.578 -14.422 10.297 1 97.88 80 ASP B N 1
ATOM 5505 C CA . ASP B 1 80 ? 31.188 -14.328 11.625 1 97.88 80 ASP B CA 1
ATOM 5506 C C . ASP B 1 80 ? 32.469 -13.516 11.586 1 97.88 80 ASP B C 1
ATOM 5508 O O . ASP B 1 80 ? 32.781 -12.875 10.578 1 97.88 80 ASP B O 1
ATOM 5512 N N . LYS B 1 81 ? 33.188 -13.438 12.664 1 94.31 81 LYS B N 1
ATOM 5513 C CA . LYS B 1 81 ? 34.375 -12.609 12.805 1 94.31 81 LYS B CA 1
ATOM 5514 C C . LYS B 1 81 ? 35.5 -13.078 11.875 1 94.31 81 LYS B C 1
ATOM 5516 O O . LYS B 1 81 ? 36.406 -12.32 11.555 1 94.31 81 LYS B O 1
ATOM 5521 N N . ASN B 1 82 ? 35.375 -14.344 11.445 1 95.19 82 ASN B N 1
ATOM 5522 C CA . ASN B 1 82 ? 36.375 -14.914 10.555 1 95.19 82 ASN B CA 1
ATOM 5523 C C . ASN B 1 82 ? 35.906 -14.891 9.102 1 95.19 82 ASN B C 1
ATOM 5525 O O . ASN B 1 82 ? 36.469 -15.578 8.25 1 95.19 82 ASN B O 1
ATOM 5529 N N . GLU B 1 83 ? 34.781 -14.227 8.875 1 95.69 83 GLU B N 1
ATOM 5530 C CA . GLU B 1 83 ? 34.219 -14.039 7.539 1 95.69 83 GLU B CA 1
ATOM 5531 C C . GLU B 1 83 ? 33.625 -15.336 7 1 95.69 83 GLU B C 1
ATOM 5533 O O . GLU B 1 83 ? 33.531 -15.523 5.785 1 95.69 83 GLU B O 1
ATOM 5538 N N . LYS B 1 84 ? 33.438 -16.203 7.906 1 97.56 84 LYS B N 1
ATOM 5539 C CA . LYS B 1 84 ? 32.688 -17.375 7.508 1 97.56 84 LYS B CA 1
ATOM 5540 C C . LYS B 1 84 ? 31.203 -17.062 7.422 1 97.56 84 LYS B C 1
ATOM 5542 O O . LYS B 1 84 ? 30.641 -16.453 8.336 1 97.56 84 LYS B O 1
ATOM 5547 N N . GLN B 1 85 ? 30.672 -17.516 6.309 1 97.81 85 GLN B N 1
ATOM 5548 C CA . GLN B 1 85 ? 29.25 -17.234 6.094 1 97.81 85 GLN B CA 1
ATOM 5549 C C . GLN B 1 85 ? 28.375 -17.969 7.102 1 97.81 85 GLN B C 1
ATOM 5551 O O . GLN B 1 85 ? 28.625 -19.141 7.402 1 97.81 85 GLN B O 1
ATOM 5556 N N . LEU B 1 86 ? 27.375 -17.297 7.676 1 98.38 86 LEU B N 1
ATOM 5557 C CA . LEU B 1 86 ? 26.422 -17.828 8.641 1 98.38 86 LEU B CA 1
ATOM 5558 C C . LEU B 1 86 ? 25.078 -18.094 7.969 1 98.38 86 LEU B C 1
ATOM 5560 O O . LEU B 1 86 ? 24.781 -17.547 6.902 1 98.38 86 LEU B O 1
ATOM 5564 N N . VAL B 1 87 ? 24.297 -18.984 8.633 1 97.38 87 VAL B N 1
ATOM 5565 C CA . VAL B 1 87 ? 22.938 -19.25 8.164 1 97.38 87 VAL B CA 1
ATOM 5566 C C . VAL B 1 87 ? 22.047 -18.047 8.477 1 97.38 87 VAL B C 1
ATOM 5568 O O . VAL B 1 87 ? 22.094 -17.5 9.578 1 97.38 87 VAL B O 1
ATOM 5571 N N . VAL B 1 88 ? 21.297 -17.594 7.496 1 97.94 88 VAL B N 1
ATOM 5572 C CA . VAL B 1 88 ? 20.328 -16.531 7.66 1 97.94 88 VAL B CA 1
ATOM 5573 C C . VAL B 1 88 ? 18.938 -17.047 7.301 1 97.94 88 VAL B C 1
ATOM 5575 O O . VAL B 1 88 ? 18.703 -17.531 6.188 1 97.94 88 VAL B O 1
ATOM 5578 N N . ASN B 1 89 ? 18 -16.969 8.258 1 96.75 89 ASN B N 1
ATOM 5579 C CA . ASN B 1 89 ? 16.609 -17.312 8.016 1 96.75 89 ASN B CA 1
ATOM 5580 C C . ASN B 1 89 ? 15.727 -16.078 7.91 1 96.75 89 ASN B C 1
ATOM 5582 O O . ASN B 1 89 ? 15.695 -15.258 8.828 1 96.75 89 ASN B O 1
ATOM 5586 N N . GLN B 1 90 ? 15.086 -15.891 6.801 1 96.62 90 GLN B N 1
ATOM 5587 C CA . GLN B 1 90 ? 14.086 -14.836 6.711 1 96.62 90 GLN B CA 1
ATOM 5588 C C . GLN B 1 90 ? 12.773 -15.266 7.371 1 96.62 90 GLN B C 1
ATOM 5590 O O . GLN B 1 90 ? 12.055 -16.109 6.84 1 96.62 90 GLN B O 1
ATOM 5595 N N . VAL B 1 91 ? 12.383 -14.617 8.453 1 95.69 91 VAL B N 1
ATOM 5596 C CA . VAL B 1 91 ? 11.258 -15.125 9.242 1 95.69 91 VAL B CA 1
ATOM 5597 C C . VAL B 1 91 ? 10.031 -14.25 9.008 1 95.69 91 VAL B C 1
ATOM 5599 O O . VAL B 1 91 ? 8.898 -14.68 9.266 1 95.69 91 VAL B O 1
ATOM 5602 N N . GLU B 1 92 ? 10.148 -13.016 8.641 1 94.56 92 GLU B N 1
ATOM 5603 C CA . GLU B 1 92 ? 9.148 -12.102 8.086 1 94.56 92 GLU B CA 1
ATOM 5604 C C . GLU B 1 92 ? 9.695 -11.359 6.875 1 94.56 92 GLU B C 1
ATOM 5606 O O . GLU B 1 92 ? 10.859 -11.531 6.504 1 94.56 92 GLU B O 1
ATOM 5611 N N . GLY B 1 93 ? 8.82 -10.609 6.254 1 93.06 93 GLY B N 1
ATOM 5612 C CA . GLY B 1 93 ? 9.289 -9.867 5.094 1 93.06 93 GLY B CA 1
ATOM 5613 C C . GLY B 1 93 ? 10.492 -9 5.387 1 93.06 93 GLY B C 1
ATOM 5614 O O . GLY B 1 93 ? 11.414 -8.906 4.57 1 93.06 93 GLY B O 1
ATOM 5615 N N . ASP B 1 94 ? 10.516 -8.461 6.605 1 95.56 94 ASP B N 1
ATOM 5616 C CA . ASP B 1 94 ? 11.555 -7.492 6.953 1 95.56 94 ASP B CA 1
ATOM 5617 C C . ASP B 1 94 ? 12.367 -7.965 8.148 1 95.56 94 ASP B C 1
ATOM 5619 O O . ASP B 1 94 ? 13.062 -7.172 8.789 1 95.56 94 ASP B O 1
ATOM 5623 N N . VAL B 1 95 ? 12.281 -9.25 8.578 1 97.81 95 VAL B N 1
ATOM 5624 C CA . VAL B 1 95 ? 13 -9.758 9.742 1 97.81 95 VAL B CA 1
ATOM 5625 C C . VAL B 1 95 ? 13.859 -10.953 9.336 1 97.81 95 VAL B C 1
ATOM 5627 O O . VAL B 1 95 ? 13.367 -11.906 8.734 1 97.81 95 VAL B O 1
ATOM 5630 N N . TYR B 1 96 ? 15.094 -10.938 9.664 1 98.5 96 TYR B N 1
ATOM 5631 C CA . TYR B 1 96 ? 16.062 -12.008 9.438 1 98.5 96 TYR B CA 1
ATOM 5632 C C . TYR B 1 96 ? 16.625 -12.516 10.758 1 98.5 96 TYR B C 1
ATOM 5634 O O . TYR B 1 96 ? 16.891 -11.734 11.672 1 98.5 96 TYR B O 1
ATOM 5642 N N . GLU B 1 97 ? 16.766 -13.781 10.883 1 98.56 97 GLU B N 1
ATOM 5643 C CA . GLU B 1 97 ? 17.297 -14.422 12.078 1 98.56 97 GLU B CA 1
ATOM 5644 C C . GLU B 1 97 ? 18.578 -15.18 11.781 1 98.56 97 GLU B C 1
ATOM 5646 O O . GLU B 1 97 ? 18.656 -15.938 10.812 1 98.56 97 GLU B O 1
ATOM 5651 N N . ILE B 1 98 ? 19.609 -14.922 12.461 1 98.69 98 ILE B N 1
ATOM 5652 C CA . ILE B 1 98 ? 20.844 -15.711 12.508 1 98.69 98 ILE B CA 1
ATOM 5653 C C . ILE B 1 98 ? 20.828 -16.609 13.734 1 98.69 98 ILE B C 1
ATOM 5655 O O . ILE B 1 98 ? 21.172 -16.172 14.836 1 98.69 98 ILE B O 1
ATOM 5659 N N . PRO B 1 99 ? 20.516 -17.859 13.547 1 98.12 99 PRO B N 1
ATOM 5660 C CA . PRO B 1 99 ? 20.234 -18.734 14.695 1 98.12 99 PRO B CA 1
ATOM 5661 C C . PRO B 1 99 ? 21.469 -19.016 15.539 1 98.12 99 PRO B C 1
ATOM 5663 O O . PRO B 1 99 ? 21.359 -19.234 16.75 1 98.12 99 PRO B O 1
ATOM 5666 N N . SER B 1 100 ? 22.641 -19.141 14.906 1 97.75 100 SER B N 1
ATOM 5667 C CA . SER B 1 100 ? 23.891 -19.422 15.594 1 97.75 100 SER B CA 1
ATOM 5668 C C . SER B 1 100 ? 25.016 -18.516 15.109 1 97.75 100 SER B C 1
ATOM 5670 O O . SER B 1 100 ? 25.188 -18.312 13.898 1 97.75 100 SER B O 1
ATOM 5672 N N . HIS B 1 101 ? 25.656 -18 16.047 1 97.44 101 HIS B N 1
ATOM 5673 C CA . HIS B 1 101 ? 26.734 -17.062 15.766 1 97.44 101 HIS B CA 1
ATOM 5674 C C . HIS B 1 101 ? 27.688 -16.953 16.953 1 97.44 101 HIS B C 1
ATOM 5676 O O . HIS B 1 101 ? 27.359 -17.359 18.062 1 97.44 101 HIS B O 1
ATOM 5682 N N . ASP B 1 102 ? 28.859 -16.438 16.719 1 94.94 102 ASP B N 1
ATOM 5683 C CA . ASP B 1 102 ? 29.766 -16.047 17.797 1 94.94 102 ASP B CA 1
ATOM 5684 C C . ASP B 1 102 ? 29.484 -14.625 18.25 1 94.94 102 ASP B C 1
ATOM 5686 O O . ASP B 1 102 ? 28.375 -14.109 18.062 1 94.94 102 ASP B O 1
ATOM 5690 N N . ASP B 1 103 ? 30.453 -14 18.953 1 94.94 103 ASP B N 1
ATOM 5691 C CA . ASP B 1 103 ? 30.188 -12.703 19.562 1 94.94 103 ASP B CA 1
ATOM 5692 C C . ASP B 1 103 ? 30.375 -11.57 18.562 1 94.94 103 ASP B C 1
ATOM 5694 O O . ASP B 1 103 ? 30.172 -10.398 18.891 1 94.94 103 ASP B O 1
ATOM 5698 N N . GLY B 1 104 ? 30.797 -11.898 17.344 1 97.38 104 GLY B N 1
ATOM 5699 C CA . GLY B 1 104 ? 30.906 -10.93 16.25 1 97.38 104 GLY B CA 1
ATOM 5700 C C . GLY B 1 104 ? 30.156 -11.352 15.008 1 97.38 104 GLY B C 1
ATOM 5701 O O . GLY B 1 104 ? 30.312 -12.477 14.531 1 97.38 104 GLY B O 1
ATOM 5702 N N . VAL B 1 105 ? 29.266 -10.477 14.492 1 98.56 105 VAL B N 1
ATOM 5703 C CA . VAL B 1 105 ? 28.469 -10.773 13.312 1 98.56 105 VAL B CA 1
ATOM 5704 C C . VAL B 1 105 ? 28.516 -9.594 12.344 1 98.56 105 VAL B C 1
ATOM 5706 O O . VAL B 1 105 ? 28.422 -8.438 12.766 1 98.56 105 VAL B O 1
ATOM 5709 N N . LYS B 1 106 ? 28.75 -9.859 11.109 1 98.75 106 LYS B N 1
ATOM 5710 C CA . LYS B 1 106 ? 28.625 -8.891 10.023 1 98.75 106 LYS B CA 1
ATOM 5711 C C . LYS B 1 106 ? 27.438 -9.234 9.117 1 98.75 106 LYS B C 1
ATOM 5713 O O . LYS B 1 106 ? 27.328 -10.367 8.641 1 98.75 106 LYS B O 1
ATOM 5718 N N . ILE B 1 107 ? 26.562 -8.344 8.914 1 98.88 107 ILE B N 1
ATOM 5719 C CA . ILE B 1 107 ? 25.438 -8.516 8.008 1 98.88 107 ILE B CA 1
ATOM 5720 C C . ILE B 1 107 ? 25.594 -7.574 6.816 1 98.88 107 ILE B C 1
ATOM 5722 O O . ILE B 1 107 ? 25.906 -6.395 6.988 1 98.88 107 ILE B O 1
ATOM 5726 N N . THR B 1 108 ? 25.438 -8.062 5.637 1 98.81 108 THR B N 1
ATOM 5727 C CA . THR B 1 108 ? 25.484 -7.25 4.426 1 98.81 108 THR B CA 1
ATOM 5728 C C . THR B 1 108 ? 24.188 -7.406 3.621 1 98.81 108 THR B C 1
ATOM 5730 O O . THR B 1 108 ? 23.547 -8.453 3.668 1 98.81 108 THR B O 1
ATOM 5733 N N . TYR B 1 109 ? 23.828 -6.402 2.922 1 98.81 109 TYR B N 1
ATOM 5734 C CA . TYR B 1 109 ? 22.688 -6.469 2.012 1 98.81 109 TYR B CA 1
ATOM 5735 C C . TYR B 1 109 ? 22.75 -5.367 0.963 1 98.81 109 TYR B C 1
ATOM 5737 O O . TYR B 1 109 ? 23.469 -4.379 1.141 1 98.81 109 TYR B O 1
ATOM 5745 N N . THR B 1 110 ? 22.078 -5.57 -0.174 1 98.81 110 THR B N 1
ATOM 5746 C CA . THR B 1 110 ? 21.875 -4.562 -1.206 1 98.81 110 THR B CA 1
ATOM 5747 C C . THR B 1 110 ? 20.594 -3.781 -0.944 1 98.81 110 THR B C 1
ATOM 5749 O O . THR B 1 110 ? 19.562 -4.363 -0.571 1 98.81 110 THR B O 1
ATOM 5752 N N . LEU B 1 111 ? 20.703 -2.492 -0.983 1 98.81 111 LEU B N 1
ATOM 5753 C CA . LEU B 1 111 ? 19.562 -1.588 -0.841 1 98.81 111 LEU B CA 1
ATOM 5754 C C . LEU B 1 111 ? 19.25 -0.899 -2.166 1 98.81 111 LEU B C 1
ATOM 5756 O O . LEU B 1 111 ? 20.141 -0.354 -2.814 1 98.81 111 LEU B O 1
ATOM 5760 N N . PHE B 1 112 ? 18.047 -1.004 -2.588 1 98.06 112 PHE B N 1
ATOM 5761 C CA . PHE B 1 112 ? 17.562 -0.268 -3.75 1 98.06 112 PHE B CA 1
ATOM 5762 C C . PHE B 1 112 ? 16.766 0.949 -3.32 1 98.06 112 PHE B C 1
ATOM 5764 O O . PHE B 1 112 ? 15.977 0.877 -2.367 1 98.06 112 PHE B O 1
ATOM 5771 N N . GLY B 1 113 ? 16.938 2.088 -3.977 1 97.38 113 GLY B N 1
ATOM 5772 C CA . GLY B 1 113 ? 16.141 3.271 -3.734 1 97.38 113 GLY B CA 1
ATOM 5773 C C . GLY B 1 113 ? 16.047 4.191 -4.938 1 97.38 113 GLY B C 1
ATOM 5774 O O . GLY B 1 113 ? 17.078 4.641 -5.457 1 97.38 113 GLY B O 1
ATOM 5775 N N . ASN B 1 114 ? 14.828 4.512 -5.391 1 96 114 ASN B N 1
ATOM 5776 C CA . ASN B 1 114 ? 14.609 5.41 -6.52 1 96 114 ASN B CA 1
ATOM 5777 C C . ASN B 1 114 ? 13.414 6.328 -6.285 1 96 114 ASN B C 1
ATOM 5779 O O . ASN B 1 114 ? 12.594 6.539 -7.184 1 96 114 ASN B O 1
ATOM 5783 N N . TRP B 1 115 ? 13.297 6.797 -5.066 1 95.19 115 TRP B N 1
ATOM 5784 C CA . TRP B 1 115 ? 12.211 7.684 -4.668 1 95.19 115 TRP B CA 1
ATOM 5785 C C . TRP B 1 115 ? 12.711 8.766 -3.715 1 95.19 115 TRP B C 1
ATOM 5787 O O . TRP B 1 115 ? 13.031 8.484 -2.559 1 95.19 115 TRP B O 1
ATOM 5797 N N . VAL B 1 116 ? 12.703 9.953 -4.188 1 96.5 116 VAL B N 1
ATOM 5798 C CA . VAL B 1 116 ? 13.234 11.055 -3.389 1 96.5 116 VAL B CA 1
ATOM 5799 C C . VAL B 1 116 ? 12.094 11.797 -2.709 1 96.5 116 VAL B C 1
ATOM 5801 O O . VAL B 1 116 ? 11.352 12.539 -3.359 1 96.5 116 VAL B O 1
ATOM 5804 N N . ASP B 1 117 ? 11.93 11.594 -1.456 1 95.56 117 ASP B N 1
ATOM 5805 C CA . ASP B 1 117 ? 10.953 12.305 -0.633 1 95.56 117 ASP B CA 1
ATOM 5806 C C . ASP B 1 117 ? 11.398 12.352 0.827 1 95.56 117 ASP B C 1
ATOM 5808 O O . ASP B 1 117 ? 12.594 12.258 1.12 1 95.56 117 ASP B O 1
ATOM 5812 N N . GLY B 1 118 ? 10.555 12.641 1.732 1 95.88 118 GLY B N 1
ATOM 5813 C CA . GLY B 1 118 ? 10.93 12.789 3.129 1 95.88 118 GLY B CA 1
ATOM 5814 C C . GLY B 1 118 ? 10.984 11.469 3.875 1 95.88 118 GLY B C 1
ATOM 5815 O O . GLY B 1 118 ? 11.391 11.422 5.035 1 95.88 118 GLY B O 1
ATOM 5816 N N . THR B 1 119 ? 10.672 10.305 3.221 1 95.56 119 THR B N 1
ATOM 5817 C CA . THR B 1 119 ? 10.484 9.055 3.938 1 95.56 119 THR B CA 1
ATOM 5818 C C . THR B 1 119 ? 11.32 7.941 3.314 1 95.56 119 THR B C 1
ATOM 5820 O O . THR B 1 119 ? 11.75 7.016 4.008 1 95.56 119 THR B O 1
ATOM 5823 N N . TYR B 1 120 ? 11.617 8.016 2.1 1 96.25 120 TYR B N 1
ATOM 5824 C CA . TYR B 1 120 ? 12.219 6.91 1.365 1 96.25 120 TYR B CA 1
ATOM 5825 C C . TYR B 1 120 ? 13.625 7.266 0.894 1 96.25 120 TYR B C 1
ATOM 5827 O O . TYR B 1 120 ? 14.242 8.203 1.405 1 96.25 120 TYR B O 1
ATOM 5835 N N . VAL B 1 121 ? 14.164 6.375 0.011 1 97.75 121 VAL B N 1
ATOM 5836 C CA . VAL B 1 121 ? 15.547 6.473 -0.457 1 97.75 121 VAL B CA 1
ATOM 5837 C C . VAL B 1 121 ? 15.562 6.758 -1.957 1 97.75 121 VAL B C 1
ATOM 5839 O O . VAL B 1 121 ? 14.711 6.266 -2.699 1 97.75 121 VAL B O 1
ATOM 5842 N N . GLY B 1 122 ? 16.438 7.605 -2.355 1 97.44 122 GLY B N 1
ATOM 5843 C CA . GLY B 1 122 ? 16.75 7.848 -3.758 1 97.44 122 GLY B CA 1
ATOM 5844 C C . GLY B 1 122 ? 18.234 7.867 -4.047 1 97.44 122 GLY B C 1
ATOM 5845 O O . GLY B 1 122 ? 18.984 8.617 -3.418 1 97.44 122 GLY B O 1
ATOM 5846 N N . ILE B 1 123 ? 18.703 6.996 -4.98 1 98.12 123 ILE B N 1
ATOM 5847 C CA . ILE B 1 123 ? 20.109 6.871 -5.301 1 98.12 123 ILE B CA 1
ATOM 5848 C C . ILE B 1 123 ? 20.312 6.973 -6.812 1 98.12 123 ILE B C 1
ATOM 5850 O O . ILE B 1 123 ? 19.656 6.258 -7.582 1 98.12 123 ILE B O 1
ATOM 5854 N N . ASP B 1 124 ? 21.094 7.797 -7.246 1 96.25 124 ASP B N 1
ATOM 5855 C CA . ASP B 1 124 ? 21.578 7.883 -8.617 1 96.25 124 ASP B CA 1
ATOM 5856 C C . ASP B 1 124 ? 22.953 8.555 -8.672 1 96.25 124 ASP B C 1
ATOM 5858 O O . ASP B 1 124 ? 23.578 8.781 -7.637 1 96.25 124 ASP B O 1
ATOM 5862 N N . GLU B 1 125 ? 23.438 8.82 -9.812 1 95.75 125 GLU B N 1
ATOM 5863 C CA . GLU B 1 125 ? 24.812 9.328 -9.953 1 95.75 125 GLU B CA 1
ATOM 5864 C C . GLU B 1 125 ? 24.922 10.75 -9.422 1 95.75 125 GLU B C 1
ATOM 5866 O O . GLU B 1 125 ? 26.031 11.219 -9.141 1 95.75 125 GLU B O 1
ATOM 5871 N N . SER B 1 126 ? 23.797 11.398 -9.281 1 96.5 126 SER B N 1
ATOM 5872 C CA . SER B 1 126 ? 23.812 12.773 -8.789 1 96.5 126 SER B CA 1
ATOM 5873 C C . SER B 1 126 ? 23.906 12.82 -7.27 1 96.5 126 SER B C 1
ATOM 5875 O O . SER B 1 126 ? 24.422 13.781 -6.699 1 96.5 126 SER B O 1
ATOM 5877 N N . HIS B 1 127 ? 23.375 11.859 -6.613 1 98.19 127 HIS B N 1
ATOM 5878 C CA . HIS B 1 127 ? 23.281 11.93 -5.16 1 98.19 127 HIS B CA 1
ATOM 5879 C C . HIS B 1 127 ? 22.781 10.617 -4.574 1 98.19 127 HIS B C 1
ATOM 5881 O O . HIS B 1 127 ? 22.312 9.742 -5.309 1 98.19 127 HIS B O 1
ATOM 5887 N N . ALA B 1 128 ? 22.922 10.445 -3.283 1 98.69 128 ALA B N 1
ATOM 5888 C CA . ALA B 1 128 ? 22.203 9.477 -2.453 1 98.69 128 ALA B CA 1
ATOM 5889 C C . ALA B 1 128 ? 21.391 10.172 -1.371 1 98.69 128 ALA B C 1
ATOM 5891 O O . ALA B 1 128 ? 21.953 10.812 -0.479 1 98.69 128 ALA B O 1
ATOM 5892 N N . HIS B 1 129 ? 20.141 10.141 -1.514 1 98.56 129 HIS B N 1
ATOM 5893 C CA . HIS B 1 129 ? 19.156 10.633 -0.547 1 98.56 129 HIS B CA 1
ATOM 5894 C C . HIS B 1 129 ? 18.719 9.516 0.393 1 98.56 129 HIS B C 1
ATOM 5896 O O . HIS B 1 129 ? 17.984 8.609 -0.014 1 98.56 129 HIS B O 1
ATOM 5902 N N . LEU B 1 130 ? 19.094 9.586 1.69 1 98.81 130 LEU B N 1
ATOM 5903 C CA . LEU B 1 130 ? 18.922 8.453 2.592 1 98.81 130 LEU B CA 1
ATOM 5904 C C . LEU B 1 130 ? 18.062 8.836 3.791 1 98.81 130 LEU B C 1
ATOM 5906 O O . LEU B 1 130 ? 18.484 9.656 4.617 1 98.81 130 LEU B O 1
ATOM 5910 N N . ASN B 1 131 ? 16.875 8.32 3.9 1 98.19 131 ASN B N 1
ATOM 5911 C CA . ASN B 1 131 ? 16.141 8.266 5.164 1 98.19 131 ASN B CA 1
ATOM 5912 C C . ASN B 1 131 ? 16.438 6.969 5.922 1 98.19 131 ASN B C 1
ATOM 5914 O O . ASN B 1 131 ? 16.219 5.875 5.398 1 98.19 131 ASN B O 1
ATOM 5918 N N . MET B 1 132 ? 16.844 7.051 7.105 1 98.56 132 MET B N 1
ATOM 5919 C CA . MET B 1 132 ? 17.547 5.965 7.789 1 98.56 132 MET B CA 1
ATOM 5920 C C . MET B 1 132 ? 16.594 4.801 8.07 1 98.56 132 MET B C 1
ATOM 5922 O O . MET B 1 132 ? 17 3.637 7.973 1 98.56 132 MET B O 1
ATOM 5926 N N . PRO B 1 133 ? 15.305 5.035 8.422 1 98.12 133 PRO B N 1
ATOM 5927 C CA . PRO B 1 133 ? 14.414 3.879 8.586 1 98.12 133 PRO B CA 1
ATOM 5928 C C . PRO B 1 133 ? 14.289 3.045 7.312 1 98.12 133 PRO B C 1
ATOM 5930 O O . PRO B 1 133 ? 14.109 1.828 7.383 1 98.12 133 PRO B O 1
ATOM 5933 N N . ALA B 1 134 ? 14.406 3.654 6.152 1 98.19 134 ALA B N 1
ATOM 5934 C CA . ALA B 1 134 ? 14.336 2.961 4.871 1 98.19 134 ALA B CA 1
ATOM 5935 C C . ALA B 1 134 ? 15.719 2.512 4.41 1 98.19 134 ALA B C 1
ATOM 5937 O O . ALA B 1 134 ? 15.875 1.988 3.305 1 98.19 134 ALA B O 1
ATOM 5938 N N . THR B 1 135 ? 16.781 2.748 5.215 1 98.88 135 THR B N 1
ATOM 5939 C CA . THR B 1 135 ? 18.141 2.492 4.785 1 98.88 135 THR B CA 1
ATOM 5940 C C . THR B 1 135 ? 18.781 1.397 5.633 1 98.88 135 THR B C 1
ATOM 5942 O O . THR B 1 135 ? 19.453 0.509 5.105 1 98.88 135 THR B O 1
ATOM 5945 N N . LEU B 1 136 ? 18.531 1.444 6.949 1 98.88 136 LEU B N 1
ATOM 5946 C CA . LEU B 1 136 ? 19.328 0.616 7.852 1 98.88 136 LEU B CA 1
ATOM 5947 C C . LEU B 1 136 ? 18.469 -0.479 8.477 1 98.88 136 LEU B C 1
ATOM 5949 O O . LEU B 1 136 ? 17.438 -0.193 9.07 1 98.88 136 LEU B O 1
ATOM 5953 N N . MET B 1 137 ? 18.984 -1.727 8.414 1 98.75 137 MET B N 1
ATOM 5954 C CA . MET B 1 137 ? 18.5 -2.738 9.344 1 98.75 137 MET B CA 1
ATOM 5955 C C . MET B 1 137 ? 19.016 -2.465 10.758 1 98.75 137 MET B C 1
ATOM 5957 O O . MET B 1 137 ? 20.078 -1.849 10.93 1 98.75 137 MET B O 1
ATOM 5961 N N . TRP B 1 138 ? 18.297 -2.854 11.727 1 98.56 138 TRP B N 1
ATOM 5962 C CA . TRP B 1 138 ? 18.766 -2.723 13.102 1 98.56 138 TRP B CA 1
ATOM 5963 C C . TRP B 1 138 ? 18.562 -4.023 13.875 1 98.56 138 TRP B C 1
ATOM 5965 O O . TRP B 1 138 ? 17.766 -4.871 13.469 1 98.56 138 TRP B O 1
ATOM 5975 N N . ALA B 1 139 ? 19.312 -4.273 14.922 1 98.38 139 ALA B N 1
ATOM 5976 C CA . ALA B 1 139 ? 19.312 -5.508 15.703 1 98.38 139 ALA B CA 1
ATOM 5977 C C . ALA B 1 139 ? 18.438 -5.371 16.938 1 98.38 139 ALA B C 1
ATOM 5979 O O . ALA B 1 139 ? 18.516 -4.375 17.672 1 98.38 139 ALA B O 1
ATOM 5980 N N . TYR B 1 140 ? 17.625 -6.414 17.172 1 97.44 140 TYR B N 1
ATOM 5981 C CA . TYR B 1 140 ? 16.781 -6.449 18.359 1 97.44 140 TYR B CA 1
ATOM 5982 C C . TYR B 1 140 ? 17.641 -6.434 19.625 1 97.44 140 TYR B C 1
ATOM 5984 O O . TYR B 1 140 ? 18.625 -7.164 19.719 1 97.44 140 TYR B O 1
ATOM 5992 N N . GLY B 1 141 ? 17.219 -5.625 20.547 1 96.12 141 GLY B N 1
ATOM 5993 C CA . GLY B 1 141 ? 17.828 -5.648 21.859 1 96.12 141 GLY B CA 1
ATOM 5994 C C . GLY B 1 141 ? 19.094 -4.816 21.953 1 96.12 141 GLY B C 1
ATOM 5995 O O . GLY B 1 141 ? 19.734 -4.777 23 1 96.12 141 GLY B O 1
ATOM 5996 N N . MET B 1 142 ? 19.453 -4.094 20.875 1 97 142 MET B N 1
ATOM 5997 C CA . MET B 1 142 ? 20.688 -3.316 20.859 1 97 142 MET B CA 1
ATOM 5998 C C . MET B 1 142 ? 20.406 -1.845 20.578 1 97 142 MET B C 1
ATOM 6000 O O . MET B 1 142 ? 21.266 -1.141 20.031 1 97 142 MET B O 1
ATOM 6004 N N . ASP B 1 143 ? 19.25 -1.404 20.953 1 96.56 143 ASP B N 1
ATOM 6005 C CA . ASP B 1 143 ? 18.734 -0.088 20.594 1 96.56 143 ASP B CA 1
ATOM 6006 C C . ASP B 1 143 ? 19.516 1.021 21.281 1 96.56 143 ASP B C 1
ATOM 6008 O O . ASP B 1 143 ? 19.562 2.152 20.797 1 96.56 143 ASP B O 1
ATOM 6012 N N . LYS B 1 144 ? 20.094 0.732 22.391 1 97.12 144 LYS B N 1
ATOM 6013 C CA . LYS B 1 144 ? 20.75 1.761 23.203 1 97.12 144 LYS B CA 1
ATOM 6014 C C . LYS B 1 144 ? 22.219 1.89 22.828 1 97.12 144 LYS B C 1
ATOM 6016 O O . LYS B 1 144 ? 22.906 2.811 23.297 1 97.12 144 LYS B O 1
ATOM 6021 N N . ARG B 1 145 ? 22.719 0.973 21.953 1 97.88 145 ARG B N 1
ATOM 6022 C CA . ARG B 1 145 ? 24.125 1.043 21.547 1 97.88 145 ARG B CA 1
ATOM 6023 C C . ARG B 1 145 ? 24.391 2.254 20.672 1 97.88 145 ARG B C 1
ATOM 6025 O O . ARG B 1 145 ? 23.562 2.602 19.828 1 97.88 145 ARG B O 1
ATOM 6032 N N . PRO B 1 146 ? 25.562 2.904 20.922 1 98.19 146 PRO B N 1
ATOM 6033 C CA . PRO B 1 146 ? 25.922 3.941 19.938 1 98.19 146 PRO B CA 1
ATOM 6034 C C . PRO B 1 146 ? 26.109 3.391 18.531 1 98.19 146 PRO B C 1
ATOM 6036 O O . PRO B 1 146 ? 26.297 2.184 18.359 1 98.19 146 PRO B O 1
ATOM 6039 N N . ILE B 1 147 ? 26 4.246 17.578 1 98.62 147 ILE B N 1
ATOM 6040 C CA . ILE B 1 147 ? 26.062 3.838 16.188 1 98.62 147 ILE B CA 1
ATOM 6041 C C . ILE B 1 147 ? 27.078 4.703 15.438 1 98.62 147 ILE B C 1
ATOM 6043 O O . ILE B 1 147 ? 27.156 5.918 15.656 1 98.62 147 ILE B O 1
ATOM 6047 N N . ARG B 1 148 ? 27.875 4.094 14.648 1 98.69 148 ARG B N 1
ATOM 6048 C CA . ARG B 1 148 ? 28.766 4.777 13.719 1 98.69 148 ARG B CA 1
ATOM 6049 C C . ARG B 1 148 ? 28.469 4.379 12.273 1 98.69 148 ARG B C 1
ATOM 6051 O O . ARG B 1 148 ? 28.297 3.197 11.977 1 98.69 148 ARG B O 1
ATOM 6058 N N . ILE B 1 149 ? 28.328 5.352 11.398 1 98.81 149 ILE B N 1
ATOM 6059 C CA . ILE B 1 149 ? 28.062 5.125 9.984 1 98.81 149 ILE B CA 1
ATOM 6060 C C . ILE B 1 149 ? 29.188 5.707 9.141 1 98.81 149 ILE B C 1
ATOM 6062 O O . ILE B 1 149 ? 29.516 6.895 9.258 1 98.81 149 ILE B O 1
ATOM 6066 N N . GLN B 1 150 ? 29.781 4.926 8.312 1 98.75 150 GLN B N 1
ATOM 6067 C CA . GLN B 1 150 ? 30.797 5.379 7.371 1 98.75 150 GLN B CA 1
ATOM 6068 C C . GLN B 1 150 ? 30.25 5.398 5.941 1 98.75 150 GLN B C 1
ATOM 6070 O O . GLN B 1 150 ? 29.547 4.484 5.531 1 98.75 150 GLN B O 1
ATOM 6075 N N . PHE B 1 151 ? 30.562 6.406 5.168 1 98.75 151 PHE B N 1
ATOM 6076 C CA . PHE B 1 151 ? 30.281 6.508 3.74 1 98.75 151 PHE B CA 1
ATOM 6077 C C . PHE B 1 151 ? 31.578 6.477 2.934 1 98.75 151 PHE B C 1
ATOM 6079 O O . PHE B 1 151 ? 32.125 7.527 2.592 1 98.75 151 PHE B O 1
ATOM 6086 N N . PRO B 1 152 ? 31.938 5.328 2.482 1 97.56 152 PRO B N 1
ATOM 6087 C CA . PRO B 1 152 ? 33.281 5.191 1.928 1 97.56 152 PRO B CA 1
ATOM 6088 C C . PRO B 1 152 ? 33.406 5.766 0.518 1 97.56 152 PRO B C 1
ATOM 6090 O O . PRO B 1 152 ? 34.5 6.031 0.047 1 97.56 152 PRO B O 1
ATOM 6093 N N . ASP B 1 153 ? 32.281 5.98 -0.221 1 94.69 153 ASP B N 1
ATOM 6094 C CA . ASP B 1 153 ? 32.344 6.309 -1.643 1 94.69 153 ASP B CA 1
ATOM 6095 C C . ASP B 1 153 ? 32.125 7.805 -1.87 1 94.69 153 ASP B C 1
ATOM 6097 O O . ASP B 1 153 ? 31.969 8.25 -3.008 1 94.69 153 ASP B O 1
ATOM 6101 N N . VAL B 1 154 ? 32.094 8.578 -0.871 1 95.75 154 VAL B N 1
ATOM 6102 C CA . VAL B 1 154 ? 31.719 9.984 -0.974 1 95.75 154 VAL B CA 1
ATOM 6103 C C . VAL B 1 154 ? 32.656 10.695 -1.941 1 95.75 154 VAL B C 1
ATOM 6105 O O . VAL B 1 154 ? 32.219 11.391 -2.854 1 95.75 154 VAL B O 1
ATOM 6108 N N . GLU B 1 155 ? 33.969 10.531 -1.809 1 94.62 155 GLU B N 1
ATOM 6109 C CA . GLU B 1 155 ? 34.969 11.211 -2.65 1 94.62 155 GLU B CA 1
ATOM 6110 C C . GLU B 1 155 ? 34.906 10.688 -4.082 1 94.62 155 GLU B C 1
ATOM 6112 O O . GLU B 1 155 ? 35.062 11.461 -5.035 1 94.62 155 GLU B O 1
ATOM 6117 N N . LYS B 1 156 ? 34.719 9.438 -4.176 1 95.06 156 LYS B N 1
ATOM 6118 C CA . LYS B 1 156 ? 34.625 8.805 -5.488 1 95.06 156 LYS B CA 1
ATOM 6119 C C . LYS B 1 156 ? 33.531 9.453 -6.348 1 95.06 156 LYS B C 1
ATOM 6121 O O . LYS B 1 156 ? 33.719 9.602 -7.559 1 95.06 156 LYS B O 1
ATOM 6126 N N . HIS B 1 157 ? 32.469 9.891 -5.801 1 96 157 HIS B N 1
ATOM 6127 C CA . HIS B 1 157 ? 31.328 10.422 -6.527 1 96 157 HIS B CA 1
ATOM 6128 C C . HIS B 1 157 ? 31.328 11.945 -6.535 1 96 157 HIS B C 1
ATOM 6130 O O . HIS B 1 157 ? 30.438 12.57 -7.117 1 96 157 HIS B O 1
ATOM 6136 N N . GLY B 1 158 ? 32.375 12.547 -5.898 1 96.88 158 GLY B N 1
ATOM 6137 C CA . GLY B 1 158 ? 32.406 14 -5.781 1 96.88 158 GLY B CA 1
ATOM 6138 C C . GLY B 1 158 ? 31.312 14.547 -4.875 1 96.88 158 GLY B C 1
ATOM 6139 O O . GLY B 1 158 ? 30.812 15.656 -5.094 1 96.88 158 GLY B O 1
ATOM 6140 N N . TRP B 1 159 ? 30.828 13.758 -3.908 1 98.06 159 TRP B N 1
ATOM 6141 C CA . TRP B 1 159 ? 29.75 14.141 -3.016 1 98.06 159 TRP B CA 1
ATOM 6142 C C . TRP B 1 159 ? 30.281 14.68 -1.697 1 98.06 159 TRP B C 1
ATOM 6144 O O . TRP B 1 159 ? 31.484 14.562 -1.412 1 98.06 159 TRP B O 1
ATOM 6154 N N . LYS B 1 160 ? 29.484 15.344 -1.01 1 97.5 160 LYS B N 1
ATOM 6155 C CA . LYS B 1 160 ? 29.578 15.727 0.397 1 97.5 160 LYS B CA 1
ATOM 6156 C C . LYS B 1 160 ? 28.422 15.133 1.201 1 97.5 160 LYS B C 1
ATOM 6158 O O . LYS B 1 160 ? 27.453 14.617 0.629 1 97.5 160 LYS B O 1
ATOM 6163 N N . VAL B 1 161 ? 28.656 15.078 2.541 1 98.5 161 VAL B N 1
ATOM 6164 C CA . VAL B 1 161 ? 27.641 14.484 3.393 1 98.5 161 VAL B CA 1
ATOM 6165 C C . VAL B 1 161 ? 26.938 15.578 4.203 1 98.5 161 VAL B C 1
ATOM 6167 O O . VAL B 1 161 ? 27.594 16.328 4.926 1 98.5 161 VAL B O 1
ATOM 6170 N N . ALA B 1 162 ? 25.672 15.766 4.055 1 98.44 162 ALA B N 1
ATOM 6171 C CA . ALA B 1 162 ? 24.844 16.641 4.879 1 98.44 162 ALA B CA 1
ATOM 6172 C C . ALA B 1 162 ? 23.938 15.828 5.797 1 98.44 162 ALA B C 1
ATOM 6174 O O . ALA B 1 162 ? 23.141 15.008 5.328 1 98.44 162 ALA B O 1
ATOM 6175 N N . THR B 1 163 ? 24.016 15.977 7.094 1 98.5 163 THR B N 1
ATOM 6176 C CA . THR B 1 163 ? 23.25 15.234 8.086 1 98.5 163 THR B CA 1
ATOM 6177 C C . THR B 1 163 ? 23.312 15.922 9.445 1 98.5 163 THR B C 1
ATOM 6179 O O . THR B 1 163 ? 24.094 16.859 9.641 1 98.5 163 THR B O 1
ATOM 6182 N N . GLN B 1 164 ? 22.344 15.531 10.344 1 98.31 164 GLN B N 1
ATOM 6183 C CA . GLN B 1 164 ? 22.422 16.031 11.719 1 98.31 164 GLN B CA 1
ATOM 6184 C C . GLN B 1 164 ? 23.359 15.18 12.562 1 98.31 164 GLN B C 1
ATOM 6186 O O . GLN B 1 164 ? 23.672 15.539 13.703 1 98.31 164 GLN B O 1
ATOM 6191 N N . LEU B 1 165 ? 23.891 14.039 12.055 1 98.62 165 LEU B N 1
ATOM 6192 C CA . LEU B 1 165 ? 24.797 13.164 12.789 1 98.62 165 LEU B CA 1
ATOM 6193 C C . LEU B 1 165 ? 26.109 13.891 13.094 1 98.62 165 LEU B C 1
ATOM 6195 O O . LEU B 1 165 ? 26.5 14.805 12.359 1 98.62 165 LEU B O 1
ATOM 6199 N N . LYS B 1 166 ? 26.75 13.453 14.125 1 98.19 166 LYS B N 1
ATOM 6200 C CA . LYS B 1 166 ? 28.016 14.07 14.523 1 98.19 166 LYS B CA 1
ATOM 6201 C C . LYS B 1 166 ? 29.172 13.578 13.656 1 98.19 166 LYS B C 1
ATOM 6203 O O . LYS B 1 166 ? 29.453 12.375 13.625 1 98.19 166 LYS B O 1
ATOM 6208 N N . PRO B 1 167 ? 29.812 14.461 12.977 1 97.38 167 PRO B N 1
ATOM 6209 C CA . PRO B 1 167 ? 30.969 14.008 12.195 1 97.38 167 PRO B CA 1
ATOM 6210 C C . PRO B 1 167 ? 32.125 13.57 13.078 1 97.38 167 PRO B C 1
ATOM 6212 O O . PRO B 1 167 ? 32.406 14.203 14.102 1 97.38 167 PRO B O 1
ATOM 6215 N N . GLU B 1 168 ? 32.781 12.477 12.727 1 97.06 168 GLU B N 1
ATOM 6216 C CA . GLU B 1 168 ? 33.938 11.977 13.461 1 97.06 168 GLU B CA 1
ATOM 6217 C C . GLU B 1 168 ? 35.156 11.883 12.555 1 97.06 168 GLU B C 1
ATOM 6219 O O . GLU B 1 168 ? 36.188 11.352 12.961 1 97.06 168 GLU B O 1
ATOM 6224 N N . GLY B 1 169 ? 35.125 12.336 11.375 1 93.5 169 GLY B N 1
ATOM 6225 C CA . GLY B 1 169 ? 36.25 12.273 10.43 1 93.5 169 GLY B CA 1
ATOM 6226 C C . GLY B 1 169 ? 36.156 11.078 9.5 1 93.5 169 GLY B C 1
ATOM 6227 O O . GLY B 1 169 ? 35.406 10.133 9.758 1 93.5 169 GLY B O 1
ATOM 6228 N N . TYR B 1 170 ? 36.781 11.195 8.344 1 92.94 170 TYR B N 1
ATOM 6229 C CA . TYR B 1 170 ? 36.906 10.125 7.355 1 92.94 170 TYR B CA 1
ATOM 6230 C C . TYR B 1 170 ? 35.5 9.656 6.906 1 92.94 170 TYR B C 1
ATOM 6232 O O . TYR B 1 170 ? 35.25 8.453 6.816 1 92.94 170 TYR B O 1
ATOM 6240 N N . ASN B 1 171 ? 34.625 10.633 6.758 1 96.81 171 ASN B N 1
ATOM 6241 C CA . ASN B 1 171 ? 33.281 10.375 6.301 1 96.81 171 ASN B CA 1
ATOM 6242 C C . ASN B 1 171 ? 32.531 9.422 7.242 1 96.81 171 ASN B C 1
ATOM 6244 O O . ASN B 1 171 ? 31.781 8.562 6.789 1 96.81 171 ASN B O 1
ATOM 6248 N N . THR B 1 172 ? 32.938 9.469 8.516 1 98.25 172 THR B N 1
ATOM 6249 C CA . THR B 1 172 ? 32.25 8.695 9.562 1 98.25 172 THR B CA 1
ATOM 6250 C C . THR B 1 172 ? 31.422 9.609 10.461 1 98.25 172 THR B C 1
ATOM 6252 O O . THR B 1 172 ? 31.859 10.719 10.789 1 98.25 172 THR B O 1
ATOM 6255 N N . TYR B 1 173 ? 30.359 9.148 10.852 1 98.69 173 TYR B N 1
ATOM 6256 C CA . TYR B 1 173 ? 29.391 9.922 11.633 1 98.69 173 TYR B CA 1
ATOM 6257 C C . TYR B 1 173 ? 28.859 9.102 12.797 1 98.69 173 TYR B C 1
ATOM 6259 O O . TYR B 1 173 ? 28.797 7.875 12.727 1 98.69 173 TYR B O 1
ATOM 6267 N N . PHE B 1 174 ? 28.438 9.797 13.812 1 98.25 174 PHE B N 1
ATOM 6268 C CA . PHE B 1 174 ? 28.109 9.18 15.094 1 98.25 174 PHE B CA 1
ATOM 6269 C C . PHE B 1 174 ? 26.672 9.508 15.508 1 98.25 174 PHE B C 1
ATOM 6271 O O . PHE B 1 174 ? 26.203 10.633 15.289 1 98.25 174 PHE B O 1
ATOM 6278 N N . ALA B 1 175 ? 25.953 8.586 16.031 1 98.31 175 ALA B N 1
ATOM 6279 C CA . ALA B 1 175 ? 24.672 8.742 16.734 1 98.31 175 ALA B CA 1
ATOM 6280 C C . ALA B 1 175 ? 24.703 8.062 18.094 1 98.31 175 ALA B C 1
ATOM 6282 O O . ALA B 1 175 ? 25.344 7.023 18.266 1 98.31 175 ALA B O 1
ATOM 6283 N N . THR B 1 176 ? 23.906 8.555 19.031 1 97.38 176 THR B N 1
ATOM 6284 C CA . THR B 1 176 ? 23.938 8.086 20.406 1 97.38 176 THR B CA 1
ATOM 6285 C C . THR B 1 176 ? 23.203 6.754 20.547 1 97.38 176 THR B C 1
ATOM 6287 O O . THR B 1 176 ? 23.5 5.973 21.453 1 97.38 176 THR B O 1
ATOM 6290 N N . ASP B 1 177 ? 22.312 6.484 19.75 1 97.94 177 ASP B N 1
ATOM 6291 C CA . ASP B 1 177 ? 21.5 5.273 19.828 1 97.94 177 ASP B CA 1
ATOM 6292 C C . ASP B 1 177 ? 20.641 5.113 18.578 1 97.94 177 ASP B C 1
ATOM 6294 O O . ASP B 1 177 ? 20.797 5.859 17.609 1 97.94 177 ASP B O 1
ATOM 6298 N N . LEU B 1 178 ? 19.766 4.078 18.594 1 98.19 178 LEU B N 1
ATOM 6299 C CA . LEU B 1 178 ? 18.938 3.742 17.453 1 98.19 178 LEU B CA 1
ATOM 6300 C C . LEU B 1 178 ? 17.922 4.848 17.172 1 98.19 178 LEU B C 1
ATOM 6302 O O . LEU B 1 178 ? 17.688 5.199 16.016 1 98.19 178 LEU B O 1
ATOM 6306 N N . GLN B 1 179 ? 17.266 5.418 18.203 1 97.81 179 GLN B N 1
ATOM 6307 C CA . GLN B 1 179 ? 16.281 6.484 18.016 1 97.81 179 GLN B CA 1
ATOM 6308 C C . GLN B 1 179 ? 16.891 7.664 17.266 1 97.81 179 GLN B C 1
ATOM 6310 O O . GLN B 1 179 ? 16.266 8.211 16.359 1 97.81 179 GLN B O 1
ATOM 6315 N N . TYR B 1 180 ? 18.062 7.965 17.641 1 97.81 180 TYR B N 1
ATOM 6316 C CA . TYR B 1 180 ? 18.719 9.133 17.047 1 97.81 180 TYR B CA 1
ATOM 6317 C C . TYR B 1 180 ? 19.094 8.883 15.594 1 97.81 180 TYR B C 1
ATOM 6319 O O . TYR B 1 180 ? 18.828 9.719 14.727 1 97.81 180 TYR B O 1
ATOM 6327 N N . VAL B 1 181 ? 19.688 7.723 15.328 1 98.44 181 VAL B N 1
ATOM 6328 C CA . VAL B 1 181 ? 20.156 7.473 13.969 1 98.44 181 VAL B CA 1
ATOM 6329 C C . VAL B 1 181 ? 18.953 7.355 13.023 1 98.44 181 VAL B C 1
ATOM 6331 O O . VAL B 1 181 ? 19.016 7.836 11.891 1 98.44 181 VAL B O 1
ATOM 6334 N N . MET B 1 182 ? 17.875 6.77 13.508 1 98.31 182 MET B N 1
ATOM 6335 C CA . MET B 1 182 ? 16.688 6.578 12.672 1 98.31 182 MET B CA 1
ATOM 6336 C C . MET B 1 182 ? 16 7.91 12.398 1 98.31 182 MET B C 1
ATOM 6338 O O . MET B 1 182 ? 15.219 8.023 11.453 1 98.31 182 MET B O 1
ATOM 6342 N N . ASP B 1 183 ? 16.281 8.891 13.164 1 97.94 183 ASP B N 1
ATOM 6343 C CA . ASP B 1 183 ? 15.734 10.234 13 1 97.94 183 ASP B CA 1
ATOM 6344 C C . ASP B 1 183 ? 16.734 11.156 12.312 1 97.94 183 ASP B C 1
ATOM 6346 O O . ASP B 1 183 ? 16.672 12.383 12.453 1 97.94 183 ASP B O 1
ATOM 6350 N N . SER B 1 184 ? 17.734 10.609 11.578 1 98.5 184 SER B N 1
ATOM 6351 C CA . SER B 1 184 ? 18.797 11.422 11.016 1 98.5 184 SER B CA 1
ATOM 6352 C C . SER B 1 184 ? 18.922 11.219 9.516 1 98.5 184 SER B C 1
ATOM 6354 O O . SER B 1 184 ? 19.875 10.578 9.047 1 98.5 184 SER B O 1
ATOM 6356 N N . PRO B 1 185 ? 18.016 11.797 8.734 1 98.31 185 PRO B N 1
ATOM 6357 C CA . PRO B 1 185 ? 18.203 11.703 7.285 1 98.31 185 PRO B CA 1
ATOM 6358 C C . PRO B 1 185 ? 19.547 12.258 6.816 1 98.31 185 PRO B C 1
ATOM 6360 O O . PRO B 1 185 ? 20.141 13.102 7.496 1 98.31 185 PRO B O 1
ATOM 6363 N N . THR B 1 186 ? 20 11.711 5.691 1 98.81 186 THR B N 1
ATOM 6364 C CA . THR B 1 186 ? 21.328 12.078 5.188 1 98.81 186 THR B CA 1
ATOM 6365 C C . THR B 1 186 ? 21.297 12.258 3.672 1 98.81 186 THR B C 1
ATOM 6367 O O . THR B 1 186 ? 20.734 11.422 2.953 1 98.81 186 THR B O 1
ATOM 6370 N N . GLU B 1 187 ? 21.797 13.383 3.225 1 98.69 187 GLU B N 1
ATOM 6371 C CA . GLU B 1 187 ? 21.938 13.672 1.802 1 98.69 187 GLU B CA 1
ATOM 6372 C C . GLU B 1 187 ? 23.422 13.68 1.396 1 98.69 187 GLU B C 1
ATOM 6374 O O . GLU B 1 187 ? 24.219 14.422 1.971 1 98.69 187 GLU B O 1
ATOM 6379 N N . LEU B 1 188 ? 23.781 12.789 0.503 1 98.75 188 LEU B N 1
ATOM 6380 C CA . LEU B 1 188 ? 25.109 12.789 -0.113 1 98.75 188 LEU B CA 1
ATOM 6381 C C . LEU B 1 188 ? 25.047 13.367 -1.524 1 98.75 188 LEU B C 1
ATOM 6383 O O . LEU B 1 188 ? 24.391 12.805 -2.4 1 98.75 188 LEU B O 1
ATOM 6387 N N . ALA B 1 189 ? 25.625 14.445 -1.766 1 98.31 189 ALA B N 1
ATOM 6388 C CA . ALA B 1 189 ? 25.594 15.164 -3.035 1 98.31 189 ALA B CA 1
ATOM 6389 C C . ALA B 1 189 ? 26.656 16.25 -3.068 1 98.31 189 ALA B C 1
ATOM 6391 O O . ALA B 1 189 ? 27.312 16.531 -2.057 1 98.31 189 ALA B O 1
ATOM 6392 N N . ASP B 1 190 ? 26.953 16.766 -4.242 1 97.88 190 ASP B N 1
ATOM 6393 C CA . ASP B 1 190 ? 27.703 18 -4.32 1 97.88 190 ASP B CA 1
ATOM 6394 C C . ASP B 1 190 ? 26.828 19.219 -4.043 1 97.88 190 ASP B C 1
ATOM 6396 O O . ASP B 1 190 ? 26.625 20.062 -4.918 1 97.88 190 ASP B O 1
ATOM 6400 N N . TYR B 1 191 ? 26.375 19.297 -2.799 1 98.19 191 TYR B N 1
ATOM 6401 C CA . TYR B 1 191 ? 25.391 20.312 -2.428 1 98.19 191 TYR B CA 1
ATOM 6402 C C . TYR B 1 191 ? 26.062 21.672 -2.205 1 98.19 191 TYR B C 1
ATOM 6404 O O . TYR B 1 191 ? 27.281 21.75 -2.051 1 98.19 191 TYR B O 1
ATOM 6412 N N . LYS B 1 192 ? 25.312 22.703 -2.283 1 98.56 192 LYS B N 1
ATOM 6413 C CA . LYS B 1 192 ? 25.703 24.047 -1.854 1 98.56 192 LYS B CA 1
ATOM 6414 C C . LYS B 1 192 ? 25.188 24.344 -0.45 1 98.56 192 LYS B C 1
ATOM 6416 O O . LYS B 1 192 ? 24.219 23.75 0.005 1 98.56 192 LYS B O 1
ATOM 6421 N N . GLU B 1 193 ? 25.891 25.25 0.177 1 98.44 193 GLU B N 1
ATOM 6422 C CA . GLU B 1 193 ? 25.547 25.5 1.576 1 98.44 193 GLU B CA 1
ATOM 6423 C C . GLU B 1 193 ? 25.547 26.984 1.898 1 98.44 193 GLU B C 1
ATOM 6425 O O . GLU B 1 193 ? 26.344 27.75 1.351 1 98.44 193 GLU B O 1
ATOM 6430 N N . TYR B 1 194 ? 24.625 27.406 2.625 1 98.62 194 TYR B N 1
ATOM 6431 C CA . TYR B 1 194 ? 24.594 28.672 3.371 1 98.62 194 TYR B CA 1
ATOM 6432 C C . TYR B 1 194 ? 24.438 28.406 4.863 1 98.62 194 TYR B C 1
ATOM 6434 O O . TYR B 1 194 ? 23.594 27.594 5.27 1 98.62 194 TYR B O 1
ATOM 6442 N N . SER B 1 195 ? 25.297 28.969 5.727 1 98.44 195 SER B N 1
ATOM 6443 C CA . SER B 1 195 ? 25.156 28.781 7.168 1 98.44 195 SER B CA 1
ATOM 6444 C C . SER B 1 195 ? 25.344 30.078 7.926 1 98.44 195 SER B C 1
ATOM 6446 O O . SER B 1 195 ? 25.938 31.031 7.406 1 98.44 195 SER B O 1
ATOM 6448 N N . TRP B 1 196 ? 24.781 30.188 9.086 1 98.19 196 TRP B N 1
ATOM 6449 C CA . TRP B 1 196 ? 24.922 31.359 9.953 1 98.19 196 TRP B CA 1
ATOM 6450 C C . TRP B 1 196 ? 24.844 30.969 11.422 1 98.19 196 TRP B C 1
ATOM 6452 O O . TRP B 1 196 ? 24.25 29.938 11.766 1 98.19 196 TRP B O 1
ATOM 6462 N N . ASP B 1 197 ? 25.469 31.703 12.234 1 97.19 197 ASP B N 1
ATOM 6463 C CA . ASP B 1 197 ? 25.469 31.484 13.68 1 97.19 197 ASP B CA 1
ATOM 6464 C C . ASP B 1 197 ? 24.234 32.094 14.328 1 97.19 197 ASP B C 1
ATOM 6466 O O . ASP B 1 197 ? 23.734 33.125 13.859 1 97.19 197 ASP B O 1
ATOM 6470 N N . VAL B 1 198 ? 23.797 31.422 15.297 1 95.62 198 VAL B N 1
ATOM 6471 C CA . VAL B 1 198 ? 22.734 31.953 16.156 1 95.62 198 VAL B CA 1
ATOM 6472 C C . VAL B 1 198 ? 23.156 31.875 17.609 1 95.62 198 VAL B C 1
ATOM 6474 O O . VAL B 1 198 ? 24 31.031 17.984 1 95.62 198 VAL B O 1
ATOM 6477 N N . VAL B 1 199 ? 22.703 32.75 18.406 1 91.81 199 VAL B N 1
ATOM 6478 C CA . VAL B 1 199 ? 22.969 32.75 19.844 1 91.81 199 VAL B CA 1
ATOM 6479 C C . VAL B 1 199 ? 21.672 32.469 20.609 1 91.81 199 VAL B C 1
ATOM 6481 O O . VAL B 1 199 ? 20.703 33.219 20.438 1 91.81 199 VAL B O 1
ATOM 6484 N N . ASN B 1 200 ? 21.656 31.438 21.344 1 88.56 200 ASN B N 1
ATOM 6485 C CA . ASN B 1 200 ? 20.5 31.109 22.156 1 88.56 200 ASN B CA 1
ATOM 6486 C C . ASN B 1 200 ? 20.375 32 23.375 1 88.56 200 ASN B C 1
ATOM 6488 O O . ASN B 1 200 ? 21.297 32.781 23.672 1 88.56 200 ASN B O 1
ATOM 6492 N N . THR B 1 201 ? 19.328 31.938 24.047 1 85.56 201 THR B N 1
ATOM 6493 C CA . THR B 1 201 ? 19.016 32.812 25.172 1 85.56 201 THR B CA 1
ATOM 6494 C C . THR B 1 201 ? 19.969 32.562 26.328 1 85.56 201 THR B C 1
ATOM 6496 O O . THR B 1 201 ? 20.188 33.438 27.172 1 85.56 201 THR B O 1
ATOM 6499 N N . ASP B 1 202 ? 20.516 31.375 26.375 1 88.38 202 ASP B N 1
ATOM 6500 C CA . ASP B 1 202 ? 21.469 31.062 27.438 1 88.38 202 ASP B CA 1
ATOM 6501 C C . ASP B 1 202 ? 22.891 31.453 27.031 1 88.38 202 ASP B C 1
ATOM 6503 O O . ASP B 1 202 ? 23.844 31.172 27.75 1 88.38 202 ASP B O 1
ATOM 6507 N N . GLY B 1 203 ? 23.047 32.031 25.891 1 90.88 203 GLY B N 1
ATOM 6508 C CA . GLY B 1 203 ? 24.344 32.531 25.438 1 90.88 203 GLY B CA 1
ATOM 6509 C C . GLY B 1 203 ? 25.094 31.516 24.578 1 90.88 203 GLY B C 1
ATOM 6510 O O . GLY B 1 203 ? 26.109 31.859 23.969 1 90.88 203 GLY B O 1
ATOM 6511 N N . LYS B 1 204 ? 24.562 30.375 24.453 1 92 204 LYS B N 1
ATOM 6512 C CA . LYS B 1 204 ? 25.234 29.344 23.656 1 92 204 LYS B CA 1
ATOM 6513 C C . LYS B 1 204 ? 25.172 29.672 22.156 1 92 204 LYS B C 1
ATOM 6515 O O . LYS B 1 204 ? 24.125 30.078 21.656 1 92 204 LYS B O 1
ATOM 6520 N N . LYS B 1 205 ? 26.312 29.562 21.562 1 95.44 205 LYS B N 1
ATOM 6521 C CA . LYS B 1 205 ? 26.375 29.75 20.125 1 95.44 205 LYS B CA 1
ATOM 6522 C C . LYS B 1 205 ? 26.078 28.438 19.391 1 95.44 205 LYS B C 1
ATOM 6524 O O . LYS B 1 205 ? 26.594 27.391 19.75 1 95.44 205 LYS B O 1
ATOM 6529 N N . GLU B 1 206 ? 25.188 28.484 18.516 1 96.75 206 GLU B N 1
ATOM 6530 C CA . GLU B 1 206 ? 24.812 27.375 17.641 1 96.75 206 GLU B CA 1
ATOM 6531 C C . GLU B 1 206 ? 24.797 27.812 16.188 1 96.75 206 GLU B C 1
ATOM 6533 O O . GLU B 1 206 ? 24.984 28.984 15.875 1 96.75 206 GLU B O 1
ATOM 6538 N N . ALA B 1 207 ? 24.734 26.875 15.32 1 97.88 207 ALA B N 1
ATOM 6539 C CA . ALA B 1 207 ? 24.75 27.203 13.898 1 97.88 207 ALA B CA 1
ATOM 6540 C C . ALA B 1 207 ? 23.578 26.531 13.18 1 97.88 207 ALA B C 1
ATOM 6542 O O . ALA B 1 207 ? 23.172 25.422 13.539 1 97.88 207 ALA B O 1
ATOM 6543 N N . ILE B 1 208 ? 23.047 27.219 12.227 1 98.56 208 ILE B N 1
ATOM 6544 C CA . ILE B 1 208 ? 22.016 26.672 11.336 1 98.56 208 ILE B CA 1
ATOM 6545 C C . ILE B 1 208 ? 22.562 26.609 9.914 1 98.56 208 ILE B C 1
ATOM 6547 O O . ILE B 1 208 ? 23.203 27.547 9.438 1 98.56 208 ILE B O 1
ATOM 6551 N N . HIS B 1 209 ? 22.375 25.484 9.281 1 98.62 209 HIS B N 1
ATOM 6552 C CA . HIS B 1 209 ? 22.875 25.219 7.941 1 98.62 209 HIS B CA 1
ATOM 6553 C C . HIS B 1 209 ? 21.734 24.953 6.969 1 98.62 209 HIS B C 1
ATOM 6555 O O . HIS B 1 209 ? 20.781 24.234 7.301 1 98.62 209 HIS B O 1
ATOM 6561 N N . LEU B 1 210 ? 21.781 25.625 5.836 1 98.81 210 LEU B N 1
ATOM 6562 C CA . LEU B 1 210 ? 21 25.219 4.664 1 98.81 210 LEU B CA 1
ATOM 6563 C C . LEU B 1 210 ? 21.891 24.484 3.658 1 98.81 210 LEU B C 1
ATOM 6565 O O . LEU B 1 210 ? 22.844 25.062 3.129 1 98.81 210 LEU B O 1
ATOM 6569 N N . THR B 1 211 ? 21.656 23.234 3.504 1 98.69 211 THR B N 1
ATOM 6570 C CA . THR B 1 211 ? 22.297 22.484 2.443 1 98.69 211 THR B CA 1
ATOM 6571 C C . THR B 1 211 ? 21.312 22.156 1.323 1 98.69 211 THR B C 1
ATOM 6573 O O . THR B 1 211 ? 20.172 21.75 1.586 1 98.69 211 THR B O 1
ATOM 6576 N N . THR B 1 212 ? 21.719 22.438 0.073 1 98.38 212 THR B N 1
ATOM 6577 C CA . THR B 1 212 ? 20.766 22.281 -1.025 1 98.38 212 THR B CA 1
ATOM 6578 C C . THR B 1 212 ? 21.406 21.547 -2.193 1 98.38 212 THR B C 1
ATOM 6580 O O . THR B 1 212 ? 22.453 21.953 -2.693 1 98.38 212 THR B O 1
ATOM 6583 N N . HIS B 1 213 ? 20.812 20.438 -2.549 1 98.25 213 HIS B N 1
ATOM 6584 C CA . HIS B 1 213 ? 21.094 19.812 -3.832 1 98.25 213 HIS B CA 1
ATOM 6585 C C . HIS B 1 213 ? 20.156 20.344 -4.922 1 98.25 213 HIS B C 1
ATOM 6587 O O . HIS B 1 213 ? 19.016 19.891 -5.051 1 98.25 213 HIS B O 1
ATOM 6593 N N . SER B 1 214 ? 20.5 21.328 -5.605 1 97.25 214 SER B N 1
ATOM 6594 C CA . SER B 1 214 ? 19.797 22.016 -6.691 1 97.25 214 SER B CA 1
ATOM 6595 C C . SER B 1 214 ? 20.781 22.5 -7.758 1 97.25 214 SER B C 1
ATOM 6597 O O . SER B 1 214 ? 21.984 22.531 -7.539 1 97.25 214 SER B O 1
ATOM 6599 N N . ASP B 1 215 ? 20.297 22.875 -8.898 1 95.06 215 ASP B N 1
ATOM 6600 C CA . ASP B 1 215 ? 21.125 23.344 -9.992 1 95.06 215 ASP B CA 1
ATOM 6601 C C . ASP B 1 215 ? 21.375 24.859 -9.875 1 95.06 215 ASP B C 1
ATOM 6603 O O . ASP B 1 215 ? 22.031 25.453 -10.734 1 95.06 215 ASP B O 1
ATOM 6607 N N . ASP B 1 216 ? 20.984 25.469 -8.844 1 97.88 216 ASP B N 1
ATOM 6608 C CA . ASP B 1 216 ? 21.141 26.906 -8.641 1 97.88 216 ASP B CA 1
ATOM 6609 C C . ASP B 1 216 ? 22.594 27.25 -8.336 1 97.88 216 ASP B C 1
ATOM 6611 O O . ASP B 1 216 ? 23.375 26.406 -7.887 1 97.88 216 ASP B O 1
ATOM 6615 N N . ASP B 1 217 ? 23.016 28.484 -8.609 1 97.69 217 ASP B N 1
ATOM 6616 C CA . ASP B 1 217 ? 24.359 28.938 -8.211 1 97.69 217 ASP B CA 1
ATOM 6617 C C . ASP B 1 217 ? 24.375 29.344 -6.734 1 97.69 217 ASP B C 1
ATOM 6619 O O . ASP B 1 217 ? 23.328 29.391 -6.082 1 97.69 217 ASP B O 1
ATOM 6623 N N . GLN B 1 218 ? 25.547 29.578 -6.234 1 98.38 218 GLN B N 1
ATOM 6624 C CA . GLN B 1 218 ? 25.734 29.859 -4.816 1 98.38 218 GLN B CA 1
ATOM 6625 C C . GLN B 1 218 ? 25.016 31.141 -4.41 1 98.38 218 GLN B C 1
ATOM 6627 O O . GLN B 1 218 ? 24.5 31.25 -3.289 1 98.38 218 GLN B O 1
ATOM 6632 N N . ALA B 1 219 ? 24.891 32.062 -5.301 1 98.5 219 ALA B N 1
ATOM 6633 C CA . ALA B 1 219 ? 24.25 33.344 -4.98 1 98.5 219 ALA B CA 1
ATOM 6634 C C . ALA B 1 219 ? 22.766 33.125 -4.676 1 98.5 219 ALA B C 1
ATOM 6636 O O . ALA B 1 219 ? 22.234 33.781 -3.783 1 98.5 219 ALA B O 1
ATOM 6637 N N . VAL B 1 220 ? 22.141 32.312 -5.5 1 98.5 220 VAL B N 1
ATOM 6638 C CA . VAL B 1 220 ? 20.719 32 -5.281 1 98.5 220 VAL B CA 1
ATOM 6639 C C . VAL B 1 220 ? 20.547 31.344 -3.92 1 98.5 220 VAL B C 1
ATOM 6641 O O . VAL B 1 220 ? 19.641 31.688 -3.164 1 98.5 220 VAL B O 1
ATOM 6644 N N . VAL B 1 221 ? 21.422 30.406 -3.578 1 98.69 221 VAL B N 1
ATOM 6645 C CA . VAL B 1 221 ? 21.344 29.672 -2.314 1 98.69 221 VAL B CA 1
ATOM 6646 C C . VAL B 1 221 ? 21.578 30.641 -1.151 1 98.69 221 VAL B C 1
ATOM 6648 O O . VAL B 1 221 ? 20.875 30.562 -0.135 1 98.69 221 VAL B O 1
ATOM 6651 N N . ASP B 1 222 ? 22.531 31.578 -1.32 1 98.62 222 ASP B N 1
ATOM 6652 C CA . ASP B 1 222 ? 22.781 32.594 -0.297 1 98.62 222 ASP B CA 1
ATOM 6653 C C . ASP B 1 222 ? 21.547 33.438 -0.05 1 98.62 222 ASP B C 1
ATOM 6655 O O . ASP B 1 222 ? 21.188 33.719 1.099 1 98.62 222 ASP B O 1
ATOM 6659 N N . GLY B 1 223 ? 20.984 33.875 -1.167 1 98.31 223 GLY B N 1
ATOM 6660 C CA . GLY B 1 223 ? 19.766 34.656 -1.047 1 98.31 223 GLY B CA 1
ATOM 6661 C C . GLY B 1 223 ? 18.641 33.938 -0.329 1 98.31 223 GLY B C 1
ATOM 6662 O O . GLY B 1 223 ? 17.953 34.5 0.519 1 98.31 223 GLY B O 1
ATOM 6663 N N . PHE B 1 224 ? 18.453 32.719 -0.694 1 98.56 224 PHE B N 1
ATOM 6664 C CA . PHE B 1 224 ? 17.438 31.875 -0.053 1 98.56 224 PHE B CA 1
ATOM 6665 C C . PHE B 1 224 ? 17.734 31.703 1.43 1 98.56 224 PHE B C 1
ATOM 6667 O O . PHE B 1 224 ? 16.828 31.766 2.268 1 98.56 224 PHE B O 1
ATOM 6674 N N . GLY B 1 225 ? 19 31.438 1.795 1 98.5 225 GLY B N 1
ATOM 6675 C CA . GLY B 1 225 ? 19.438 31.328 3.178 1 98.5 225 GLY B CA 1
ATOM 6676 C C . GLY B 1 225 ? 19.125 32.562 4 1 98.5 225 GLY B C 1
ATOM 6677 O O . GLY B 1 225 ? 18.734 32.469 5.16 1 98.5 225 GLY B O 1
ATOM 6678 N N . LYS B 1 226 ? 19.312 33.75 3.443 1 97.75 226 LYS B N 1
ATOM 6679 C CA . LYS B 1 226 ? 19 35 4.129 1 97.75 226 LYS B CA 1
ATOM 6680 C C . LYS B 1 226 ? 17.5 35.094 4.441 1 97.75 226 LYS B C 1
ATOM 6682 O O . LYS B 1 226 ? 17.109 35.594 5.5 1 97.75 226 LYS B O 1
ATOM 6687 N N . SER B 1 227 ? 16.766 34.656 3.479 1 97.69 227 SER B N 1
ATOM 6688 C CA . SER B 1 227 ? 15.336 34.594 3.73 1 97.69 227 SER B CA 1
ATOM 6689 C C . SER B 1 227 ? 15.016 33.688 4.902 1 97.69 227 SER B C 1
ATOM 6691 O O . SER B 1 227 ? 14.172 34 5.742 1 97.69 227 SER B O 1
ATOM 6693 N N . LEU B 1 228 ? 15.688 32.562 4.988 1 98 228 LEU B N 1
ATOM 6694 C CA . LEU B 1 228 ? 15.461 31.594 6.059 1 98 228 LEU B CA 1
ATOM 6695 C C . LEU B 1 228 ? 15.844 32.188 7.41 1 98 228 LEU B C 1
ATOM 6697 O O . LEU B 1 228 ? 15.227 31.875 8.43 1 98 228 LEU B O 1
ATOM 6701 N N . GLN B 1 229 ? 16.859 33.031 7.398 1 97.19 229 GLN B N 1
ATOM 6702 C CA . GLN B 1 229 ? 17.266 33.688 8.633 1 97.19 229 GLN B CA 1
ATOM 6703 C C . GLN B 1 229 ? 16.109 34.469 9.242 1 97.19 229 GLN B C 1
ATOM 6705 O O . GLN B 1 229 ? 15.867 34.406 10.445 1 97.19 229 GLN B O 1
ATOM 6710 N N . ARG B 1 230 ? 15.414 35.125 8.398 1 95.88 230 ARG B N 1
ATOM 6711 C CA . ARG B 1 230 ? 14.281 35.938 8.867 1 95.88 230 ARG B CA 1
ATOM 6712 C C . ARG B 1 230 ? 13.164 35.062 9.391 1 95.88 230 ARG B C 1
ATOM 6714 O O . ARG B 1 230 ? 12.523 35.375 10.398 1 95.88 230 ARG B O 1
ATOM 6721 N N . LEU B 1 231 ? 12.945 34 8.672 1 97.56 231 LEU B N 1
ATOM 6722 C CA . LEU B 1 231 ? 11.914 33.062 9.094 1 97.56 231 LEU B CA 1
ATOM 6723 C C . LEU B 1 231 ? 12.242 32.469 10.453 1 97.56 231 LEU B C 1
ATOM 6725 O O . LEU B 1 231 ? 11.367 32.344 11.312 1 97.56 231 LEU B O 1
ATOM 6729 N N . VAL B 1 232 ? 13.508 32.062 10.656 1 97.5 232 VAL B N 1
ATOM 6730 C CA . VAL B 1 232 ? 13.969 31.453 11.898 1 97.5 232 VAL B CA 1
ATOM 6731 C C . VAL B 1 232 ? 13.75 32.438 13.062 1 97.5 232 VAL B C 1
ATOM 6733 O O . VAL B 1 232 ? 13.312 32.031 14.141 1 97.5 232 VAL B O 1
ATOM 6736 N N . LEU B 1 233 ? 13.992 33.719 12.836 1 96.31 233 LEU B N 1
ATOM 6737 C CA . LEU B 1 233 ? 13.812 34.719 13.875 1 96.31 233 LEU B CA 1
ATOM 6738 C C . LEU B 1 233 ? 12.344 34.844 14.273 1 96.31 233 LEU B C 1
ATOM 6740 O O . LEU B 1 233 ? 12.023 35 15.453 1 96.31 233 LEU B O 1
ATOM 6744 N N . GLU B 1 234 ? 11.508 34.812 13.289 1 97.25 234 GLU B N 1
ATOM 6745 C CA . GLU B 1 234 ? 10.078 34.906 13.586 1 97.25 234 GLU B CA 1
ATOM 6746 C C . GLU B 1 234 ? 9.594 33.719 14.398 1 97.25 234 GLU B C 1
ATOM 6748 O O . GLU B 1 234 ? 8.742 33.844 15.281 1 97.25 234 GLU B O 1
ATOM 6753 N N . GLU B 1 235 ? 10.07 32.531 14.078 1 97.69 235 GLU B N 1
ATOM 6754 C CA . GLU B 1 235 ? 9.656 31.344 14.82 1 97.69 235 GLU B CA 1
ATOM 6755 C C . GLU B 1 235 ? 10.258 31.328 16.234 1 97.69 235 GLU B C 1
ATOM 6757 O O . GLU B 1 235 ? 9.602 30.906 17.188 1 97.69 235 GLU B O 1
ATOM 6762 N N . LYS B 1 236 ? 11.531 31.766 16.359 1 96.69 236 LYS B N 1
ATOM 6763 C CA . LYS B 1 236 ? 12.125 31.953 17.672 1 96.69 236 LYS B CA 1
ATOM 6764 C C . LYS B 1 236 ? 11.273 32.875 18.531 1 96.69 236 LYS B C 1
ATOM 6766 O O . LYS B 1 236 ? 11.133 32.656 19.734 1 96.69 236 LYS B O 1
ATOM 6771 N N . ALA B 1 237 ? 10.711 33.906 17.938 1 96.81 237 ALA B N 1
ATOM 6772 C CA . ALA B 1 237 ? 9.906 34.875 18.672 1 96.81 237 ALA B CA 1
ATOM 6773 C C . ALA B 1 237 ? 8.664 34.219 19.266 1 96.81 237 ALA B C 1
ATOM 6775 O O . ALA B 1 237 ? 8.18 34.656 20.328 1 96.81 237 ALA B O 1
ATOM 6776 N N . VAL B 1 238 ? 8.094 33.219 18.656 1 98 238 VAL B N 1
ATOM 6777 C CA . VAL B 1 238 ? 6.93 32.5 19.172 1 98 238 VAL B CA 1
ATOM 6778 C C . VAL B 1 238 ? 7.277 31.844 20.5 1 98 238 VAL B C 1
ATOM 6780 O O . VAL B 1 238 ? 6.531 31.969 21.484 1 98 238 VAL B O 1
ATOM 6783 N N . PHE B 1 239 ? 8.414 31.234 20.594 1 97.69 239 PHE B N 1
ATOM 6784 C CA . PHE B 1 239 ? 8.742 30.406 21.734 1 97.69 239 PHE B CA 1
ATOM 6785 C C . PHE B 1 239 ? 9.656 31.156 22.703 1 97.69 239 PHE B C 1
ATOM 6787 O O . PHE B 1 239 ? 9.852 30.734 23.844 1 97.69 239 PHE B O 1
ATOM 6794 N N . GLY B 1 240 ? 10.227 32.281 22.266 1 95.31 240 GLY B N 1
ATOM 6795 C CA . GLY B 1 240 ? 11.055 33.125 23.109 1 95.31 240 GLY B CA 1
ATOM 6796 C C . GLY B 1 240 ? 12.508 32.688 23.156 1 95.31 240 GLY B C 1
ATOM 6797 O O . GLY B 1 240 ? 13.367 33.438 23.625 1 95.31 240 GLY B O 1
ATOM 6798 N N . GLU B 1 241 ? 12.82 31.562 22.688 1 96.38 241 GLU B N 1
ATOM 6799 C CA . GLU B 1 241 ? 14.18 31.047 22.625 1 96.38 241 GLU B CA 1
ATOM 6800 C C . GLU B 1 241 ? 14.305 29.938 21.578 1 96.38 241 GLU B C 1
ATOM 6802 O O . GLU B 1 241 ? 13.297 29.453 21.047 1 96.38 241 GLU B O 1
ATOM 6807 N N . LEU B 1 242 ? 15.5 29.641 21.156 1 96.38 242 LEU B N 1
ATOM 6808 C CA . LEU B 1 242 ? 15.773 28.484 20.297 1 96.38 242 LEU B CA 1
ATOM 6809 C C . LEU B 1 242 ? 15.914 27.219 21.125 1 96.38 242 LEU B C 1
ATOM 6811 O O . LEU B 1 242 ? 16.297 27.266 22.297 1 96.38 242 LEU B O 1
ATOM 6815 N N . PRO B 1 243 ? 15.547 26.031 20.531 1 96.06 243 PRO B N 1
ATOM 6816 C CA . PRO B 1 243 ? 15.992 24.797 21.172 1 96.06 243 PRO B CA 1
ATOM 6817 C C . PRO B 1 243 ? 17.516 24.672 21.234 1 96.06 243 PRO B C 1
ATOM 6819 O O . PRO B 1 243 ? 18.219 25.328 20.453 1 96.06 243 PRO B O 1
ATOM 6822 N N . THR B 1 244 ? 17.969 23.922 22.203 1 95.5 244 THR B N 1
ATOM 6823 C CA . THR B 1 244 ? 19.359 23.5 22.156 1 95.5 244 THR B CA 1
ATOM 6824 C C . THR B 1 244 ? 19.547 22.391 21.125 1 95.5 244 THR B C 1
ATOM 6826 O O . THR B 1 244 ? 18.984 21.297 21.266 1 95.5 244 THR B O 1
ATOM 6829 N N . TYR B 1 245 ? 20.312 22.656 20.125 1 96.69 245 TYR B N 1
ATOM 6830 C CA . TYR B 1 245 ? 20.547 21.656 19.094 1 96.69 245 TYR B CA 1
ATOM 6831 C C . TYR B 1 245 ? 21.656 20.703 19.5 1 96.69 245 TYR B C 1
ATOM 6833 O O . TYR B 1 245 ? 22.688 21.125 20.047 1 96.69 245 TYR B O 1
ATOM 6841 N N . ASP B 1 246 ? 21.469 19.453 19.234 1 95.5 246 ASP B N 1
ATOM 6842 C CA . ASP B 1 246 ? 22.516 18.469 19.516 1 95.5 246 ASP B CA 1
ATOM 6843 C C . ASP B 1 246 ? 23.766 18.75 18.672 1 95.5 246 ASP B C 1
ATOM 6845 O O . ASP B 1 246 ? 23.672 19.062 17.484 1 95.5 246 ASP B O 1
ATOM 6849 N N . PHE B 1 247 ? 24.859 18.781 19.328 1 94.19 247 PHE B N 1
ATOM 6850 C CA . PHE B 1 247 ? 26.172 19.062 18.75 1 94.19 247 PHE B CA 1
ATOM 6851 C C . PHE B 1 247 ? 26.25 20.469 18.203 1 94.19 247 PHE B C 1
ATOM 6853 O O . PHE B 1 247 ? 27.062 20.766 17.328 1 94.19 247 PHE B O 1
ATOM 6860 N N . GLY B 1 248 ? 25.266 21.312 18.5 1 96.06 248 GLY B N 1
ATOM 6861 C CA . GLY B 1 248 ? 25.281 22.734 18.234 1 96.06 248 GLY B CA 1
ATOM 6862 C C . GLY B 1 248 ? 24.828 23.078 16.828 1 96.06 248 GLY B C 1
ATOM 6863 O O . GLY B 1 248 ? 25.016 24.203 16.359 1 96.06 248 GLY B O 1
ATOM 6864 N N . ASN B 1 249 ? 24.266 22.141 16.141 1 97.5 249 ASN B N 1
ATOM 6865 C CA . ASN B 1 249 ? 23.953 22.391 14.742 1 97.5 249 ASN B CA 1
ATOM 6866 C C . ASN B 1 249 ? 22.516 21.984 14.414 1 97.5 249 ASN B C 1
ATOM 6868 O O . ASN B 1 249 ? 22.031 20.969 14.898 1 97.5 249 ASN B O 1
ATOM 6872 N N . TYR B 1 250 ? 21.844 22.766 13.664 1 98.31 250 TYR B N 1
ATOM 6873 C CA . TYR B 1 250 ? 20.609 22.422 12.969 1 98.31 250 TYR B CA 1
ATOM 6874 C C . TYR B 1 250 ? 20.797 22.469 11.461 1 98.31 250 TYR B C 1
ATOM 6876 O O . TYR B 1 250 ? 21.406 23.406 10.938 1 98.31 250 TYR B O 1
ATOM 6884 N N . THR B 1 251 ? 20.297 21.484 10.703 1 98.69 251 THR B N 1
ATOM 6885 C CA . THR B 1 251 ? 20.562 21.453 9.273 1 98.69 251 THR B CA 1
ATOM 6886 C C . THR B 1 251 ? 19.281 21.281 8.477 1 98.69 251 THR B C 1
ATOM 6888 O O . THR B 1 251 ? 18.547 20.312 8.648 1 98.69 251 THR B O 1
ATOM 6891 N N . PHE B 1 252 ? 18.953 22.281 7.609 1 98.69 252 PHE B N 1
ATOM 6892 C CA . PHE B 1 252 ? 17.969 22.094 6.559 1 98.69 252 PHE B CA 1
ATOM 6893 C C . PHE B 1 252 ? 18.547 21.297 5.398 1 98.69 252 PHE B C 1
ATOM 6895 O O . PHE B 1 252 ? 19.453 21.781 4.711 1 98.69 252 PHE B O 1
ATOM 6902 N N . LEU B 1 253 ? 18.078 20.078 5.188 1 98.69 253 LEU B N 1
ATOM 6903 C CA . LEU B 1 253 ? 18.469 19.281 4.035 1 98.69 253 LEU B CA 1
ATOM 6904 C C . LEU B 1 253 ? 17.469 19.438 2.896 1 98.69 253 LEU B C 1
ATOM 6906 O O . LEU B 1 253 ? 16.375 18.875 2.939 1 98.69 253 LEU B O 1
ATOM 6910 N N . GLN B 1 254 ? 17.859 20.156 1.859 1 98.62 254 GLN B N 1
ATOM 6911 C CA . GLN B 1 254 ? 16.938 20.438 0.765 1 98.62 254 GLN B CA 1
ATOM 6912 C C . GLN B 1 254 ? 17.391 19.766 -0.526 1 98.62 254 GLN B C 1
ATOM 6914 O O . GLN B 1 254 ? 18.578 19.734 -0.838 1 98.62 254 GLN B O 1
ATOM 6919 N N . ASP B 1 255 ? 16.484 19.141 -1.174 1 98.5 255 ASP B N 1
ATOM 6920 C CA . ASP B 1 255 ? 16.656 18.641 -2.531 1 98.5 255 ASP B CA 1
ATOM 6921 C C . ASP B 1 255 ? 15.602 19.203 -3.471 1 98.5 255 ASP B C 1
ATOM 6923 O O . ASP B 1 255 ? 14.406 19 -3.258 1 98.5 255 ASP B O 1
ATOM 6927 N N . VAL B 1 256 ? 16.016 19.984 -4.551 1 98 256 VAL B N 1
ATOM 6928 C CA . VAL B 1 256 ? 15.109 20.625 -5.48 1 98 256 VAL B CA 1
ATOM 6929 C C . VAL B 1 256 ? 15.352 20.109 -6.895 1 98 256 VAL B C 1
ATOM 6931 O O . VAL B 1 256 ? 16.422 20.344 -7.473 1 98 256 VAL B O 1
ATOM 6934 N N . TYR B 1 257 ? 14.414 19.453 -7.402 1 95.94 257 TYR B N 1
ATOM 6935 C CA . TYR B 1 257 ? 14.461 18.938 -8.766 1 95.94 257 TYR B CA 1
ATOM 6936 C C . TYR B 1 257 ? 13.062 18.547 -9.25 1 95.94 257 TYR B C 1
ATOM 6938 O O . TYR B 1 257 ? 12.25 18.047 -8.469 1 95.94 257 TYR B O 1
ATOM 6946 N N . PRO B 1 258 ? 12.758 18.688 -10.523 1 93.56 258 PRO B N 1
ATOM 6947 C CA . PRO B 1 258 ? 11.398 18.5 -11.016 1 93.56 258 PRO B CA 1
ATOM 6948 C C . PRO B 1 258 ? 10.883 17.078 -10.812 1 93.56 258 PRO B C 1
ATOM 6950 O O . PRO B 1 258 ? 9.68 16.859 -10.672 1 93.56 258 PRO B O 1
ATOM 6953 N N . THR B 1 259 ? 11.734 16.094 -10.766 1 91.12 259 THR B N 1
ATOM 6954 C CA . THR B 1 259 ? 11.281 14.703 -10.727 1 91.12 259 THR B CA 1
ATOM 6955 C C . THR B 1 259 ? 11.188 14.219 -9.281 1 91.12 259 THR B C 1
ATOM 6957 O O . THR B 1 259 ? 10.836 13.062 -9.031 1 91.12 259 THR B O 1
ATOM 6960 N N . ASN B 1 260 ? 11.508 15.109 -8.344 1 94.5 260 ASN B N 1
ATOM 6961 C CA . ASN B 1 260 ? 11.328 14.742 -6.938 1 94.5 260 ASN B CA 1
ATOM 6962 C C . ASN B 1 260 ? 9.859 14.461 -6.617 1 94.5 260 ASN B C 1
ATOM 6964 O O . ASN B 1 260 ? 8.961 15.039 -7.23 1 94.5 260 ASN B O 1
ATOM 6968 N N . SER B 1 261 ? 9.641 13.516 -5.699 1 91.69 261 SER B N 1
ATOM 6969 C CA . SER B 1 261 ? 8.281 13.188 -5.297 1 91.69 261 SER B CA 1
ATOM 6970 C C . SER B 1 261 ? 7.723 14.227 -4.328 1 91.69 261 SER B C 1
ATOM 6972 O O . SER B 1 261 ? 6.508 14.352 -4.176 1 91.69 261 SER B O 1
ATOM 6974 N N . GLY B 1 262 ? 8.586 14.977 -3.668 1 92.44 262 GLY B N 1
ATOM 6975 C CA . GLY B 1 262 ? 8.156 16.062 -2.803 1 92.44 262 GLY B CA 1
ATOM 6976 C C . GLY B 1 262 ? 7.785 15.602 -1.405 1 92.44 262 GLY B C 1
ATOM 6977 O O . GLY B 1 262 ? 7.285 14.492 -1.225 1 92.44 262 GLY B O 1
ATOM 6978 N N . ASP B 1 263 ? 8.109 16.312 -0.434 1 93.75 263 ASP B N 1
ATOM 6979 C CA . ASP B 1 263 ? 7.754 16.062 0.959 1 93.75 263 ASP B CA 1
ATOM 6980 C C . ASP B 1 263 ? 8.641 16.875 1.907 1 93.75 263 ASP B C 1
ATOM 6982 O O . ASP B 1 263 ? 9.727 17.312 1.527 1 93.75 263 ASP B O 1
ATOM 6986 N N . GLY B 1 264 ? 8.164 17.219 3.029 1 96.75 264 GLY B N 1
ATOM 6987 C CA . GLY B 1 264 ? 8.93 17.688 4.172 1 96.75 264 GLY B CA 1
ATOM 6988 C C . GLY B 1 264 ? 8.805 16.781 5.383 1 96.75 264 GLY B C 1
ATOM 6989 O O . GLY B 1 264 ? 7.719 16.281 5.684 1 96.75 264 GLY B O 1
ATOM 6990 N N . MET B 1 265 ? 9.922 16.562 5.941 1 97.31 265 MET B N 1
ATOM 6991 C CA . MET B 1 265 ? 9.93 15.703 7.125 1 97.31 265 MET B CA 1
ATOM 6992 C C . MET B 1 265 ? 10.805 16.312 8.219 1 97.31 265 MET B C 1
ATOM 6994 O O . MET B 1 265 ? 11.961 16.656 7.973 1 97.31 265 MET B O 1
ATOM 6998 N N . GLU B 1 266 ? 10.234 16.391 9.391 1 97.75 266 GLU B N 1
ATOM 6999 C CA . GLU B 1 266 ? 10.938 16.984 10.523 1 97.75 266 GLU B CA 1
ATOM 7000 C C . GLU B 1 266 ? 11.781 15.953 11.258 1 97.75 266 GLU B C 1
ATOM 7002 O O . GLU B 1 266 ? 11.406 14.789 11.352 1 97.75 266 GLU B O 1
ATOM 7007 N N . HIS B 1 267 ? 12.867 16.375 11.758 1 97.69 267 HIS B N 1
ATOM 7008 C CA . HIS B 1 267 ? 13.766 15.617 12.625 1 97.69 267 HIS B CA 1
ATOM 7009 C C . HIS B 1 267 ? 14.305 16.484 13.75 1 97.69 267 HIS B C 1
ATOM 7011 O O . HIS B 1 267 ? 14.133 17.703 13.734 1 97.69 267 HIS B O 1
ATOM 7017 N N . ARG B 1 268 ? 14.859 15.867 14.742 1 97.19 268 ARG B N 1
ATOM 7018 C CA . ARG B 1 268 ? 15.211 16.562 15.977 1 97.19 268 ARG B CA 1
ATOM 7019 C C . ARG B 1 268 ? 16.125 17.75 15.703 1 97.19 268 ARG B C 1
ATOM 7021 O O . ARG B 1 268 ? 15.922 18.828 16.25 1 97.19 268 ARG B O 1
ATOM 7028 N N . ASN B 1 269 ? 17.156 17.547 14.844 1 98.19 269 ASN B N 1
ATOM 7029 C CA . ASN B 1 269 ? 18.109 18.609 14.578 1 98.19 269 ASN B CA 1
ATOM 7030 C C . ASN B 1 269 ? 18.312 18.828 13.086 1 98.19 269 ASN B C 1
ATOM 7032 O O . ASN B 1 269 ? 19.406 19.156 12.641 1 98.19 269 ASN B O 1
ATOM 7036 N N . SER B 1 270 ? 17.266 18.516 12.336 1 98.38 270 SER B N 1
ATOM 7037 C CA . SER B 1 270 ? 17.266 18.75 10.898 1 98.38 270 SER B CA 1
ATOM 7038 C C . SER B 1 270 ? 15.867 18.625 10.312 1 98.38 270 SER B C 1
ATOM 7040 O O . SER B 1 270 ? 14.906 18.328 11.039 1 98.38 270 SER B O 1
ATOM 7042 N N . THR B 1 271 ? 15.703 18.938 9.117 1 98.12 271 THR B N 1
ATOM 7043 C CA . THR B 1 271 ? 14.539 18.641 8.297 1 98.12 271 THR B CA 1
ATOM 7044 C C . THR B 1 271 ? 14.969 18.141 6.914 1 98.12 271 THR B C 1
ATOM 7046 O O . THR B 1 271 ? 15.992 18.578 6.387 1 98.12 271 THR B O 1
ATOM 7049 N N . CYS B 1 272 ? 14.312 17.172 6.461 1 98.19 272 CYS B N 1
ATOM 7050 C CA . CYS B 1 272 ? 14.445 16.75 5.07 1 98.19 272 CYS B CA 1
ATOM 7051 C C . CYS B 1 272 ? 13.359 17.391 4.207 1 98.19 272 CYS B C 1
ATOM 7053 O O . CYS B 1 272 ? 12.18 17.078 4.352 1 98.19 272 CYS B O 1
ATOM 7055 N N . ILE B 1 273 ? 13.727 18.281 3.297 1 98.44 273 ILE B N 1
ATOM 7056 C CA . ILE B 1 273 ? 12.781 19.031 2.486 1 98.44 273 ILE B CA 1
ATOM 7057 C C . ILE B 1 273 ? 13.031 18.75 1.005 1 98.44 273 ILE B C 1
ATOM 7059 O O . ILE B 1 273 ? 14.008 19.25 0.434 1 98.44 273 ILE B O 1
ATOM 7063 N N . VAL B 1 274 ? 12.164 18.016 0.425 1 97.88 274 VAL B N 1
ATOM 7064 C CA . VAL B 1 274 ? 12.25 17.625 -0.976 1 97.88 274 VAL B CA 1
ATOM 7065 C C . VAL B 1 274 ? 11.164 18.328 -1.784 1 97.88 274 VAL B C 1
ATOM 7067 O O . VAL B 1 274 ? 9.977 18.203 -1.477 1 97.88 274 VAL B O 1
ATOM 7070 N N . GLN B 1 275 ? 11.539 19.031 -2.846 1 97.25 275 GLN B N 1
ATOM 7071 C CA . GLN B 1 275 ? 10.562 19.859 -3.551 1 97.25 275 GLN B CA 1
ATOM 7072 C C . GLN B 1 275 ? 10.633 19.625 -5.059 1 97.25 275 GLN B C 1
ATOM 7074 O O . GLN B 1 275 ? 11.703 19.75 -5.656 1 97.25 275 GLN B O 1
ATOM 7079 N N . PRO B 1 276 ? 9.516 19.312 -5.672 1 95.62 276 PRO B N 1
ATOM 7080 C CA . PRO B 1 276 ? 9.453 19.125 -7.125 1 95.62 276 PRO B CA 1
ATOM 7081 C C . PRO B 1 276 ? 9.398 20.438 -7.887 1 95.62 276 PRO B C 1
ATOM 7083 O O . PRO B 1 276 ? 8.328 20.859 -8.344 1 95.62 276 PRO B O 1
ATOM 7086 N N . ALA B 1 277 ? 10.461 21.141 -7.988 1 95.88 277 ALA B N 1
ATOM 7087 C CA . ALA B 1 277 ? 10.617 22.391 -8.734 1 95.88 277 ALA B CA 1
ATOM 7088 C C . ALA B 1 277 ? 11.867 22.359 -9.602 1 95.88 277 ALA B C 1
ATOM 7090 O O . ALA B 1 277 ? 12.797 21.594 -9.328 1 95.88 277 ALA B O 1
ATOM 7091 N N . ALA B 1 278 ? 11.883 23.172 -10.625 1 93.44 278 ALA B N 1
ATOM 7092 C CA . ALA B 1 278 ? 13.023 23.219 -11.531 1 93.44 278 ALA B CA 1
ATOM 7093 C C . ALA B 1 278 ? 14.242 23.828 -10.852 1 93.44 278 ALA B C 1
ATOM 7095 O O . ALA B 1 278 ? 15.375 23.406 -11.094 1 93.44 278 ALA B O 1
ATOM 7096 N N . HIS B 1 279 ? 14.055 24.859 -10.062 1 95.69 279 HIS B N 1
ATOM 7097 C CA . HIS B 1 279 ? 15.102 25.578 -9.352 1 95.69 279 HIS B CA 1
ATOM 7098 C C . HIS B 1 279 ? 14.516 26.406 -8.203 1 95.69 279 HIS B C 1
ATOM 7100 O O . HIS B 1 279 ? 13.297 26.5 -8.062 1 95.69 279 HIS B O 1
ATOM 7106 N N . ILE B 1 280 ? 15.375 26.844 -7.328 1 98.12 280 ILE B N 1
ATOM 7107 C CA . ILE B 1 280 ? 14.992 27.75 -6.242 1 98.12 280 ILE B CA 1
ATOM 7108 C C . ILE B 1 280 ? 14.664 29.125 -6.801 1 98.12 280 ILE B C 1
ATOM 7110 O O . ILE B 1 280 ? 13.648 29.719 -6.441 1 98.12 280 ILE B O 1
ATOM 7114 N N . ALA B 1 281 ? 15.555 29.578 -7.707 1 98.19 281 ALA B N 1
ATOM 7115 C CA . ALA B 1 281 ? 15.391 30.906 -8.289 1 98.19 281 ALA B CA 1
ATOM 7116 C C . ALA B 1 281 ? 14 31.062 -8.914 1 98.19 281 ALA B C 1
ATOM 7118 O O . ALA B 1 281 ? 13.602 30.266 -9.766 1 98.19 281 ALA B O 1
ATOM 7119 N N . GLY B 1 282 ? 13.328 32.031 -8.508 1 96.75 282 GLY B N 1
ATOM 7120 C CA . GLY B 1 282 ? 12 32.312 -9.039 1 96.75 282 GLY B CA 1
ATOM 7121 C C . GLY B 1 282 ? 10.898 31.578 -8.297 1 96.75 282 GLY B C 1
ATOM 7122 O O . GLY B 1 282 ? 9.719 31.891 -8.461 1 96.75 282 GLY B O 1
ATOM 7123 N N . ASN B 1 283 ? 11.266 30.594 -7.477 1 97.31 283 ASN B N 1
ATOM 7124 C CA . ASN B 1 283 ? 10.266 29.812 -6.762 1 97.31 283 ASN B CA 1
ATOM 7125 C C . ASN B 1 283 ? 10.414 29.953 -5.25 1 97.31 283 ASN B C 1
ATOM 7127 O O . ASN B 1 283 ? 9.852 29.172 -4.488 1 97.31 283 ASN B O 1
ATOM 7131 N N . GLU B 1 284 ? 11.102 30.938 -4.793 1 96.81 284 GLU B N 1
ATOM 7132 C CA . GLU B 1 284 ? 11.484 31.094 -3.391 1 96.81 284 GLU B CA 1
ATOM 7133 C C . GLU B 1 284 ? 10.25 31.125 -2.49 1 96.81 284 GLU B C 1
ATOM 7135 O O . GLU B 1 284 ? 10.188 30.422 -1.481 1 96.81 284 GLU B O 1
ATOM 7140 N N . LYS B 1 285 ? 9.32 31.938 -2.826 1 94.44 285 LYS B N 1
ATOM 7141 C CA . LYS B 1 285 ? 8.117 32.094 -2.008 1 94.44 285 LYS B CA 1
ATOM 7142 C C . LYS B 1 285 ? 7.41 30.75 -1.812 1 94.44 285 LYS B C 1
ATOM 7144 O O . LYS B 1 285 ? 7.062 30.375 -0.688 1 94.44 285 LYS B O 1
ATOM 7149 N N . ARG B 1 286 ? 7.211 30.094 -2.885 1 94.88 286 ARG B N 1
ATOM 7150 C CA . ARG B 1 286 ? 6.547 28.797 -2.85 1 94.88 286 ARG B CA 1
ATOM 7151 C C . ARG B 1 286 ? 7.328 27.812 -1.995 1 94.88 286 ARG B C 1
ATOM 7153 O O . ARG B 1 286 ? 6.742 27.078 -1.191 1 94.88 286 ARG B O 1
ATOM 7160 N N . LEU B 1 287 ? 8.617 27.797 -2.143 1 97.19 287 LEU B N 1
ATOM 7161 C CA . LEU B 1 287 ? 9.461 26.797 -1.481 1 97.19 287 LEU B CA 1
ATOM 7162 C C . LEU B 1 287 ? 9.562 27.094 0.013 1 97.19 287 LEU B C 1
ATOM 7164 O O . LEU B 1 287 ? 9.672 26.156 0.82 1 97.19 287 LEU B O 1
ATOM 7168 N N . LEU B 1 288 ? 9.469 28.359 0.41 1 98.06 288 LEU B N 1
ATOM 7169 C CA . LEU B 1 288 ? 9.602 28.766 1.808 1 98.06 288 LEU B CA 1
ATOM 7170 C C . LEU B 1 288 ? 8.461 28.203 2.645 1 98.06 288 LEU B C 1
ATOM 7172 O O . LEU B 1 288 ? 8.586 28.062 3.863 1 98.06 288 LEU B O 1
ATOM 7176 N N . GLY B 1 289 ? 7.305 27.891 2.012 1 97.75 289 GLY B N 1
ATOM 7177 C CA . GLY B 1 289 ? 6.172 27.328 2.73 1 97.75 289 GLY B CA 1
ATOM 7178 C C . GLY B 1 289 ? 6.512 26.047 3.48 1 97.75 289 GLY B C 1
ATOM 7179 O O . GLY B 1 289 ? 6.148 25.891 4.648 1 97.75 289 GLY B O 1
ATOM 7180 N N . THR B 1 290 ? 7.238 25.172 2.805 1 98.06 290 THR B N 1
ATOM 7181 C CA . THR B 1 290 ? 7.621 23.906 3.432 1 98.06 290 THR B CA 1
ATOM 7182 C C . THR B 1 290 ? 8.625 24.156 4.559 1 98.06 290 THR B C 1
ATOM 7184 O O . THR B 1 290 ? 8.57 23.484 5.598 1 98.06 290 THR B O 1
ATOM 7187 N N . PHE B 1 291 ? 9.516 25.141 4.387 1 98.56 291 PHE B N 1
ATOM 7188 C CA . PHE B 1 291 ? 10.508 25.438 5.406 1 98.56 291 PHE B CA 1
ATOM 7189 C C . PHE B 1 291 ? 9.844 25.969 6.668 1 98.56 291 PHE B C 1
ATOM 7191 O O . PHE B 1 291 ? 10.219 25.594 7.781 1 98.56 291 PHE B O 1
ATOM 7198 N N . ALA B 1 292 ? 8.891 26.891 6.449 1 98.56 292 ALA B N 1
ATOM 7199 C CA . ALA B 1 292 ? 8.188 27.453 7.594 1 98.56 292 ALA B CA 1
ATOM 7200 C C . ALA B 1 292 ? 7.508 26.375 8.422 1 98.56 292 ALA B C 1
ATOM 7202 O O . ALA B 1 292 ? 7.613 26.359 9.648 1 98.56 292 ALA B O 1
ATOM 7203 N N . HIS B 1 293 ? 6.883 25.453 7.781 1 98.44 293 HIS B N 1
ATOM 7204 C CA . HIS B 1 293 ? 6.219 24.328 8.438 1 98.44 293 HIS B CA 1
ATOM 7205 C C . HIS B 1 293 ? 7.227 23.438 9.148 1 98.44 293 HIS B C 1
ATOM 7207 O O . HIS B 1 293 ? 7.066 23.125 10.328 1 98.44 293 HIS B O 1
ATOM 7213 N N . GLU B 1 294 ? 8.281 23.062 8.445 1 98.5 294 GLU B N 1
ATOM 7214 C CA . GLU B 1 294 ? 9.227 22.062 8.93 1 98.5 294 GLU B CA 1
ATOM 7215 C C . GLU B 1 294 ? 10.07 22.609 10.078 1 98.5 294 GLU B C 1
ATOM 7217 O O . GLU B 1 294 ? 10.391 21.875 11.023 1 98.5 294 GLU B O 1
ATOM 7222 N N . TYR B 1 295 ? 10.508 23.828 9.969 1 98.56 295 TYR B N 1
ATOM 7223 C CA . TYR B 1 295 ? 11.359 24.359 11.023 1 98.56 295 TYR B CA 1
ATOM 7224 C C . TYR B 1 295 ? 10.586 24.5 12.328 1 98.56 295 TYR B C 1
ATOM 7226 O O . TYR B 1 295 ? 11.141 24.328 13.414 1 98.56 295 TYR B O 1
ATOM 7234 N N . PHE B 1 296 ? 9.258 24.828 12.227 1 98.75 296 PHE B N 1
ATOM 7235 C CA . PHE B 1 296 ? 8.43 24.953 13.414 1 98.75 296 PHE B CA 1
ATOM 7236 C C . PHE B 1 296 ? 8.414 23.656 14.211 1 98.75 296 PHE B C 1
ATOM 7238 O O . PHE B 1 296 ? 8.312 23.672 15.438 1 98.75 296 PHE B O 1
ATOM 7245 N N . HIS B 1 297 ? 8.656 22.578 13.57 1 98.56 297 HIS B N 1
ATOM 7246 C CA . HIS B 1 297 ? 8.719 21.266 14.188 1 98.56 297 HIS B CA 1
ATOM 7247 C C . HIS B 1 297 ? 9.938 21.141 15.102 1 98.56 297 HIS B C 1
ATOM 7249 O O . HIS B 1 297 ? 10 20.234 15.938 1 98.56 297 HIS B O 1
ATOM 7255 N N . SER B 1 298 ? 10.906 22.047 14.984 1 97.81 298 SER B N 1
ATOM 7256 C CA . SER B 1 298 ? 12.031 22.031 15.914 1 97.81 298 SER B CA 1
ATOM 7257 C C . SER B 1 298 ? 11.555 22.078 17.359 1 97.81 298 SER B C 1
ATOM 7259 O O . SER B 1 298 ? 12.211 21.547 18.25 1 97.81 298 SER B O 1
ATOM 7261 N N . TRP B 1 299 ? 10.492 22.797 17.594 1 98.44 299 TRP B N 1
ATOM 7262 C CA . TRP B 1 299 ? 9.82 22.828 18.891 1 98.44 299 TRP B CA 1
ATOM 7263 C C . TRP B 1 299 ? 8.695 21.812 18.953 1 98.44 299 TRP B C 1
ATOM 7265 O O . TRP B 1 299 ? 8.758 20.844 19.734 1 98.44 299 TRP B O 1
ATOM 7275 N N . ASN B 1 300 ? 7.684 21.969 18.031 1 98.56 300 ASN B N 1
ATOM 7276 C CA . ASN B 1 300 ? 6.465 21.156 18.062 1 98.56 300 ASN B CA 1
ATOM 7277 C C . ASN B 1 300 ? 6.676 19.797 17.391 1 98.56 300 ASN B C 1
ATOM 7279 O O . ASN B 1 300 ? 7.027 19.719 16.219 1 98.56 300 ASN B O 1
ATOM 7283 N N . VAL B 1 301 ? 6.504 18.75 18.062 1 97.69 301 VAL B N 1
ATOM 7284 C CA . VAL B 1 301 ? 6.52 17.328 17.75 1 97.69 301 VAL B CA 1
ATOM 7285 C C . VAL B 1 301 ? 7.926 16.781 17.953 1 97.69 301 VAL B C 1
ATOM 7287 O O . VAL B 1 301 ? 8.094 15.602 18.312 1 97.69 301 VAL B O 1
ATOM 7290 N N . GLU B 1 302 ? 9.039 17.5 17.703 1 97.62 302 GLU B N 1
ATOM 7291 C CA . GLU B 1 302 ? 10.367 16.938 17.922 1 97.62 302 GLU B CA 1
ATOM 7292 C C . GLU B 1 302 ? 10.805 17.078 19.375 1 97.62 302 GLU B C 1
ATOM 7294 O O . GLU B 1 302 ? 11.609 16.281 19.859 1 97.62 302 GLU B O 1
ATOM 7299 N N . ARG B 1 303 ? 10.32 18.172 20.078 1 98.12 303 ARG B N 1
ATOM 7300 C CA . ARG B 1 303 ? 10.625 18.359 21.484 1 98.12 303 ARG B CA 1
ATOM 7301 C C . ARG B 1 303 ? 9.344 18.422 22.312 1 98.12 303 ARG B C 1
ATOM 7303 O O . ARG B 1 303 ? 9.258 17.812 23.391 1 98.12 303 ARG B O 1
ATOM 7310 N N . ILE B 1 304 ? 8.344 19.266 21.906 1 98.56 304 ILE B 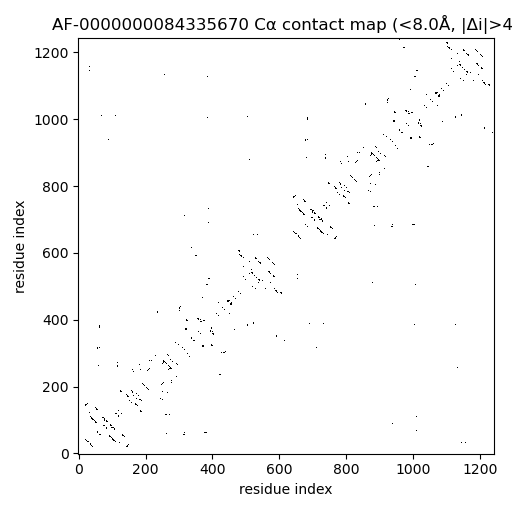N 1
ATOM 7311 C CA . ILE B 1 304 ? 6.984 19.062 22.406 1 98.56 304 ILE B CA 1
ATOM 7312 C C . ILE B 1 304 ? 6.406 17.781 21.828 1 98.56 304 ILE B C 1
ATOM 7314 O O . ILE B 1 304 ? 5.633 17.797 20.875 1 98.56 304 ILE B O 1
ATOM 7318 N N . ARG B 1 305 ? 6.809 16.75 22.422 1 97.19 305 ARG B N 1
ATOM 7319 C CA . ARG B 1 305 ? 6.605 15.422 21.844 1 97.19 305 ARG B CA 1
ATOM 7320 C C . ARG B 1 305 ? 5.383 14.742 22.453 1 97.19 305 ARG B C 1
ATOM 7322 O O . ARG B 1 305 ? 5.27 14.625 23.672 1 97.19 305 ARG B O 1
ATOM 7329 N N . PRO B 1 306 ? 4.426 14.266 21.531 1 97.81 306 PRO B N 1
ATOM 7330 C CA . PRO B 1 306 ? 3.338 13.453 22.078 1 97.81 306 PRO B CA 1
ATOM 7331 C C . PRO B 1 306 ? 3.836 12.164 22.719 1 97.81 306 PRO B C 1
ATOM 7333 O O . PRO B 1 306 ? 4.75 11.516 22.203 1 97.81 306 PRO B O 1
ATOM 7336 N N . LYS B 1 307 ? 3.24 11.781 23.812 1 97.81 307 LYS B N 1
ATOM 7337 C CA . LYS B 1 307 ? 3.582 10.531 24.484 1 97.81 307 LYS B CA 1
ATOM 7338 C C . LYS B 1 307 ? 3.391 9.336 23.547 1 97.81 307 LYS B C 1
ATOM 7340 O O . LYS B 1 307 ? 4.129 8.359 23.625 1 97.81 307 LYS B O 1
ATOM 7345 N N . THR B 1 308 ? 2.482 9.391 22.609 1 96 308 THR B N 1
ATOM 7346 C CA . THR B 1 308 ? 2.166 8.312 21.672 1 96 308 THR B CA 1
ATOM 7347 C C . THR B 1 308 ? 3.287 8.133 20.656 1 96 308 THR B C 1
ATOM 7349 O O . THR B 1 308 ? 3.324 7.133 19.938 1 96 308 THR B O 1
ATOM 7352 N N . LEU B 1 309 ? 4.293 9.039 20.594 1 96.31 309 LEU B N 1
ATOM 7353 C CA . LEU B 1 309 ? 5.367 8.953 19.609 1 96.31 309 LEU B CA 1
ATOM 7354 C C . LEU B 1 309 ? 6.723 8.812 20.281 1 96.31 309 LEU B C 1
ATOM 7356 O O . LEU B 1 309 ? 7.766 8.969 19.641 1 96.31 309 LEU B O 1
ATOM 7360 N N . GLU B 1 310 ? 6.766 8.609 21.641 1 94.31 310 GLU B N 1
ATOM 7361 C CA . GLU B 1 310 ? 8.016 8.539 22.375 1 94.31 310 GLU B CA 1
ATOM 7362 C C . GLU B 1 310 ? 7.992 7.398 23.406 1 94.31 310 GLU B C 1
ATOM 7364 O O . GLU B 1 310 ? 7.188 7.414 24.328 1 94.31 310 GLU B O 1
ATOM 7369 N N . PRO B 1 311 ? 8.922 6.363 23.297 1 94.62 311 PRO B N 1
ATOM 7370 C CA . PRO B 1 311 ? 9.859 6.141 22.203 1 94.62 311 PRO B CA 1
ATOM 7371 C C . PRO B 1 311 ? 9.164 5.73 20.906 1 94.62 311 PRO B C 1
ATOM 7373 O O . PRO B 1 311 ? 8.078 5.145 20.938 1 94.62 311 PRO B O 1
ATOM 7376 N N . PHE B 1 312 ? 9.742 6.133 19.844 1 96 312 PHE B N 1
ATOM 7377 C CA . PHE B 1 312 ? 9.172 5.785 18.547 1 96 312 PHE B CA 1
ATOM 7378 C C . PHE B 1 312 ? 9.297 4.289 18.281 1 96 312 PHE B C 1
ATOM 7380 O O . PHE B 1 312 ? 10.328 3.682 18.594 1 96 312 PHE B O 1
ATOM 7387 N N . ASN B 1 313 ? 8.203 3.697 17.766 1 95.75 313 ASN B N 1
ATOM 7388 C CA . ASN B 1 313 ? 8.203 2.283 17.406 1 95.75 313 ASN B CA 1
ATOM 7389 C C . ASN B 1 313 ? 8.539 2.076 15.938 1 95.75 313 ASN B C 1
ATOM 7391 O O . ASN B 1 313 ? 7.832 2.57 15.055 1 95.75 313 ASN B O 1
ATOM 7395 N N . PHE B 1 314 ? 9.578 1.316 15.688 1 96.88 314 PHE B N 1
ATOM 7396 C CA . PHE B 1 314 ? 10.023 1.119 14.32 1 96.88 314 PHE B CA 1
ATOM 7397 C C . PHE B 1 314 ? 9.422 -0.151 13.727 1 96.88 314 PHE B C 1
ATOM 7399 O O . PHE B 1 314 ? 9.555 -0.415 12.531 1 96.88 314 PHE B O 1
ATOM 7406 N N . GLU B 1 315 ? 8.695 -0.94 14.539 1 94.44 315 GLU B N 1
ATOM 7407 C CA . GLU B 1 315 ? 8.164 -2.223 14.086 1 94.44 315 GLU B CA 1
ATOM 7408 C C . GLU B 1 315 ? 6.746 -2.068 13.547 1 94.44 315 GLU B C 1
ATOM 7410 O O . GLU B 1 315 ? 6.246 -2.947 12.836 1 94.44 315 GLU B O 1
ATOM 7415 N N . HIS B 1 316 ? 6.102 -0.994 13.992 1 91.31 316 HIS B N 1
ATOM 7416 C CA . HIS B 1 316 ? 4.715 -0.733 13.625 1 91.31 316 HIS B CA 1
ATOM 7417 C C . HIS B 1 316 ? 4.426 0.764 13.586 1 91.31 316 HIS B C 1
ATOM 7419 O O . HIS B 1 316 ? 5.082 1.544 14.281 1 91.31 316 HIS B O 1
ATOM 7425 N N . ALA B 1 317 ? 3.379 1.126 12.734 1 92.12 317 ALA B N 1
ATOM 7426 C CA . ALA B 1 317 ? 2.941 2.52 12.766 1 92.12 317 ALA B CA 1
ATOM 7427 C C . ALA B 1 317 ? 2.459 2.912 14.164 1 92.12 317 ALA B C 1
ATOM 7429 O O . ALA B 1 317 ? 1.665 2.195 14.773 1 92.12 317 ALA B O 1
ATOM 7430 N N . ASN B 1 318 ? 2.912 4.004 14.672 1 92.5 318 ASN B N 1
ATOM 7431 C CA . ASN B 1 318 ? 2.467 4.52 15.961 1 92.5 318 ASN B CA 1
ATOM 7432 C C . ASN B 1 318 ? 1.066 5.117 15.875 1 92.5 318 ASN B C 1
ATOM 7434 O O . ASN B 1 318 ? 0.796 5.949 15.008 1 92.5 318 ASN B O 1
ATOM 7438 N N . MET B 1 319 ? 0.184 4.648 16.797 1 94.06 319 MET B N 1
ATOM 7439 C CA . MET B 1 319 ? -1.098 5.332 16.938 1 94.06 319 MET B CA 1
ATOM 7440 C C . MET B 1 319 ? -0.934 6.637 17.703 1 94.06 319 MET B C 1
ATOM 7442 O O . MET B 1 319 ? -0.421 6.641 18.828 1 94.06 319 MET B O 1
ATOM 7446 N N . SER B 1 320 ? -1.266 7.711 17.047 1 95.5 320 SER B N 1
ATOM 7447 C CA . SER B 1 320 ? -1.197 9 17.719 1 95.5 320 SER B CA 1
ATOM 7448 C C . SER B 1 320 ? -2.564 9.68 17.766 1 95.5 320 SER B C 1
ATOM 7450 O O . SER B 1 320 ? -3.297 9.664 16.766 1 95.5 320 SER B O 1
ATOM 7452 N N . HIS B 1 321 ? -2.869 10.242 18.906 1 97 321 HIS B N 1
ATOM 7453 C CA . HIS B 1 321 ? -4.133 10.945 19.094 1 97 321 HIS B CA 1
ATOM 7454 C C . HIS B 1 321 ? -3.939 12.453 19.031 1 97 321 HIS B C 1
ATOM 7456 O O . HIS B 1 321 ? -4.906 13.211 19.141 1 97 321 HIS B O 1
ATOM 7462 N N . GLU B 1 322 ? -2.686 12.922 18.844 1 98.25 322 GLU B N 1
ATOM 7463 C CA . GLU B 1 322 ? -2.357 14.32 19.109 1 98.25 322 GLU B CA 1
ATOM 7464 C C . GLU B 1 322 ? -1.887 15.023 17.844 1 98.25 322 GLU B C 1
ATOM 7466 O O . GLU B 1 322 ? -1.399 16.156 17.891 1 98.25 322 GLU B O 1
ATOM 7471 N N . LEU B 1 323 ? -2.074 14.461 16.641 1 98.31 323 LEU B N 1
ATOM 7472 C CA . LEU B 1 323 ? -1.506 15.047 15.438 1 98.31 323 LEU B CA 1
ATOM 7473 C C . LEU B 1 323 ? -2.213 16.344 15.07 1 98.31 323 LEU B C 1
ATOM 7475 O O . LEU B 1 323 ? -1.647 17.188 14.375 1 98.31 323 LEU B O 1
ATOM 7479 N N . TRP B 1 324 ? -3.467 16.547 15.578 1 98.69 324 TRP B N 1
ATOM 7480 C CA . TRP B 1 324 ? -4.133 17.828 15.406 1 98.69 324 TRP B CA 1
ATOM 7481 C C . TRP B 1 324 ? -3.312 18.953 16.031 1 98.69 324 TRP B C 1
ATOM 7483 O O . TRP B 1 324 ? -3.359 20.094 15.562 1 98.69 324 TRP B O 1
ATOM 7493 N N . PHE B 1 325 ? -2.607 18.672 17.062 1 98.88 325 PHE B N 1
ATOM 7494 C CA . PHE B 1 325 ? -1.74 19.656 17.703 1 98.88 325 PHE B CA 1
ATOM 7495 C C . PHE B 1 325 ? -0.351 19.641 17.078 1 98.88 325 PHE B C 1
ATOM 7497 O O . PHE B 1 325 ? 0.16 20.688 16.688 1 98.88 325 PHE B O 1
ATOM 7504 N N . ALA B 1 326 ? 0.267 18.484 16.938 1 98.44 326 ALA B N 1
ATOM 7505 C CA . ALA B 1 326 ? 1.637 18.359 16.438 1 98.44 326 ALA B CA 1
ATOM 7506 C C . ALA B 1 326 ? 1.751 18.859 15.008 1 98.44 326 ALA B C 1
ATOM 7508 O O . ALA B 1 326 ? 2.643 19.656 14.688 1 98.44 326 ALA B O 1
ATOM 7509 N N . GLU B 1 327 ? 0.864 18.453 14.188 1 98.25 327 GLU B N 1
ATOM 7510 C CA . GLU B 1 327 ? 0.883 18.828 12.773 1 98.25 327 GLU B CA 1
ATOM 7511 C C . GLU B 1 327 ? -0.07 19.984 12.5 1 98.25 327 GLU B C 1
ATOM 7513 O O . GLU B 1 327 ? 0.259 20.891 11.734 1 98.25 327 GLU B O 1
ATOM 7518 N N . GLY B 1 328 ? -1.233 19.969 13.109 1 98.69 328 GLY B N 1
ATOM 7519 C CA . GLY B 1 328 ? -2.248 20.969 12.828 1 98.69 328 GLY B CA 1
ATOM 7520 C C . GLY B 1 328 ? -1.846 22.359 13.273 1 98.69 328 GLY B C 1
ATOM 7521 O O . GLY B 1 328 ? -1.93 23.312 12.5 1 98.69 328 GLY B O 1
ATOM 7522 N N . PHE B 1 329 ? -1.442 22.453 14.523 1 98.94 329 PHE B N 1
ATOM 7523 C CA . PHE B 1 329 ? -0.994 23.766 14.992 1 98.94 329 PHE B CA 1
ATOM 7524 C C . PHE B 1 329 ? 0.206 24.25 14.195 1 98.94 329 PHE B C 1
ATOM 7526 O O . PHE B 1 329 ? 0.321 25.438 13.898 1 98.94 329 PHE B O 1
ATOM 7533 N N . THR B 1 330 ? 1.058 23.281 13.805 1 98.81 330 THR B N 1
ATOM 7534 C CA . THR B 1 330 ? 2.188 23.625 12.945 1 98.81 330 THR B CA 1
ATOM 7535 C C . THR B 1 330 ? 1.701 24.156 11.602 1 98.81 330 THR B C 1
ATOM 7537 O O . THR B 1 330 ? 2.273 25.109 11.062 1 98.81 330 THR B O 1
ATOM 7540 N N . GLN B 1 331 ? 0.707 23.547 11.109 1 98.5 331 GLN B N 1
ATOM 7541 C CA . GLN B 1 331 ? 0.131 24 9.844 1 98.5 331 GLN B CA 1
ATOM 7542 C C . GLN B 1 331 ? -0.341 25.438 9.938 1 98.5 331 GLN B C 1
ATOM 7544 O O . GLN B 1 331 ? -0.094 26.234 9.031 1 98.5 331 GLN B O 1
ATOM 7549 N N . TYR B 1 332 ? -1.03 25.828 10.977 1 98.75 332 TYR B N 1
ATOM 7550 C CA . TYR B 1 332 ? -1.491 27.188 11.219 1 98.75 332 TYR B CA 1
ATOM 7551 C C . TYR B 1 332 ? -0.316 28.156 11.281 1 98.75 332 TYR B C 1
ATOM 7553 O O . TYR B 1 332 ? -0.309 29.188 10.594 1 98.75 332 TYR B O 1
ATOM 7561 N N . TYR B 1 333 ? 0.704 27.828 12.023 1 98.81 333 TYR B N 1
ATOM 7562 C CA . TYR B 1 333 ? 1.844 28.703 12.227 1 98.81 333 TYR B CA 1
ATOM 7563 C C . TYR B 1 333 ? 2.664 28.844 10.953 1 98.81 333 TYR B C 1
ATOM 7565 O O . TYR B 1 333 ? 3.23 29.906 10.688 1 98.81 333 TYR B O 1
ATOM 7573 N N . GLY B 1 334 ? 2.738 27.719 10.18 1 98.19 334 GLY B N 1
ATOM 7574 C CA . GLY B 1 334 ? 3.498 27.781 8.938 1 98.19 334 GLY B CA 1
ATOM 7575 C C . GLY B 1 334 ? 3.117 28.969 8.078 1 98.19 334 GLY B C 1
ATOM 7576 O O . GLY B 1 334 ? 3.977 29.766 7.691 1 98.19 334 GLY B O 1
ATOM 7577 N N . ASP B 1 335 ? 1.887 29.156 7.871 1 97.56 335 ASP B N 1
ATOM 7578 C CA . ASP B 1 335 ? 1.411 30.234 7.012 1 97.56 335 ASP B CA 1
ATOM 7579 C C . ASP B 1 335 ? 1.471 31.578 7.738 1 97.56 335 ASP B C 1
ATOM 7581 O O . ASP B 1 335 ? 1.827 32.594 7.145 1 97.56 335 ASP B O 1
ATOM 7585 N N . LEU B 1 336 ? 1.108 31.609 8.984 1 98.5 336 LEU B N 1
ATOM 7586 C CA . LEU B 1 336 ? 1.108 32.844 9.766 1 98.5 336 LEU B CA 1
ATOM 7587 C C . LEU B 1 336 ? 2.502 33.438 9.812 1 98.5 336 LEU B C 1
ATOM 7589 O O . LEU B 1 336 ? 2.656 34.656 9.641 1 98.5 336 LEU B O 1
ATOM 7593 N N . LEU B 1 337 ? 3.486 32.656 9.984 1 98.44 337 LEU B N 1
ATOM 7594 C CA . LEU B 1 337 ? 4.836 33.156 10.219 1 98.44 337 LEU B CA 1
ATOM 7595 C C . LEU B 1 337 ? 5.488 33.594 8.906 1 98.44 337 LEU B C 1
ATOM 7597 O O . LEU B 1 337 ? 6.41 34.406 8.914 1 98.44 337 LEU B O 1
ATOM 7601 N N . LEU B 1 338 ? 5.027 33.031 7.785 1 98.12 338 LEU B N 1
ATOM 7602 C CA . LEU B 1 338 ? 5.453 33.562 6.5 1 98.12 338 LEU B CA 1
ATOM 7603 C C . LEU B 1 338 ? 4.969 35 6.328 1 98.12 338 LEU B C 1
ATOM 7605 O O . LEU B 1 338 ? 5.688 35.844 5.777 1 98.12 338 LEU B O 1
ATOM 7609 N N . SER B 1 339 ? 3.764 35.25 6.805 1 97.44 339 SER B N 1
ATOM 7610 C CA . SER B 1 339 ? 3.229 36.625 6.754 1 97.44 339 SER B CA 1
ATOM 7611 C C . SER B 1 339 ? 3.973 37.531 7.715 1 97.44 339 SER B C 1
ATOM 7613 O O . SER B 1 339 ? 4.367 38.656 7.336 1 97.44 339 SER B O 1
ATOM 7615 N N . ARG B 1 340 ? 4.176 37.094 8.914 1 98.12 340 ARG B N 1
ATOM 7616 C CA . ARG B 1 340 ? 4.883 37.875 9.906 1 98.12 340 ARG B CA 1
ATOM 7617 C C . ARG B 1 340 ? 6.301 38.188 9.438 1 98.12 340 ARG B C 1
ATOM 7619 O O . ARG B 1 340 ? 6.836 39.281 9.734 1 98.12 340 ARG B O 1
ATOM 7626 N N . ALA B 1 341 ? 6.863 37.219 8.719 1 97.38 341 ALA B N 1
ATOM 7627 C CA . ALA B 1 341 ? 8.234 37.406 8.234 1 97.38 341 ALA B CA 1
ATOM 7628 C C . ALA B 1 341 ? 8.273 38.281 6.98 1 97.38 341 ALA B C 1
ATOM 7630 O O . ALA B 1 341 ? 9.352 38.594 6.484 1 97.38 341 ALA B O 1
ATOM 7631 N N . GLY B 1 342 ? 7.152 38.594 6.41 1 96.44 342 GLY B N 1
ATOM 7632 C CA . GLY B 1 342 ? 7.074 39.531 5.289 1 96.44 342 GLY B CA 1
ATOM 7633 C C . GLY B 1 342 ? 7.137 38.812 3.941 1 96.44 342 GLY B C 1
ATOM 7634 O O . GLY B 1 342 ? 7.289 39.469 2.906 1 96.44 342 GLY B O 1
ATOM 7635 N N . PHE B 1 343 ? 7.066 37.531 3.893 1 97.12 343 PHE B N 1
ATOM 7636 C CA . PHE B 1 343 ? 7.168 36.812 2.635 1 97.12 343 PHE B CA 1
ATOM 7637 C C . PHE B 1 343 ? 5.801 36.656 1.986 1 97.12 343 PHE B C 1
ATOM 7639 O O . PHE B 1 343 ? 5.691 36.594 0.76 1 97.12 343 PHE B O 1
ATOM 7646 N N . ASN B 1 344 ? 4.727 36.469 2.795 1 96.06 344 ASN B N 1
ATOM 7647 C CA . ASN B 1 344 ? 3.342 36.469 2.336 1 96.06 344 ASN B CA 1
ATOM 7648 C C . ASN B 1 344 ? 2.609 37.75 2.719 1 96.06 344 ASN B C 1
ATOM 7650 O O . ASN B 1 344 ? 2.941 38.375 3.723 1 96.06 344 ASN B O 1
ATOM 7654 N N . THR B 1 345 ? 1.647 38.094 1.899 1 96.25 345 THR B N 1
ATOM 7655 C CA . THR B 1 345 ? 0.759 39.188 2.273 1 96.25 345 THR B CA 1
ATOM 7656 C C . THR B 1 345 ? -0.291 38.719 3.275 1 96.25 345 THR B C 1
ATOM 7658 O O . THR B 1 345 ? -0.479 37.5 3.463 1 96.25 345 THR B O 1
ATOM 7661 N N . ASN B 1 346 ? -0.854 39.688 3.93 1 96.12 346 ASN B N 1
ATOM 7662 C CA . ASN B 1 346 ? -1.965 39.312 4.805 1 96.12 346 ASN B CA 1
ATOM 7663 C C . ASN B 1 346 ? -3.092 38.656 4.027 1 96.12 346 ASN B C 1
ATOM 7665 O O . ASN B 1 346 ? -3.771 37.781 4.551 1 96.12 346 ASN B O 1
ATOM 7669 N N . GLU B 1 347 ? -3.305 39.062 2.783 1 96.69 347 GLU B N 1
ATOM 7670 C CA . GLU B 1 347 ? -4.316 38.438 1.933 1 96.69 347 GLU B CA 1
ATOM 7671 C C . GLU B 1 347 ? -4.004 36.969 1.679 1 96.69 347 GLU B C 1
ATOM 7673 O O . GLU B 1 347 ? -4.91 36.125 1.632 1 96.69 347 GLU B O 1
ATOM 7678 N N . ASP B 1 348 ? -2.709 36.688 1.475 1 96.88 348 ASP B N 1
ATOM 7679 C CA . ASP B 1 348 ? -2.293 35.312 1.329 1 96.88 348 ASP B CA 1
ATOM 7680 C C . ASP B 1 348 ? -2.688 34.469 2.553 1 96.88 348 ASP B C 1
ATOM 7682 O O . ASP B 1 348 ? -3.201 33.375 2.422 1 96.88 348 ASP B O 1
ATOM 7686 N N . PHE B 1 349 ? -2.414 35.094 3.652 1 97.75 349 PHE B N 1
ATOM 7687 C CA . PHE B 1 349 ? -2.748 34.375 4.887 1 97.75 349 PHE B CA 1
ATOM 7688 C C . PHE B 1 349 ? -4.254 34.188 5.012 1 97.75 349 PHE B C 1
ATOM 7690 O O . PHE B 1 349 ? -4.719 33.156 5.469 1 97.75 349 PHE B O 1
ATOM 7697 N N . TYR B 1 350 ? -5.066 35.25 4.641 1 98.5 350 TYR B N 1
ATOM 7698 C CA . TYR B 1 350 ? -6.52 35.125 4.684 1 98.5 350 TYR B CA 1
ATOM 7699 C C . TYR B 1 350 ? -6.992 33.969 3.811 1 98.5 350 TYR B C 1
ATOM 7701 O O . TYR B 1 350 ? -7.938 33.25 4.164 1 98.5 350 TYR B O 1
ATOM 7709 N N . GLY B 1 351 ? -6.371 33.781 2.641 1 98.31 351 GLY B N 1
ATOM 7710 C CA . GLY B 1 351 ? -6.684 32.656 1.792 1 98.31 351 GLY B CA 1
ATOM 7711 C C . GLY B 1 351 ? -6.426 31.312 2.467 1 98.31 351 GLY B C 1
ATOM 7712 O O . GLY B 1 351 ? -7.262 30.422 2.402 1 98.31 351 GLY B O 1
ATOM 7713 N N . SER B 1 352 ? -5.238 31.188 3.119 1 98.06 352 SER B N 1
ATOM 7714 C CA . SER B 1 352 ? -4.902 29.969 3.844 1 98.06 352 SER B CA 1
ATOM 7715 C C . SER B 1 352 ? -5.883 29.703 4.984 1 98.06 352 SER B C 1
ATOM 7717 O O . SER B 1 352 ? -6.309 28.578 5.199 1 98.06 352 SER B O 1
ATOM 7719 N N . ALA B 1 353 ? -6.215 30.75 5.707 1 98.75 353 ALA B N 1
ATOM 7720 C CA . ALA B 1 353 ? -7.16 30.641 6.816 1 98.75 353 ALA B CA 1
ATOM 7721 C C . ALA B 1 353 ? -8.531 30.188 6.32 1 98.75 353 ALA B C 1
ATOM 7723 O O . ALA B 1 353 ? -9.195 29.375 6.961 1 98.75 353 ALA B O 1
ATOM 7724 N N . ALA B 1 354 ? -8.945 30.781 5.219 1 98.75 354 ALA B N 1
ATOM 7725 C CA . ALA B 1 354 ? -10.211 30.359 4.625 1 98.75 354 ALA B CA 1
ATOM 7726 C C . ALA B 1 354 ? -10.188 28.875 4.277 1 98.75 354 ALA B C 1
ATOM 7728 O O . ALA B 1 354 ? -11.188 28.172 4.453 1 98.75 354 ALA B O 1
ATOM 7729 N N . GLY B 1 355 ? -9.062 28.406 3.734 1 98.44 355 GLY B N 1
ATOM 7730 C CA . GLY B 1 355 ? -8.914 26.984 3.449 1 98.44 355 GLY B CA 1
ATOM 7731 C C . GLY B 1 355 ? -9.07 26.109 4.676 1 98.44 355 GLY B C 1
ATOM 7732 O O . GLY B 1 355 ? -9.727 25.078 4.621 1 98.44 355 GLY B O 1
ATOM 7733 N N . LEU B 1 356 ? -8.469 26.516 5.785 1 98.69 356 LEU B N 1
ATOM 7734 C CA . LEU B 1 356 ? -8.617 25.797 7.043 1 98.69 356 LEU B CA 1
ATOM 7735 C C . LEU B 1 356 ? -10.078 25.719 7.461 1 98.69 356 LEU B C 1
ATOM 7737 O O . LEU B 1 356 ? -10.578 24.656 7.809 1 98.69 356 LEU B O 1
ATOM 7741 N N . ILE B 1 357 ? -10.734 26.875 7.395 1 98.75 357 ILE B N 1
ATOM 7742 C CA . ILE B 1 357 ? -12.117 27 7.84 1 98.75 357 ILE B CA 1
ATOM 7743 C C . ILE B 1 357 ? -13.016 26.125 6.961 1 98.75 357 ILE B C 1
ATOM 7745 O O . ILE B 1 357 ? -13.859 25.391 7.465 1 98.75 357 ILE B O 1
ATOM 7749 N N . ASN B 1 358 ? -12.852 26.203 5.656 1 98.19 358 ASN B N 1
ATOM 7750 C CA . ASN B 1 358 ? -13.641 25.391 4.734 1 98.19 358 ASN B CA 1
ATOM 7751 C C . ASN B 1 358 ? -13.461 23.906 4.992 1 98.19 358 ASN B C 1
ATOM 7753 O O . ASN B 1 358 ? -14.414 23.125 4.875 1 98.19 358 ASN B O 1
ATOM 7757 N N . SER B 1 359 ? -12.266 23.5 5.352 1 97.12 359 SER B N 1
ATOM 7758 C CA . SER B 1 359 ? -11.984 22.094 5.594 1 97.12 359 SER B CA 1
ATOM 7759 C C . SER B 1 359 ? -12.812 21.547 6.75 1 97.12 359 SER B C 1
ATOM 7761 O O . SER B 1 359 ? -13.242 20.391 6.73 1 97.12 359 SER B O 1
ATOM 7763 N N . VAL B 1 360 ? -13.055 22.344 7.773 1 97.69 360 VAL B N 1
ATOM 7764 C CA . VAL B 1 360 ? -13.719 21.812 8.961 1 97.69 360 VAL B CA 1
ATOM 7765 C C . VAL B 1 360 ? -15.219 22.078 8.883 1 97.69 360 VAL B C 1
ATOM 7767 O O . VAL B 1 360 ? -16.016 21.344 9.461 1 97.69 360 VAL B O 1
ATOM 7770 N N . LEU B 1 361 ? -15.625 23.094 8.102 1 97.62 361 LEU B N 1
ATOM 7771 C CA . LEU B 1 361 ? -17.047 23.438 8.078 1 97.62 361 LEU B CA 1
ATOM 7772 C C . LEU B 1 361 ? -17.75 22.719 6.922 1 97.62 361 LEU B C 1
ATOM 7774 O O . LEU B 1 361 ? -18.969 22.5 6.969 1 97.62 361 LEU B O 1
ATOM 7778 N N . ASN B 1 362 ? -16.953 22.344 5.871 1 96 362 ASN B N 1
ATOM 7779 C CA . ASN B 1 362 ? -17.609 21.922 4.641 1 96 362 ASN B CA 1
ATOM 7780 C C . ASN B 1 362 ? -17.266 20.484 4.27 1 96 362 ASN B C 1
ATOM 7782 O O . ASN B 1 362 ? -17.438 20.078 3.123 1 96 362 ASN B O 1
ATOM 7786 N N . THR B 1 363 ? -16.734 19.641 5.172 1 95.5 363 THR B N 1
ATOM 7787 C CA . THR B 1 363 ? -16.391 18.266 4.832 1 95.5 363 THR B CA 1
ATOM 7788 C C . THR B 1 363 ? -17.062 17.281 5.781 1 95.5 363 THR B C 1
ATOM 7790 O O . THR B 1 363 ? -17.172 17.547 6.98 1 95.5 363 THR B O 1
ATOM 7793 N N . PRO B 1 364 ? -17.547 16.109 5.266 1 96.12 364 PRO B N 1
ATOM 7794 C CA . PRO B 1 364 ? -18.156 15.117 6.141 1 96.12 364 PRO B CA 1
ATOM 7795 C C . PRO B 1 364 ? -17.172 14.531 7.152 1 96.12 364 PRO B C 1
ATOM 7797 O O . PRO B 1 364 ? -17.578 14.18 8.266 1 96.12 364 PRO B O 1
ATOM 7800 N N . GLY B 1 365 ? -15.922 14.406 6.781 1 96.38 365 GLY B N 1
ATOM 7801 C CA . GLY B 1 365 ? -14.906 13.938 7.715 1 96.38 365 GLY B CA 1
ATOM 7802 C C . GLY B 1 365 ? -14.875 14.734 9.008 1 96.38 365 GLY B C 1
ATOM 7803 O O . GLY B 1 365 ? -14.828 14.164 10.094 1 96.38 365 GLY B O 1
ATOM 7804 N N . ALA B 1 366 ? -14.906 16.031 8.859 1 97.31 366 ALA B N 1
ATOM 7805 C CA . ALA B 1 366 ? -14.859 16.891 10.039 1 97.31 366 ALA B CA 1
ATOM 7806 C C . ALA B 1 366 ? -16.219 16.938 10.734 1 97.31 366 ALA B C 1
ATOM 7808 O O . ALA B 1 366 ? -16.297 17.125 11.953 1 97.31 366 ALA B O 1
ATOM 7809 N N . ALA B 1 367 ? -17.328 16.781 9.992 1 97.38 367 ALA B N 1
ATOM 7810 C CA . ALA B 1 367 ? -18.672 16.828 10.562 1 97.38 367 ALA B CA 1
ATOM 7811 C C . ALA B 1 367 ? -18.938 15.609 11.422 1 97.38 367 ALA B C 1
ATOM 7813 O O . ALA B 1 367 ? -19.688 15.68 12.398 1 97.38 367 ALA B O 1
ATOM 7814 N N . ASN B 1 368 ? -18.297 14.508 11.055 1 97.19 368 ASN B N 1
ATOM 7815 C CA . ASN B 1 368 ? -18.719 13.25 11.664 1 97.19 368 ASN B CA 1
ATOM 7816 C C . ASN B 1 368 ? -17.609 12.625 12.492 1 97.19 368 ASN B C 1
ATOM 7818 O O . ASN B 1 368 ? -17.844 11.695 13.266 1 97.19 368 ASN B O 1
ATOM 7822 N N . PHE B 1 369 ? -16.422 13.094 12.414 1 97.69 369 PHE B N 1
ATOM 7823 C CA . PHE B 1 369 ? -15.273 12.531 13.117 1 97.69 369 PHE B CA 1
ATOM 7824 C C . PHE B 1 369 ? -14.438 13.625 13.773 1 97.69 369 PHE B C 1
ATOM 7826 O O . PHE B 1 369 ? -14.211 14.68 13.172 1 97.69 369 PHE B O 1
ATOM 7833 N N . SER B 1 370 ? -13.984 13.383 15 1 98 370 SER B N 1
ATOM 7834 C CA . SER B 1 370 ? -13.297 14.383 15.812 1 98 370 SER B CA 1
ATOM 7835 C C . SER B 1 370 ? -11.859 14.57 15.352 1 98 370 SER B C 1
ATOM 7837 O O . SER B 1 370 ? -11.359 13.805 14.531 1 98 370 SER B O 1
ATOM 7839 N N . ALA B 1 371 ? -11.195 15.586 15.93 1 98.56 371 ALA B N 1
ATOM 7840 C CA . ALA B 1 371 ? -9.789 15.836 15.648 1 98.56 371 ALA B CA 1
ATOM 7841 C C . ALA B 1 371 ? -8.922 14.656 16.109 1 98.56 371 ALA B C 1
ATOM 7843 O O . ALA B 1 371 ? -7.93 14.328 15.453 1 98.56 371 ALA B O 1
ATOM 7844 N N . VAL B 1 372 ? -9.297 14.008 17.203 1 98.12 372 VAL B N 1
ATOM 7845 C CA . VAL B 1 372 ? -8.586 12.844 17.719 1 98.12 372 VAL B CA 1
ATOM 7846 C C . VAL B 1 372 ? -8.703 11.695 16.719 1 98.12 372 VAL B C 1
ATOM 7848 O O . VAL B 1 372 ? -7.707 11.039 16.391 1 98.12 372 VAL B O 1
ATOM 7851 N N . GLN B 1 373 ? -9.898 11.492 16.203 1 97.19 373 GLN B N 1
ATOM 7852 C CA . GLN B 1 373 ? -10.117 10.406 15.258 1 97.19 373 GLN B CA 1
ATOM 7853 C C . GLN B 1 373 ? -9.391 10.672 13.945 1 97.19 373 GLN B C 1
ATOM 7855 O O . GLN B 1 373 ? -8.898 9.742 13.305 1 97.19 373 GLN B O 1
ATOM 7860 N N . ALA B 1 374 ? -9.383 11.945 13.539 1 97.44 374 ALA B N 1
ATOM 7861 C CA . ALA B 1 374 ? -8.602 12.305 12.352 1 97.44 374 ALA B CA 1
ATOM 7862 C C . ALA B 1 374 ? -7.121 12.008 12.562 1 97.44 374 ALA B C 1
ATOM 7864 O O . ALA B 1 374 ? -6.445 11.531 11.648 1 97.44 374 ALA B O 1
ATOM 7865 N N . SER B 1 375 ? -6.617 12.242 13.758 1 97.75 375 SER B N 1
ATOM 7866 C CA . SER B 1 375 ? -5.234 11.922 14.086 1 97.75 375 SER B CA 1
ATOM 7867 C C . SER B 1 375 ? -4.98 10.422 14.031 1 97.75 375 SER B C 1
ATOM 7869 O O . SER B 1 375 ? -3.959 9.977 13.5 1 97.75 375 SER B O 1
ATOM 7871 N N . ASN B 1 376 ? -5.922 9.641 14.523 1 96.62 376 ASN B N 1
ATOM 7872 C CA . ASN B 1 376 ? -5.797 8.188 14.516 1 96.62 376 ASN B CA 1
ATOM 7873 C C . ASN B 1 376 ? -5.715 7.637 13.094 1 96.62 376 ASN B C 1
ATOM 7875 O O . ASN B 1 376 ? -4.98 6.684 12.836 1 96.62 376 ASN B O 1
ATOM 7879 N N . TYR B 1 377 ? -6.43 8.266 12.219 1 96 377 TYR B N 1
ATOM 7880 C CA . TYR B 1 377 ? -6.551 7.742 10.867 1 96 377 TYR B CA 1
ATOM 7881 C C . TYR B 1 377 ? -5.27 7.973 10.07 1 96 377 TYR B C 1
ATOM 7883 O O . TYR B 1 377 ? -5.109 7.441 8.969 1 96 377 TYR B O 1
ATOM 7891 N N . ALA B 1 378 ? -4.289 8.672 10.641 1 95.38 378 ALA B N 1
ATOM 7892 C CA . ALA B 1 378 ? -3.016 8.945 9.977 1 95.38 378 ALA B CA 1
ATOM 7893 C C . ALA B 1 378 ? -2.312 7.648 9.586 1 95.38 378 ALA B C 1
ATOM 7895 O O . ALA B 1 378 ? -1.614 7.594 8.57 1 95.38 378 ALA B O 1
ATOM 7896 N N . VAL B 1 379 ? -2.564 6.574 10.273 1 94.62 379 VAL B N 1
ATOM 7897 C CA . VAL B 1 379 ? -1.889 5.301 10.047 1 94.62 379 VAL B CA 1
ATOM 7898 C C . VAL B 1 379 ? -2.271 4.754 8.672 1 94.62 379 VAL B C 1
ATOM 7900 O O . VAL B 1 379 ? -1.582 3.887 8.133 1 94.62 379 VAL B O 1
ATOM 7903 N N . TYR B 1 380 ? -3.373 5.289 8.047 1 92.81 380 TYR B N 1
ATOM 7904 C CA . TYR B 1 380 ? -3.816 4.824 6.738 1 92.81 380 TYR B CA 1
ATOM 7905 C C . TYR B 1 380 ? -3.66 5.922 5.691 1 92.81 380 TYR B C 1
ATOM 7907 O O . TYR B 1 380 ? -3.818 5.672 4.496 1 92.81 380 TYR B O 1
ATOM 7915 N N . ALA B 1 381 ? -3.4 7.18 6.094 1 90 381 ALA B N 1
ATOM 7916 C CA . ALA B 1 381 ? -3.561 8.297 5.164 1 90 381 ALA B CA 1
ATOM 7917 C C . ALA B 1 381 ? -2.211 8.922 4.82 1 90 381 ALA B C 1
ATOM 7919 O O . ALA B 1 381 ? -1.978 9.32 3.68 1 90 381 ALA B O 1
ATOM 7920 N N . ASP B 1 382 ? -1.235 9.008 5.738 1 88.56 382 ASP B N 1
ATOM 7921 C CA . ASP B 1 382 ? 0.009 9.758 5.59 1 88.56 382 ASP B CA 1
ATOM 7922 C C . ASP B 1 382 ? 1.016 8.984 4.738 1 88.56 382 ASP B C 1
ATOM 7924 O O . ASP B 1 382 ? 2.043 8.531 5.242 1 88.56 382 ASP B O 1
ATOM 7928 N N . ALA B 1 383 ? 0.77 9.008 3.346 1 82.44 383 ALA B N 1
ATOM 7929 C CA . ALA B 1 383 ? 1.554 8.289 2.348 1 82.44 383 ALA B CA 1
ATOM 7930 C C . ALA B 1 383 ? 1.215 6.797 2.357 1 82.44 383 ALA B C 1
ATOM 7932 O O . ALA B 1 383 ? 2.016 5.969 1.92 1 82.44 383 ALA B O 1
ATOM 7933 N N . GLY B 1 384 ? 0.019 6.504 2.975 1 83.12 384 GLY B N 1
ATOM 7934 C CA . GLY B 1 384 ? -0.5 5.152 2.846 1 83.12 384 GLY B CA 1
ATOM 7935 C C . GLY B 1 384 ? -1.002 4.836 1.449 1 83.12 384 GLY B C 1
ATOM 7936 O O . GLY B 1 384 ? -1.416 5.734 0.714 1 83.12 384 GLY B O 1
ATOM 7937 N N . VAL B 1 385 ? -0.903 3.549 1.089 1 82.19 385 VAL B N 1
ATOM 7938 C CA . VAL B 1 385 ? -1.357 3.139 -0.235 1 82.19 385 VAL B CA 1
ATOM 7939 C C . VAL B 1 385 ? -2.387 2.018 -0.105 1 82.19 385 VAL B C 1
ATOM 7941 O O . VAL B 1 385 ? -2.32 1.212 0.826 1 82.19 385 VAL B O 1
ATOM 7944 N N . ALA B 1 386 ? -3.361 2.072 -0.999 1 85.62 386 ALA B N 1
ATOM 7945 C CA . ALA B 1 386 ? -4.383 1.029 -1.074 1 85.62 386 ALA B CA 1
ATOM 7946 C C . ALA B 1 386 ? -4.648 0.629 -2.521 1 85.62 386 ALA B C 1
ATOM 7948 O O . ALA B 1 386 ? -4.547 1.457 -3.432 1 85.62 386 ALA B O 1
ATOM 7949 N N . ILE B 1 387 ? -4.953 -0.565 -2.76 1 85.06 387 ILE B N 1
ATOM 7950 C CA . ILE B 1 387 ? -5.281 -1.038 -4.102 1 85.06 387 ILE B CA 1
ATOM 7951 C C . ILE B 1 387 ? -6.742 -0.724 -4.414 1 85.06 387 ILE B C 1
ATOM 7953 O O . ILE B 1 387 ? -7.105 -0.542 -5.578 1 85.06 387 ILE B O 1
ATOM 7957 N N . ASP B 1 388 ? -7.562 -0.595 -3.338 1 90.31 388 ASP B N 1
ATOM 7958 C CA . ASP B 1 388 ? -9 -0.404 -3.492 1 90.31 388 ASP B CA 1
ATOM 7959 C C . ASP B 1 388 ? -9.391 1.048 -3.229 1 90.31 388 ASP B C 1
ATOM 7961 O O . ASP B 1 388 ? -8.711 1.755 -2.482 1 90.31 388 ASP B O 1
ATOM 7965 N N . PRO B 1 389 ? -10.562 1.478 -3.881 1 90.81 389 PRO B N 1
ATOM 7966 C CA . PRO B 1 389 ? -11.141 2.742 -3.424 1 90.81 389 PRO B CA 1
ATOM 7967 C C . PRO B 1 389 ? -11.523 2.719 -1.945 1 90.81 389 PRO B C 1
ATOM 7969 O O . PRO B 1 389 ? -11.984 1.691 -1.438 1 90.81 389 PRO B O 1
ATOM 7972 N N . THR B 1 390 ? -11.375 3.799 -1.29 1 92.31 390 THR B N 1
ATOM 7973 C CA . THR B 1 390 ? -11.758 3.949 0.108 1 92.31 390 THR B CA 1
ATOM 7974 C C . THR B 1 390 ? -12.797 5.055 0.265 1 92.31 390 THR B C 1
ATOM 7976 O O . THR B 1 390 ? -13.07 5.797 -0.682 1 92.31 390 THR B O 1
ATOM 7979 N N . ASN B 1 391 ? -13.359 5.176 1.376 1 94.44 391 ASN B N 1
ATOM 7980 C CA . ASN B 1 391 ? -14.297 6.246 1.69 1 94.44 391 ASN B CA 1
ATOM 7981 C C . ASN B 1 391 ? -13.617 7.395 2.428 1 94.44 391 ASN B C 1
ATOM 7983 O O . ASN B 1 391 ? -14.25 8.102 3.209 1 94.44 391 ASN B O 1
ATOM 7987 N N . LYS B 1 392 ? -12.367 7.531 2.24 1 92.31 392 LYS B N 1
ATOM 7988 C CA . LYS B 1 392 ? -11.508 8.477 2.947 1 92.31 392 LYS B CA 1
ATOM 7989 C C . LYS B 1 392 ? -12.094 9.891 2.895 1 92.31 392 LYS B C 1
ATOM 7991 O O . LYS B 1 392 ? -12.086 10.609 3.898 1 92.31 392 LYS B O 1
ATOM 7996 N N . ASN B 1 393 ? -12.648 10.297 1.812 1 89.69 393 ASN B N 1
ATOM 7997 C CA . ASN B 1 393 ? -13.156 11.656 1.651 1 89.69 393 ASN B CA 1
ATOM 7998 C C . ASN B 1 393 ? -14.312 11.938 2.604 1 89.69 393 ASN B C 1
ATOM 8000 O O . ASN B 1 393 ? -14.57 13.086 2.955 1 89.69 393 ASN B O 1
ATOM 8004 N N . ASN B 1 394 ? -14.977 10.867 2.963 1 95.25 394 ASN B N 1
ATOM 8005 C CA . ASN B 1 394 ? -16.141 11.039 3.82 1 95.25 394 ASN B CA 1
ATOM 8006 C C . ASN B 1 394 ? -15.805 10.789 5.285 1 95.25 394 ASN B C 1
ATOM 8008 O O . ASN B 1 394 ? -16.547 11.188 6.18 1 95.25 394 ASN B O 1
ATOM 8012 N N . ILE B 1 395 ? -14.68 10.133 5.535 1 95.75 395 ILE B N 1
ATOM 8013 C CA . ILE B 1 395 ? -14.5 9.711 6.918 1 95.75 395 ILE B CA 1
ATOM 8014 C C . ILE B 1 395 ? -13.242 10.359 7.496 1 95.75 395 ILE B C 1
ATOM 8016 O O . ILE B 1 395 ? -12.977 10.25 8.695 1 95.75 395 ILE B O 1
ATOM 8020 N N . PHE B 1 396 ? -12.492 11.078 6.691 1 95.06 396 PHE B N 1
ATOM 8021 C CA . PHE B 1 396 ? -11.211 11.617 7.133 1 95.06 396 PHE B CA 1
ATOM 8022 C C . PHE B 1 396 ? -11.086 13.094 6.758 1 95.06 396 PHE B C 1
ATOM 8024 O O . PHE B 1 396 ? -11.336 13.469 5.613 1 95.06 396 PHE B O 1
ATOM 8031 N N . ASN B 1 397 ? -10.797 13.906 7.668 1 96.06 397 ASN B N 1
ATOM 8032 C CA . ASN B 1 397 ? -10.25 15.25 7.484 1 96.06 397 ASN B CA 1
ATOM 8033 C C . ASN B 1 397 ? -8.805 15.328 7.957 1 96.06 397 ASN B C 1
ATOM 8035 O O . ASN B 1 397 ? -8.5 15.039 9.117 1 96.06 397 ASN B O 1
ATOM 8039 N N . SER B 1 398 ? -7.941 15.766 7.094 1 96.44 398 SER B N 1
ATOM 8040 C CA . SER B 1 398 ? -6.52 15.789 7.43 1 96.44 398 SER B CA 1
ATOM 8041 C C . SER B 1 398 ? -6.277 16.453 8.773 1 96.44 398 SER B C 1
ATOM 8043 O O . SER B 1 398 ? -6.828 17.531 9.047 1 96.44 398 SER B O 1
ATOM 8045 N N . TYR B 1 399 ? -5.438 15.852 9.594 1 97.38 399 TYR B N 1
ATOM 8046 C CA . TYR B 1 399 ? -5.094 16.406 10.898 1 97.38 399 TYR B CA 1
ATOM 8047 C C . TYR B 1 399 ? -4.324 17.719 10.742 1 97.38 399 TYR B C 1
ATOM 8049 O O . TYR B 1 399 ? -4.277 18.531 11.672 1 97.38 399 TYR B O 1
ATOM 8057 N N . TYR B 1 400 ? -3.754 17.969 9.555 1 97.62 400 TYR B N 1
ATOM 8058 C CA . TYR B 1 400 ? -3.113 19.25 9.273 1 97.62 400 TYR B CA 1
ATOM 8059 C C . TYR B 1 400 ? -4.129 20.375 9.289 1 97.62 400 TYR B C 1
ATOM 8061 O O . TYR B 1 400 ? -4.035 21.297 10.109 1 97.62 400 TYR B O 1
ATOM 8069 N N . VAL B 1 401 ? -5.137 20.25 8.43 1 98.19 401 VAL B N 1
ATOM 8070 C CA . VAL B 1 401 ? -6.078 21.344 8.25 1 98.19 401 VAL B CA 1
ATOM 8071 C C . VAL B 1 401 ? -7.066 21.375 9.414 1 98.19 401 VAL B C 1
ATOM 8073 O O . VAL B 1 401 ? -7.523 22.453 9.828 1 98.19 401 VAL B O 1
ATOM 8076 N N . TYR B 1 402 ? -7.426 20.219 9.93 1 98.5 402 TYR B N 1
ATOM 8077 C CA . TYR B 1 402 ? -8.305 20.172 11.094 1 98.5 402 TYR B CA 1
ATOM 8078 C C . TYR B 1 402 ? -7.676 20.891 12.281 1 98.5 402 TYR B C 1
ATOM 8080 O O . TYR B 1 402 ? -8.281 21.797 12.852 1 98.5 402 TYR B O 1
ATOM 8088 N N . GLY B 1 403 ? -6.453 20.469 12.594 1 98.75 403 GLY B N 1
ATOM 8089 C CA . GLY B 1 403 ? -5.73 21.125 13.68 1 98.75 403 GLY B CA 1
ATOM 8090 C C . GLY B 1 403 ? -5.445 22.578 13.414 1 98.75 403 GLY B C 1
ATOM 8091 O O . GLY B 1 403 ? -5.492 23.406 14.336 1 98.75 403 GLY B O 1
ATOM 8092 N N . GLY B 1 404 ? -5.141 22.906 12.156 1 98.88 404 GLY B N 1
ATOM 8093 C CA . GLY B 1 404 ? -4.914 24.297 11.797 1 98.88 404 GLY B CA 1
ATOM 8094 C C . GLY B 1 404 ? -6.121 25.172 12.062 1 98.88 404 GLY B C 1
ATOM 8095 O O . GLY B 1 404 ? -5.98 26.297 12.547 1 98.88 404 GLY B O 1
ATOM 8096 N N . ALA B 1 405 ? -7.312 24.672 11.75 1 98.88 405 ALA B N 1
ATOM 8097 C CA . ALA B 1 405 ? -8.539 25.422 12 1 98.88 405 ALA B CA 1
ATOM 8098 C C . ALA B 1 405 ? -8.766 25.625 13.492 1 98.88 405 ALA B C 1
ATOM 8100 O O . ALA B 1 405 ? -9.219 26.688 13.93 1 98.88 405 ALA B O 1
ATOM 8101 N N . ILE B 1 406 ? -8.5 24.625 14.258 1 98.88 406 ILE B N 1
ATOM 8102 C CA . ILE B 1 406 ? -8.633 24.703 15.703 1 98.88 406 ILE B CA 1
ATOM 8103 C C . ILE B 1 406 ? -7.656 25.734 16.266 1 98.88 406 ILE B C 1
ATOM 8105 O O . ILE B 1 406 ? -8.016 26.547 17.109 1 98.88 406 ILE B O 1
ATOM 8109 N N . ALA B 1 407 ? -6.438 25.719 15.773 1 98.94 407 ALA B N 1
ATOM 8110 C CA . ALA B 1 407 ? -5.41 26.672 16.188 1 98.94 407 ALA B CA 1
ATOM 8111 C C . ALA B 1 407 ? -5.828 28.109 15.883 1 98.94 407 ALA B C 1
ATOM 8113 O O . ALA B 1 407 ? -5.668 29 16.719 1 98.94 407 ALA B O 1
ATOM 8114 N N . LEU B 1 408 ? -6.328 28.312 14.695 1 98.94 408 LEU B N 1
ATOM 8115 C CA . LEU B 1 408 ? -6.812 29.625 14.289 1 98.94 408 LEU B CA 1
ATOM 8116 C C . LEU B 1 408 ? -7.867 30.141 15.266 1 98.94 408 LEU B C 1
ATOM 8118 O O . LEU B 1 408 ? -7.77 31.281 15.742 1 98.94 408 LEU B O 1
ATOM 8122 N N . ALA B 1 409 ? -8.883 29.359 15.562 1 98.88 409 ALA B N 1
ATOM 8123 C CA . ALA B 1 409 ? -9.969 29.766 16.453 1 98.88 409 ALA B CA 1
ATOM 8124 C C . ALA B 1 409 ? -9.445 30.016 17.875 1 98.88 409 ALA B C 1
ATOM 8126 O O . ALA B 1 409 ? -9.836 31 18.5 1 98.88 409 ALA B O 1
ATOM 8127 N N . LEU B 1 410 ? -8.609 29.125 18.359 1 98.94 410 LEU B N 1
ATOM 8128 C CA . LEU B 1 410 ? -8.086 29.297 19.703 1 98.94 410 LEU B CA 1
ATOM 8129 C C . LEU B 1 410 ? -7.285 30.594 19.812 1 98.94 410 LEU B C 1
ATOM 8131 O O . LEU B 1 410 ? -7.363 31.281 20.828 1 98.94 410 LEU B O 1
ATOM 8135 N N . ASP B 1 411 ? -6.438 30.906 18.828 1 98.94 411 ASP B N 1
ATOM 8136 C CA . ASP B 1 411 ? -5.664 32.156 18.844 1 98.94 411 ASP B CA 1
ATOM 8137 C C . ASP B 1 411 ? -6.574 33.375 18.969 1 98.94 411 ASP B C 1
ATOM 8139 O O . ASP B 1 411 ? -6.355 34.219 19.828 1 98.94 411 ASP B O 1
ATOM 8143 N N . LEU B 1 412 ? -7.582 33.406 18.156 1 98.81 412 LEU B N 1
ATOM 8144 C CA . LEU B 1 412 ? -8.492 34.531 18.172 1 98.81 412 LEU B CA 1
ATOM 8145 C C . LEU B 1 412 ? -9.258 34.594 19.484 1 98.81 412 LEU B C 1
ATOM 8147 O O . LEU B 1 412 ? -9.523 35.688 20 1 98.81 412 LEU B O 1
ATOM 8151 N N . ARG B 1 413 ? -9.664 33.5 20 1 98.75 413 ARG B N 1
ATOM 8152 C CA . ARG B 1 413 ? -10.359 33.5 21.281 1 98.75 413 ARG B CA 1
ATOM 8153 C C . ARG B 1 413 ? -9.445 33.969 22.406 1 98.75 413 ARG B C 1
ATOM 8155 O O . ARG B 1 413 ? -9.859 34.75 23.281 1 98.75 413 ARG B O 1
ATOM 8162 N N . LEU B 1 414 ? -8.203 33.469 22.438 1 98.88 414 LEU B N 1
ATOM 8163 C CA . LEU B 1 414 ? -7.246 33.906 23.453 1 98.88 414 LEU B CA 1
ATOM 8164 C C . LEU B 1 414 ? -7.043 35.406 23.375 1 98.88 414 LEU B C 1
ATOM 8166 O O . LEU B 1 414 ? -6.996 36.094 24.422 1 98.88 414 LEU B O 1
A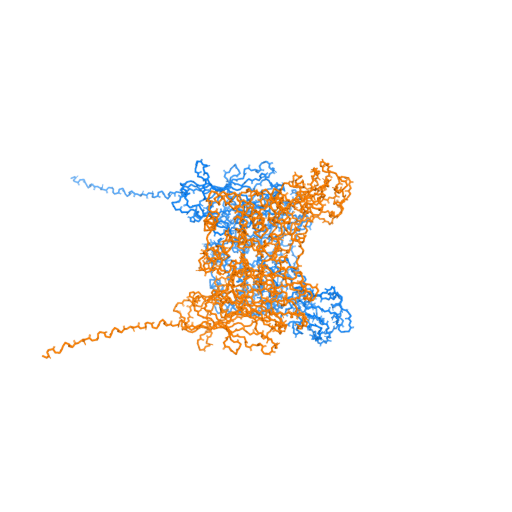TOM 8170 N N . ARG B 1 415 ? -6.918 35.969 22.25 1 98.44 415 ARG B N 1
ATOM 8171 C CA . ARG B 1 415 ? -6.699 37.406 22.047 1 98.44 415 ARG B CA 1
ATOM 8172 C C . ARG B 1 415 ? -7.898 38.219 22.531 1 98.44 415 ARG B C 1
ATOM 8174 O O . ARG B 1 415 ? -7.734 39.25 23.188 1 98.44 415 ARG B O 1
ATOM 8181 N N . THR B 1 416 ? -9.07 37.75 22.25 1 97.81 416 THR B N 1
ATOM 8182 C CA . THR B 1 416 ? -10.25 38.594 22.438 1 97.81 416 THR B CA 1
ATOM 8183 C C . THR B 1 416 ? -10.875 38.344 23.812 1 97.81 416 THR B C 1
ATOM 8185 O O . THR B 1 416 ? -11.461 39.25 24.406 1 97.81 416 THR B O 1
ATOM 8188 N N . GLU B 1 417 ? -10.773 37.125 24.297 1 97.56 417 GLU B N 1
ATOM 8189 C CA . GLU B 1 417 ? -11.445 36.75 25.547 1 97.56 417 GLU B CA 1
ATOM 8190 C C . GLU B 1 417 ? -10.5 36.875 26.734 1 97.56 417 GLU B C 1
ATOM 8192 O O . GLU B 1 417 ? -10.953 37.094 27.859 1 97.56 417 GLU B O 1
ATOM 8197 N N . PHE B 1 418 ? -9.195 36.875 26.484 1 98.19 418 PHE B N 1
ATOM 8198 C CA . PHE B 1 418 ? -8.273 36.781 27.625 1 98.19 418 PHE B CA 1
ATOM 8199 C C . PHE B 1 418 ? -7.137 37.781 27.469 1 98.19 418 PHE B C 1
ATOM 8201 O O . PHE B 1 418 ? -6.297 37.938 28.359 1 98.19 418 PHE B O 1
ATOM 8208 N N . ASN B 1 419 ? -7.059 38.531 26.328 1 97.5 419 ASN B N 1
ATOM 8209 C CA . ASN B 1 419 ? -5.906 39.375 26.031 1 97.5 419 ASN B CA 1
ATOM 8210 C C . ASN B 1 419 ? -4.602 38.594 26.094 1 97.5 419 ASN B C 1
ATOM 8212 O O . ASN B 1 419 ? -3.627 39.062 26.703 1 97.5 419 ASN B O 1
ATOM 8216 N N . LEU B 1 420 ? -4.645 37.344 25.594 1 98.5 420 LEU B N 1
ATOM 8217 C CA . LEU B 1 420 ? -3.527 36.438 25.438 1 98.5 420 LEU B CA 1
ATOM 8218 C C . LEU B 1 420 ? -3.361 36.031 23.969 1 98.5 420 LEU B C 1
ATOM 8220 O O . LEU B 1 420 ? -4.133 36.469 23.109 1 98.5 420 LEU B O 1
ATOM 8224 N N . THR B 1 421 ? -2.312 35.281 23.641 1 98.62 421 THR B N 1
ATOM 8225 C CA . THR B 1 421 ? -2.092 34.812 22.266 1 98.62 421 THR B CA 1
ATOM 8226 C C . THR B 1 421 ? -1.78 33.312 22.25 1 98.62 421 THR B C 1
ATOM 8228 O O . THR B 1 421 ? -1.401 32.75 23.266 1 98.62 421 THR B O 1
ATOM 8231 N N . LEU B 1 422 ? -2.021 32.719 21.094 1 98.88 422 LEU B N 1
ATOM 8232 C CA . LEU B 1 422 ? -1.604 31.344 20.922 1 98.88 422 LEU B CA 1
ATOM 8233 C C . LEU B 1 422 ? -0.09 31.219 21.047 1 98.88 422 LEU B C 1
ATOM 8235 O O . LEU B 1 422 ? 0.414 30.188 21.5 1 98.88 422 LEU B O 1
ATOM 8239 N N . ASP B 1 423 ? 0.72 32.25 20.656 1 98.75 423 ASP B N 1
ATOM 8240 C CA . ASP B 1 423 ? 2.162 32.25 20.875 1 98.75 423 ASP B CA 1
ATOM 8241 C C . ASP B 1 423 ? 2.484 31.953 22.344 1 98.75 423 ASP B C 1
ATOM 8243 O O . ASP B 1 423 ? 3.318 31.094 22.641 1 98.75 423 ASP B O 1
ATOM 8247 N N . ASP B 1 424 ? 1.775 32.688 23.172 1 98.31 424 ASP B N 1
ATOM 8248 C CA . ASP B 1 424 ? 2.02 32.562 24.594 1 98.31 424 ASP B CA 1
ATOM 8249 C C . ASP B 1 424 ? 1.66 31.141 25.078 1 98.31 424 ASP B C 1
ATOM 8251 O O . ASP B 1 424 ? 2.346 30.594 25.938 1 98.31 424 ASP B O 1
ATOM 8255 N N . TYR B 1 425 ? 0.547 30.688 24.625 1 98.75 425 TYR B N 1
ATOM 8256 C CA . TYR B 1 425 ? 0.162 29.328 25 1 98.75 425 TYR B CA 1
ATOM 8257 C C . TYR B 1 425 ? 1.213 28.328 24.562 1 98.75 425 TYR B C 1
ATOM 8259 O O . TYR B 1 425 ? 1.611 27.453 25.328 1 98.75 425 TYR B O 1
ATOM 8267 N N . MET B 1 426 ? 1.632 28.375 23.266 1 98.88 426 MET B N 1
ATOM 8268 C CA . MET B 1 426 ? 2.658 27.469 22.75 1 98.88 426 MET B CA 1
ATOM 8269 C C . MET B 1 426 ? 3.938 27.578 23.578 1 98.88 426 MET B C 1
ATOM 8271 O O . MET B 1 426 ? 4.625 26.578 23.812 1 98.88 426 MET B O 1
ATOM 8275 N N . ARG B 1 427 ? 4.285 28.781 23.984 1 98.44 427 ARG B N 1
ATOM 8276 C CA . ARG B 1 427 ? 5.449 28.984 24.844 1 98.44 427 ARG B CA 1
ATOM 8277 C C . ARG B 1 427 ? 5.273 28.281 26.172 1 98.44 427 ARG B C 1
ATOM 8279 O O . ARG B 1 427 ? 6.227 27.719 26.719 1 98.44 427 ARG B O 1
ATOM 8286 N N . GLN B 1 428 ? 4.023 28.344 26.781 1 98.75 428 GLN B N 1
ATOM 8287 C CA . GLN B 1 428 ? 3.771 27.625 28.016 1 98.75 428 GLN B CA 1
ATOM 8288 C C . GLN B 1 428 ? 3.957 26.125 27.828 1 98.75 428 GLN B C 1
ATOM 8290 O O . GLN B 1 428 ? 4.508 25.438 28.688 1 98.75 428 GLN B O 1
ATOM 8295 N N . VAL B 1 429 ? 3.457 25.594 26.719 1 98.88 429 VAL B N 1
ATOM 8296 C CA . VAL B 1 429 ? 3.623 24.172 26.422 1 98.88 429 VAL B CA 1
ATOM 8297 C C . VAL B 1 429 ? 5.105 23.844 26.266 1 98.88 429 VAL B C 1
ATOM 8299 O O . VAL B 1 429 ? 5.574 22.812 26.766 1 98.88 429 VAL B O 1
ATOM 8302 N N . TRP B 1 430 ? 5.855 24.734 25.562 1 98.62 430 TRP B N 1
ATOM 8303 C CA . TRP B 1 430 ? 7.297 24.578 25.406 1 98.62 430 TRP B CA 1
ATOM 8304 C C . TRP B 1 430 ? 7.996 24.5 26.75 1 98.62 430 TRP B C 1
ATOM 8306 O O . TRP B 1 430 ? 8.758 23.562 27.016 1 98.62 430 TRP B O 1
ATOM 8316 N N . LEU B 1 431 ? 7.723 25.422 27.625 1 98.06 431 LEU B N 1
ATOM 8317 C CA . LEU B 1 431 ? 8.391 25.516 28.922 1 98.06 431 LEU B CA 1
ATOM 8318 C C . LEU B 1 431 ? 8 24.344 29.828 1 98.06 431 LEU B C 1
ATOM 8320 O O . LEU B 1 431 ? 8.836 23.812 30.562 1 98.06 431 LEU B O 1
ATOM 8324 N N . ALA B 1 432 ? 6.75 23.906 29.703 1 98.5 432 ALA B N 1
ATOM 8325 C CA . ALA B 1 432 ? 6.23 22.875 30.609 1 98.5 432 ALA B CA 1
ATOM 8326 C C . ALA B 1 432 ? 6.605 21.469 30.125 1 98.5 432 ALA B C 1
ATOM 8328 O O . ALA B 1 432 ? 6.789 20.562 30.938 1 98.5 432 ALA B O 1
ATOM 8329 N N . GLN B 1 433 ? 6.656 21.297 28.812 1 98.38 433 GLN B N 1
ATOM 8330 C CA . GLN B 1 433 ? 6.797 19.953 28.266 1 98.38 433 GLN B CA 1
ATOM 8331 C C . GLN B 1 433 ? 8.023 19.844 27.375 1 98.38 433 GLN B C 1
ATOM 8333 O O . GLN B 1 433 ? 8.898 19.016 27.609 1 98.38 433 GLN B O 1
ATOM 8338 N N . GLY B 1 434 ? 8.164 20.703 26.344 1 97.81 434 GLY B N 1
ATOM 8339 C CA . GLY B 1 434 ? 9.188 20.609 25.328 1 97.81 434 GLY B CA 1
ATOM 8340 C C . GLY B 1 434 ? 10.594 20.812 25.859 1 97.81 434 GLY B C 1
ATOM 8341 O O . GLY B 1 434 ? 11.445 19.938 25.719 1 97.81 434 GLY B O 1
ATOM 8342 N N . LYS B 1 435 ? 10.781 21.875 26.578 1 96.81 435 LYS B N 1
ATOM 8343 C CA . LYS B 1 435 ? 12.109 22.25 27.047 1 96.81 435 LYS B CA 1
ATOM 8344 C C . LYS B 1 435 ? 12.664 21.219 28.016 1 96.81 435 LYS B C 1
ATOM 8346 O O . LYS B 1 435 ? 13.859 20.938 28.031 1 96.81 435 LYS B O 1
ATOM 8351 N N . VAL B 1 436 ? 11.766 20.641 28.828 1 97.25 436 VAL B N 1
ATOM 8352 C CA . VAL B 1 436 ? 12.211 19.688 29.844 1 97.25 436 VAL B CA 1
ATOM 8353 C C . VAL B 1 436 ? 12.07 18.266 29.297 1 97.25 436 VAL B C 1
ATOM 8355 O O . VAL B 1 436 ? 12.289 17.297 30.016 1 97.25 436 VAL B O 1
ATOM 8358 N N . GLU B 1 437 ? 11.672 18.109 28.062 1 95.81 437 GLU B N 1
ATOM 8359 C CA . GLU B 1 437 ? 11.586 16.844 27.328 1 95.81 437 GLU B CA 1
ATOM 8360 C C . GLU B 1 437 ? 10.68 15.852 28.047 1 95.81 437 GLU B C 1
ATOM 8362 O O . GLU B 1 437 ? 11.07 14.703 28.266 1 95.81 437 GLU B O 1
ATOM 8367 N N . LYS B 1 438 ? 9.602 16.297 28.469 1 98.19 438 LYS B N 1
ATOM 8368 C CA . LYS B 1 438 ? 8.516 15.461 29 1 98.19 438 LYS B CA 1
ATOM 8369 C C . LYS B 1 438 ? 7.414 15.281 27.969 1 98.19 438 LYS B C 1
ATOM 8371 O O . LYS B 1 438 ? 6.719 16.234 27.609 1 98.19 438 LYS B O 1
ATOM 8376 N N . ALA B 1 439 ? 7.328 14.062 27.453 1 98.25 439 ALA B N 1
ATOM 8377 C CA . ALA B 1 439 ? 6.289 13.789 26.469 1 98.25 439 ALA B CA 1
ATOM 8378 C C . ALA B 1 439 ? 4.906 14.117 27.016 1 98.25 439 ALA B C 1
ATOM 8380 O O . ALA B 1 439 ? 4.625 13.875 28.188 1 98.25 439 ALA B O 1
ATOM 8381 N N . TYR B 1 440 ? 3.998 14.664 26.203 1 98.62 440 TYR B N 1
ATOM 8382 C CA . TYR B 1 440 ? 2.713 15.141 26.688 1 98.62 440 TYR B CA 1
ATOM 8383 C C . TYR B 1 440 ? 1.58 14.219 26.25 1 98.62 440 TYR B C 1
ATOM 8385 O O . TYR B 1 440 ? 1.727 13.461 25.281 1 98.62 440 TYR B O 1
ATOM 8393 N N . THR B 1 441 ? 0.465 14.234 26.953 1 98.25 441 THR B N 1
ATOM 8394 C CA . THR B 1 441 ? -0.839 13.688 26.594 1 98.25 441 THR B CA 1
ATOM 8395 C C . THR B 1 441 ? -1.844 14.812 26.344 1 98.25 441 THR B C 1
ATOM 8397 O O . THR B 1 441 ? -1.556 15.984 26.609 1 98.25 441 THR B O 1
ATOM 8400 N N . ILE B 1 442 ? -3.014 14.539 25.859 1 98.56 442 ILE B N 1
ATOM 8401 C CA . ILE B 1 442 ? -4.035 15.547 25.594 1 98.56 442 ILE B CA 1
ATOM 8402 C C . ILE B 1 442 ? -4.434 16.234 26.891 1 98.56 442 ILE B C 1
ATOM 8404 O O . ILE B 1 442 ? -4.535 17.453 26.953 1 98.56 442 ILE B O 1
ATOM 8408 N N . PRO B 1 443 ? -4.578 15.438 28.016 1 98.56 443 PRO B N 1
ATOM 8409 C CA . PRO B 1 443 ? -4.887 16.109 29.281 1 98.56 443 PRO B CA 1
ATOM 8410 C C . PRO B 1 443 ? -3.807 17.094 29.703 1 98.56 443 PRO B C 1
ATOM 8412 O O . PRO B 1 443 ? -4.113 18.141 30.297 1 98.56 443 PRO B O 1
ATOM 8415 N N . ASP B 1 444 ? -2.586 16.859 29.391 1 98.81 444 ASP B N 1
ATOM 8416 C CA . ASP B 1 444 ? -1.523 17.812 29.703 1 98.81 444 ASP B CA 1
ATOM 8417 C C . ASP B 1 444 ? -1.738 19.125 28.969 1 98.81 444 ASP B C 1
ATOM 8419 O O . ASP B 1 444 ? -1.583 20.203 29.562 1 98.81 444 ASP B O 1
ATOM 8423 N N . LEU B 1 445 ? -2.084 19.047 27.688 1 98.94 445 LEU B N 1
ATOM 8424 C CA . LEU B 1 445 ? -2.355 20.25 26.906 1 98.94 445 LEU B CA 1
ATOM 8425 C C . LEU B 1 445 ? -3.525 21.031 27.5 1 98.94 445 LEU B C 1
ATOM 8427 O O . LEU B 1 445 ? -3.48 22.266 27.578 1 98.94 445 LEU B O 1
ATOM 8431 N N . GLN B 1 446 ? -4.578 20.297 27.891 1 98.88 446 GLN B N 1
ATOM 8432 C CA . GLN B 1 446 ? -5.746 20.922 28.516 1 98.88 446 GLN B CA 1
ATOM 8433 C C . GLN B 1 446 ? -5.375 21.609 29.812 1 98.88 446 GLN B C 1
ATOM 8435 O O . GLN B 1 446 ? -5.812 22.734 30.078 1 98.88 446 GLN B O 1
ATOM 8440 N N . ASN B 1 447 ? -4.605 20.953 30.672 1 98.88 447 ASN B N 1
ATOM 8441 C CA . ASN B 1 447 ? -4.199 21.484 31.953 1 98.88 447 ASN B CA 1
ATOM 8442 C C . ASN B 1 447 ? -3.357 22.75 31.797 1 98.88 447 ASN B C 1
ATOM 8444 O O . ASN B 1 447 ? -3.51 23.703 32.562 1 98.88 447 ASN B O 1
ATOM 8448 N N . ILE B 1 448 ? -2.492 22.75 30.828 1 98.88 448 ILE B N 1
ATOM 8449 C CA . ILE B 1 448 ? -1.653 23.922 30.578 1 98.88 448 ILE B CA 1
ATOM 8450 C C . ILE B 1 448 ? -2.521 25.094 30.125 1 98.88 448 ILE B C 1
ATOM 8452 O O . ILE B 1 448 ? -2.316 26.234 30.562 1 98.88 448 ILE B O 1
ATOM 8456 N N . LEU B 1 449 ? -3.494 24.812 29.234 1 98.94 449 LEU B N 1
ATOM 8457 C CA . LEU B 1 449 ? -4.402 25.859 28.797 1 98.94 449 LEU B CA 1
ATOM 8458 C C . LEU B 1 449 ? -5.191 26.422 29.984 1 98.94 449 LEU B C 1
ATOM 8460 O O . LEU B 1 449 ? -5.402 27.641 30.078 1 98.94 449 LEU B O 1
ATOM 8464 N N . ALA B 1 450 ? -5.625 25.547 30.906 1 98.88 450 ALA B N 1
ATOM 8465 C CA . ALA B 1 450 ? -6.375 25.938 32.094 1 98.88 450 ALA B CA 1
ATOM 8466 C C . ALA B 1 450 ? -5.555 26.875 32.969 1 98.88 450 ALA B C 1
ATOM 8468 O O . ALA B 1 450 ? -6.051 27.922 33.406 1 98.88 450 ALA B O 1
ATOM 8469 N N . LYS B 1 451 ? -4.375 26.516 33.219 1 98.81 451 LYS B N 1
ATOM 8470 C CA . LYS B 1 451 ? -3.488 27.328 34.062 1 98.81 451 LYS B CA 1
ATOM 8471 C C . LYS B 1 451 ? -3.176 28.656 33.375 1 98.81 451 LYS B C 1
ATOM 8473 O O . LYS B 1 451 ? -3.188 29.703 34.031 1 98.81 451 LYS B O 1
ATOM 8478 N N . PHE B 1 452 ? -2.9 28.609 32.156 1 98.44 452 PHE B N 1
ATOM 8479 C CA . PHE B 1 452 ? -2.49 29.781 31.375 1 98.44 452 PHE B CA 1
ATOM 8480 C C . PHE B 1 452 ? -3.604 30.812 31.328 1 98.44 452 PHE B C 1
ATOM 8482 O O . PHE B 1 452 ? -3.352 32 31.516 1 98.44 452 PHE B O 1
ATOM 8489 N N . THR B 1 453 ? -4.82 30.359 31.078 1 98.75 453 THR B N 1
ATOM 8490 C CA . THR B 1 453 ? -5.953 31.266 30.953 1 98.75 453 THR B CA 1
ATOM 8491 C C . THR B 1 453 ? -6.539 31.578 32.344 1 98.75 453 THR B C 1
ATOM 8493 O O . THR B 1 453 ? -7.387 32.469 32.469 1 98.75 453 THR B O 1
ATOM 8496 N N . LYS B 1 454 ? -6.09 30.844 33.344 1 98.62 454 LYS B N 1
ATOM 8497 C CA . LYS B 1 454 ? -6.676 30.906 34.688 1 98.62 454 LYS B CA 1
ATOM 8498 C C . LYS B 1 454 ? -8.18 30.641 34.656 1 98.62 454 LYS B C 1
ATOM 8500 O O . LYS B 1 454 ? -8.945 31.297 35.344 1 98.62 454 LYS B O 1
ATOM 8505 N N . ASN B 1 455 ? -8.547 29.766 33.75 1 98.75 455 ASN B N 1
ATOM 8506 C CA . ASN B 1 455 ? -9.953 29.422 33.562 1 98.75 455 ASN B CA 1
ATOM 8507 C C . ASN B 1 455 ? -10.109 27.953 33.188 1 98.75 455 ASN B C 1
ATOM 8509 O O . ASN B 1 455 ? -10.32 27.609 32.031 1 98.75 455 ASN B O 1
ATOM 8513 N N . PRO B 1 456 ? -10.094 27.047 34.188 1 98.56 456 PRO B N 1
ATOM 8514 C CA . PRO B 1 456 ? -10.203 25.609 33.938 1 98.56 456 PRO B CA 1
ATOM 8515 C C . PRO B 1 456 ? -11.484 25.234 33.219 1 98.56 456 PRO B C 1
ATOM 8517 O O . PRO B 1 456 ? -11.5 24.266 32.438 1 98.56 456 PRO B O 1
ATOM 8520 N N . ALA B 1 457 ? -12.539 26.016 33.406 1 98.56 457 ALA B N 1
ATOM 8521 C CA . ALA B 1 457 ? -13.805 25.719 32.75 1 98.56 457 ALA B CA 1
ATOM 8522 C C . ALA B 1 457 ? -13.695 25.938 31.234 1 98.56 457 ALA B C 1
ATOM 8524 O O . ALA B 1 457 ? -14.203 25.141 30.453 1 98.56 457 ALA B O 1
ATOM 8525 N N . PHE B 1 458 ? -13.047 27.047 30.859 1 98.56 458 PHE B N 1
ATOM 8526 C CA . PHE B 1 458 ? -12.82 27.312 29.438 1 98.56 458 PHE B CA 1
ATOM 8527 C C . PHE B 1 458 ? -12.016 26.188 28.797 1 98.56 458 PHE B C 1
ATOM 8529 O O . PHE B 1 458 ? -12.391 25.688 27.734 1 98.56 458 PHE B O 1
ATOM 8536 N N . ALA B 1 459 ? -10.953 25.797 29.438 1 98.88 459 ALA B N 1
ATOM 8537 C CA . ALA B 1 459 ? -10.086 24.766 28.891 1 98.88 459 ALA B CA 1
ATOM 8538 C C . ALA B 1 459 ? -10.836 23.438 28.75 1 98.88 459 ALA B C 1
ATOM 8540 O O . ALA B 1 459 ? -10.766 22.797 27.703 1 98.88 459 ALA B O 1
ATOM 8541 N N . ALA B 1 460 ? -11.516 23.047 29.766 1 98.75 460 ALA B N 1
ATOM 8542 C CA . ALA B 1 460 ? -12.273 21.781 29.75 1 98.75 460 ALA B CA 1
ATOM 8543 C C . ALA B 1 460 ? -13.305 21.797 28.625 1 98.75 460 ALA B C 1
ATOM 8545 O O . ALA B 1 460 ? -13.469 20.797 27.906 1 98.75 460 ALA B O 1
ATOM 8546 N N . ASP B 1 461 ? -14.039 22.922 28.531 1 98.62 461 ASP B N 1
ATOM 8547 C CA . ASP B 1 461 ? -15.07 23.062 27.5 1 98.62 461 ASP B CA 1
ATOM 8548 C C . ASP B 1 461 ? -14.469 23.016 26.109 1 98.62 461 ASP B C 1
ATOM 8550 O O . ASP B 1 461 ? -15.016 22.375 25.203 1 98.62 461 ASP B O 1
ATOM 8554 N N . PHE B 1 462 ? -13.383 23.703 25.984 1 98.75 462 PHE B N 1
ATOM 8555 C CA . PHE B 1 462 ? -12.703 23.766 24.688 1 98.75 462 PHE B CA 1
ATOM 8556 C C . PHE B 1 462 ? -12.32 22.359 24.219 1 98.75 462 PHE B C 1
ATOM 8558 O O . PHE B 1 462 ? -12.602 21.984 23.094 1 98.75 462 PHE B O 1
ATOM 8565 N N . PHE B 1 463 ? -11.672 21.578 25 1 98.81 463 PHE B N 1
ATOM 8566 C CA . PHE B 1 463 ? -11.195 20.266 24.609 1 98.81 463 PHE B CA 1
ATOM 8567 C C . PHE B 1 463 ? -12.359 19.297 24.438 1 98.81 463 PHE B C 1
ATOM 8569 O O . PHE B 1 463 ? -12.336 18.453 23.531 1 98.81 463 PHE B O 1
ATOM 8576 N N . LYS B 1 464 ? -13.344 19.375 25.281 1 98.62 464 LYS B N 1
ATOM 8577 C CA . LYS B 1 464 ? -14.531 18.547 25.141 1 98.62 464 LYS B CA 1
ATOM 8578 C C . LYS B 1 464 ? -15.219 18.781 23.797 1 98.62 464 LYS B C 1
ATOM 8580 O O . LYS B 1 464 ? -15.57 17.812 23.109 1 98.62 464 LYS B O 1
ATOM 8585 N N . LYS B 1 465 ? -15.352 20.031 23.391 1 98.69 465 LYS B N 1
ATOM 8586 C CA . LYS B 1 465 ? -16.172 20.406 22.234 1 98.69 465 LYS B CA 1
ATOM 8587 C C . LYS B 1 465 ? -15.383 20.266 20.938 1 98.69 465 LYS B C 1
ATOM 8589 O O . LYS B 1 465 ? -15.922 19.828 19.922 1 98.69 465 LYS B O 1
ATOM 8594 N N . TYR B 1 466 ? -14.078 20.625 20.969 1 98.62 466 TYR B N 1
ATOM 8595 C CA . TYR B 1 466 ? -13.406 20.875 19.703 1 98.62 466 TYR B CA 1
ATOM 8596 C C . TYR B 1 466 ? -12.281 19.875 19.469 1 98.62 466 TYR B C 1
ATOM 8598 O O . TYR B 1 466 ? -11.75 19.766 18.359 1 98.62 466 TYR B O 1
ATOM 8606 N N . ILE B 1 467 ? -11.836 19.078 20.516 1 98.75 467 ILE B N 1
ATOM 8607 C CA . ILE B 1 467 ? -10.797 18.078 20.359 1 98.75 467 ILE B CA 1
ATOM 8608 C C . ILE B 1 467 ? -11.422 16.688 20.375 1 98.75 467 ILE B C 1
ATOM 8610 O O . ILE B 1 467 ? -11.273 15.922 19.406 1 98.75 467 ILE B O 1
ATOM 8614 N N . TYR B 1 468 ? -12.188 16.375 21.438 1 97.69 468 TYR B N 1
ATOM 8615 C CA . TYR B 1 468 ? -12.867 15.094 21.578 1 97.69 468 TYR B CA 1
ATOM 8616 C C . TYR B 1 468 ? -14.211 15.109 20.859 1 97.69 468 TYR B C 1
ATOM 8618 O O . TYR B 1 468 ? -14.703 14.062 20.438 1 97.69 468 TYR B O 1
ATOM 8626 N N . GLY B 1 469 ? -14.82 16.312 20.812 1 97.75 469 GLY B N 1
ATOM 8627 C CA . GLY B 1 469 ? -16.156 16.453 20.266 1 97.75 469 GLY B CA 1
ATOM 8628 C C . GLY B 1 469 ? -16.172 16.875 18.812 1 97.75 469 GLY B C 1
ATOM 8629 O O . GLY B 1 469 ? -15.133 16.891 18.156 1 97.75 469 GLY B O 1
ATOM 8630 N N . LEU B 1 470 ? -17.359 17.234 18.312 1 97.88 470 LEU B N 1
ATOM 8631 C CA . LEU B 1 470 ? -17.578 17.5 16.891 1 97.88 470 LEU B CA 1
ATOM 8632 C C . LEU B 1 470 ? -17.984 18.938 16.656 1 97.88 470 LEU B C 1
ATOM 8634 O O . LEU B 1 470 ? -18.188 19.359 15.516 1 97.88 470 LEU B O 1
ATOM 8638 N N . GLU B 1 471 ? -18.047 19.688 17.719 1 98.31 471 GLU B N 1
ATOM 8639 C CA . GLU B 1 471 ? -18.469 21.078 17.562 1 98.31 471 GLU B CA 1
ATOM 8640 C C . GLU B 1 471 ? -17.422 21.906 16.844 1 98.31 471 GLU B C 1
ATOM 8642 O O . GLU B 1 471 ? -16.234 21.531 16.812 1 98.31 471 GLU B O 1
ATOM 8647 N N . LYS B 1 472 ? -17.906 22.969 16.156 1 98.25 472 LYS B N 1
ATOM 8648 C CA . LYS B 1 472 ? -17.016 23.891 15.477 1 98.25 472 LYS B CA 1
ATOM 8649 C C . LYS B 1 472 ? -17.094 25.281 16.094 1 98.25 472 LYS B C 1
ATOM 8651 O O . LYS B 1 472 ? -18.141 25.688 16.609 1 98.25 472 LYS B O 1
ATOM 8656 N N . ASN B 1 473 ? -15.969 25.969 16.047 1 97.94 473 ASN B N 1
ATOM 8657 C CA . ASN B 1 473 ? -15.938 27.344 16.547 1 97.94 473 ASN B CA 1
ATOM 8658 C C . ASN B 1 473 ? -16.734 28.281 15.633 1 97.94 473 ASN B C 1
ATOM 8660 O O . ASN B 1 473 ? -16.953 27.969 14.461 1 97.94 473 ASN B O 1
ATOM 8664 N N . ASN B 1 474 ? -17.219 29.391 16.203 1 98.44 474 ASN B N 1
ATOM 8665 C CA . ASN B 1 474 ? -17.875 30.438 15.414 1 98.44 474 ASN B CA 1
ATOM 8666 C C . ASN B 1 474 ? -16.844 31.328 14.727 1 98.44 474 ASN B C 1
ATOM 8668 O O . ASN B 1 474 ? -16.625 32.469 15.141 1 98.44 474 ASN B O 1
ATOM 8672 N N . TYR B 1 475 ? -16.328 30.922 13.617 1 98.81 475 TYR B N 1
ATOM 8673 C CA . TYR B 1 475 ? -15.227 31.594 12.938 1 98.81 475 TYR B CA 1
ATOM 8674 C C . TYR B 1 475 ? -15.633 33 12.484 1 98.81 475 TYR B C 1
ATOM 8676 O O . TYR B 1 475 ? -14.82 33.938 12.5 1 98.81 475 TYR B O 1
ATOM 8684 N N . ALA B 1 476 ? -16.875 33.125 12.016 1 98.69 476 ALA B N 1
ATOM 8685 C CA . ALA B 1 476 ? -17.344 34.438 11.586 1 98.69 476 ALA B CA 1
ATOM 8686 C C . ALA B 1 476 ? -17.25 35.438 12.719 1 98.69 476 ALA B C 1
ATOM 8688 O O . ALA B 1 476 ? -16.75 36.562 12.523 1 98.69 476 ALA B O 1
ATOM 8689 N N . ALA B 1 477 ? -17.766 35.062 13.836 1 98.69 477 ALA B N 1
ATOM 8690 C CA . ALA B 1 477 ? -17.734 35.969 14.992 1 98.69 477 ALA B CA 1
ATOM 8691 C C . ALA B 1 477 ? -16.297 36.25 15.414 1 98.69 477 ALA B C 1
ATOM 8693 O O . ALA B 1 477 ? -15.992 37.375 15.82 1 98.69 477 ALA B O 1
ATOM 8694 N N . LEU B 1 478 ? -15.477 35.281 15.344 1 98.75 478 LEU B N 1
ATOM 8695 C CA . LEU B 1 478 ? -14.094 35.438 15.766 1 98.75 478 LEU B CA 1
ATOM 8696 C C . LEU B 1 478 ? -13.344 36.375 14.805 1 98.75 478 LEU B C 1
ATOM 8698 O O . LEU B 1 478 ? -12.594 37.25 15.234 1 98.75 478 LEU B O 1
ATOM 8702 N N . LEU B 1 479 ? -13.531 36.156 13.531 1 98.81 479 LEU B N 1
ATOM 8703 C CA . LEU B 1 479 ? -12.875 36.969 12.508 1 98.81 479 LEU B CA 1
ATOM 8704 C C . LEU B 1 479 ? -13.375 38.406 12.562 1 98.81 479 LEU B C 1
ATOM 8706 O O . LEU B 1 479 ? -12.625 39.344 12.266 1 98.81 479 LEU B O 1
ATOM 8710 N N . ASP B 1 480 ? -14.625 38.562 12.922 1 98.56 480 ASP B N 1
ATOM 8711 C CA . ASP B 1 480 ? -15.227 39.875 13.062 1 98.56 480 ASP B CA 1
ATOM 8712 C C . ASP B 1 480 ? -14.422 40.75 14.031 1 98.56 480 ASP B C 1
ATOM 8714 O O . ASP B 1 480 ? -14.297 41.969 13.836 1 98.56 480 ASP B O 1
ATOM 8718 N N . LYS B 1 481 ? -13.859 40.156 15.055 1 98.31 481 LYS B N 1
ATOM 8719 C CA . LYS B 1 481 ? -13.094 40.875 16.062 1 98.31 481 LYS B CA 1
ATOM 8720 C C . LYS B 1 481 ? -11.812 41.469 15.477 1 98.31 481 LYS B C 1
ATOM 8722 O O . LYS B 1 481 ? -11.195 42.344 16.062 1 98.31 481 LYS B O 1
ATOM 8727 N N . ALA B 1 482 ? -11.445 41 14.312 1 98.5 482 ALA B N 1
ATOM 8728 C CA . ALA B 1 482 ? -10.25 41.5 13.633 1 98.5 482 ALA B CA 1
ATOM 8729 C C . ALA B 1 482 ? -10.609 42.344 12.414 1 98.5 482 ALA B C 1
ATOM 8731 O O . ALA B 1 482 ? -9.75 42.656 11.586 1 98.5 482 ALA B O 1
ATOM 8732 N N . GLY B 1 483 ? -11.844 42.656 12.281 1 98.56 483 GLY B N 1
ATOM 8733 C CA . GLY B 1 483 ? -12.289 43.438 11.125 1 98.56 483 GLY B CA 1
ATOM 8734 C C . GLY B 1 483 ? -12.281 42.625 9.836 1 98.56 483 GLY B C 1
ATOM 8735 O O . GLY B 1 483 ? -12.008 43.188 8.766 1 98.56 483 GLY B O 1
ATOM 8736 N N . LEU B 1 484 ? -12.469 41.375 9.906 1 98.75 484 LEU B N 1
ATOM 8737 C CA . LEU B 1 484 ? -12.531 40.5 8.758 1 98.75 484 LEU B CA 1
ATOM 8738 C C . LEU B 1 484 ? -13.922 39.906 8.609 1 98.75 484 LEU B C 1
ATOM 8740 O O . LEU B 1 484 ? -14.586 39.594 9.602 1 98.75 484 LEU B O 1
ATOM 8744 N N . LEU B 1 485 ? -14.32 39.75 7.391 1 98.62 485 LEU B N 1
ATOM 8745 C CA . LEU B 1 485 ? -15.641 39.188 7.066 1 98.62 485 LEU B CA 1
ATOM 8746 C C . LEU B 1 485 ? -15.516 37.812 6.449 1 98.62 485 LEU B C 1
ATOM 8748 O O . LEU B 1 485 ? -14.789 37.625 5.473 1 98.62 485 LEU B O 1
ATOM 8752 N N . LEU B 1 486 ? -16.094 36.812 7.098 1 98.56 486 LEU B N 1
ATOM 8753 C CA . LEU B 1 486 ? -16.281 35.5 6.508 1 98.56 486 LEU B CA 1
ATOM 8754 C C . LEU B 1 486 ? -17.578 35.438 5.707 1 98.56 486 LEU B C 1
ATOM 8756 O O . LEU B 1 486 ? -18.656 35.594 6.27 1 98.56 486 LEU B O 1
ATOM 8760 N N . GLN B 1 487 ? -17.438 35.25 4.434 1 97.88 487 GLN B N 1
ATOM 8761 C CA . GLN B 1 487 ? -18.625 35.25 3.592 1 97.88 487 GLN B CA 1
ATOM 8762 C C . GLN B 1 487 ? -18.531 34.125 2.537 1 97.88 487 GLN B C 1
ATOM 8764 O O . GLN B 1 487 ? -17.469 33.562 2.338 1 97.88 487 GLN B O 1
ATOM 8769 N N . ARG B 1 488 ? -19.703 33.844 1.928 1 97.19 488 ARG B N 1
ATOM 8770 C CA . ARG B 1 488 ? -19.719 32.844 0.844 1 97.19 488 ARG B CA 1
ATOM 8771 C C . ARG B 1 488 ? -18.828 33.312 -0.311 1 97.19 488 ARG B C 1
ATOM 8773 O O . ARG B 1 488 ? -18.875 34.469 -0.71 1 97.19 488 ARG B O 1
ATOM 8780 N N . ALA B 1 489 ? -18.031 32.406 -0.783 1 96.62 489 ALA B N 1
ATOM 8781 C CA . ALA B 1 489 ? -17.078 32.719 -1.848 1 96.62 489 ALA B CA 1
ATOM 8782 C C . ALA B 1 489 ? -17.797 32.906 -3.182 1 96.62 489 ALA B C 1
ATOM 8784 O O . ALA B 1 489 ? -17.375 33.688 -4.023 1 96.62 489 ALA B O 1
ATOM 8785 N N . ASN B 1 490 ? -18.891 32.156 -3.371 1 94.25 490 ASN B N 1
ATOM 8786 C CA . ASN B 1 490 ? -19.656 32.188 -4.617 1 94.25 490 ASN B CA 1
ATOM 8787 C C . ASN B 1 490 ? -21.156 32.312 -4.355 1 94.25 490 ASN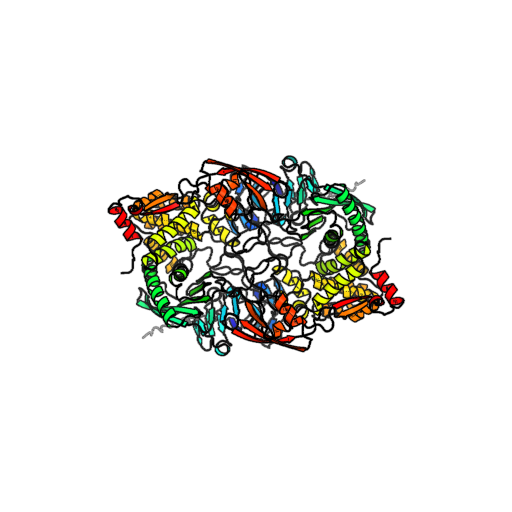 B C 1
ATOM 8789 O O . ASN B 1 490 ? -21.922 31.406 -4.719 1 94.25 490 ASN B O 1
ATOM 8793 N N . PRO B 1 491 ? -21.531 33.469 -3.857 1 94.88 491 PRO B N 1
ATOM 8794 C CA . PRO B 1 491 ? -22.938 33.625 -3.506 1 94.88 491 PRO B CA 1
ATOM 8795 C C . PRO B 1 491 ? -23.875 33.5 -4.711 1 94.88 491 PRO B C 1
ATOM 8797 O O . PRO B 1 491 ? -23.578 34.031 -5.777 1 94.88 491 PRO B O 1
ATOM 8800 N N . GLY B 1 492 ? -24.875 32.719 -4.551 1 95.19 492 GLY B N 1
ATOM 8801 C CA . GLY B 1 492 ? -25.922 32.625 -5.555 1 95.19 492 GLY B CA 1
ATOM 8802 C C . GLY B 1 492 ? -25.562 31.641 -6.668 1 95.19 492 GLY B C 1
ATOM 8803 O O . GLY B 1 492 ? -26.359 31.453 -7.598 1 95.19 492 GLY B O 1
ATOM 8804 N N . LYS B 1 493 ? -24.469 30.984 -6.602 1 95.62 493 LYS B N 1
ATOM 8805 C CA . LYS B 1 493 ? -24.078 30.047 -7.648 1 95.62 493 LYS B CA 1
ATOM 8806 C C . LYS B 1 493 ? -24.5 28.625 -7.293 1 95.62 493 LYS B C 1
ATOM 8808 O O . LYS B 1 493 ? -24.328 28.188 -6.152 1 95.62 493 LYS B O 1
ATOM 8813 N N . ALA B 1 494 ? -25.047 27.922 -8.32 1 96.62 494 ALA B N 1
ATOM 8814 C CA . ALA B 1 494 ? -25.469 26.531 -8.117 1 96.62 494 ALA B CA 1
ATOM 8815 C C . ALA B 1 494 ? -24.281 25.594 -8.008 1 96.62 494 ALA B C 1
ATOM 8817 O O . ALA B 1 494 ? -23.219 25.844 -8.594 1 96.62 494 ALA B O 1
ATOM 8818 N N . TRP B 1 495 ? -24.531 24.547 -7.297 1 96.19 495 TRP B N 1
ATOM 8819 C CA . TRP B 1 495 ? -23.484 23.594 -6.992 1 96.19 495 TRP B CA 1
ATOM 8820 C C . TRP B 1 495 ? -24.062 22.188 -6.812 1 96.19 495 TRP B C 1
ATOM 8822 O O . TRP B 1 495 ? -25.109 22.031 -6.188 1 96.19 495 TRP B O 1
ATOM 8832 N N . ALA B 1 496 ? -23.438 21.172 -7.395 1 96.62 496 ALA B N 1
ATOM 8833 C CA . ALA B 1 496 ? -23.922 19.781 -7.285 1 96.62 496 ALA B CA 1
ATOM 8834 C C . ALA B 1 496 ? -23.016 18.969 -6.363 1 96.62 496 ALA B C 1
ATOM 8836 O O . ALA B 1 496 ? -23.328 17.828 -6.039 1 96.62 496 ALA B O 1
ATOM 8837 N N . GLY B 1 497 ? -21.969 19.469 -5.852 1 93 497 GLY B N 1
ATOM 8838 C CA . GLY B 1 497 ? -20.891 18.734 -5.242 1 93 497 GLY B CA 1
ATOM 8839 C C . GLY B 1 497 ? -19.75 18.438 -6.203 1 93 497 GLY B C 1
ATOM 8840 O O . GLY B 1 497 ? -19.828 18.781 -7.383 1 93 497 GLY B O 1
ATOM 8841 N N . ARG B 1 498 ? -18.656 17.875 -5.723 1 83.12 498 ARG B N 1
ATOM 8842 C CA . ARG B 1 498 ? -17.531 17.484 -6.57 1 83.12 498 ARG B CA 1
ATOM 8843 C C . ARG B 1 498 ? -17.812 16.156 -7.266 1 83.12 498 ARG B C 1
ATOM 8845 O O . ARG B 1 498 ? -17.938 15.117 -6.609 1 83.12 498 ARG B O 1
ATOM 8852 N N . ILE B 1 499 ? -18 16.078 -8.539 1 81.81 499 ILE B N 1
ATOM 8853 C CA . ILE B 1 499 ? -18.312 14.852 -9.273 1 81.81 499 ILE B CA 1
ATOM 8854 C C . ILE B 1 499 ? -17.109 14.422 -10.102 1 81.81 499 ILE B C 1
ATOM 8856 O O . ILE B 1 499 ? -16.984 13.25 -10.461 1 81.81 499 ILE B O 1
ATOM 8860 N N . ALA B 1 500 ? -16.156 15.281 -10.594 1 64.38 500 ALA B N 1
ATOM 8861 C CA . ALA B 1 500 ? -15.055 14.93 -11.492 1 64.38 500 ALA B CA 1
ATOM 8862 C C . ALA B 1 500 ? -13.711 15.094 -10.789 1 64.38 500 ALA B C 1
ATOM 8864 O O . ALA B 1 500 ? -13.125 16.172 -10.805 1 64.38 500 ALA B O 1
ATOM 8865 N N . ALA B 1 501 ? -13.625 14.469 -9.602 1 55.91 501 ALA B N 1
ATOM 8866 C CA . ALA B 1 501 ? -12.273 14.758 -9.133 1 55.91 501 ALA B CA 1
ATOM 8867 C C . ALA B 1 501 ? -11.359 13.547 -9.32 1 55.91 501 ALA B C 1
ATOM 8869 O O . ALA B 1 501 ? -11.719 12.43 -8.961 1 55.91 501 ALA B O 1
ATOM 8870 N N . PRO B 1 502 ? -10.305 13.75 -10.273 1 52.66 502 PRO B N 1
ATOM 8871 C CA . PRO B 1 502 ? -9.336 12.648 -10.32 1 52.66 502 PRO B CA 1
ATOM 8872 C C . PRO B 1 502 ? -8.789 12.281 -8.945 1 52.66 502 PRO B C 1
ATOM 8874 O O . PRO B 1 502 ? -8.719 13.133 -8.055 1 52.66 502 PRO B O 1
ATOM 8877 N N . SER B 1 503 ? -8.859 10.961 -8.641 1 49.84 503 SER B N 1
ATOM 8878 C CA . SER B 1 503 ? -8.148 10.539 -7.438 1 49.84 503 SER B CA 1
ATOM 8879 C C . SER B 1 503 ? -6.715 11.062 -7.434 1 49.84 503 SER B C 1
ATOM 8881 O O . SER B 1 503 ? -6.098 11.211 -8.492 1 49.84 503 SER B O 1
ATOM 8883 N N . PHE B 1 504 ? -6.539 11.805 -6.387 1 48.06 504 PHE B N 1
ATOM 8884 C CA . PHE B 1 504 ? -5.152 12.242 -6.258 1 48.06 504 PHE B CA 1
ATOM 8885 C C . PHE B 1 504 ? -4.219 11.047 -6.152 1 48.06 504 PHE B C 1
ATOM 8887 O O . PHE B 1 504 ? -4.617 9.977 -5.68 1 48.06 504 PHE B O 1
ATOM 8894 N N . ARG B 1 505 ? -2.877 11.297 -5.957 1 47.97 505 ARG B N 1
ATOM 8895 C CA . ARG B 1 505 ? -1.55 10.688 -5.941 1 47.97 505 ARG B CA 1
ATOM 8896 C C . ARG B 1 505 ? -1.646 9.172 -5.887 1 47.97 505 ARG B C 1
ATOM 8898 O O . ARG B 1 505 ? -0.887 8.523 -5.164 1 47.97 505 ARG B O 1
ATOM 8905 N N . GLY B 1 506 ? -2.705 8.617 -6.598 1 55.09 506 GLY B N 1
ATOM 8906 C CA . GLY B 1 506 ? -2.615 7.172 -6.738 1 55.09 506 GLY B CA 1
ATOM 8907 C C . GLY B 1 506 ? -2.699 6.438 -5.414 1 55.09 506 GLY B C 1
ATOM 8908 O O . GLY B 1 506 ? -2.395 5.246 -5.336 1 55.09 506 GLY B O 1
ATOM 8909 N N . SER B 1 507 ? -3.031 7.055 -4.27 1 62.28 507 SER B N 1
ATOM 8910 C CA . SER B 1 507 ? -3.006 6.504 -2.92 1 62.28 507 SER B CA 1
ATOM 8911 C C . SER B 1 507 ? -4.152 5.52 -2.701 1 62.28 507 SER B C 1
ATOM 8913 O O . SER B 1 507 ? -4.098 4.688 -1.795 1 62.28 507 SER B O 1
ATOM 8915 N N . GLU B 1 508 ? -5.078 5.664 -3.562 1 74.62 508 GLU B N 1
ATOM 8916 C CA . GLU B 1 508 ? -6.176 4.707 -3.465 1 74.62 508 GLU B CA 1
ATOM 8917 C C . GLU B 1 508 ? -6.609 4.223 -4.848 1 74.62 508 GLU B C 1
ATOM 8919 O O . GLU B 1 508 ? -6.371 4.898 -5.848 1 74.62 508 GLU B O 1
ATOM 8924 N N . GLY B 1 509 ? -7.141 3.059 -4.867 1 71.06 509 GLY B N 1
ATOM 8925 C CA . GLY B 1 509 ? -7.68 2.537 -6.113 1 71.06 509 GLY B CA 1
ATOM 8926 C C . GLY B 1 509 ? -8.836 3.355 -6.648 1 71.06 509 GLY B C 1
ATOM 8927 O O . GLY B 1 509 ? -9.469 4.113 -5.906 1 71.06 509 GLY B O 1
ATOM 8928 N N . MET B 1 510 ? -8.977 3.375 -7.922 1 71.25 510 MET B N 1
ATOM 8929 C CA . MET B 1 510 ? -10.086 4.066 -8.578 1 71.25 510 MET B CA 1
ATOM 8930 C C . MET B 1 510 ? -11.188 3.088 -8.953 1 71.25 510 MET B C 1
ATOM 8932 O O . MET B 1 510 ? -10.914 1.954 -9.344 1 71.25 510 MET B O 1
ATOM 8936 N N . ALA B 1 511 ? -12.328 3.625 -8.734 1 70.75 511 ALA B N 1
ATOM 8937 C CA . ALA B 1 511 ? -13.453 2.832 -9.234 1 70.75 511 ALA B CA 1
ATOM 8938 C C . ALA B 1 511 ? -13.453 2.771 -10.758 1 70.75 511 ALA B C 1
ATOM 8940 O O . ALA B 1 511 ? -13.055 3.73 -11.422 1 70.75 511 ALA B O 1
ATOM 8941 N N . ARG B 1 512 ? -13.898 1.658 -11.336 1 75.12 512 ARG B N 1
ATOM 8942 C CA . ARG B 1 512 ? -13.938 1.431 -12.781 1 75.12 512 ARG B CA 1
ATOM 8943 C C . ARG B 1 512 ? -15.367 1.521 -13.305 1 75.12 512 ARG B C 1
ATOM 8945 O O . ARG B 1 512 ? -16.328 1.252 -12.57 1 75.12 512 ARG B O 1
ATOM 8952 N N . SER B 1 513 ? -15.547 2.092 -14.438 1 70.88 513 SER B N 1
ATOM 8953 C CA . SER B 1 513 ? -16.828 2.137 -15.133 1 70.88 513 SER B CA 1
ATOM 8954 C C . SER B 1 513 ? -16.703 1.631 -16.562 1 70.88 513 SER B C 1
ATOM 8956 O O . SER B 1 513 ? -15.594 1.568 -17.109 1 70.88 513 SER B O 1
ATOM 8958 N N . THR B 1 514 ? -17.875 1.185 -16.984 1 74.12 514 THR B N 1
ATOM 8959 C CA . THR B 1 514 ? -17.859 0.689 -18.359 1 74.12 514 THR B CA 1
ATOM 8960 C C . THR B 1 514 ? -18.031 1.838 -19.344 1 74.12 514 THR B C 1
ATOM 8962 O O . THR B 1 514 ? -18.641 2.855 -19.031 1 74.12 514 THR B O 1
ATOM 8965 N N . GLY B 1 515 ? -17.484 1.739 -20.453 1 74.62 515 GLY B N 1
ATOM 8966 C CA . GLY B 1 515 ? -17.719 2.67 -21.547 1 74.62 515 GLY B CA 1
ATOM 8967 C C . GLY B 1 515 ? -16.75 3.842 -21.547 1 74.62 515 GLY B C 1
ATOM 8968 O O . GLY B 1 515 ? -15.992 4.023 -20.594 1 74.62 515 GLY B O 1
ATOM 8969 N N . THR B 1 516 ? -16.672 4.402 -22.594 1 72.31 516 THR B N 1
ATOM 8970 C CA . THR B 1 516 ? -15.703 5.48 -22.75 1 72.31 516 THR B CA 1
ATOM 8971 C C . THR B 1 516 ? -16.406 6.824 -22.906 1 72.31 516 THR B C 1
ATOM 8973 O O . THR B 1 516 ? -15.773 7.879 -22.844 1 72.31 516 THR B O 1
ATOM 8976 N N . ASN B 1 517 ? -17.766 6.723 -23.047 1 83.81 517 ASN B N 1
ATOM 8977 C CA . ASN B 1 517 ? -18.484 7.98 -23.234 1 83.81 517 ASN B CA 1
ATOM 8978 C C . ASN B 1 517 ? -19.109 8.461 -21.922 1 83.81 517 ASN B C 1
ATOM 8980 O O . ASN B 1 517 ? -19.484 7.645 -21.078 1 83.81 517 ASN B O 1
ATOM 8984 N N . GLY B 1 518 ? -19.016 9.82 -21.703 1 91.31 518 GLY B N 1
ATOM 8985 C CA . GLY B 1 518 ? -19.656 10.391 -20.531 1 91.31 518 GLY B CA 1
ATOM 8986 C C . GLY B 1 518 ? -18.688 10.766 -19.438 1 91.31 518 GLY B C 1
ATOM 8987 O O . GLY B 1 518 ? -17.469 10.711 -19.641 1 91.31 518 GLY B O 1
ATOM 8988 N N . LEU B 1 519 ? -19.312 11.219 -18.359 1 92.5 519 LEU B N 1
ATOM 8989 C CA . LEU B 1 519 ? -18.531 11.617 -17.188 1 92.5 519 LEU B CA 1
ATOM 8990 C C . LEU B 1 519 ? -18.547 10.523 -16.125 1 92.5 519 LEU B C 1
ATOM 8992 O O . LEU B 1 519 ? -19.594 10.25 -15.523 1 92.5 519 LEU B O 1
ATOM 8996 N N . ILE B 1 520 ? -17.422 9.883 -15.922 1 90.38 520 ILE B N 1
ATOM 8997 C CA . ILE B 1 520 ? -17.297 8.852 -14.906 1 90.38 520 ILE B CA 1
ATOM 8998 C C . ILE B 1 520 ? -17 9.484 -13.555 1 90.38 520 ILE B C 1
ATOM 9000 O O . ILE B 1 520 ? -16.078 10.312 -13.445 1 90.38 520 ILE B O 1
ATOM 9004 N N . ILE B 1 521 ? -17.797 9.172 -12.57 1 91.5 521 ILE B N 1
ATOM 9005 C CA . ILE B 1 521 ? -17.438 9.539 -11.211 1 91.5 521 ILE B CA 1
ATOM 9006 C C . ILE B 1 521 ? -16.375 8.594 -10.672 1 91.5 521 ILE B C 1
ATOM 9008 O O . ILE B 1 521 ? -16.625 7.398 -10.492 1 91.5 521 ILE B O 1
ATOM 9012 N N . THR B 1 522 ? -15.211 9.047 -10.328 1 86 522 THR B N 1
ATOM 9013 C CA . THR B 1 522 ? -14.07 8.172 -10.07 1 86 522 THR B CA 1
ATOM 9014 C C . THR B 1 522 ? -13.859 7.984 -8.57 1 86 522 THR B C 1
ATOM 9016 O O . THR B 1 522 ? -13.18 7.047 -8.148 1 86 522 THR B O 1
ATOM 9019 N N . SER B 1 523 ? -14.375 8.906 -7.766 1 88.81 523 SER B N 1
ATOM 9020 C CA . SER B 1 523 ? -14.234 8.82 -6.316 1 88.81 523 SER B CA 1
ATOM 9021 C C . SER B 1 523 ? -15.578 9.008 -5.617 1 88.81 523 SER B C 1
ATOM 9023 O O . SER B 1 523 ? -16.531 9.5 -6.227 1 88.81 523 SER B O 1
ATOM 9025 N N . SER B 1 524 ? -15.594 8.633 -4.387 1 91.75 524 SER B N 1
ATOM 9026 C CA . SER B 1 524 ? -16.828 8.75 -3.619 1 91.75 524 SER B CA 1
ATOM 9027 C C . SER B 1 524 ? -17.344 10.18 -3.617 1 91.75 524 SER B C 1
ATOM 9029 O O . SER B 1 524 ? -16.562 11.133 -3.496 1 91.75 524 SER B O 1
ATOM 9031 N N . THR B 1 525 ? -18.609 10.328 -3.889 1 93.75 525 THR B N 1
ATOM 9032 C CA . THR B 1 525 ? -19.234 11.625 -3.643 1 93.75 525 THR B CA 1
ATOM 9033 C C . THR B 1 525 ? -19.281 11.922 -2.146 1 93.75 525 THR B C 1
ATOM 9035 O O . THR B 1 525 ? -19.188 11.008 -1.323 1 93.75 525 THR B O 1
ATOM 9038 N N . LEU B 1 526 ? -19.406 13.18 -1.807 1 95.19 526 LEU B N 1
ATOM 9039 C CA . LEU B 1 526 ? -19.312 13.578 -0.406 1 95.19 526 LEU B CA 1
ATOM 9040 C C . LEU B 1 526 ? -20.688 13.578 0.255 1 95.19 526 LEU B C 1
ATOM 9042 O O . LEU B 1 526 ? -21.641 14.133 -0.297 1 95.19 526 LEU B O 1
ATOM 9046 N N . GLN B 1 527 ? -20.75 12.945 1.442 1 96.25 527 GLN B N 1
ATOM 9047 C CA . GLN B 1 527 ? -21.984 12.953 2.23 1 96.25 527 GLN B CA 1
ATOM 9048 C C . GLN B 1 527 ? -22.484 14.375 2.453 1 96.25 527 GLN B C 1
ATOM 9050 O O . GLN B 1 527 ? -21.703 15.273 2.766 1 96.25 527 GLN B O 1
ATOM 9055 N N . GLY B 1 528 ? -23.75 14.547 2.232 1 95.19 528 GLY B N 1
ATOM 9056 C CA . GLY B 1 528 ? -24.359 15.852 2.459 1 95.19 528 GLY B CA 1
ATOM 9057 C C . GLY B 1 528 ? -24.438 16.688 1.203 1 95.19 528 GLY B C 1
ATOM 9058 O O . GLY B 1 528 ? -25.172 17.688 1.164 1 95.19 528 GLY B O 1
ATOM 9059 N N . THR B 1 529 ? -23.734 16.422 0.119 1 96.38 529 THR B N 1
ATOM 9060 C CA . THR B 1 529 ? -23.781 17.172 -1.127 1 96.38 529 THR B CA 1
ATOM 9061 C C . THR B 1 529 ? -24.984 16.75 -1.966 1 96.38 529 THR B C 1
ATOM 9063 O O . THR B 1 529 ? -25.547 15.664 -1.766 1 96.38 529 THR B O 1
ATOM 9066 N N . PRO B 1 530 ? -25.359 17.625 -2.918 1 97.75 530 PRO B N 1
ATOM 9067 C CA . PRO B 1 530 ? -26.5 17.312 -3.783 1 97.75 530 PRO B CA 1
ATOM 9068 C C . PRO B 1 530 ? -26.297 16.016 -4.57 1 97.75 530 PRO B C 1
ATOM 9070 O O . PRO B 1 530 ? -27.219 15.211 -4.688 1 97.75 530 PRO B O 1
ATOM 9073 N N . ALA B 1 531 ? -25.109 15.781 -5.074 1 97.12 531 ALA B N 1
ATOM 9074 C CA . ALA B 1 531 ? -24.812 14.578 -5.848 1 97.12 531 ALA B CA 1
ATOM 9075 C C . ALA B 1 531 ? -24.969 13.328 -4.98 1 97.12 531 ALA B C 1
ATOM 9077 O O . ALA B 1 531 ? -25.531 12.32 -5.422 1 97.12 531 ALA B O 1
ATOM 9078 N N . TYR B 1 532 ? -24.453 13.383 -3.762 1 97 532 TYR B N 1
ATOM 9079 C CA . TYR B 1 532 ? -24.562 12.273 -2.83 1 97 532 TYR B CA 1
ATOM 9080 C C . TYR B 1 532 ? -26.031 11.977 -2.518 1 97 532 TYR B C 1
ATOM 9082 O O . TYR B 1 532 ? -26.453 10.82 -2.549 1 97 532 TYR B O 1
ATOM 9090 N N . LYS B 1 533 ? -26.781 13.031 -2.258 1 97.88 533 LYS B N 1
ATOM 9091 C CA . LYS B 1 533 ? -28.188 12.906 -1.925 1 97.88 533 LYS B CA 1
ATOM 9092 C C . LYS B 1 533 ? -28.969 12.305 -3.088 1 97.88 533 LYS B C 1
ATOM 9094 O O . LYS B 1 533 ? -30 11.656 -2.883 1 97.88 533 LYS B O 1
ATOM 9099 N N . ALA B 1 534 ? -28.469 12.578 -4.281 1 98.12 534 ALA B N 1
ATOM 9100 C CA . ALA B 1 534 ? -29.125 12.078 -5.484 1 98.12 534 ALA B CA 1
ATOM 9101 C C . ALA B 1 534 ? -28.781 10.609 -5.734 1 98.12 534 ALA B C 1
ATOM 9103 O O . ALA B 1 534 ? -29.266 10 -6.688 1 98.12 534 ALA B O 1
ATOM 9104 N N . GLY B 1 535 ? -27.906 10.016 -4.934 1 97 535 GLY B N 1
ATOM 9105 C CA . GLY B 1 535 ? -27.562 8.602 -5.035 1 97 535 GLY B CA 1
ATOM 9106 C C . GLY B 1 535 ? -26.422 8.336 -6.004 1 97 535 GLY B C 1
ATOM 9107 O O . GLY B 1 535 ? -26.172 7.184 -6.371 1 97 535 GLY B O 1
ATOM 9108 N N . LEU B 1 536 ? -25.719 9.383 -6.477 1 96.25 536 LEU B N 1
ATOM 9109 C CA . LEU B 1 536 ? -24.594 9.227 -7.383 1 96.25 536 LEU B CA 1
ATOM 9110 C C . LEU B 1 536 ? -23.312 8.93 -6.605 1 96.25 536 LEU B C 1
ATOM 9112 O O . LEU B 1 536 ? -23.078 9.5 -5.539 1 96.25 536 LEU B O 1
ATOM 9116 N N . ASP B 1 537 ? -22.5 8.055 -7.137 1 93.75 537 ASP B N 1
ATOM 9117 C CA . ASP B 1 537 ? -21.25 7.723 -6.465 1 93.75 537 ASP B CA 1
ATOM 9118 C C . ASP B 1 537 ? -20.234 7.148 -7.449 1 93.75 537 ASP B C 1
ATOM 9120 O O . ASP B 1 537 ? -20.5 7.062 -8.648 1 93.75 537 ASP B O 1
ATOM 9124 N N . ALA B 1 538 ? -19.062 6.84 -6.875 1 91.62 538 ALA B N 1
ATOM 9125 C CA . ALA B 1 538 ? -17.969 6.309 -7.676 1 91.62 538 ALA B CA 1
ATOM 9126 C C . ALA B 1 538 ? -18.422 5.102 -8.492 1 91.62 538 ALA B C 1
ATOM 9128 O O . ALA B 1 538 ? -19.062 4.191 -7.969 1 91.62 538 ALA B O 1
ATOM 9129 N N . GLY B 1 539 ? -18.047 5.078 -9.789 1 90.12 539 GLY B N 1
ATOM 9130 C CA . GLY B 1 539 ? -18.391 4.004 -10.703 1 90.12 539 GLY B CA 1
ATOM 9131 C C . GLY B 1 539 ? -19.562 4.352 -11.609 1 90.12 539 GLY B C 1
ATOM 9132 O O . GLY B 1 539 ? -19.766 3.699 -12.641 1 90.12 539 GLY B O 1
ATOM 9133 N N . ASP B 1 540 ? -20.344 5.352 -11.234 1 93.56 540 ASP B N 1
ATOM 9134 C CA . ASP B 1 540 ? -21.422 5.82 -12.102 1 93.56 540 ASP B CA 1
ATOM 9135 C C . ASP B 1 540 ? -20.875 6.613 -13.281 1 93.56 540 ASP B C 1
ATOM 9137 O O . ASP B 1 540 ? -19.891 7.328 -13.148 1 93.56 540 ASP B O 1
ATOM 9141 N N . ARG B 1 541 ? -21.531 6.477 -14.383 1 94 541 ARG B N 1
ATOM 9142 C CA . ARG B 1 541 ? -21.219 7.234 -15.594 1 94 541 ARG B CA 1
ATOM 9143 C C . ARG B 1 541 ? -22.391 8.117 -16.016 1 94 541 ARG B C 1
ATOM 9145 O O . ARG B 1 541 ? -23.422 7.609 -16.453 1 94 541 ARG B O 1
ATOM 9152 N N . ILE B 1 542 ? -22.219 9.398 -15.93 1 95.88 542 ILE B N 1
ATOM 9153 C CA . ILE B 1 542 ? -23.266 10.352 -16.312 1 95.88 542 ILE B CA 1
ATOM 9154 C C . ILE B 1 542 ? -23.188 10.602 -17.812 1 95.88 542 ILE B C 1
ATOM 9156 O O . ILE B 1 542 ? -22.141 10.977 -18.344 1 95.88 542 ILE B O 1
ATOM 9160 N N . THR B 1 543 ? -24.344 10.477 -18.469 1 95.94 543 THR B N 1
ATOM 9161 C CA . THR B 1 543 ? -24.344 10.648 -19.906 1 95.94 543 THR B CA 1
ATOM 9162 C C . THR B 1 543 ? -25.156 11.875 -20.312 1 95.94 543 THR B C 1
ATOM 9164 O O . THR B 1 543 ? -24.938 12.461 -21.375 1 95.94 543 THR B O 1
ATOM 9167 N N . GLN B 1 544 ? -26.094 12.219 -19.5 1 97.31 544 GLN B N 1
ATOM 9168 C CA . GLN B 1 544 ? -26.953 13.367 -19.781 1 97.31 544 GLN B CA 1
ATOM 9169 C C . GLN B 1 544 ? -27.312 14.117 -18.5 1 97.31 544 GLN B C 1
ATOM 9171 O O . GLN B 1 544 ? -27.469 13.5 -17.453 1 97.31 544 GLN B O 1
ATOM 9176 N N . ALA B 1 545 ? -27.438 15.398 -18.625 1 97.25 545 ALA B N 1
ATOM 9177 C CA . ALA B 1 545 ? -27.953 16.266 -17.562 1 97.25 545 ALA B CA 1
ATOM 9178 C C . ALA B 1 545 ? -28.859 17.344 -18.125 1 97.25 545 ALA B C 1
ATOM 9180 O O . ALA B 1 545 ? -28.453 18.094 -19.016 1 97.25 545 ALA B O 1
ATOM 9181 N N . ASP B 1 546 ? -30.031 17.344 -17.594 1 97.62 546 ASP B N 1
ATOM 9182 C CA . ASP B 1 546 ? -31.062 18.297 -18.016 1 97.62 546 ASP B CA 1
ATOM 9183 C C . ASP B 1 546 ? -31.203 18.297 -19.531 1 97.62 546 ASP B C 1
ATOM 9185 O O . ASP B 1 546 ? -31.203 19.359 -20.156 1 97.62 546 ASP B O 1
ATOM 9189 N N . GLY B 1 547 ? -31.25 17.172 -20.031 1 96.69 547 GLY B N 1
ATOM 9190 C CA . GLY B 1 547 ? -31.547 16.969 -21.438 1 96.69 547 GLY B CA 1
ATOM 9191 C C . GLY B 1 547 ? -30.344 17.203 -22.344 1 96.69 547 GLY B C 1
ATOM 9192 O O . GLY B 1 547 ? -30.422 17.016 -23.562 1 96.69 547 GLY B O 1
ATOM 9193 N N . GLN B 1 548 ? -29.219 17.562 -21.812 1 97.19 548 GLN B N 1
ATOM 9194 C CA . GLN B 1 548 ? -28.016 17.828 -22.594 1 97.19 548 GLN B CA 1
ATOM 9195 C C . GLN B 1 548 ? -26.984 16.719 -22.406 1 97.19 548 GLN B C 1
ATOM 9197 O O . GLN B 1 548 ? -26.828 16.188 -21.312 1 97.19 548 GLN B O 1
ATOM 9202 N N . PRO B 1 549 ? -26.266 16.484 -23.469 1 96.38 549 PRO B N 1
ATOM 9203 C CA . PRO B 1 549 ? -25.219 15.461 -23.344 1 96.38 549 PRO B CA 1
ATOM 9204 C C . PRO B 1 549 ? -24.078 15.906 -22.422 1 96.38 549 PRO B C 1
ATOM 9206 O O . PRO B 1 549 ? -23.672 17.062 -22.453 1 96.38 549 PRO B O 1
ATOM 9209 N N . VAL B 1 550 ? -23.609 15.023 -21.625 1 95.88 550 VAL B N 1
ATOM 9210 C CA . VAL B 1 550 ? -22.453 15.258 -20.734 1 95.88 550 VAL B CA 1
ATOM 9211 C C . VAL B 1 550 ? -21.281 14.398 -21.188 1 95.88 550 VAL B C 1
ATOM 9213 O O . VAL B 1 550 ? -21.25 13.188 -20.938 1 95.88 550 VAL B O 1
ATOM 9216 N N . LYS B 1 551 ? -20.281 15 -21.766 1 92.56 551 LYS B N 1
ATOM 9217 C CA . LYS B 1 551 ? -19.125 14.258 -22.266 1 92.56 551 LYS B CA 1
ATOM 9218 C C . LYS B 1 551 ? -18 14.25 -21.25 1 92.56 551 LYS B C 1
ATOM 9220 O O . LYS B 1 551 ? -17.109 13.391 -21.297 1 92.56 551 LYS B O 1
ATOM 9225 N N . ASP B 1 552 ? -17.969 15.258 -20.391 1 90.12 552 ASP B N 1
ATOM 9226 C CA . ASP B 1 552 ? -16.938 15.383 -19.375 1 90.12 552 ASP B CA 1
ATOM 9227 C C . ASP B 1 552 ? -17.359 16.312 -18.25 1 90.12 552 ASP B C 1
ATOM 9229 O O . ASP B 1 552 ? -18.516 16.734 -18.188 1 90.12 552 ASP B O 1
ATOM 9233 N N . GLY B 1 553 ? -16.453 16.531 -17.344 1 90.88 553 GLY B N 1
ATOM 9234 C CA . GLY B 1 553 ? -16.734 17.359 -16.188 1 90.88 553 GLY B CA 1
ATOM 9235 C C . GLY B 1 553 ? -17.062 18.797 -16.547 1 90.88 553 GLY B C 1
ATOM 9236 O O . GLY B 1 553 ? -17.906 19.422 -15.914 1 90.88 553 GLY B O 1
ATOM 9237 N N . ASP B 1 554 ? -16.391 19.344 -17.516 1 91.69 554 ASP B N 1
ATOM 9238 C CA . ASP B 1 554 ? -16.625 20.719 -17.938 1 91.69 554 ASP B CA 1
ATOM 9239 C C . ASP B 1 554 ? -18.047 20.891 -18.469 1 91.69 554 ASP B C 1
ATOM 9241 O O . ASP B 1 554 ? -18.719 21.891 -18.172 1 91.69 554 ASP B O 1
ATOM 9245 N N . ALA B 1 555 ? -18.422 19.891 -19.281 1 93.88 555 ALA B N 1
ATOM 9246 C CA . ALA B 1 555 ? -19.781 19.938 -19.797 1 93.88 555 ALA B CA 1
ATOM 9247 C C . ALA B 1 555 ? -20.797 19.906 -18.672 1 93.88 555 ALA B C 1
ATOM 9249 O O . ALA B 1 555 ? -21.766 20.672 -18.672 1 93.88 555 ALA B O 1
ATOM 9250 N N . PHE B 1 556 ? -20.641 19.062 -17.719 1 95.38 556 PHE B N 1
ATOM 9251 C CA . PHE B 1 556 ? -21.531 18.969 -16.562 1 95.38 556 PHE B CA 1
ATOM 9252 C C . PHE B 1 556 ? -21.562 20.281 -15.797 1 95.38 556 PHE B C 1
ATOM 9254 O O . PHE B 1 556 ? -22.641 20.781 -15.445 1 95.38 556 PHE B O 1
ATOM 9261 N N . ASN B 1 557 ? -20.391 20.812 -15.531 1 93.94 557 ASN B N 1
ATOM 9262 C CA . ASN B 1 557 ? -20.281 22.047 -14.766 1 93.94 557 ASN B CA 1
ATOM 9263 C C . ASN B 1 557 ? -20.938 23.219 -15.484 1 93.94 557 ASN B C 1
ATOM 9265 O O . ASN B 1 557 ? -21.484 24.109 -14.852 1 93.94 557 ASN B O 1
ATOM 9269 N N . THR B 1 558 ? -20.828 23.25 -16.781 1 95.31 558 THR B N 1
ATOM 9270 C CA . THR B 1 558 ? -21.484 24.281 -17.562 1 95.31 558 THR B CA 1
ATOM 9271 C C . THR B 1 558 ? -22.984 24.234 -17.375 1 95.31 558 THR B C 1
ATOM 9273 O O . THR B 1 558 ? -23.641 25.281 -17.25 1 95.31 558 THR B O 1
ATOM 9276 N N . ILE B 1 559 ? -23.516 23.047 -17.375 1 96.62 559 ILE B N 1
ATOM 9277 C CA . ILE B 1 559 ? -24.953 22.875 -17.172 1 96.62 559 ILE B CA 1
ATOM 9278 C C . ILE B 1 559 ? -25.344 23.359 -15.781 1 96.62 559 ILE B C 1
ATOM 9280 O O . ILE B 1 559 ? -26.328 24.094 -15.625 1 96.62 559 ILE B O 1
ATOM 9284 N N . VAL B 1 560 ? -24.609 23.031 -14.797 1 96.81 560 VAL B N 1
ATOM 9285 C CA . VAL B 1 560 ? -24.875 23.422 -13.422 1 96.81 560 VAL B CA 1
ATOM 9286 C C . VAL B 1 560 ? -24.781 24.938 -13.281 1 96.81 560 VAL B C 1
ATOM 9288 O O . VAL B 1 560 ? -25.609 25.562 -12.609 1 96.81 560 VAL B O 1
ATOM 9291 N N . ALA B 1 561 ? -23.766 25.516 -13.914 1 95.31 561 ALA B N 1
ATOM 9292 C CA . ALA B 1 561 ? -23.484 26.938 -13.805 1 95.31 561 ALA B CA 1
ATOM 9293 C C . ALA B 1 561 ? -24.641 27.766 -14.367 1 95.31 561 ALA B C 1
ATOM 9295 O O . ALA B 1 561 ? -24.812 28.938 -13.992 1 95.31 561 ALA B O 1
ATOM 9296 N N . ALA B 1 562 ? -25.422 27.188 -15.25 1 96.75 562 ALA B N 1
ATOM 9297 C CA . ALA B 1 562 ? -26.531 27.891 -15.883 1 96.75 562 ALA B CA 1
ATOM 9298 C C . ALA B 1 562 ? -27.766 27.875 -14.992 1 96.75 562 ALA B C 1
ATOM 9300 O O . ALA B 1 562 ? -28.781 28.5 -15.312 1 96.75 562 ALA B O 1
ATOM 9301 N N . LYS B 1 563 ? -27.656 27.25 -13.844 1 97.44 563 LYS B N 1
ATOM 9302 C CA . LYS B 1 563 ? -28.781 27.094 -12.93 1 97.44 563 LYS B CA 1
ATOM 9303 C C . LYS B 1 563 ? -28.594 27.953 -11.688 1 97.44 563 LYS B C 1
ATOM 9305 O O . LYS B 1 563 ? -27.625 28.719 -11.586 1 97.44 563 LYS B O 1
ATOM 9310 N N . LYS B 1 564 ? -29.594 27.938 -10.789 1 97.38 564 LYS B N 1
ATOM 9311 C CA . LYS B 1 564 ? -29.562 28.609 -9.492 1 97.38 564 LYS B CA 1
ATOM 9312 C C . LYS B 1 564 ? -29.734 27.609 -8.352 1 97.38 564 LYS B C 1
ATOM 9314 O O . LYS B 1 564 ? -30.266 26.516 -8.562 1 97.38 564 LYS B O 1
ATOM 9319 N N . PRO B 1 565 ? -29.234 28.016 -7.188 1 98 565 PRO B N 1
ATOM 9320 C CA . PRO B 1 565 ? -29.531 27.156 -6.043 1 98 565 PRO B CA 1
ATOM 9321 C C . PRO B 1 565 ? -31.031 26.891 -5.879 1 98 565 PRO B C 1
ATOM 9323 O O . PRO B 1 565 ? -31.844 27.797 -6.023 1 98 565 PRO B O 1
ATOM 9326 N N . GLY B 1 566 ? -31.312 25.641 -5.668 1 98 566 GLY B N 1
ATOM 9327 C CA . GLY B 1 566 ? -32.719 25.25 -5.559 1 98 566 GLY B CA 1
ATOM 9328 C C . GLY B 1 566 ? -33.25 24.594 -6.816 1 98 566 GLY B C 1
ATOM 9329 O O . GLY B 1 566 ? -34.219 23.844 -6.766 1 98 566 GLY B O 1
ATOM 9330 N N . ASP B 1 567 ? -32.625 24.906 -7.973 1 98.38 567 ASP B N 1
ATOM 9331 C CA . ASP B 1 567 ? -33.031 24.281 -9.227 1 98.38 567 ASP B CA 1
ATOM 9332 C C . ASP B 1 567 ? -32.75 22.781 -9.211 1 98.38 567 ASP B C 1
ATOM 9334 O O . ASP B 1 567 ? -31.891 22.312 -8.461 1 98.38 567 ASP B O 1
ATOM 9338 N N . LYS B 1 568 ? -33.594 22.125 -9.938 1 98.38 568 LYS B N 1
ATOM 9339 C CA . LYS B 1 568 ? -33.406 20.688 -10.109 1 98.38 568 LYS B CA 1
ATOM 9340 C C . LYS B 1 568 ? -32.938 20.359 -11.516 1 98.38 568 LYS B C 1
ATOM 9342 O O . LYS B 1 568 ? -33.375 20.969 -12.492 1 98.38 568 LYS B O 1
ATOM 9347 N N . ILE B 1 569 ? -32 19.469 -11.594 1 97.94 569 ILE B N 1
ATOM 9348 C CA . ILE B 1 569 ? -31.594 18.969 -12.906 1 97.94 569 ILE B CA 1
ATOM 9349 C C . ILE B 1 569 ? -31.75 17.453 -12.953 1 97.94 569 ILE B C 1
ATOM 9351 O O . ILE B 1 569 ? -31.453 16.766 -11.977 1 97.94 569 ILE B O 1
ATOM 9355 N N . GLU B 1 570 ? -32.25 16.953 -14.008 1 98.44 570 GLU B N 1
ATOM 9356 C CA . GLU B 1 570 ? -32.375 15.516 -14.242 1 98.44 570 GLU B CA 1
ATOM 9357 C C . GLU B 1 570 ? -31.062 14.953 -14.805 1 98.44 570 GLU B C 1
ATOM 9359 O O . GLU B 1 570 ? -30.484 15.523 -15.734 1 98.44 570 GLU B O 1
ATOM 9364 N N . VAL B 1 571 ? -30.609 13.891 -14.203 1 98.19 571 VAL B N 1
ATOM 9365 C CA . VAL B 1 571 ? -29.359 13.266 -14.617 1 98.19 571 VAL B CA 1
ATOM 9366 C C . VAL B 1 571 ? -29.625 11.836 -15.07 1 98.19 571 VAL B C 1
ATOM 9368 O O . VAL B 1 571 ? -30.281 11.062 -14.375 1 98.19 571 VAL B O 1
ATOM 9371 N N . ILE B 1 572 ? -29.203 11.477 -16.25 1 98.19 572 ILE B N 1
ATOM 9372 C CA . ILE B 1 572 ? -29.172 10.094 -16.719 1 98.19 572 ILE B CA 1
ATOM 9373 C C . ILE B 1 572 ? -27.781 9.508 -16.547 1 98.19 572 ILE B C 1
ATOM 9375 O O . ILE B 1 572 ? -26.781 10.117 -16.969 1 98.19 572 ILE B O 1
ATOM 9379 N N . TYR B 1 573 ? -27.688 8.406 -15.812 1 95.88 573 TYR B N 1
ATOM 9380 C CA . TYR B 1 573 ? -26.406 7.762 -15.578 1 95.88 573 TYR B CA 1
ATOM 9381 C C . TYR B 1 573 ? -26.516 6.246 -15.68 1 95.88 573 TYR B C 1
ATOM 9383 O O . TYR B 1 573 ? -27.625 5.707 -15.742 1 95.88 573 TYR B O 1
ATOM 9391 N N . SER B 1 574 ? -25.406 5.578 -15.844 1 94.75 574 SER B N 1
ATOM 9392 C CA . SER B 1 574 ? -25.406 4.121 -15.93 1 94.75 574 SER B CA 1
ATOM 9393 C C . SER B 1 574 ? -24.359 3.52 -14.992 1 94.75 574 SER B C 1
ATOM 9395 O O . SER B 1 574 ? -23.375 4.168 -14.656 1 94.75 574 SER B O 1
ATOM 9397 N N . ASN B 1 575 ? -24.641 2.395 -14.492 1 93.5 575 ASN B N 1
ATOM 9398 C CA . ASN B 1 575 ? -23.734 1.535 -13.75 1 93.5 575 ASN B CA 1
ATOM 9399 C C . ASN B 1 575 ? -24.078 0.059 -13.938 1 93.5 575 ASN B C 1
ATOM 9401 O O . ASN B 1 575 ? -24.75 -0.308 -14.891 1 93.5 575 ASN B O 1
ATOM 9405 N N . ARG B 1 576 ? -23.562 -0.795 -13.156 1 91.69 576 ARG B N 1
ATOM 9406 C CA . ARG B 1 576 ? -23.703 -2.236 -13.344 1 91.69 576 ARG B CA 1
ATOM 9407 C C . ARG B 1 576 ? -25.172 -2.646 -13.336 1 91.69 576 ARG B C 1
ATOM 9409 O O . ARG B 1 576 ? -25.547 -3.678 -13.906 1 91.69 576 ARG B O 1
ATOM 9416 N N . THR B 1 577 ? -26.047 -1.852 -12.656 1 94.19 577 THR B N 1
ATOM 9417 C CA . THR B 1 577 ? -27.469 -2.205 -12.57 1 94.19 577 THR B CA 1
ATOM 9418 C C . THR B 1 577 ? -28.234 -1.642 -13.758 1 94.19 577 THR B C 1
ATOM 9420 O O . THR B 1 577 ? -29.453 -1.792 -13.844 1 94.19 577 THR B O 1
ATOM 9423 N N . GLY B 1 578 ? -27.531 -0.991 -14.688 1 93.75 578 GLY B N 1
ATOM 9424 C CA . GLY B 1 578 ? -28.172 -0.498 -15.891 1 93.75 578 GLY B CA 1
ATOM 9425 C C . GLY B 1 578 ? -28.281 1.016 -15.938 1 93.75 578 GLY B C 1
ATOM 9426 O O . GLY B 1 578 ? -27.453 1.717 -15.352 1 93.75 578 GLY B O 1
ATOM 9427 N N . GLU B 1 579 ? -29.078 1.482 -16.828 1 95.44 579 GLU B N 1
ATOM 9428 C CA . GLU B 1 579 ? -29.312 2.916 -16.969 1 95.44 579 GLU B CA 1
ATOM 9429 C C . GLU B 1 579 ? -30.312 3.418 -15.93 1 95.44 579 GLU B C 1
ATOM 9431 O O . GLU B 1 579 ? -31.328 2.764 -15.664 1 95.44 579 GLU B O 1
ATOM 9436 N N . HIS B 1 580 ? -29.984 4.484 -15.375 1 96.94 580 HIS B N 1
ATOM 9437 C CA . HIS B 1 580 ? -30.812 5.062 -14.32 1 96.94 580 HIS B CA 1
ATOM 9438 C C . HIS B 1 580 ? -31.047 6.555 -14.562 1 96.94 580 HIS B C 1
ATOM 9440 O O . HIS B 1 580 ? -30.328 7.172 -15.359 1 96.94 580 HIS B O 1
ATOM 9446 N N . LYS B 1 581 ? -32.094 7.023 -14.016 1 97.62 581 LYS B N 1
ATOM 9447 C CA . LYS B 1 581 ? -32.406 8.445 -13.953 1 97.62 581 LYS B CA 1
ATOM 9448 C C . LYS B 1 581 ? -32.5 8.93 -12.508 1 97.62 581 LYS B C 1
ATOM 9450 O O . LYS B 1 581 ? -33.031 8.227 -11.648 1 97.62 581 LYS B O 1
ATOM 9455 N N . THR B 1 582 ? -31.891 10.031 -12.219 1 98.25 582 THR B N 1
ATOM 9456 C CA . THR B 1 582 ? -32.031 10.648 -10.906 1 98.25 582 THR B CA 1
ATOM 9457 C C . THR B 1 582 ? -32.125 12.172 -11.031 1 98.25 582 THR B C 1
ATOM 9459 O O . THR B 1 582 ? -32.062 12.711 -12.133 1 98.25 582 THR B O 1
ATOM 9462 N N . THR B 1 583 ? -32.469 12.852 -9.922 1 98.5 583 THR B N 1
ATOM 9463 C CA . THR B 1 583 ? -32.594 14.305 -9.883 1 98.5 583 THR B CA 1
ATOM 9464 C C . THR B 1 583 ? -31.656 14.891 -8.828 1 98.5 583 THR B C 1
ATOM 9466 O O . THR B 1 583 ? -31.656 14.445 -7.68 1 98.5 583 THR B O 1
ATOM 9469 N N . ILE B 1 584 ? -30.875 15.797 -9.25 1 98.38 584 ILE B N 1
ATOM 9470 C CA . ILE B 1 584 ? -30.047 16.547 -8.328 1 98.38 584 ILE B CA 1
ATOM 9471 C C . ILE B 1 584 ? -30.719 17.875 -7.98 1 98.38 584 ILE B C 1
ATOM 9473 O O . ILE B 1 584 ? -31.047 18.656 -8.875 1 98.38 584 ILE B O 1
ATOM 9477 N N . THR B 1 585 ? -31.016 18.109 -6.77 1 98.69 585 THR B N 1
ATOM 9478 C CA . THR B 1 585 ? -31.406 19.438 -6.312 1 98.69 585 THR B CA 1
ATOM 9479 C C . THR B 1 585 ? -30.188 20.266 -5.965 1 98.69 585 THR B C 1
ATOM 9481 O O . THR B 1 585 ? -29.531 20.031 -4.953 1 98.69 585 THR B O 1
ATOM 9484 N N . LEU B 1 586 ? -29.906 21.203 -6.801 1 98.31 586 LEU B N 1
ATOM 9485 C CA . LEU B 1 586 ? -28.688 22 -6.668 1 98.31 586 LEU B CA 1
ATOM 9486 C C . LEU B 1 586 ? -28.75 22.891 -5.441 1 98.31 586 LEU B C 1
ATOM 9488 O O . LEU B 1 586 ? -29.828 23.344 -5.051 1 98.31 586 LEU B O 1
ATOM 9492 N N . GLU B 1 587 ? -27.625 23.078 -4.836 1 98 587 GLU B N 1
ATOM 9493 C CA . GLU B 1 587 ? -27.484 23.969 -3.688 1 98 587 GLU B CA 1
ATOM 9494 C C . GLU B 1 587 ? -26.422 25.031 -3.93 1 98 587 GLU B C 1
ATOM 9496 O O . GLU B 1 587 ? -25.75 25.031 -4.965 1 98 587 GLU B O 1
ATOM 9501 N N . GLU B 1 588 ? -26.438 26.016 -3.037 1 96.75 588 GLU B N 1
ATOM 9502 C CA . GLU B 1 588 ? -25.359 27 -3.111 1 96.75 588 GLU B CA 1
ATOM 9503 C C . GLU B 1 588 ? -24.031 26.391 -2.682 1 96.75 588 GLU B C 1
ATOM 9505 O O . GLU B 1 588 ? -23.969 25.625 -1.727 1 96.75 588 GLU B O 1
ATOM 9510 N N . ASN B 1 589 ? -22.984 26.703 -3.432 1 94.12 589 ASN B N 1
ATOM 9511 C CA . ASN B 1 589 ? -21.656 26.266 -3.01 1 94.12 589 ASN B CA 1
ATOM 9512 C C . ASN B 1 589 ? -21.328 26.766 -1.607 1 94.12 589 ASN B C 1
ATOM 9514 O O . ASN B 1 589 ? -21.344 27.969 -1.353 1 94.12 589 ASN B O 1
ATOM 9518 N N . PRO B 1 590 ? -21 25.891 -0.755 1 95.38 590 PRO B N 1
ATOM 9519 C CA . PRO B 1 590 ? -20.859 26.281 0.65 1 95.38 590 PRO B CA 1
ATOM 9520 C C . PRO B 1 590 ? -19.516 26.922 0.953 1 95.38 590 PRO B C 1
ATOM 9522 O O . PRO B 1 590 ? -19.266 27.359 2.082 1 95.38 590 PRO B O 1
ATOM 9525 N N . ALA B 1 591 ? -18.625 27.062 0.07 1 96.38 591 ALA B N 1
ATOM 9526 C CA . ALA B 1 591 ? -17.266 27.562 0.302 1 96.38 591 ALA B CA 1
ATOM 9527 C C . ALA B 1 591 ? -17.281 29 0.808 1 96.38 591 ALA B C 1
ATOM 9529 O O . ALA B 1 591 ? -18.094 29.812 0.35 1 96.38 591 ALA B O 1
ATOM 9530 N N . TYR B 1 592 ? -16.375 29.219 1.74 1 98.19 592 TYR B N 1
ATOM 9531 C CA . TYR B 1 592 ? -16.219 30.562 2.295 1 98.19 592 TYR B CA 1
ATOM 9532 C C . TYR B 1 592 ? -14.93 31.219 1.799 1 98.19 592 TYR B C 1
ATOM 9534 O O . TYR B 1 592 ? -14.008 30.516 1.358 1 98.19 592 TYR B O 1
ATOM 9542 N N . GLU B 1 593 ? -14.906 32.5 1.793 1 98.5 593 GLU B N 1
ATOM 9543 C CA . GLU B 1 593 ? -13.703 33.312 1.686 1 98.5 593 GLU B CA 1
ATOM 9544 C C . GLU B 1 593 ? -13.625 34.344 2.809 1 98.5 593 GLU B C 1
ATOM 9546 O O . GLU B 1 593 ? -14.625 34.625 3.475 1 98.5 593 GLU B O 1
ATOM 9551 N N . ILE B 1 594 ? -12.461 34.844 3.1 1 98.81 594 ILE B N 1
ATOM 9552 C CA . ILE B 1 594 ? -12.234 35.906 4.074 1 98.81 594 ILE B CA 1
ATOM 9553 C C . ILE B 1 594 ? -11.82 37.188 3.352 1 98.81 594 ILE B C 1
ATOM 9555 O O . ILE B 1 594 ? -10.883 37.188 2.559 1 98.81 594 ILE B O 1
ATOM 9559 N N . ILE B 1 595 ? -12.516 38.281 3.629 1 98.25 595 ILE B N 1
ATOM 9560 C CA . ILE B 1 595 ? -12.125 39.562 3.102 1 98.25 595 ILE B CA 1
ATOM 9561 C C . ILE B 1 595 ? -12.07 40.594 4.234 1 98.25 595 ILE B C 1
ATOM 9563 O O . ILE B 1 595 ? -12.688 40.406 5.285 1 98.25 595 ILE B O 1
ATOM 9567 N N . THR B 1 596 ? -11.344 41.656 4.023 1 98.31 596 THR B N 1
ATOM 9568 C CA . THR B 1 596 ? -11.281 42.719 5.035 1 98.31 596 THR B CA 1
ATOM 9569 C C . THR B 1 596 ? -12.562 43.531 5.035 1 98.31 596 THR B C 1
ATOM 9571 O O . THR B 1 596 ? -13.266 43.594 4.023 1 98.31 596 THR B O 1
ATOM 9574 N N . TYR B 1 597 ? -12.805 44.156 6.203 1 98.25 597 TYR B N 1
ATOM 9575 C CA . TYR B 1 597 ? -13.906 45.094 6.27 1 98.25 597 TYR B CA 1
ATOM 9576 C C . TYR B 1 597 ? -13.766 46.188 5.207 1 98.25 597 TYR B C 1
ATOM 9578 O O . TYR B 1 597 ? -14.734 46.531 4.551 1 98.25 597 TYR B O 1
ATOM 9586 N N . GLU B 1 598 ? -12.609 46.594 5.012 1 97.69 598 GLU B N 1
ATOM 9587 C CA . GLU B 1 598 ? -12.344 47.625 4.012 1 97.69 598 GLU B CA 1
ATOM 9588 C C . GLU B 1 598 ? -12.797 47.188 2.625 1 97.69 598 GLU B C 1
ATOM 9590 O O . GLU B 1 598 ? -13.477 47.938 1.913 1 97.69 598 GLU B O 1
ATOM 9595 N N . LYS B 1 599 ? -12.438 45.938 2.24 1 97.31 599 LYS B N 1
ATOM 9596 C CA . LYS B 1 599 ? -12.82 45.406 0.938 1 97.31 599 LYS B CA 1
ATOM 9597 C C . LYS B 1 599 ? -14.32 45.156 0.859 1 97.31 599 LYS B C 1
ATOM 9599 O O . LYS B 1 599 ? -14.898 45.156 -0.229 1 97.31 599 LYS B O 1
ATOM 9604 N N . ALA B 1 600 ? -14.977 44.938 2.016 1 97.25 600 ALA B N 1
ATOM 9605 C CA . ALA B 1 600 ? -16.422 44.719 2.074 1 97.25 600 ALA B CA 1
ATOM 9606 C C . ALA B 1 600 ? -17.203 46 2.15 1 97.25 600 ALA B C 1
ATOM 9608 O O . ALA B 1 600 ? -18.422 46 2.281 1 97.25 600 ALA B O 1
ATOM 9609 N N . GLY B 1 601 ? -16.516 47.188 2.131 1 97.31 601 GLY B N 1
ATOM 9610 C CA . GLY B 1 601 ? -17.172 48.5 2.217 1 97.31 601 GLY B CA 1
ATOM 9611 C C . GLY B 1 601 ? -17.516 48.875 3.639 1 97.31 601 GLY B C 1
ATOM 9612 O O . GLY B 1 601 ? -18.359 49.75 3.855 1 97.31 601 GLY B O 1
ATOM 9613 N N . LYS B 1 602 ? -16.906 48.156 4.535 1 97.69 602 LYS B N 1
ATOM 9614 C CA . LYS B 1 602 ? -17.062 48.469 5.949 1 97.69 602 LYS B CA 1
ATOM 9615 C C . LYS B 1 602 ? -15.805 49.125 6.512 1 97.69 602 LYS B C 1
ATOM 9617 O O . LYS B 1 602 ? -14.75 49.125 5.871 1 97.69 602 LYS B O 1
ATOM 9622 N N . THR B 1 603 ? -15.984 49.844 7.625 1 97.56 603 THR B N 1
ATOM 9623 C CA . THR B 1 603 ? -14.852 50.469 8.305 1 97.56 603 THR B CA 1
ATOM 9624 C C . THR B 1 603 ? -14.547 49.75 9.617 1 97.56 603 THR B C 1
ATOM 9626 O O . THR B 1 603 ? -15.367 49.75 10.539 1 97.56 603 THR B O 1
ATOM 9629 N N . PRO B 1 604 ? -13.453 49.094 9.664 1 98.12 604 PRO B N 1
ATOM 9630 C CA . PRO B 1 604 ? -13.094 48.5 10.953 1 98.12 604 PRO B CA 1
ATOM 9631 C C . PRO B 1 604 ? -12.883 49.562 12.039 1 98.12 604 PRO B C 1
ATOM 9633 O O . PRO B 1 604 ? -12.383 50.656 11.758 1 98.12 604 PRO B O 1
ATOM 9636 N N . ASN B 1 605 ? -13.219 49.312 13.234 1 97.94 605 ASN B N 1
ATOM 9637 C CA . ASN B 1 605 ? -12.938 50.25 14.336 1 97.94 605 ASN B CA 1
ATOM 9638 C C . ASN B 1 605 ? -11.5 50.094 14.836 1 97.94 605 ASN B C 1
ATOM 9640 O O . ASN B 1 605 ? -10.75 49.25 14.336 1 97.94 605 ASN B O 1
ATOM 9644 N N . GLU B 1 606 ? -11.18 50.875 15.789 1 97.81 606 GLU B N 1
ATOM 9645 C CA . GLU B 1 606 ? -9.805 50.938 16.266 1 97.81 606 GLU B CA 1
ATOM 9646 C C . GLU B 1 606 ? -9.398 49.625 16.938 1 97.81 606 GLU B C 1
ATOM 9648 O O . GLU B 1 606 ? -8.258 49.156 16.797 1 97.81 606 GLU B O 1
ATOM 9653 N N . LEU B 1 607 ? -10.273 49.062 17.656 1 97.69 607 LEU B N 1
ATOM 9654 C CA . LEU B 1 607 ? -9.984 47.812 18.359 1 97.69 607 LEU B CA 1
ATOM 9655 C C . LEU B 1 607 ? -9.766 46.688 17.359 1 97.69 607 LEU B C 1
ATOM 9657 O O . LEU B 1 607 ? -8.891 45.844 17.547 1 97.69 607 LEU B O 1
ATOM 9661 N N . GLN B 1 608 ? -10.516 46.594 16.297 1 98.19 608 GLN B N 1
ATOM 9662 C CA . GLN B 1 608 ? -10.391 45.594 15.25 1 98.19 608 GLN B CA 1
ATOM 9663 C C . GLN B 1 608 ? -9.047 45.688 14.539 1 98.19 608 GLN B C 1
ATOM 9665 O O . GLN B 1 608 ? -8.375 44.688 14.312 1 98.19 608 GLN B O 1
ATOM 9670 N N . LEU B 1 609 ? -8.734 46.875 14.242 1 98 609 LEU B N 1
ATOM 9671 C CA . LEU B 1 609 ? -7.473 47.125 13.547 1 98 609 LEU B CA 1
ATOM 9672 C C . LEU B 1 609 ? -6.289 46.781 14.453 1 98 609 LEU B C 1
ATOM 9674 O O . LEU B 1 609 ? -5.289 46.25 13.984 1 98 609 LEU B O 1
ATOM 9678 N N . ALA B 1 610 ? -6.422 47.219 15.711 1 97.88 610 ALA B N 1
ATOM 9679 C CA . ALA B 1 610 ? -5.355 46.938 16.656 1 97.88 610 ALA B CA 1
ATOM 9680 C C . ALA B 1 610 ? -5.137 45.438 16.812 1 97.88 610 ALA B C 1
ATOM 9682 O O . ALA B 1 610 ? -3.998 44.969 16.844 1 97.88 610 ALA B O 1
ATOM 9683 N N . LEU B 1 611 ? -6.188 44.688 16.891 1 98.12 611 LEU B N 1
ATOM 9684 C CA . LEU B 1 611 ? -6.094 43.25 17 1 98.12 611 LEU B CA 1
ATOM 9685 C C . LEU B 1 611 ? -5.48 42.656 15.742 1 98.12 611 LEU B C 1
ATOM 9687 O O . LEU B 1 611 ? -4.582 41.812 15.828 1 98.12 611 LEU B O 1
ATOM 9691 N N . ARG B 1 612 ? -5.996 43 14.562 1 98.12 612 ARG B N 1
ATOM 9692 C CA . ARG B 1 612 ? -5.504 42.5 13.289 1 98.12 612 ARG B CA 1
ATOM 9693 C C . ARG B 1 612 ? -4.004 42.719 13.148 1 98.12 612 ARG B C 1
ATOM 9695 O O . ARG B 1 612 ? -3.266 41.844 12.734 1 98.12 612 ARG B O 1
ATOM 9702 N N . ASN B 1 613 ? -3.596 43.906 13.492 1 96.94 613 ASN B N 1
ATOM 9703 C CA . ASN B 1 613 ? -2.186 44.25 13.391 1 96.94 613 ASN B CA 1
ATOM 9704 C C . ASN B 1 613 ? -1.333 43.469 14.383 1 96.94 613 ASN B C 1
ATOM 9706 O O . ASN B 1 613 ? -0.26 42.969 14.031 1 96.94 613 ASN B O 1
ATOM 9710 N N . ALA B 1 614 ? -1.805 43.375 15.609 1 97.25 614 ALA B N 1
ATOM 9711 C CA . ALA B 1 614 ? -1.067 42.625 16.641 1 97.25 614 ALA B CA 1
ATOM 9712 C C . ALA B 1 614 ? -0.953 41.156 16.281 1 97.25 614 ALA B C 1
ATOM 9714 O O . ALA B 1 614 ? 0.032 40.5 16.625 1 97.25 614 ALA B O 1
ATOM 9715 N N . TRP B 1 615 ? -1.958 40.719 15.555 1 98.12 615 TRP B N 1
ATOM 9716 C CA . TRP B 1 615 ? -2.039 39.312 15.141 1 98.12 615 TRP B CA 1
ATOM 9717 C C . TRP B 1 615 ? -1.034 39 14.039 1 98.12 615 TRP B C 1
ATOM 9719 O O . TRP B 1 615 ? -0.32 38 14.094 1 98.12 615 TRP B O 1
ATOM 9729 N N . LEU B 1 616 ? -0.878 39.844 13.07 1 97.69 616 LEU B N 1
ATOM 9730 C CA . LEU B 1 616 ? -0.257 39.469 11.805 1 97.69 616 LEU B CA 1
ATOM 9731 C C . LEU B 1 616 ? 1.104 40.156 11.648 1 97.69 616 LEU B C 1
ATOM 9733 O O . LEU B 1 616 ? 1.894 39.75 10.789 1 97.69 616 LEU B O 1
ATOM 9737 N N . SER B 1 617 ? 1.427 41.031 12.562 1 96.62 617 SER B N 1
ATOM 9738 C CA . SER B 1 617 ? 2.678 41.781 12.43 1 96.62 617 SER B CA 1
ATOM 9739 C C . SER B 1 617 ? 3.85 40.969 13 1 96.62 617 SER B C 1
ATOM 9741 O O . SER B 1 617 ? 3.66 40.094 13.836 1 96.62 617 SER B O 1
ATOM 9743 N N . THR B 1 618 ? 5.008 41.281 12.531 1 97.62 618 THR B N 1
ATOM 9744 C CA . THR B 1 618 ? 6.25 40.656 13 1 97.62 618 THR B CA 1
ATOM 9745 C C . THR B 1 618 ? 6.379 40.812 14.516 1 97.62 618 THR B C 1
ATOM 9747 O O . THR B 1 618 ? 5.906 41.781 15.094 1 97.62 618 THR B O 1
ATOM 9750 N N . LYS B 1 619 ? 6.93 39.812 15.094 1 96.19 619 LYS B N 1
ATOM 9751 C CA . LYS B 1 619 ? 7.176 39.875 16.531 1 96.19 619 LYS B CA 1
ATOM 9752 C C . LYS B 1 619 ? 8.672 39.938 16.844 1 96.19 619 LYS B C 1
ATOM 9754 O O . LYS B 1 619 ? 9.078 39.875 18 1 96.19 619 LYS B O 1
ATOM 9759 N N . VAL B 1 620 ? 9.422 40 15.766 1 93.81 620 VAL B N 1
ATOM 9760 C CA . VAL B 1 620 ? 10.867 40.156 15.938 1 93.81 620 VAL B CA 1
ATOM 9761 C C . VAL B 1 620 ? 11.195 41.562 16.359 1 93.81 620 VAL B C 1
ATOM 9763 O O . VAL B 1 620 ? 10.727 42.531 15.758 1 93.81 620 VAL B O 1
ATOM 9766 N N . LYS B 1 621 ? 11.891 41.812 17.469 1 81.56 621 LYS B N 1
ATOM 9767 C CA . LYS B 1 621 ? 12.297 43.094 18.016 1 81.56 621 LYS B CA 1
ATOM 9768 C C . LYS B 1 621 ? 13.664 43.531 17.469 1 81.56 621 LYS B C 1
ATOM 9770 O O . LYS B 1 621 ? 14.516 42.688 17.203 1 81.56 621 LYS B O 1
#

Organism: NCBI:txid1302689

Foldseek 3Di:
DPDDPPPPPPPPPPPPPPPQADAWEKEWECPPLAQQKIKMKIKAAQADDFKKKKFFFQDAAQAQAGHQLLVQKDPKWKAAPVRHTFDWDDPDSTMIIGGDYDRMMMIMIMGGFCAFEQAEWRGHLAKTWDQPSSPDMDIPPFFQHKYKYAYQCLVVSVWDKDKLFDDDDNRMGIDRGNLQRNLIIMMIHNWAKDKDWDAWPVGDIAMEMETEDAPDDNVLVNVLVVLVVLLLLLLCLLQVTAAQRVVRYAYEAEYEAQPHPFYWGEGQRYIYGYYNDNGCVPCSLVSQLSVLLRVNLNQACRQLNAPQCVVHDRHARGQDQCCLPRQALSLLRSLLSCLQSPSDPPQSNLQVLLVLVCLLPPFLQLQPDALSVLSRCSNCPRLHAEQAADQCRNNHRHSRSLSNNLQVLVQLCCCPVQVHGVSVLSNLSCVVDRNVRNHDDPVRSLVSVCVVSVHNPVSVVSCVPHHVHRHHDPVQVSLVLQQKHKDAPFPFFWDQFDQDDPDPPNRHHWADEDDQFAEARTHATGPPGQCVVQVDTHHKGWQDKQRHGGRYDVSVVVVRRVDTQQDKMKIWIAGPVGIDITIGRIHDDRRIGMDGCVVVVHDDDPSSNVSNCVSRHRSRD/DPPPPPPPPPPPPPPPPPPQADAWEKEWECPPLAQQKIKMKIKAAQADDFKKKKFFFQDAAQAQAGHQLLVQKDPKWKAAPVRHTFDWDDPDSTMIIGGDYDRMMMIMIMGGFCAFEQAEWRGHLAKTWDQPSSPDMDIPPFFQHKYKYAYQCLVVSVWDKDKLFDDDDNRMGIDRGNLQRNLIIMMIHNWAKDKDWDAWPVRDIAMEMETEDAPDDNVLVNVLVVLVVLLLLLLCLLQVTAAQRVVRYAYEAEYEAQPHPFYWGEGQRYIYGYYNHNGCVPCSLVSQLSVLLRVNLNQACRQLNAPQCVVHDRHARGQDQCLLPRQALSLLRSLLSCLQSPSDPVQSNLQVLLVLVCLLPPFQQLQPDALSVLSRCSNCPRLHAEQAADQCRNNHRHSRSLSNNLQVLVQLCCCPVQVHGVSVLSNLSCVVDRNVRNHDDPVRSLVSVCVVSVHNPVSVVSCVPHHRHRHHDPVQVSLVLQQKGKDAPFPFFWDQFDQQDPDPPNRHHWADEDDQFAEARTHATGPPGQCVVQVDTHHKGWQDKQRHGGRYDVSVVVVRRVDTQQDKMKIWIAHPVGIDITIGRIHDDRRIGMDGCVVVVHDDDPSSNVSNCVSRHRSRD

Solvent-accessible surface area (backbone atoms only — not comparable to full-atom values): 62283 Å² total; per-residue (Å²): 128,91,73,81,80,76,78,77,78,74,74,76,74,73,71,73,68,72,71,74,63,64,50,37,38,36,38,48,35,54,92,42,20,68,74,16,29,33,41,38,36,41,38,40,52,78,42,71,84,63,62,46,44,34,30,39,22,21,18,40,79,74,44,37,12,55,42,73,43,29,74,35,54,46,77,73,47,36,22,35,83,82,66,43,77,43,66,72,44,76,70,39,77,35,31,38,33,30,63,64,74,63,44,27,42,35,38,35,31,38,37,53,20,56,29,44,36,44,64,37,26,20,32,35,78,67,32,39,38,39,19,30,31,50,67,45,67,49,52,74,94,50,50,73,26,29,32,37,43,31,41,80,44,37,70,81,65,58,33,43,84,48,57,54,53,43,77,70,57,90,57,23,30,39,32,70,18,45,74,53,42,44,46,35,48,34,42,34,22,70,50,47,75,31,70,50,76,43,68,36,84,87,64,49,71,32,35,43,35,40,36,35,44,52,84,59,56,69,66,53,48,43,53,52,44,55,53,45,53,47,44,52,46,42,55,27,47,43,54,71,43,61,79,87,42,65,95,34,34,34,31,42,41,34,39,38,31,60,53,36,70,34,34,68,21,47,26,65,31,31,28,37,37,23,38,54,32,79,45,57,77,93,35,51,71,70,56,46,50,56,49,42,33,37,55,51,23,48,48,41,45,56,29,38,18,48,42,56,58,57,80,70,50,43,81,40,45,49,51,31,62,52,35,21,56,41,42,0,36,33,49,40,46,18,50,50,44,35,26,28,53,65,74,38,49,70,66,54,39,32,53,54,50,25,52,20,46,36,51,46,75,70,31,37,5,28,61,74,34,24,40,35,55,25,16,39,47,28,37,56,58,54,82,21,69,40,81,43,41,63,59,51,73,41,62,44,36,58,22,38,44,47,15,13,33,52,42,54,50,49,26,47,46,30,40,73,75,65,75,41,45,48,44,56,52,53,26,50,48,32,65,68,20,17,76,71,61,40,59,37,53,70,67,51,56,38,52,51,46,12,62,73,67,72,33,56,65,60,25,53,50,47,44,50,34,53,36,73,25,58,55,75,79,66,57,51,67,50,37,43,56,37,24,28,42,64,40,64,62,45,76,75,35,29,30,46,61,77,57,70,46,80,77,61,91,72,33,43,24,65,41,50,53,80,75,85,74,25,28,60,19,37,42,65,39,45,64,88,28,28,36,32,75,41,58,49,32,46,26,32,29,33,44,29,45,63,90,34,78,18,64,33,60,65,49,46,49,53,58,42,62,75,45,40,49,67,41,71,38,44,34,35,30,33,46,97,86,39,80,46,76,41,56,33,51,23,32,57,47,82,47,51,35,53,43,46,22,64,80,71,75,39,80,58,52,70,67,15,49,51,44,38,47,69,68,51,45,60,70,65,129,130,88,72,81,79,78,77,79,77,76,74,76,73,73,72,70,68,70,71,74,64,63,50,39,38,36,38,48,34,54,92,43,20,69,76,16,29,34,43,38,36,42,38,41,51,78,42,70,84,62,62,46,44,34,29,40,23,20,21,40,77,72,45,36,12,56,42,74,44,29,74,34,51,45,77,73,46,34,21,35,82,82,66,44,78,44,66,73,43,76,69,41,75,36,32,38,32,28,62,65,73,62,44,28,42,34,37,36,31,37,38,52,21,57,29,44,37,46,62,37,27,20,33,36,78,68,31,39,38,39,20,29,31,52,68,46,66,49,52,72,93,51,50,75,26,28,33,37,42,30,40,80,43,37,70,81,65,59,33,42,82,50,55,53,54,44,77,72,57,91,56,23,30,38,32,70,18,44,73,53,41,44,45,35,47,33,41,32,22,71,49,47,74,34,72,50,76,45,70,35,83,87,64,50,70,31,35,43,34,42,37,35,44,51,83,60,56,70,66,53,48,44,53,52,41,54,53,47,52,47,44,52,45,40,55,27,47,43,54,70,42,62,79,87,43,66,95,35,34,34,30,41,41,34,39,38,31,59,52,36,70,35,35,67,20,46,26,66,30,30,28,37,38,22,36,54,32,78,43,56,76,93,35,51,71,71,55,46,50,56,50,41,32,35,57,52,22,47,47,42,46,55,30,38,19,48,41,58,59,58,79,69,51,44,81,39,45,50,52,31,62,52,36,19,54,41,42,0,34,33,48,38,47,18,49,49,44,34,27,28,52,64,74,39,50,70,67,54,40,33,52,53,50,25,51,20,46,36,50,47,75,70,32,35,5,28,62,75,33,23,40,33,54,24,16,40,49,28,40,54,58,53,82,20,72,41,80,42,40,63,60,50,73,41,62,43,35,58,22,39,43,47,14,14,32,52,41,53,51,49,26,46,45,29,40,73,76,66,75,41,45,47,45,58,51,55,26,50,48,33,64,72,20,17,75,72,62,39,60,36,54,70,67,52,57,38,51,51,47,11,62,74,68,70,35,56,66,58,26,52,50,48,43,50,34,53,35,73,25,57,56,74,78,65,59,49,67,52,37,43,56,37,25,29,42,66,40,64,62,46,74,76,34,28,31,46,61,75,57,69,48,78,75,62,90,68,33,41,25,68,39,49,54,80,76,84,75,25,28,59,18,38,42,67,39,45,65,89,27,28,37,31,73,40,61,49,33,46,25,30,29,34,44,29,45,64,91,35,78,18,62,34,56,66,49,46,48,53,58,43,60,76,45,41,50,67,41,72,39,45,34,36,32,33,45,96,86,40,78,44,76,41,56,32,53,24,33,56,44,82,49,51,36,55,44,46,22,63,80,72,76,39,79,56,52,71,67,14,49,51,45,40,47,69,67,51,46,57,70,65,130

Sequence (1242 aa):
MKKLLLVSALGLWSVAAIAQESPVYYSIAFPNAVHHEAEVSMRLTQVPGGPLRVRMSRSSPGRYATHEFGKNVYNVKAYDKNEKQLVVNQVEGDVYEIPSHDDGVKITYTLFGNWVDGTYVGIDESHAHLNMPATLMWAYGMDKRPIRIQFPDVEKHGWKVATQLKPEGYNTYFATDLQYVMDSPTELADYKEYSWDVVNTDGKKEAIHLTTHSDDDQAVVDGFGKSLQRLVLEEKAVFGELPTYDFGNYTFLQDVYPTNSGDGMEHRNSTCIVQPAAHIAGNEKRLLGTFAHEYFHSWNVERIRPKTLEPFNFEHANMSHELWFAEGFTQYYGDLLLSRAGFNTNEDFYGSAAGLINSVLNTPGAANFSAVQASNYAVYADAGVAIDPTNKNNIFNSYYVYGGAIALALDLRLRTEFNLTLDDYMRQVWLAQGKVEKAYTIPDLQNILAKFTKNPAFAADFFKKYIYGLEKNNYAALLDKAGLLLQRANPGKAWAGRIAAPSFRGSEGMARSTGTNGLIITSSTLQGTPAYKAGLDAGDRITQADGQPVKDGDAFNTIVAAKKPGDKIEVIYSNRTGEHKTTITLEENPAYEIITYEKAGKTPNELQLALRNAWLSTKVKMKKLLLVSALGLWSVAAIAQESPVYYSIAFPNAVHHEAEVSMRLTQVPGGPLRVRMSRSSPGRYATHEFGKNVYNVKAYDKNEKQLVVNQVEGDVYEIPSHDDGVKITYTLFGNWVDGTYVGIDESHAHLNMPATLMWAYGMDKRPIRIQFPDVEKHGWKVATQLKPEGYNTYFATDLQYVMDSPTELADYKEYSWDVVNTDGKKEAIHLTTHSDDDQAVVDGFGKSLQRLVLEEKAVFGELPTYDFGNYTFLQDVYPTNSGDGMEHRNSTCIVQPAAHIAGNEKRLLGTFAHEYFHSWNVERIRPKTLEPFNFEHANMSHELWFAEGFTQYYGDLLLSRAGFNTNEDFYGSAAGLINSVLNTPGAANFSAVQASNYAVYADAGVAIDPTNKNNIFNSYYVYGGAIALALDLRLRTEFNLTLDDYMRQVWLAQGKVEKAYTIPDLQNILAKFTKNPAFAADFFKKYIYGLEKNNYAALLDKAGLLLQRANPGKAWAGRIAAPSFRGSEGMARSTGTNGLIITSSTLQGTPAYKAGLDAGDRITQADGQPVKDGDAFNTIVAAKKPGDKIEVIYSNRTGEHKTTITLEENPAYEIITYEKAGKTPNELQLALRNAWLSTKVK

pLDDT: mean 93.87, std 12.26, range [21.98, 98.94]

InterPro domains:
  IPR001478 PDZ domain [PF13180] (520-574)
  IPR001478 PDZ domain [PS50106] (505-577)
  IPR001478 PDZ domain [SM00228] (493-577)
  IPR007963 Peptidase M61, catalytic domain [PF05299] (287-404)
  IPR024191 Peptidase M61 [PIRSF016493] (22-616)
  IPR027268 Peptidase M4/M1, CTD superfamily [G3DSA:1.10.390.10] (200-471)
  IPR036034 PDZ superfamily [G3DSA:2.30.42.10] (509-620)
  IPR036034 PDZ superfamily [SSF50156] (523-591)
  IPR040756 Peptidase M61, N-terminal domain [PF17899] (26-189)

Radius of gyration: 33.55 Å; Cα contacts (8 Å, |Δi|>4): 2900; chains: 2; bounding box: 85×120×114 Å

Secondary structure (DSSP, 8-state):
--------------------PPPEEEEEEEEEGGGTEEEEEEEE-SPPSS-EEEE--S--TT--S---GGGGEEEEEEEETT-PEEP-EEEETTEEEE-S--S-EEEEEEEE-B--SSSS-EEETTEEEE-GGGT--EETT-TTS-EEEE-TTTTTTT-EEEESSEEEETTEEEESSHHHHHT--EEEES-EEEEEEEE-TTS-EEEEEEEEESS--HHHHHHHHHHHHHHHHHHHHHHSS----GGGEEEEEEEE-TT---EEEEETTEEEEEE--S-STT-HHHHHHHHHHHHHTTTBTTTB-BGGGSSPPSSSPPP-S-HIIIIIIHHHHHHHHHHHTTSS-HHHHHHHHHHHHHHHHS-HHHHHS-HHHHHHTHHHHSS---SS---HHHH---HHHHHHHHHHHHHHHHHHHHS--HHHHHHHHIIIIITTT--B-HHHHHHHHHHHHT-HHHHHHHHHHHTSS-----HHHHHHTTTEEEEESSTT-EE--------STT-SPPPP-S-SSSEE--SPPPTTSHHHHTT--TT-EEEEETTEE--SHHHHHHHHHTS-TT-EEEEEEEETTEEEEEEEE-EE---EEEEETTTTT----HHHHHHHHHHHS----/--------------------PPPEEEEEEEEEGGGTEEEEEEEE-SPPSS-EEEE--S--TT--S---GGGGEEEEEEEETT-PEEP-EEEETTEEEE-S--S-EEEEEEEE-B--SSSS-EEETTEEEE-GGGT--EETT-TTS-EEEE-TTTTTTT-EEEESSEEEETTEEEESSHHHHHT--EEEES-EEEEEEEE-TTS-EEEEEEEEESS--HHHHHHHHHHHHHHHHHHHHHHSSPPPPGGGEEEEEEEE-TT---EEEEETTEEEEEE--S-STT-HHHHHHHHHHHHHTTTBTTTB-BGGGSSPPSSSPPP-S-HIIIIIIHHHHHHHHHHHTTSS-HHHHHHHHHHHHHHHHS-HHHHHS-HHHHHHTHHHHSS---SS---HHHH---HHHHHHHHHHHHHHHHHHHHS--HHHHHHHHIIIIITTT--B-HHHHHHHHHHHHT-HHHHHHHHHHHTSS-----HHHHHHTTTEEEEESSTT-EE--------STTTSPPP--S-SSSEE--SPPPTTSHHHHTT--TT-EEEEETTEE--SHHHHHHHHHTS-TT-EEEEEEEETTEEEEEEEE-EE---EEEEETTTTT----HHHHHHHHHHHS----